Protein 6CT7 (pdb70)

Secondary structure (DSSP, 8-state):
--EEEEE---EE-TT--EEEEEEEESS-GGG--EEEEEE-TT---EEEEEE--GGGT--EEE-TTTTTTEEEEEEGGGTEEEEEE-S--GGG-EEEEEEESEE---EEEEE-SSPPBPPEEEEE----EEEEEEEEEEEBSS--EEEEGGGT--TTEEEPPPEE-TTS-EEEEEEEEEESGGGGT---EEEEEEGGGTEEEEEE----/----B--SEEEE-TTS-EEEEEE-TTTTTS--EEEEE-TTS--EEEEBTTTBPPTTS-TTEEEEEETTEEEEEESS--GGG-EEEEEEEE-TTSSSEEE---EEEEE--S--BPPEEEEE---HHHHHTT-EEEEEEEEEEBSS--EEEEEETTEEE-TTEEEPPPEE-TTSSEEEEEEEEE-HHHHHHSS-EEEEEEETTEEEEEEE---/--EEEEE---EE-TT--EEEEEEEESS-GGG--EEEEEE-TT---EEEEEE--GGGT--EEE-TTTTTTEEEEEEGGGTEEEEEE-S--GGG-EEEEEEESEE---EEEEE-SSPPBPPEEEEE---STTEETTEEEEEEEEEEEBSS--EEEEGGGT--TTEEEPPPEE-TTS-EEEEEEEEEEGGGTTT--EEEEEEEGGGTEEEEEEE---/----B--SEEEE-TTS-EEEEEE-TTTTTS--EEEEE-TTS--EEEEBTTTB--TT--TTEEEEEETTEEEEEE-S--GGG-EEEEEEEE-TTSSSEEE---EEEEESSPPPBPPEEEEEPPPHHHHHTT-EEEEEEEEEEBSS--EEEEEETTEEE-TTEEEPPPEE-TTS-EEEEEEEEE-HHHHHHSS-EEEEEEETTEEEEEEE-TT-/---S------/---S------

Radius of gyration: 29.87 Å; Cα contacts (8 Å, |Δi|>4): 2286; chains: 6; bounding box: 92×67×71 Å

Sequence (865 aa):
SYELTQPPSVSVSPGQTARITCSGEALPMQFAHWYQQRPGKAPVIVVYKDSERPSGVPERFSGSSSGTTATLTITGVQAEDEADYYCQSPDSTNTYEVFGGGTKLTVLSQPKAAPSVTLFPPSSEELQANKATLVCLISDFYPGAVTVAWKADSSPVKAGVETTTPSKQSNNKYAASSYLSLTPEQWKSHRSYSCQVTHEGSTVEKTVAPTEEVQLVESGGGLVEPGGSLRLSCAVSGFDFEKAWMSWVRQAPGQGLQWVARIKSTADGGTTSYAAPVEGRFIISRDDSRNMLYLQMNSLKTEDTAVYYCTSAHWGQGTLVTVSSASTKGPSVFPLAPSSKSTSGGTAALGCLVKDYFPEPVTVSWNSGALTSGVHTFPAVLQSSGLYSLSSVVVTVPSSSLGTQTYICNVNHKPSNTKVDKRVEPKMDVFMKGLSKSYELTQPPSVSVSPGQTARITCSGEALPMQFAHWYQQRPGKAPVIVVYKDSERPSGVPERFSGSSSGTTATLTITGVQAEDEADYYCQSPDSTNTYEVFGGGTKLTVLSQPKAAPSVTLFPPSSEELQANKATLVCLISDFYPGAVTVAWKADSSPVKAGVETTTPSKQSNNKYAASSYLSLTPEQWKSHRSYSCQVTHEGSTVEKTVAPTEVQLVESGGGLVEPGGSLRLSCAVSGFDFEKAWMSWVRQAPGQGLQWVARIKSTADGGTTSYAAPVEGRFIISRDDSRNMLYLQMNSLKTEDTAVYYCTSAHWGQGTLVTVSSASTKGPSVFPLAPSGTAALGCLVKDYFPEPVTVSWNSGALTSGVHTFPAVLQSSGLYSLSSVVTVPSSSLGTQTYICNVNHKPSNTKVDKRVEPKMDVFMKGLSK

CATH classification: 2.60.40.10

Structure (mmCIF, N/CA/C/O backbone):
data_6CT7
#
_entry.id   6CT7
#
_cell.length_a   72.849
_cell.length_b   101.492
_cell.length_c   73.400
_cell.angle_alpha   90.00
_cell.angle_beta   117.30
_cell.angle_gamma   90.00
#
_symmetry.space_group_name_H-M   'P 1 21 1'
#
loop_
_entity.id
_entity.type
_entity.pdbx_description
1 polymer 'BIIB054 Fab light chain'
2 polymer 'BIIB054 Fab heavy chain'
3 polymer ACE-MET-ASP-VAL-PHE-MET-LYS-GLY-LEU-SER-LYS
4 non-polymer 'ISOPROPYL ALCOHOL'
5 water water
#
loop_
_atom_site.group_PDB
_atom_site.id
_atom_site.type_symbol
_atom_site.label_atom_id
_atom_site.label_alt_id
_atom_site.label_comp_id
_atom_site.label_asym_id
_atom_site.label_entity_id
_atom_site.label_seq_id
_atom_site.pdbx_PDB_ins_code
_atom_site.Cartn_x
_atom_site.Cartn_y
_atom_site.Cartn_z
_atom_site.occupancy
_atom_site.B_iso_or_equiv
_atom_site.auth_seq_id
_atom_site.auth_comp_id
_atom_site.auth_asym_id
_atom_site.auth_atom_id
_atom_site.pdbx_PDB_model_num
ATOM 1 N N . SER A 1 1 ? 7.451 22.543 15.909 1.00 67.65 1 SER L N 1
ATOM 2 C CA . SER A 1 1 ? 7.175 23.654 15.005 1.00 72.20 1 SER L CA 1
ATOM 3 C C . SER A 1 1 ? 7.036 23.160 13.564 1.00 72.37 1 SER L C 1
ATOM 4 O O . SER A 1 1 ? 6.079 23.498 12.866 1.00 81.23 1 SER L O 1
ATOM 7 N N . TYR A 1 2 ? 8.000 22.354 13.133 1.00 63.37 2 TYR L N 1
ATOM 8 C CA . TYR A 1 2 ? 7.980 21.790 11.790 1.00 52.14 2 TYR L CA 1
ATOM 9 C C . TYR A 1 2 ? 6.888 20.732 11.689 1.00 47.38 2 TYR L C 1
ATOM 10 O O . TYR A 1 2 ? 6.763 19.875 12.568 1.00 46.97 2 TYR L O 1
ATOM 19 N N . GLU A 1 3 ? 6.092 20.789 10.623 1.00 41.06 3 GLU L N 1
ATOM 20 C CA . GLU A 1 3 ? 4.960 19.881 10.479 1.00 40.28 3 GLU L CA 1
ATOM 21 C C . GLU A 1 3 ? 5.004 19.134 9.153 1.00 35.34 3 GLU L C 1
ATOM 22 O O . GLU A 1 3 ? 5.331 19.700 8.107 1.00 32.67 3 GLU L O 1
ATOM 28 N N . LEU A 1 4 ? 4.635 17.864 9.217 1.00 30.91 4 LEU L N 1
ATOM 29 C CA . LEU A 1 4 ? 4.438 17.022 8.050 1.00 26.62 4 LEU L CA 1
ATOM 30 C C . LEU A 1 4 ? 2.937 16.840 7.804 1.00 25.08 4 LEU L C 1
ATOM 31 O O . LEU A 1 4 ? 2.208 16.422 8.708 1.00 34.15 4 LEU L O 1
ATOM 36 N N . THR A 1 5 ? 2.481 17.139 6.584 1.00 29.90 5 THR L N 1
ATOM 37 C CA . THR A 1 5 ? 1.059 17.109 6.239 1.00 32.30 5 THR L CA 1
ATOM 38 C C . THR A 1 5 ? 0.740 15.851 5.438 1.00 35.76 5 THR L C 1
ATOM 39 O O . THR A 1 5 ? 1.406 15.547 4.442 1.00 36.29 5 THR L O 1
ATOM 43 N N . GLN A 1 6 ? -0.302 15.147 5.874 1.00 34.49 6 GLN L N 1
ATOM 44 C CA . GLN A 1 6 ? -0.680 13.834 5.426 1.00 33.95 6 GLN L CA 1
ATOM 45 C C . GLN A 1 6 ? -2.205 13.856 5.357 1.00 34.95 6 GLN L C 1
ATOM 46 O O . GLN A 1 6 ? -2.849 14.334 6.309 1.00 31.05 6 GLN L O 1
ATOM 52 N N . PRO A 1 7 ? -2.814 13.366 4.276 1.00 35.65 7 PRO L N 1
ATOM 53 C CA . PRO A 1 7 ? -4.277 13.328 4.203 1.00 33.95 7 PRO L CA 1
ATOM 54 C C . PRO A 1 7 ? -4.845 12.423 5.279 1.00 46.50 7 PRO L C 1
ATOM 55 O O . PRO A 1 7 ? -4.350 11.304 5.487 1.00 48.05 7 PRO L O 1
ATOM 59 N N . PRO A 1 8 ? -5.877 12.878 5.997 1.00 41.98 8 PRO L N 1
ATOM 60 C CA . PRO A 1 8 ? -6.424 12.045 7.079 1.00 37.72 8 PRO L CA 1
ATOM 61 C C . PRO A 1 8 ? -6.954 10.714 6.583 1.00 39.96 8 PRO L C 1
ATOM 62 O O . PRO A 1 8 ? -6.792 9.696 7.267 1.00 43.73 8 PRO L O 1
ATOM 66 N N . SER A 1 9 ? -7.549 10.686 5.392 1.00 36.15 9 SER L N 1
ATOM 67 C CA . SER A 1 9 ? -8.119 9.467 4.843 1.00 37.28 9 SER L CA 1
ATOM 68 C C . SER A 1 9 ? -7.781 9.327 3.366 1.00 40.54 9 SER L C 1
ATOM 69 O O . SER A 1 9 ? -7.611 10.315 2.646 1.00 38.23 9 SER L O 1
ATOM 72 N N . VAL A 1 10 ? -7.670 8.070 2.939 1.00 34.99 10 VAL L N 1
ATOM 73 C CA . VAL A 1 10 ? -7.596 7.663 1.543 1.00 40.30 10 VAL L CA 1
ATOM 74 C C . VAL A 1 10 ? -8.386 6.367 1.445 1.00 43.92 10 VAL L C 1
ATOM 75 O O . VAL A 1 10 ? -8.222 5.484 2.293 1.00 40.92 10 VAL L O 1
ATOM 79 N N . SER A 1 11 ? -9.272 6.267 0.449 1.00 45.89 11 SER L N 1
ATOM 80 C CA . SER A 1 11 ? -10.040 5.049 0.211 1.00 47.38 11 SER L CA 1
ATOM 81 C C . SER A 1 11 ? -9.900 4.621 -1.242 1.00 43.10 11 SER L C 1
ATOM 82 O O . SER A 1 11 ? -9.878 5.457 -2.152 1.00 40.49 11 SER L O 1
ATOM 85 N N . VAL A 1 12 ? -9.787 3.306 -1.453 1.00 37.58 12 VAL L N 1
ATOM 86 C CA . VAL A 1 12 ? -9.496 2.742 -2.766 1.00 42.04 12 VAL L CA 1
ATOM 87 C C . VAL A 1 12 ? -10.223 1.412 -2.891 1.00 48.98 12 VAL L C 1
ATOM 88 O O . VAL A 1 12 ? -10.643 0.815 -1.900 1.00 55.36 12 VAL L O 1
ATOM 92 N N . SER A 1 13 ? -10.350 0.940 -4.120 1.00 50.29 13 SER L N 1
ATOM 93 C CA . SER A 1 13 ? -10.948 -0.353 -4.405 1.00 52.70 13 SER L CA 1
ATOM 94 C C . SER A 1 13 ? -9.872 -1.431 -4.470 1.00 55.46 13 SER L C 1
ATOM 95 O O . SER A 1 13 ? -8.739 -1.158 -4.882 1.00 59.50 13 SER L O 1
ATOM 98 N N . PRO A 1 14 ? -10.199 -2.656 -4.060 1.00 55.67 14 PRO L N 1
ATOM 99 C CA . PRO A 1 14 ? -9.210 -3.742 -4.108 1.00 58.65 14 PRO L CA 1
ATOM 100 C C . PRO A 1 14 ? -8.580 -3.886 -5.487 1.00 53.14 14 PRO L C 1
ATOM 101 O O . PRO A 1 14 ? -9.267 -3.885 -6.515 1.00 49.55 14 PRO L O 1
ATOM 105 N N . GLY A 1 15 ? -7.252 -4.006 -5.508 1.00 46.71 15 GLY L N 1
ATOM 106 C CA . GLY A 1 15 ? -6.522 -4.229 -6.737 1.00 45.90 15 GLY L CA 1
ATOM 107 C C . GLY A 1 15 ? -6.065 -2.979 -7.462 1.00 49.72 15 GLY L C 1
ATOM 108 O O . GLY A 1 15 ? -5.158 -3.065 -8.298 1.00 51.84 15 GLY L O 1
ATOM 109 N N . GLN A 1 16 ? -6.669 -1.827 -7.187 1.00 47.89 16 GLN L N 1
ATOM 110 C CA . GLN A 1 16 ? -6.180 -0.579 -7.752 1.00 51.62 16 GLN L CA 1
ATOM 111 C C . GLN A 1 16 ? -5.130 0.016 -6.810 1.00 48.34 16 GLN L C 1
ATOM 112 O O . GLN A 1 16 ? -4.675 -0.628 -5.861 1.00 44.54 16 GLN L O 1
ATOM 118 N N . THR A 1 17 ? -4.727 1.257 -7.065 1.00 41.30 17 THR L N 1
ATOM 119 C CA . THR A 1 17 ? -3.477 1.789 -6.548 1.00 40.97 17 THR L CA 1
ATOM 120 C C . THR A 1 17 ? -3.749 2.959 -5.617 1.00 37.38 17 THR L C 1
ATOM 121 O O . THR A 1 17 ? -4.497 3.877 -5.969 1.00 40.97 17 THR L O 1
ATOM 125 N N . ALA A 1 18 ? -3.141 2.918 -4.436 1.00 37.48 18 ALA L N 1
ATOM 126 C CA . ALA A 1 18 ? -3.272 3.966 -3.436 1.00 35.15 18 ALA L CA 1
ATOM 127 C C . ALA A 1 18 ? -1.984 4.772 -3.364 1.00 37.23 18 ALA L C 1
ATOM 128 O O . ALA A 1 18 ? -0.885 4.209 -3.406 1.00 38.10 18 ALA L O 1
ATOM 130 N N . ARG A 1 19 ? -2.120 6.092 -3.281 1.00 32.62 19 ARG L N 1
ATOM 131 C CA . ARG A 1 19 ? -0.980 6.980 -3.095 1.00 39.23 19 ARG L CA 1
ATOM 132 C C . ARG A 1 19 ? -1.223 7.819 -1.849 1.00 39.84 19 ARG L C 1
ATOM 133 O O . ARG A 1 19 ? -2.237 8.517 -1.753 1.00 49.54 19 ARG L O 1
ATOM 141 N N . ILE A 1 20 ? -0.305 7.728 -0.894 1.00 28.80 20 ILE L N 1
ATOM 142 C CA . ILE A 1 20 ? -0.374 8.480 0.353 1.00 31.73 20 ILE L CA 1
ATOM 143 C C . ILE A 1 20 ? 0.754 9.504 0.323 1.00 34.54 20 ILE L C 1
ATOM 144 O O . ILE A 1 20 ? 1.927 9.140 0.191 1.00 30.55 20 ILE L O 1
ATOM 149 N N . THR A 1 21 ? 0.399 10.781 0.401 1.00 32.79 21 THR L N 1
ATOM 150 C CA . THR A 1 21 ? 1.366 11.866 0.338 1.00 28.15 21 THR L CA 1
ATOM 151 C C . THR A 1 21 ? 1.763 12.351 1.739 1.00 28.78 21 THR L C 1
ATOM 152 O O . THR A 1 21 ? 1.014 12.225 2.713 1.00 31.62 21 THR L O 1
ATOM 156 N N . CYS A 1 22 ? 2.959 12.926 1.817 1.00 30.22 22 CYS L N 1
ATOM 157 C CA . CYS A 1 22 ? 3.486 13.507 3.051 1.00 29.92 22 CYS L CA 1
ATOM 158 C C . CYS A 1 22 ? 4.319 14.707 2.651 1.00 23.71 22 CYS L C 1
ATOM 159 O O . CYS A 1 22 ? 5.354 14.547 2.003 1.00 35.17 22 CYS L O 1
ATOM 162 N N . SER A 1 23 ? 3.875 15.897 3.030 1.00 32.77 23 SER L N 1
ATOM 163 C CA . SER A 1 23 ? 4.471 17.132 2.550 1.00 32.12 23 SER L CA 1
ATOM 164 C C . SER A 1 23 ? 5.160 17.859 3.697 1.00 35.36 23 SER L C 1
ATOM 165 O O . SER A 1 23 ? 4.578 18.026 4.775 1.00 28.28 23 SER L O 1
ATOM 168 N N . GLY A 1 24 ? 6.400 18.284 3.462 1.00 38.44 24 GLY L N 1
ATOM 169 C CA . GLY A 1 24 ? 7.161 18.976 4.481 1.00 37.13 24 GLY L CA 1
ATOM 170 C C . GLY A 1 24 ? 8.232 19.848 3.875 1.00 32.67 24 GLY L C 1
ATOM 171 O O . GLY A 1 24 ? 8.772 19.551 2.804 1.00 38.93 24 GLY L O 1
ATOM 172 N N . GLU A 1 25 ? 8.574 20.913 4.596 1.00 38.61 25 GLU L N 1
ATOM 173 C CA . GLU A 1 25 ? 9.526 21.903 4.097 1.00 41.00 25 GLU L CA 1
ATOM 174 C C . GLU A 1 25 ? 10.943 21.348 4.004 1.00 36.72 25 GLU L C 1
ATOM 175 O O . GLU A 1 25 ? 11.697 21.712 3.092 1.00 39.84 25 GLU L O 1
ATOM 181 N N . ALA A 1 26 ? 11.332 20.480 4.940 1.00 39.17 26 ALA L N 1
ATOM 182 C CA . ALA A 1 26 ? 12.700 19.985 5.022 1.00 41.59 26 ALA L CA 1
ATOM 183 C C . ALA A 1 26 ? 12.936 18.686 4.254 1.00 36.32 26 ALA L C 1
ATOM 184 O O . ALA A 1 26 ? 14.069 18.206 4.231 1.00 38.93 26 ALA L O 1
ATOM 186 N N . LEU A 1 27 ? 11.915 18.124 3.612 1.00 30.96 27 LEU L N 1
ATOM 187 C CA . LEU A 1 27 ? 12.100 16.882 2.861 1.00 27.73 27 LEU L CA 1
ATOM 188 C C . LEU A 1 27 ? 13.170 16.930 1.765 1.00 31.29 27 LEU L C 1
ATOM 189 O O . LEU A 1 27 ? 13.712 15.857 1.443 1.00 28.83 27 LEU L O 1
ATOM 194 N N . PRO A 1 28 ? 13.491 18.070 1.134 1.00 30.80 28 PRO L N 1
ATOM 195 C CA . PRO A 1 28 ? 14.629 18.065 0.203 1.00 32.03 28 PRO L CA 1
ATOM 196 C C . PRO A 1 28 ? 15.959 17.771 0.867 1.00 33.02 28 PRO L C 1
ATOM 197 O O . PRO A 1 28 ? 16.888 17.314 0.187 1.00 32.35 28 PRO L O 1
ATOM 201 N N . MET A 1 29 ? 16.089 18.024 2.173 1.00 31.87 29 MET L N 1
ATOM 202 C CA . MET A 1 29 ? 17.345 17.820 2.883 1.00 29.19 29 MET L CA 1
ATOM 203 C C . MET A 1 29 ? 17.308 16.673 3.881 1.00 26.39 29 MET L C 1
ATOM 204 O O . MET A 1 29 ? 18.375 16.258 4.342 1.00 28.00 29 MET L O 1
ATOM 209 N N . GLN A 1 30 ? 16.125 16.132 4.215 1.00 27.63 30 GLN L N 1
ATOM 210 C CA . GLN A 1 30 ? 16.020 15.050 5.191 1.00 26.04 30 GLN L CA 1
ATOM 211 C C . GLN A 1 30 ? 15.234 13.868 4.631 1.00 29.36 30 GLN L C 1
ATOM 212 O O . GLN A 1 30 ? 14.256 14.050 3.899 1.00 34.96 30 GLN L O 1
ATOM 218 N N . PHE A 1 31 ? 15.641 12.656 5.009 1.00 27.56 31 PHE L N 1
ATOM 219 C CA . PHE A 1 31 ? 14.905 11.467 4.591 1.00 25.29 31 PHE L CA 1
ATOM 220 C C . PHE A 1 31 ? 13.551 11.372 5.291 1.00 29.73 31 PHE L C 1
ATOM 221 O O . PHE A 1 31 ? 13.400 11.769 6.449 1.00 23.91 31 PHE L O 1
ATOM 229 N N . ALA A 1 32 ? 12.556 10.872 4.558 1.00 21.83 32 ALA L N 1
ATOM 230 C CA . ALA A 1 32 ? 11.274 10.462 5.105 1.00 17.30 32 ALA L CA 1
ATOM 231 C C . ALA A 1 32 ? 11.262 8.946 5.223 1.00 18.79 32 ALA L C 1
ATOM 232 O O . ALA A 1 32 ? 11.970 8.237 4.496 1.00 21.15 32 ALA L O 1
ATOM 234 N N . HIS A 1 33 ? 10.469 8.464 6.162 1.00 24.94 33 HIS L N 1
ATOM 235 C CA . HIS A 1 33 ? 10.288 7.040 6.405 1.00 26.50 33 HIS L CA 1
ATOM 236 C C . HIS A 1 33 ? 8.800 6.832 6.588 1.00 23.41 33 HIS L C 1
ATOM 237 O O . HIS A 1 33 ? 8.108 7.751 7.019 1.00 22.17 33 HIS L O 1
ATOM 244 N N . TRP A 1 34 ? 8.313 5.626 6.272 1.00 22.41 34 TRP L N 1
ATOM 245 C CA . TRP A 1 34 ? 6.885 5.333 6.278 1.00 26.94 34 TRP L CA 1
ATOM 246 C C . TRP A 1 34 ? 6.603 4.127 7.160 1.00 27.69 34 TRP L C 1
ATOM 247 O O . TRP A 1 34 ? 7.284 3.105 7.043 1.00 22.38 34 TRP L O 1
ATOM 258 N N . TYR A 1 35 ? 5.576 4.224 8.001 1.00 30.14 35 TYR L N 1
ATOM 259 C CA . TYR A 1 35 ? 5.191 3.134 8.890 1.00 31.29 35 TYR L CA 1
ATOM 260 C C . TYR A 1 35 ? 3.731 2.765 8.682 1.00 27.87 35 TYR L C 1
ATOM 261 O O . TYR A 1 35 ? 2.872 3.642 8.566 1.00 25.64 35 TYR L O 1
ATOM 270 N N . GLN A 1 36 ? 3.471 1.459 8.624 1.00 21.11 36 GLN L N 1
ATOM 271 C CA . GLN A 1 36 ? 2.131 0.892 8.711 1.00 21.16 36 GLN L CA 1
ATOM 272 C C . GLN A 1 36 ? 1.839 0.514 10.156 1.00 27.97 36 GLN L C 1
ATOM 273 O O . GLN A 1 36 ? 2.685 -0.086 10.824 1.00 25.24 36 GLN L O 1
ATOM 279 N N . GLN A 1 37 ? 0.648 0.854 10.642 1.00 27.45 37 GLN L N 1
ATOM 280 C CA . GLN A 1 37 ? 0.247 0.450 11.984 1.00 29.71 37 GLN L CA 1
ATOM 281 C C . GLN A 1 37 ? -1.125 -0.195 11.891 1.00 37.08 37 GLN L C 1
ATOM 282 O O . GLN A 1 37 ? -2.105 0.465 11.537 1.00 26.40 37 GLN L O 1
ATOM 288 N N . ARG A 1 38 ? -1.178 -1.482 12.207 1.00 46.32 38 ARG L N 1
ATOM 289 C CA . ARG A 1 38 ? -2.387 -2.278 12.177 1.00 42.28 38 ARG L CA 1
ATOM 290 C C . ARG A 1 38 ? -3.177 -2.114 13.471 1.00 31.65 38 ARG L C 1
ATOM 291 O O . ARG A 1 38 ? -2.604 -1.831 14.529 1.00 31.37 38 ARG L O 1
ATOM 299 N N . PRO A 1 39 ? -4.506 -2.276 13.398 1.00 39.50 39 PRO L N 1
ATOM 300 C CA . PRO A 1 39 ? -5.353 -2.097 14.586 1.00 41.15 39 PRO L CA 1
ATOM 301 C C . PRO A 1 39 ? -4.872 -2.879 15.797 1.00 42.61 39 PRO L C 1
ATOM 302 O O . PRO A 1 39 ? -4.892 -4.113 15.796 1.00 52.31 39 PRO L O 1
ATOM 306 N N . GLY A 1 40 ? -4.418 -2.165 16.826 1.00 39.23 40 GLY L N 1
ATOM 307 C CA . GLY A 1 40 ? -3.956 -2.786 18.048 1.00 35.27 40 GLY L CA 1
ATOM 308 C C . GLY A 1 40 ? -2.516 -3.247 18.053 1.00 42.21 40 GLY L C 1
ATOM 309 O O . GLY A 1 40 ? -2.085 -3.857 19.038 1.00 45.78 40 GLY L O 1
ATOM 310 N N . LYS A 1 41 ? -1.750 -2.972 17.003 1.00 43.04 41 LYS L N 1
ATOM 311 C CA . LYS A 1 41 ? -0.373 -3.435 16.922 1.00 36.83 41 LYS L CA 1
ATOM 312 C C . LYS A 1 41 ? 0.582 -2.250 16.850 1.00 39.28 41 LYS L C 1
ATOM 313 O O . LYS A 1 41 ? 0.176 -1.095 16.699 1.00 37.58 41 LYS L O 1
ATOM 315 N N . ALA A 1 42 ? 1.863 -2.555 16.965 1.00 35.96 42 ALA L N 1
ATOM 316 C CA . ALA A 1 42 ? 2.887 -1.535 16.878 1.00 32.65 42 ALA L CA 1
ATOM 317 C C . ALA A 1 42 ? 3.200 -1.199 15.419 1.00 32.02 42 ALA L C 1
ATOM 318 O O . ALA A 1 42 ? 2.996 -2.029 14.528 1.00 34.08 42 ALA L O 1
ATOM 320 N N . PRO A 1 43 ? 3.675 0.022 15.152 1.00 27.33 43 PRO L N 1
ATOM 321 C CA . PRO A 1 43 ? 4.071 0.385 13.785 1.00 25.56 43 PRO L CA 1
ATOM 322 C C . PRO A 1 43 ? 5.166 -0.541 13.268 1.00 28.90 43 PRO L C 1
ATOM 323 O O . PRO A 1 43 ? 6.014 -1.014 14.030 1.00 32.27 43 PRO L O 1
ATOM 327 N N . VAL A 1 44 ? 5.118 -0.830 11.961 1.00 23.05 44 VAL L N 1
ATOM 328 C CA . VAL A 1 44 ? 6.200 -1.523 11.268 1.00 25.44 44 VAL L CA 1
ATOM 329 C C . VAL A 1 44 ? 6.631 -0.665 10.083 1.00 21.93 44 VAL L C 1
ATOM 330 O O . VAL A 1 44 ? 5.789 -0.109 9.371 1.00 25.86 44 VAL L O 1
ATOM 334 N N . ILE A 1 45 ? 7.946 -0.541 9.872 1.00 22.87 45 ILE L N 1
ATOM 335 C CA . ILE A 1 45 ? 8.418 0.293 8.776 1.00 24.48 45 ILE L CA 1
ATOM 336 C C . ILE A 1 45 ? 8.109 -0.395 7.448 1.00 30.23 45 ILE L C 1
ATOM 337 O O . ILE A 1 45 ? 8.191 -1.627 7.324 1.00 32.10 45 ILE L O 1
ATOM 342 N N . VAL A 1 46 ? 7.679 0.394 6.465 1.00 20.69 46 VAL L N 1
ATOM 343 C CA . VAL A 1 46 ? 7.496 -0.095 5.104 1.00 25.84 46 VAL L CA 1
ATOM 344 C C . VAL A 1 46 ? 8.333 0.666 4.089 1.00 28.23 46 VAL L C 1
ATOM 345 O O . VAL A 1 46 ? 8.593 0.126 3.002 1.00 27.23 46 VAL L O 1
ATOM 349 N N . VAL A 1 47 ? 8.757 1.895 4.378 1.00 24.02 47 VAL L N 1
ATOM 350 C CA . VAL A 1 47 ? 9.725 2.606 3.551 1.00 20.47 47 VAL L CA 1
ATOM 351 C C . VAL A 1 47 ? 10.808 3.181 4.452 1.00 21.85 47 VAL L C 1
ATOM 352 O O . VAL A 1 47 ? 10.502 3.812 5.473 1.00 23.90 47 VAL L O 1
ATOM 356 N N . TYR A 1 48 ? 12.069 3.002 4.050 1.00 20.48 48 TYR L N 1
ATOM 357 C CA . TYR A 1 48 ? 13.229 3.513 4.773 1.00 27.90 48 TYR L CA 1
ATOM 358 C C . TYR A 1 48 ? 14.027 4.436 3.858 1.00 26.02 48 TYR L C 1
ATOM 359 O O . TYR A 1 48 ? 14.308 4.079 2.711 1.00 32.11 48 TYR L O 1
ATOM 368 N N . LYS A 1 49 ? 14.363 5.630 4.352 1.00 20.65 49 LYS L N 1
ATOM 369 C CA . LYS A 1 49 ? 15.148 6.612 3.597 1.00 21.72 49 LYS L CA 1
ATOM 370 C C . LYS A 1 49 ? 14.549 6.875 2.211 1.00 24.05 49 LYS L C 1
ATOM 371 O O . LYS A 1 49 ? 15.167 6.617 1.177 1.00 22.45 49 LYS L O 1
ATOM 377 N N . ASP A 1 50 ? 13.310 7.386 2.217 1.00 23.42 50 ASP L N 1
ATOM 378 C CA . ASP A 1 50 ? 12.612 7.872 1.029 1.00 25.69 50 ASP L CA 1
ATOM 379 C C . ASP A 1 50 ? 12.110 6.744 0.132 1.00 31.88 50 ASP L C 1
ATOM 380 O O . ASP A 1 50 ? 10.938 6.740 -0.254 1.00 29.62 50 ASP L O 1
ATOM 385 N N . SER A 1 51 ? 12.988 5.791 -0.225 1.00 26.32 51 SER L N 1
ATOM 386 C CA . SER A 1 51 ? 12.629 4.845 -1.277 1.00 26.19 51 SER L CA 1
ATOM 387 C C . SER A 1 51 ? 13.172 3.426 -1.113 1.00 30.83 51 SER L C 1
ATOM 388 O O . SER A 1 51 ? 13.092 2.652 -2.075 1.00 26.20 51 SER L O 1
ATOM 391 N N . GLU A 1 52 ? 13.707 3.035 0.036 1.00 25.77 52 GLU L N 1
ATOM 392 C CA . GLU A 1 52 ? 14.272 1.700 0.183 1.00 33.08 52 GLU L CA 1
ATOM 393 C C . GLU A 1 52 ? 13.260 0.791 0.860 1.00 32.60 52 GLU L C 1
ATOM 394 O O . GLU A 1 52 ? 12.577 1.204 1.798 1.00 30.19 52 GLU L O 1
ATOM 400 N N . ARG A 1 53 ? 13.169 -0.452 0.376 1.00 41.91 53 ARG L N 1
ATOM 401 C CA . ARG A 1 53 ? 12.171 -1.385 0.873 1.00 37.03 53 ARG L CA 1
ATOM 402 C C . ARG A 1 53 ? 12.791 -2.282 1.928 1.00 35.44 53 ARG L C 1
ATOM 403 O O . ARG A 1 53 ? 13.697 -3.064 1.605 1.00 34.89 53 ARG L O 1
ATOM 411 N N . PRO A 1 54 ? 12.337 -2.215 3.178 1.00 37.50 54 PRO L N 1
ATOM 412 C CA . PRO A 1 54 ? 12.849 -3.124 4.211 1.00 40.65 54 PRO L CA 1
ATOM 413 C C . PRO A 1 54 ? 12.575 -4.579 3.852 1.00 48.42 54 PRO L C 1
ATOM 414 O O . PRO A 1 54 ? 11.647 -4.902 3.105 1.00 43.25 54 PRO L O 1
ATOM 418 N N . SER A 1 55 ? 13.404 -5.467 4.402 1.00 53.15 55 SER L N 1
ATOM 419 C CA . SER A 1 55 ? 13.324 -6.881 4.058 1.00 58.88 55 SER L CA 1
ATOM 420 C C . SER A 1 55 ? 12.050 -7.492 4.625 1.00 55.15 55 SER L C 1
ATOM 421 O O . SER A 1 55 ? 11.750 -7.334 5.812 1.00 55.50 55 SER L O 1
ATOM 424 N N . GLY A 1 56 ? 11.325 -8.185 3.761 1.00 50.82 56 GLY L N 1
ATOM 425 C CA . GLY A 1 56 ? 10.062 -8.808 4.096 1.00 53.50 56 GLY L CA 1
ATOM 426 C C . GLY A 1 56 ? 8.835 -7.982 3.757 1.00 52.26 56 GLY L C 1
ATOM 427 O O . GLY A 1 56 ? 7.720 -8.479 3.764 1.00 45.01 56 GLY L O 1
ATOM 428 N N . VAL A 1 57 ? 9.042 -6.721 3.428 1.00 49.69 57 VAL L N 1
ATOM 429 C CA . VAL A 1 57 ? 7.941 -5.876 3.056 1.00 41.68 57 VAL L CA 1
ATOM 430 C C . VAL A 1 57 ? 7.529 -6.288 1.663 1.00 36.75 57 VAL L C 1
ATOM 431 O O . VAL A 1 57 ? 8.359 -6.425 0.811 1.00 39.63 57 VAL L O 1
ATOM 435 N N . PRO A 1 58 ? 6.228 -6.426 1.405 1.00 44.17 58 PRO L N 1
ATOM 436 C CA . PRO A 1 58 ? 5.844 -6.836 0.054 1.00 42.43 58 PRO L CA 1
ATOM 437 C C . PRO A 1 58 ? 6.217 -5.796 -0.992 1.00 43.65 58 PRO L C 1
ATOM 438 O O . PRO A 1 58 ? 6.226 -4.603 -0.742 1.00 45.09 58 PRO L O 1
ATOM 442 N N . GLU A 1 59 ? 6.440 -6.266 -2.210 1.00 40.87 59 GLU L N 1
ATOM 443 C CA . GLU A 1 59 ? 6.844 -5.432 -3.346 1.00 43.13 59 GLU L CA 1
ATOM 444 C C . GLU A 1 59 ? 5.855 -4.343 -3.743 1.00 39.26 59 GLU L C 1
ATOM 445 O O . GLU A 1 59 ? 6.241 -3.321 -4.268 1.00 33.59 59 GLU L O 1
ATOM 451 N N . ARG A 1 60 ? 4.573 -4.542 -3.464 1.00 37.19 60 ARG L N 1
ATOM 452 C CA . ARG A 1 60 ? 3.550 -3.552 -3.749 1.00 36.68 60 ARG L CA 1
ATOM 453 C C . ARG A 1 60 ? 3.696 -2.214 -2.979 1.00 34.76 60 ARG L C 1
ATOM 454 O O . ARG A 1 60 ? 3.131 -1.220 -3.380 1.00 35.76 60 ARG L O 1
ATOM 462 N N . PHE A 1 61 ? 4.381 -2.221 -1.840 1.00 26.27 61 PHE L N 1
ATOM 463 C CA . PHE A 1 61 ? 4.655 -1.023 -1.105 1.00 26.88 61 PHE L CA 1
ATOM 464 C C . PHE A 1 61 ? 5.966 -0.413 -1.610 1.00 35.28 61 PHE L C 1
ATOM 465 O O . PHE A 1 61 ? 6.993 -1.058 -1.612 1.00 26.51 61 PHE L O 1
ATOM 473 N N . SER A 1 62 ? 5.914 0.821 -2.062 1.00 24.61 62 SER L N 1
ATOM 474 C CA . SER A 1 62 ? 7.119 1.493 -2.462 1.00 24.73 62 SER L CA 1
ATOM 475 C C . SER A 1 62 ? 6.994 2.978 -2.179 1.00 31.73 62 SER L C 1
ATOM 476 O O . SER A 1 62 ? 5.914 3.516 -2.177 1.00 25.35 62 SER L O 1
ATOM 479 N N . GLY A 1 63 ? 8.121 3.620 -1.936 1.00 28.23 63 GLY L N 1
ATOM 480 C CA . GLY A 1 63 ? 8.110 5.041 -1.678 1.00 22.34 63 GLY L CA 1
ATOM 481 C C . GLY A 1 63 ? 9.022 5.794 -2.609 1.00 29.41 63 GLY L C 1
ATOM 482 O O . GLY A 1 63 ? 9.907 5.207 -3.237 1.00 24.28 63 GLY L O 1
ATOM 483 N N . SER A 1 64 ? 8.798 7.101 -2.714 1.00 33.11 64 SER L N 1
ATOM 484 C CA . SER A 1 64 ? 9.661 8.004 -3.459 1.00 27.51 64 SER L CA 1
ATOM 485 C C . SER A 1 64 ? 9.536 9.370 -2.810 1.00 29.14 64 SER L C 1
ATOM 486 O O . SER A 1 64 ? 8.624 9.617 -2.020 1.00 29.32 64 SER L O 1
ATOM 489 N N . SER A 1 65 ? 10.473 10.253 -3.130 1.00 29.19 65 SER L N 1
ATOM 490 C CA . SER A 1 65 ? 10.494 11.560 -2.487 1.00 35.93 65 SER L CA 1
ATOM 491 C C . SER A 1 65 ? 11.280 12.518 -3.358 1.00 38.60 65 SER L C 1
ATOM 492 O O . SER A 1 65 ? 12.403 12.213 -3.766 1.00 46.47 65 SER L O 1
ATOM 495 N N . SER A 1 66 ? 10.684 13.668 -3.628 1.00 40.55 66 SER L N 1
ATOM 496 C CA . SER A 1 66 ? 11.330 14.698 -4.418 1.00 44.09 66 SER L CA 1
ATOM 497 C C . SER A 1 66 ? 10.665 16.016 -4.082 1.00 40.01 66 SER L C 1
ATOM 498 O O . SER A 1 66 ? 9.434 16.089 -3.963 1.00 39.88 66 SER L O 1
ATOM 501 N N . GLY A 1 67 ? 11.484 17.049 -3.941 1.00 25.63 67 GLY L N 1
ATOM 502 C CA . GLY A 1 67 ? 10.957 18.308 -3.483 1.00 33.96 67 GLY L CA 1
ATOM 503 C C . GLY A 1 67 ? 10.452 18.165 -2.068 1.00 34.50 67 GLY L C 1
ATOM 504 O O . GLY A 1 67 ? 11.083 17.538 -1.213 1.00 34.18 67 GLY L O 1
ATOM 505 N N . THR A 1 68 ? 9.272 18.726 -1.825 1.00 38.42 68 THR L N 1
ATOM 506 C CA . THR A 1 68 ? 8.692 18.778 -0.496 1.00 34.69 68 THR L CA 1
ATOM 507 C C . THR A 1 68 ? 7.609 17.728 -0.291 1.00 36.81 68 THR L C 1
ATOM 508 O O . THR A 1 68 ? 6.787 17.863 0.620 1.00 40.78 68 THR L O 1
ATOM 512 N N . THR A 1 69 ? 7.590 16.677 -1.102 1.00 34.22 69 THR L N 1
ATOM 513 C CA . THR A 1 69 ? 6.567 15.649 -0.953 1.00 32.31 69 THR L CA 1
ATOM 514 C C . THR A 1 69 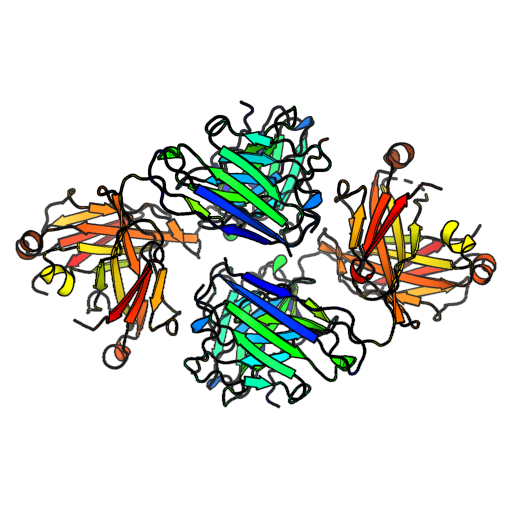? 7.208 14.273 -1.054 1.00 24.37 69 THR L C 1
ATOM 515 O O . THR A 1 69 ? 7.892 13.965 -2.033 1.00 27.64 69 THR L O 1
ATOM 519 N N . ALA A 1 70 ? 6.985 13.462 -0.034 1.00 35.05 70 ALA L N 1
ATOM 520 C CA . ALA A 1 70 ? 7.264 12.038 -0.072 1.00 25.92 70 ALA L CA 1
ATOM 521 C C . ALA A 1 70 ? 5.947 11.313 -0.288 1.00 30.14 70 ALA L C 1
ATOM 522 O O . ALA A 1 70 ? 4.904 11.732 0.231 1.00 29.67 70 ALA L O 1
ATOM 524 N N . THR A 1 71 ? 5.992 10.231 -1.062 1.00 26.54 71 THR L N 1
ATOM 525 C CA . THR A 1 71 ? 4.785 9.523 -1.448 1.00 31.83 71 THR L CA 1
ATOM 526 C C . THR A 1 71 ? 4.973 8.035 -1.213 1.00 30.44 71 THR L C 1
ATOM 527 O O . THR A 1 71 ? 5.992 7.463 -1.615 1.00 22.00 71 THR L O 1
ATOM 531 N N . LEU A 1 72 ? 3.998 7.422 -0.556 1.00 25.73 72 LEU L N 1
ATOM 532 C CA . LEU A 1 72 ? 3.928 5.971 -0.414 1.00 31.77 72 LEU L CA 1
ATOM 533 C C . LEU A 1 72 ? 2.863 5.429 -1.366 1.00 31.39 72 LEU L C 1
ATOM 534 O O . LEU A 1 72 ? 1.685 5.789 -1.265 1.00 28.09 72 LEU L O 1
ATOM 539 N N . THR A 1 73 ? 3.273 4.564 -2.285 1.00 32.11 73 THR L N 1
ATOM 540 C CA . THR A 1 73 ? 2.371 3.985 -3.273 1.00 26.06 73 THR L CA 1
ATOM 541 C C . THR A 1 73 ? 2.116 2.523 -2.922 1.00 33.74 73 THR L C 1
ATOM 542 O O . THR A 1 73 ? 3.059 1.756 -2.709 1.00 25.97 73 THR L O 1
ATOM 546 N N . ILE A 1 74 ? 0.847 2.145 -2.828 1.00 34.37 74 ILE L N 1
ATOM 547 C CA . ILE A 1 74 ? 0.472 0.749 -2.633 1.00 32.47 74 ILE L CA 1
ATOM 548 C C . ILE A 1 74 ? -0.250 0.303 -3.899 1.00 35.03 74 ILE L C 1
ATOM 549 O O . ILE A 1 74 ? -1.376 0.737 -4.166 1.00 48.67 74 ILE L O 1
ATOM 554 N N . THR A 1 75 ? 0.398 -0.546 -4.689 1.00 34.54 75 THR L N 1
ATOM 555 C CA . THR A 1 75 ? -0.231 -1.089 -5.886 1.00 39.68 75 THR L CA 1
ATOM 556 C C . THR A 1 75 ? -0.942 -2.394 -5.554 1.00 41.19 75 THR L C 1
ATOM 557 O O . THR A 1 75 ? -0.582 -3.089 -4.600 1.00 39.71 75 THR L O 1
ATOM 561 N N . GLY A 1 76 ? -1.961 -2.715 -6.355 1.00 38.95 76 GLY L N 1
ATOM 562 C CA . GLY A 1 76 ? -2.778 -3.897 -6.147 1.00 37.00 76 GLY L CA 1
ATOM 563 C C . GLY A 1 76 ? -3.275 -4.027 -4.721 1.00 39.03 76 GLY L C 1
ATOM 564 O O . GLY A 1 76 ? -3.055 -5.059 -4.077 1.00 35.30 76 GLY L O 1
ATOM 565 N N . VAL A 1 77 ? -3.933 -2.975 -4.219 1.00 41.93 77 VAL L N 1
ATOM 566 C CA . VAL A 1 77 ? -4.327 -2.922 -2.816 1.00 44.20 77 VAL L CA 1
ATOM 567 C C . VAL A 1 77 ? -5.162 -4.138 -2.442 1.00 41.91 77 VAL L C 1
ATOM 568 O O . VAL A 1 77 ? -6.006 -4.613 -3.216 1.00 40.55 77 VAL L O 1
ATOM 572 N N . GLN A 1 78 ? -4.916 -4.658 -1.247 1.00 43.87 78 GLN L N 1
ATOM 573 C CA . GLN A 1 78 ? -5.717 -5.731 -0.686 1.00 43.20 78 GLN L CA 1
ATOM 574 C C . GLN A 1 78 ? -6.481 -5.224 0.524 1.00 42.63 78 GLN L C 1
ATOM 575 O O . GLN A 1 78 ? -6.210 -4.143 1.053 1.00 37.44 78 GLN L O 1
ATOM 581 N N . ALA A 1 79 ? -7.459 -6.030 0.942 1.00 43.67 79 ALA L N 1
ATOM 582 C CA . ALA A 1 79 ? -8.181 -5.744 2.172 1.00 44.66 79 ALA L CA 1
ATOM 583 C C . ALA A 1 79 ? -7.228 -5.692 3.357 1.00 39.60 79 ALA L C 1
ATOM 584 O O . ALA A 1 79 ? -7.382 -4.857 4.253 1.00 33.61 79 ALA L O 1
ATOM 586 N N . GLU A 1 80 ? -6.215 -6.563 3.360 1.00 47.66 80 GLU L N 1
ATOM 587 C CA . GLU A 1 80 ? -5.250 -6.628 4.450 1.00 46.66 80 GLU L CA 1
ATOM 588 C C . GLU A 1 80 ? -4.413 -5.357 4.583 1.00 40.96 80 GLU L C 1
ATOM 589 O O . GLU A 1 80 ? -3.758 -5.178 5.610 1.00 37.22 80 GLU L O 1
ATOM 595 N N . ASP A 1 81 ? -4.405 -4.479 3.583 1.00 46.32 81 ASP L N 1
ATOM 596 C CA . ASP A 1 81 ? -3.613 -3.256 3.668 1.00 39.55 81 ASP L CA 1
ATOM 597 C C . ASP A 1 81 ? -4.318 -2.151 4.442 1.00 37.26 81 ASP L C 1
ATOM 598 O O . ASP A 1 81 ? -3.722 -1.084 4.640 1.00 40.89 81 ASP L O 1
ATOM 603 N N . GLU A 1 82 ? -5.564 -2.381 4.872 1.00 34.73 82 GLU L N 1
ATOM 604 C CA . GLU A 1 82 ? -6.285 -1.434 5.722 1.00 37.59 82 GLU L CA 1
ATOM 605 C C . GLU A 1 82 ? -5.552 -1.248 7.042 1.00 36.32 82 GLU L C 1
ATOM 606 O O . GLU A 1 82 ? -5.356 -2.209 7.791 1.00 30.01 82 GLU L O 1
ATOM 612 N N . ALA A 1 83 ? -5.181 -0.003 7.337 1.00 26.09 83 ALA L N 1
ATOM 613 C CA . ALA A 1 83 ? -4.309 0.340 8.454 1.00 30.14 83 ALA L CA 1
ATOM 614 C C . ALA A 1 83 ? -4.052 1.842 8.442 1.00 29.88 83 ALA L C 1
ATOM 615 O O . ALA A 1 83 ? -4.507 2.546 7.533 1.00 30.11 83 ALA L O 1
ATOM 617 N N . ASP A 1 84 ? -3.356 2.346 9.451 1.00 25.54 84 ASP L N 1
ATOM 618 C CA . ASP A 1 84 ? -2.962 3.749 9.492 1.00 26.95 84 ASP L CA 1
ATOM 619 C C . ASP A 1 84 ? -1.495 3.843 9.077 1.00 24.93 84 ASP L C 1
ATOM 620 O O . ASP A 1 84 ? -0.674 3.024 9.495 1.00 30.64 84 ASP L O 1
ATOM 625 N N . TYR A 1 85 ? -1.177 4.821 8.230 1.00 24.26 85 TYR L N 1
ATOM 626 C CA . TYR A 1 85 ? 0.155 4.980 7.652 1.00 23.56 85 TYR L CA 1
ATOM 627 C C . TYR A 1 85 ? 0.726 6.327 8.080 1.00 33.09 85 TYR L C 1
ATOM 628 O O . TYR A 1 85 ? 0.076 7.360 7.888 1.00 30.34 85 TYR L O 1
ATOM 637 N N . TYR A 1 86 ? 1.926 6.315 8.678 1.00 22.88 86 TYR L N 1
ATOM 638 C CA . TYR A 1 86 ? 2.579 7.529 9.162 1.00 22.72 86 TYR L CA 1
ATOM 639 C C . TYR A 1 86 ? 3.885 7.751 8.421 1.00 28.23 86 TYR L C 1
ATOM 640 O O . TYR A 1 86 ? 4.641 6.798 8.197 1.00 24.17 86 TYR L O 1
ATOM 649 N N . CYS A 1 87 ? 4.154 9.007 8.065 1.00 20.82 87 CYS L N 1
ATOM 650 C CA . CYS A 1 87 ? 5.474 9.415 7.610 1.00 31.17 87 CYS L CA 1
ATOM 651 C C . CYS A 1 87 ? 6.223 10.059 8.775 1.00 31.93 87 CYS L C 1
ATOM 652 O O . CYS A 1 87 ? 5.609 10.604 9.704 1.00 25.91 87 CYS L O 1
ATOM 655 N N . GLN A 1 88 ? 7.555 9.970 8.732 1.00 27.57 88 GLN L N 1
ATOM 656 C CA . GLN A 1 88 ? 8.420 10.545 9.761 1.00 28.48 88 GLN L CA 1
ATOM 657 C C . GLN A 1 88 ? 9.641 11.179 9.111 1.00 25.68 88 GLN L C 1
ATOM 658 O O . GLN A 1 88 ? 10.244 10.591 8.212 1.00 23.81 88 GLN L O 1
ATOM 664 N N . SER A 1 89 ? 10.017 12.370 9.579 1.00 27.58 89 SER L N 1
ATOM 665 C CA . SER A 1 89 ? 11.204 13.056 9.070 1.00 26.76 89 SER L CA 1
ATOM 666 C C . SER A 1 89 ? 11.667 14.056 10.122 1.00 25.37 89 SER L C 1
ATOM 667 O O . SER A 1 89 ? 10.838 14.549 10.895 1.00 23.53 89 SER L O 1
ATOM 670 N N . PRO A 1 90 ? 12.961 14.363 10.205 1.00 20.17 90 PRO L N 1
ATOM 671 C CA . PRO A 1 90 ? 13.410 15.374 11.167 1.00 19.09 90 PRO L CA 1
ATOM 672 C C . PRO A 1 90 ? 13.263 16.783 10.596 1.00 23.62 90 PRO L C 1
ATOM 673 O O . PRO A 1 90 ? 12.996 16.972 9.411 1.00 24.61 90 PRO L O 1
ATOM 677 N N . ASP A 1 91 ? 13.409 17.779 11.474 1.00 25.49 91 ASP L N 1
ATOM 678 C CA . ASP A 1 91 ? 13.365 19.161 10.998 1.00 27.66 91 ASP L CA 1
ATOM 679 C C . ASP A 1 91 ? 14.604 19.450 10.147 1.00 29.37 91 ASP L C 1
ATOM 680 O O . ASP A 1 91 ? 15.500 18.614 10.002 1.00 39.51 91 ASP L O 1
ATOM 685 N N . SER A 1 92 ? 14.653 20.662 9.582 1.00 31.71 92 SER L N 1
ATOM 686 C CA . SER A 1 92 ? 15.727 21.027 8.663 1.00 35.25 92 SER L CA 1
ATOM 687 C C . SER A 1 92 ? 17.100 20.928 9.311 1.00 41.46 92 SER L C 1
ATOM 688 O O . SER A 1 92 ? 18.073 20.557 8.641 1.00 42.81 92 SER L O 1
ATOM 691 N N . THR A 1 93 ? 17.204 21.237 10.599 1.00 33.26 93 THR L N 1
ATOM 692 C CA . THR A 1 93 ? 18.474 21.138 11.304 1.00 35.09 93 THR L CA 1
ATOM 693 C C . THR A 1 93 ? 18.729 19.746 11.866 1.00 33.61 93 THR L C 1
ATOM 694 O O . THR A 1 93 ? 19.789 19.518 12.448 1.00 33.01 93 THR L O 1
ATOM 698 N N . ASN A 1 94 ? 17.801 18.806 11.682 1.00 33.47 94 ASN L N 1
ATOM 699 C CA . ASN A 1 94 ? 17.962 17.452 12.207 1.00 24.65 94 ASN L CA 1
ATOM 700 C C . ASN A 1 94 ? 18.246 17.490 13.706 1.00 30.43 94 ASN L C 1
ATOM 701 O O . ASN A 1 94 ? 19.151 16.822 14.214 1.00 27.55 94 ASN L O 1
ATOM 706 N N . THR A 1 95 ? 17.485 18.328 14.402 1.00 29.73 95 THR L N 1
ATOM 707 C CA . THR A 1 95 ? 17.496 18.449 15.849 1.00 32.88 95 THR L CA 1
ATOM 708 C C . THR A 1 95 ? 16.356 17.682 16.500 1.00 31.55 95 THR L C 1
ATOM 709 O O . THR A 1 95 ? 16.529 17.170 17.604 1.00 34.37 95 THR L O 1
ATOM 713 N N . TYR A 1 96 ? 15.208 17.564 15.828 1.00 30.40 96 TYR L N 1
ATOM 714 C CA . TYR A 1 96 ? 14.067 16.860 16.387 1.00 29.13 96 TYR L CA 1
ATOM 715 C C . TYR A 1 96 ? 13.316 16.123 15.290 1.00 33.81 96 TYR L C 1
ATOM 716 O O . TYR A 1 96 ? 13.407 16.453 14.105 1.00 30.17 96 TYR L O 1
ATOM 725 N N . GLU A 1 97 ? 12.596 15.089 15.710 1.00 27.86 97 GLU L N 1
ATOM 726 C CA . GLU A 1 97 ? 11.841 14.220 14.827 1.00 25.90 97 GLU L CA 1
ATOM 727 C C . GLU A 1 97 ? 10.375 14.639 14.806 1.00 25.22 97 GLU L C 1
ATOM 728 O O . GLU A 1 97 ? 9.824 15.069 15.820 1.00 27.50 97 GLU L O 1
ATOM 734 N N . VAL A 1 98 ? 9.743 14.487 13.642 1.00 23.16 98 VAL L N 1
ATOM 735 C CA . VAL A 1 98 ? 8.366 14.903 13.410 1.00 27.44 98 VAL L CA 1
ATOM 736 C C . VAL A 1 98 ? 7.596 13.754 12.762 1.00 24.15 98 VAL L C 1
ATOM 737 O O . VAL A 1 98 ? 8.118 13.060 11.884 1.00 22.52 98 VAL L O 1
ATOM 741 N N . PHE A 1 99 ? 6.344 13.567 13.167 1.00 17.10 99 PHE L N 1
ATOM 742 C CA . PHE A 1 99 ? 5.494 12.577 12.532 1.00 21.99 99 PHE L CA 1
ATOM 743 C C . PHE A 1 99 ? 4.362 13.256 11.781 1.00 32.76 99 PHE L C 1
ATOM 744 O O . PHE A 1 99 ? 3.842 14.289 12.217 1.00 33.76 99 PHE L O 1
ATOM 752 N N . GLY A 1 100 ? 3.990 12.671 10.650 1.00 26.20 100 GLY L N 1
ATOM 753 C CA . GLY A 1 100 ? 2.751 13.038 10.015 1.00 19.98 100 GLY L CA 1
ATOM 754 C C . GLY A 1 100 ? 1.572 12.737 10.920 1.00 23.10 100 GLY L C 1
ATOM 755 O O . GLY A 1 100 ? 1.676 12.069 11.953 1.00 20.39 100 GLY L O 1
ATOM 756 N N . GLY A 1 101 ? 0.417 13.251 10.512 1.00 21.12 101 GLY L N 1
ATOM 757 C CA . GLY A 1 101 ? -0.803 13.035 11.266 1.00 17.86 101 GLY L CA 1
ATOM 758 C C . GLY A 1 101 ? -1.361 11.638 11.142 1.00 25.61 101 GLY L C 1
ATOM 759 O O . GLY A 1 101 ? -2.259 11.272 11.908 1.00 30.95 101 GLY L O 1
ATOM 760 N N . GLY A 1 102 ? -0.843 10.852 10.216 1.00 26.43 102 GLY L N 1
ATOM 761 C CA . GLY A 1 102 ? -1.466 9.569 9.962 1.00 31.96 102 GLY L CA 1
ATOM 762 C C . GLY A 1 102 ? -2.481 9.646 8.841 1.00 31.95 102 GLY L C 1
ATOM 763 O O . GLY A 1 102 ? -3.110 10.675 8.593 1.00 37.26 102 GLY L O 1
ATOM 764 N N . THR A 1 103 ? -2.615 8.531 8.129 1.00 24.73 103 THR L N 1
ATOM 765 C CA . THR A 1 103 ? -3.580 8.376 7.044 1.00 24.69 103 THR L CA 1
ATOM 766 C C . THR A 1 103 ? -4.255 7.027 7.244 1.00 33.10 103 THR L C 1
ATOM 767 O O . THR A 1 103 ? -3.586 5.991 7.194 1.00 30.98 103 THR L O 1
ATOM 771 N N . LYS A 1 104 ? -5.562 7.039 7.510 1.00 29.74 104 LYS L N 1
ATOM 772 C CA . LYS A 1 104 ? -6.345 5.809 7.571 1.00 30.98 104 LYS L CA 1
ATOM 773 C C . LYS A 1 104 ? -6.695 5.393 6.148 1.00 31.40 104 LYS L C 1
ATOM 774 O O . LYS A 1 104 ? -7.263 6.186 5.394 1.00 32.70 104 LYS L O 1
ATOM 780 N N . LEU A 1 105 ? -6.325 4.169 5.764 1.00 30.26 105 LEU L N 1
ATOM 781 C CA . LEU A 1 105 ? -6.625 3.636 4.443 1.00 29.52 105 LEU L CA 1
ATOM 782 C C . LEU A 1 105 ? -7.785 2.659 4.566 1.00 41.79 105 LEU L C 1
ATOM 783 O O . LEU A 1 105 ? -7.709 1.694 5.337 1.00 36.26 105 LEU L O 1
ATOM 788 N N . THR A 1 106 ? -8.849 2.908 3.801 1.00 41.54 106 THR L N 1
ATOM 789 C CA . THR A 1 106 ? -10.029 2.054 3.781 1.00 48.39 106 THR L CA 1
ATOM 790 C C . THR A 1 106 ? -10.180 1.443 2.395 1.00 45.98 106 THR L C 1
ATOM 791 O O . THR A 1 106 ? -10.074 2.145 1.385 1.00 43.53 106 THR L O 1
ATOM 795 N N . VAL A 1 107 ? -10.405 0.134 2.355 1.00 48.07 107 VAL L N 1
ATOM 796 C CA . VAL A 1 107 ? -10.608 -0.605 1.116 1.00 44.36 107 VAL L CA 1
ATOM 797 C C . VAL A 1 107 ? -12.109 -0.758 0.900 1.00 48.88 107 VAL L C 1
ATOM 798 O O . VAL A 1 107 ? -12.814 -1.338 1.735 1.00 43.58 107 VAL L O 1
ATOM 802 N N . LEU A 1 108 ? -12.596 -0.230 -0.221 1.00 55.21 108 LEU L N 1
ATOM 803 C CA . LEU A 1 108 ? -14.020 -0.136 -0.496 1.00 48.10 108 LEU L CA 1
ATOM 804 C C . LEU A 1 108 ? -14.595 -1.498 -0.890 1.00 51.77 108 LEU L C 1
ATOM 805 O O . LEU A 1 108 ? -13.873 -2.468 -1.147 1.00 45.08 108 LEU L O 1
ATOM 810 N N . SER A 1 109 ? -15.929 -1.556 -0.921 1.00 56.35 109 SER L N 1
ATOM 811 C CA . SER A 1 109 ? -16.679 -2.746 -1.332 1.00 62.63 109 SER L CA 1
ATOM 812 C C . SER A 1 109 ? -16.308 -3.978 -0.510 1.00 59.51 109 SER L C 1
ATOM 813 O O . SER A 1 109 ? -16.311 -5.102 -1.018 1.00 66.67 109 SER L O 1
ATOM 816 N N . GLN A 1 110 ? -15.986 -3.786 0.757 1.00 47.78 110 GLN L N 1
ATOM 817 C CA . GLN A 1 110 ? -15.871 -4.956 1.612 1.00 49.22 110 GLN L CA 1
ATOM 818 C C . GLN A 1 110 ? -17.262 -5.373 2.086 1.00 46.23 110 GLN L C 1
ATOM 819 O O . GLN A 1 110 ? -18.094 -4.514 2.384 1.00 47.58 110 GLN L O 1
ATOM 825 N N . PRO A 1 111 ? -17.539 -6.677 2.151 1.00 44.11 111 PRO L N 1
ATOM 826 C CA . PRO A 1 111 ? -18.930 -7.130 2.296 1.00 51.79 111 PRO L CA 1
ATOM 827 C C . PRO A 1 111 ? -19.546 -6.729 3.627 1.00 47.64 111 PRO L C 1
ATOM 828 O O . PRO A 1 111 ? -18.905 -6.792 4.679 1.00 41.51 111 PRO L O 1
ATOM 832 N N . LYS A 1 112 ? -20.808 -6.314 3.564 1.00 59.14 112 LYS L N 1
ATOM 833 C CA . LYS A 1 112 ? -21.555 -5.995 4.771 1.00 62.30 112 LYS L CA 1
ATOM 834 C C . LYS A 1 112 ? -21.840 -7.264 5.559 1.00 57.49 112 LYS L C 1
ATOM 835 O O . LYS A 1 112 ? -22.126 -8.318 4.987 1.00 59.98 112 LYS L O 1
ATOM 841 N N . ALA A 1 113 ? -21.743 -7.160 6.881 1.00 50.82 113 ALA L N 1
ATOM 842 C CA . ALA A 1 113 ? -22.002 -8.278 7.778 1.00 49.65 113 ALA L CA 1
ATOM 843 C C . ALA A 1 113 ? -22.912 -7.804 8.899 1.00 47.41 113 ALA L C 1
ATOM 844 O O . ALA A 1 113 ? -22.585 -6.841 9.600 1.00 41.27 113 ALA L O 1
ATOM 846 N N . ALA A 1 114 ? -24.055 -8.465 9.052 1.00 54.98 114 ALA L N 1
ATOM 847 C CA . ALA A 1 114 ? -24.952 -8.148 10.152 1.00 54.24 114 ALA L CA 1
ATOM 848 C C . ALA A 1 114 ? -24.332 -8.595 11.476 1.00 50.35 114 ALA L C 1
ATOM 849 O O . ALA A 1 114 ? -23.694 -9.651 11.544 1.00 55.72 114 ALA L O 1
ATOM 851 N N . PRO A 1 115 ? -24.493 -7.818 12.541 1.00 42.47 115 PRO L N 1
ATOM 852 C CA . PRO A 1 115 ? -23.805 -8.148 13.792 1.00 49.05 115 PRO L CA 1
ATOM 853 C C . PRO A 1 115 ? -24.503 -9.266 14.552 1.00 44.39 115 PRO L C 1
ATOM 854 O O . PRO A 1 115 ? -25.729 -9.379 14.547 1.00 49.26 115 PRO L O 1
ATOM 858 N N . SER A 1 116 ? -23.697 -10.108 15.198 1.00 52.66 116 SER L N 1
ATOM 859 C CA . SER A 1 116 ? -24.212 -11.026 16.204 1.00 49.88 116 SER L CA 1
ATOM 860 C C . SER A 1 116 ? -24.391 -10.261 17.506 1.00 39.81 116 SER L C 1
ATOM 861 O O . SER A 1 116 ? -23.478 -9.559 17.948 1.00 40.99 116 SER L O 1
ATOM 864 N N . VAL A 1 117 ? -25.568 -10.380 18.112 1.00 34.34 117 VAL L N 1
ATOM 865 C CA . VAL A 1 117 ? -25.859 -9.727 19.381 1.00 36.47 117 VAL L CA 1
ATOM 866 C C . VAL A 1 117 ? -26.189 -10.794 20.419 1.00 35.49 117 VAL L C 1
ATOM 867 O O . VAL A 1 117 ? -27.104 -11.604 20.216 1.00 34.65 117 VAL L O 1
ATOM 871 N N . THR A 1 118 ? -25.440 -10.789 21.526 1.00 31.42 118 THR L N 1
ATOM 872 C CA . THR A 1 118 ? -25.699 -11.637 22.686 1.00 36.02 118 THR L CA 1
ATOM 873 C C . THR A 1 118 ? -25.865 -10.769 23.927 1.00 24.16 118 THR L C 1
ATOM 874 O O . THR A 1 118 ? -24.986 -9.960 24.241 1.00 24.00 118 THR L O 1
ATOM 878 N N . LEU A 1 119 ? -26.978 -10.955 24.643 1.00 18.50 119 LEU L N 1
ATOM 879 C CA . LEU A 1 119 ? -27.297 -10.174 25.838 1.00 21.27 119 LEU L CA 1
ATOM 880 C C . LEU A 1 119 ? -27.348 -11.065 27.074 1.00 24.86 119 LEU L C 1
ATOM 881 O O . LEU A 1 119 ? -28.146 -12.005 27.131 1.00 30.30 119 LEU L O 1
ATOM 886 N N . PHE A 1 120 ? -26.541 -10.736 28.082 1.00 17.35 120 PHE L N 1
ATOM 887 C CA . PHE A 1 120 ? -26.546 -11.469 29.345 1.00 22.41 120 PHE L CA 1
ATOM 888 C C . PHE A 1 120 ? -27.243 -10.661 30.425 1.00 27.93 120 PHE L C 1
ATOM 889 O O . PHE A 1 120 ? -26.982 -9.459 30.551 1.00 25.98 120 PHE L O 1
ATOM 897 N N . PRO A 1 121 ? -28.118 -11.269 31.217 1.00 28.53 121 PRO L N 1
ATOM 898 C CA . PRO A 1 121 ? -28.698 -10.562 32.365 1.00 27.21 121 PRO L CA 1
ATOM 899 C C . PRO A 1 121 ? -27.719 -10.565 33.528 1.00 18.75 121 PRO L C 1
ATOM 900 O O . PRO A 1 121 ? -26.639 -11.186 33.437 1.00 17.98 121 PRO L O 1
ATOM 904 N N . PRO A 1 122 ? -28.033 -9.856 34.618 1.00 19.62 122 PRO L N 1
ATOM 905 C CA . PRO A 1 122 ? -27.156 -9.880 35.798 1.00 21.14 122 PRO L CA 1
ATOM 906 C C . PRO A 1 122 ? -27.005 -11.280 36.381 1.00 26.52 122 PRO L C 1
ATOM 907 O O . PRO A 1 122 ? -27.988 -11.993 36.601 1.00 27.41 122 PRO L O 1
ATOM 911 N N . SER A 1 123 ? -25.759 -11.652 36.663 1.00 25.90 123 SER L N 1
ATOM 912 C CA . SER A 1 123 ? -25.481 -12.913 37.338 1.00 24.56 123 SER L CA 1
ATOM 913 C C . SER A 1 123 ? -26.071 -12.899 38.740 1.00 26.14 123 SER L C 1
ATOM 914 O O . SER A 1 123 ? -26.237 -11.838 39.362 1.00 20.03 123 SER L O 1
ATOM 917 N N . SER A 1 124 ? -26.396 -14.100 39.240 1.00 20.21 124 SER L N 1
ATOM 918 C CA . SER A 1 124 ? -26.882 -14.196 40.610 1.00 25.21 124 SER L CA 1
ATOM 919 C C . SER A 1 124 ? -25.807 -13.805 41.617 1.00 28.53 124 SER L C 1
ATOM 920 O O . SER A 1 124 ? -26.119 -13.201 42.648 1.00 24.11 124 SER L O 1
ATOM 923 N N . GLU A 1 125 ? -24.542 -14.130 41.348 1.00 25.35 125 GLU L N 1
ATOM 924 C CA . GLU A 1 125 ? -23.494 -13.688 42.260 1.00 24.51 125 GLU L CA 1
ATOM 925 C C . GLU A 1 125 ? -23.415 -12.160 42.299 1.00 19.33 125 GLU L C 1
ATOM 926 O O . GLU A 1 125 ? -23.244 -11.571 43.371 1.00 24.36 125 GLU L O 1
ATOM 932 N N . GLU A 1 126 ? -23.593 -11.494 41.157 1.00 21.53 126 GLU L N 1
ATOM 933 C CA . GLU A 1 126 ? -23.546 -10.030 41.174 1.00 22.99 126 GLU L CA 1
ATOM 934 C C . GLU A 1 126 ? -24.725 -9.437 41.946 1.00 25.87 126 GLU L C 1
ATOM 935 O O . GLU A 1 126 ? -24.548 -8.477 42.713 1.00 23.87 126 GLU L O 1
ATOM 941 N N . LEU A 1 127 ? -25.928 -9.999 41.769 1.00 18.54 127 LEU L N 1
ATOM 942 C CA . LEU A 1 127 ? -27.092 -9.522 42.515 1.00 21.95 127 LEU L CA 1
ATOM 943 C C . LEU A 1 127 ? -26.877 -9.638 44.015 1.00 28.03 127 LEU L C 1
ATOM 944 O O . LEU A 1 127 ? -27.241 -8.731 44.767 1.00 28.15 127 LEU L O 1
ATOM 949 N N . GLN A 1 128 ? -26.278 -10.746 44.471 1.00 31.43 128 GLN L N 1
ATOM 950 C CA . GLN A 1 128 ? -25.992 -10.914 45.892 1.00 27.06 128 GLN L CA 1
ATOM 951 C C . GLN A 1 128 ? -24.942 -9.933 46.397 1.00 31.89 128 GLN L C 1
ATOM 952 O O . GLN A 1 128 ? -24.913 -9.646 47.598 1.00 36.52 128 GLN L O 1
ATOM 958 N N . ALA A 1 129 ? -24.077 -9.423 45.520 1.00 27.23 129 ALA L N 1
ATOM 959 C CA . ALA A 1 129 ? -23.181 -8.333 45.876 1.00 21.70 129 ALA L CA 1
ATOM 960 C C . ALA A 1 129 ? -23.850 -6.973 45.763 1.00 25.10 129 ALA L C 1
ATOM 961 O O . ALA A 1 129 ? -23.162 -5.948 45.872 1.00 30.32 129 ALA L O 1
ATOM 963 N N . ASN A 1 130 ? -25.161 -6.962 45.527 1.00 27.52 130 ASN L N 1
ATOM 964 C CA . ASN A 1 130 ? -25.970 -5.744 45.451 1.00 36.49 130 ASN L CA 1
ATOM 965 C C . ASN A 1 130 ? -25.548 -4.848 44.283 1.00 33.24 130 ASN L C 1
ATOM 966 O O . ASN A 1 130 ? -25.513 -3.620 44.395 1.00 26.92 130 ASN L O 1
ATOM 971 N N . LYS A 1 131 ? -25.239 -5.465 43.142 1.00 25.85 131 LYS L N 1
ATOM 972 C CA . LYS A 1 131 ? -25.057 -4.742 41.889 1.00 32.05 131 LYS L CA 1
ATOM 973 C C . LYS A 1 131 ? -25.812 -5.473 40.781 1.00 25.99 131 LYS L C 1
ATOM 974 O O . LYS A 1 131 ? -26.352 -6.564 40.976 1.00 29.00 131 LYS L O 1
ATOM 980 N N . ALA A 1 132 ? -25.841 -4.865 39.599 1.00 26.44 132 ALA L N 1
ATOM 981 C CA . ALA A 1 132 ? -26.586 -5.437 38.483 1.00 23.04 132 ALA L CA 1
ATOM 982 C C . ALA A 1 132 ? -26.035 -4.861 37.193 1.00 26.98 132 ALA L C 1
ATOM 983 O O . ALA A 1 132 ? -26.043 -3.638 37.003 1.00 25.69 132 ALA L O 1
ATOM 985 N N . THR A 1 133 ? -25.543 -5.719 36.305 1.00 16.12 133 THR L N 1
ATOM 986 C CA . THR A 1 133 ? -25.048 -5.244 35.021 1.00 19.74 133 THR L CA 1
ATOM 987 C C . THR A 1 133 ? -25.627 -6.105 33.921 1.00 17.52 133 THR L C 1
ATOM 988 O O . THR A 1 133 ? -25.458 -7.331 33.932 1.00 23.50 133 THR L O 1
ATOM 992 N N . LEU A 1 134 ? -26.279 -5.466 32.960 1.00 16.24 134 LEU L N 1
ATOM 993 C CA . LEU A 1 134 ? -26.625 -6.129 31.717 1.00 16.30 134 LEU L CA 1
ATOM 994 C C . LEU A 1 134 ? -25.498 -5.947 30.713 1.00 17.97 134 LEU L C 1
ATOM 995 O O . LEU A 1 134 ? -24.990 -4.832 30.538 1.00 18.18 134 LEU L O 1
ATOM 1000 N N . VAL A 1 135 ? -25.147 -7.034 30.027 1.00 17.68 135 VAL L N 1
ATOM 1001 C CA . VAL A 1 135 ? -23.985 -7.103 29.141 1.00 18.06 135 VAL L CA 1
ATOM 1002 C C . VAL A 1 135 ? -24.503 -7.408 27.743 1.00 22.48 135 VAL L C 1
ATOM 1003 O O . VAL A 1 135 ? -25.034 -8.495 27.501 1.00 17.96 135 VAL L O 1
ATOM 1007 N N . CYS A 1 136 ? -24.334 -6.472 26.815 1.00 14.68 136 CYS L N 1
ATOM 1008 C CA . CYS A 1 136 ? -24.786 -6.656 25.434 1.00 14.15 136 CYS L CA 1
ATOM 1009 C C . CYS A 1 136 ? -23.542 -6.670 24.550 1.00 19.77 136 CYS L C 1
ATOM 1010 O O . CYS A 1 136 ? -22.869 -5.642 24.410 1.00 17.62 136 CYS L O 1
ATOM 1013 N N . LEU A 1 137 ? -23.191 -7.843 24.004 1.00 17.69 137 LEU L N 1
ATOM 1014 C CA . LEU A 1 137 ? -21.979 -7.984 23.192 1.00 19.58 137 LEU L CA 1
ATOM 1015 C C . LEU A 1 137 ? -22.323 -8.027 21.703 1.00 30.02 137 LEU L C 1
ATOM 1016 O O . LEU A 1 137 ? -23.315 -8.644 21.302 1.00 27.27 137 LEU L O 1
ATOM 1021 N N . ILE A 1 138 ? -21.514 -7.341 20.883 1.00 23.73 138 ILE L N 1
ATOM 1022 C CA . ILE A 1 138 ? -21.846 -7.097 19.473 1.00 26.59 138 ILE L CA 1
ATOM 1023 C C . ILE A 1 138 ? -20.601 -7.374 18.630 1.00 33.00 138 ILE L C 1
ATOM 1024 O O . ILE A 1 138 ? -19.605 -6.649 18.734 1.00 29.84 138 ILE L O 1
ATOM 1029 N N . SER A 1 139 ? -20.671 -8.394 17.771 1.00 24.36 139 SER L N 1
ATOM 1030 C CA . SER A 1 139 ? -19.497 -9.003 17.165 1.00 32.15 139 SER L CA 1
ATOM 1031 C C . SER A 1 139 ? -19.680 -9.195 15.667 1.00 30.32 139 SER L C 1
ATOM 1032 O O . SER A 1 139 ? -20.793 -9.400 15.181 1.00 35.95 139 SER L O 1
ATOM 1035 N N . ASP A 1 140 ? -18.560 -9.142 14.944 1.00 40.28 140 ASP L N 1
ATOM 1036 C CA . ASP A 1 140 ? -18.485 -9.585 13.549 1.00 50.10 140 ASP L CA 1
ATOM 1037 C C . ASP A 1 140 ? -19.382 -8.766 12.617 1.00 43.46 140 ASP L C 1
ATOM 1038 O O . ASP A 1 140 ? -20.088 -9.312 11.766 1.00 39.41 140 ASP L O 1
ATOM 1043 N N . PHE A 1 141 ? -19.329 -7.439 12.741 1.00 35.28 141 PHE L N 1
ATOM 1044 C CA . PHE A 1 141 ? -20.097 -6.597 11.833 1.00 34.23 141 PHE L CA 1
ATOM 1045 C C . PHE A 1 141 ? -19.190 -5.715 10.983 1.00 34.29 141 PHE L C 1
ATOM 1046 O O . PHE A 1 141 ? -18.049 -5.423 11.354 1.00 34.25 141 PHE L O 1
ATOM 1054 N N . TYR A 1 142 ? -19.705 -5.332 9.801 1.00 32.39 142 TYR L N 1
ATOM 1055 C CA . TYR A 1 142 ? -19.061 -4.389 8.890 1.00 38.30 142 TYR L CA 1
ATOM 1056 C C . TYR A 1 142 ? -20.124 -3.718 8.029 1.00 36.29 142 TYR L C 1
ATOM 1057 O O . TYR A 1 142 ? -21.024 -4.401 7.529 1.00 32.18 142 TYR L O 1
ATOM 1066 N N . PRO A 1 143 ? -20.078 -2.386 7.837 1.00 38.09 143 PRO L N 1
ATOM 1067 C CA . PRO A 1 143 ? -19.124 -1.376 8.323 1.00 32.33 143 PRO L CA 1
ATOM 1068 C C . PRO A 1 143 ? -19.079 -1.238 9.843 1.00 28.64 143 PRO L C 1
ATOM 1069 O O . PRO A 1 143 ? -19.873 -1.875 10.529 1.00 36.78 143 PRO L O 1
ATOM 1073 N N . GLY A 1 144 ? -18.176 -0.395 10.346 1.00 30.60 144 GLY L N 1
ATOM 1074 C CA . GLY A 1 144 ? -17.914 -0.303 11.773 1.00 25.71 144 GLY L CA 1
ATOM 1075 C C . GLY A 1 144 ? -18.748 0.711 12.534 1.00 40.71 144 GLY L C 1
ATOM 1076 O O . GLY A 1 144 ? -18.232 1.362 13.445 1.00 43.65 144 GLY L O 1
ATOM 1077 N N . ALA A 1 145 ? -20.030 0.855 12.194 1.00 35.83 145 ALA L N 1
ATOM 1078 C CA . ALA A 1 145 ? -20.911 1.803 12.866 1.00 33.08 145 ALA L CA 1
ATOM 1079 C C . ALA A 1 145 ? -22.148 1.079 13.371 1.00 32.36 145 ALA L C 1
ATOM 1080 O O . ALA A 1 145 ? -22.905 0.515 12.575 1.00 35.07 145 ALA L O 1
ATOM 1082 N N . VAL A 1 146 ? -22.354 1.090 14.689 1.00 32.84 146 VAL L N 1
ATOM 1083 C CA . VAL A 1 146 ? -23.609 0.642 15.278 1.00 34.62 146 VAL L CA 1
ATOM 1084 C C . VAL A 1 146 ? -24.098 1.701 16.250 1.00 30.89 146 VAL L C 1
ATOM 1085 O O . VAL A 1 146 ? -23.324 2.503 16.776 1.00 31.75 146 VAL L O 1
ATOM 1089 N N . THR A 1 147 ? -25.406 1.680 16.490 1.00 29.12 147 THR L N 1
ATOM 1090 C CA . THR A 1 147 ? -26.028 2.448 17.554 1.00 32.43 147 THR L CA 1
ATOM 1091 C C . THR A 1 147 ? -26.707 1.478 18.510 1.00 27.07 147 THR L C 1
ATOM 1092 O O . THR A 1 147 ? -27.432 0.577 18.080 1.00 25.30 147 THR L O 1
ATOM 1096 N N . VAL A 1 148 ? -26.456 1.659 19.800 1.00 26.93 148 VAL L N 1
ATOM 1097 C CA . VAL A 1 148 ? -27.031 0.833 20.847 1.00 33.78 148 VAL L CA 1
ATOM 1098 C C . VAL A 1 148 ? -28.055 1.684 21.586 1.00 31.62 148 VAL L C 1
ATOM 1099 O O . VAL A 1 148 ? -27.787 2.848 21.914 1.00 29.82 148 VAL L O 1
ATOM 1103 N N . ALA A 1 149 ? -29.248 1.133 21.775 1.00 22.32 149 ALA L N 1
ATOM 1104 C CA . ALA A 1 149 ? -30.267 1.746 22.610 1.00 23.62 149 ALA L CA 1
ATOM 1105 C C . ALA A 1 149 ? -30.680 0.725 23.648 1.00 27.49 149 ALA L C 1
ATOM 1106 O O . ALA A 1 149 ? -30.837 -0.462 23.339 1.00 34.09 149 ALA L O 1
ATOM 1108 N N . TRP A 1 150 ? -30.851 1.178 24.873 1.00 28.57 150 TRP L N 1
ATOM 1109 C CA . TRP A 1 150 ? -31.389 0.322 25.909 1.00 19.65 150 TRP L CA 1
ATOM 1110 C C . TRP A 1 150 ? -32.817 0.739 26.213 1.00 25.09 150 TRP L C 1
ATOM 1111 O O . TRP A 1 150 ? -33.178 1.924 26.138 1.00 23.92 150 TRP L O 1
ATOM 1122 N N . LYS A 1 151 ? -33.624 -0.253 26.560 1.00 21.19 151 LYS L N 1
ATOM 1123 C CA . LYS A 1 151 ? -34.992 -0.027 26.989 1.00 24.85 151 LYS L CA 1
ATOM 1124 C C . LYS A 1 151 ? -35.246 -0.758 28.299 1.00 34.09 151 LYS L C 1
ATOM 1125 O O . LYS A 1 151 ? -34.810 -1.903 28.482 1.00 28.41 151 LYS L O 1
ATOM 1131 N N . ALA A 1 152 ? -35.942 -0.075 29.206 1.00 33.53 152 ALA L N 1
ATOM 1132 C CA . ALA A 1 152 ? -36.576 -0.688 30.362 1.00 33.60 152 ALA L CA 1
ATOM 1133 C C . ALA A 1 152 ? -38.075 -0.744 30.076 1.00 37.21 152 ALA L C 1
ATOM 1134 O O . ALA A 1 152 ? -38.722 0.301 29.931 1.00 31.64 152 ALA L O 1
ATOM 1136 N N . ASP A 1 153 ? -38.618 -1.962 30.010 1.00 32.40 153 ASP L N 1
ATOM 1137 C CA . ASP A 1 153 ? -39.905 -2.238 29.379 1.00 36.76 153 ASP L CA 1
ATOM 1138 C C . ASP A 1 153 ? -39.909 -1.632 27.978 1.00 37.44 153 ASP L C 1
ATOM 1139 O O . ASP A 1 153 ? -39.105 -2.033 27.132 1.00 39.71 153 ASP L O 1
ATOM 1144 N N . SER A 1 154 ? -40.779 -0.663 27.717 1.00 33.81 154 SER L N 1
ATOM 1145 C CA . SER A 1 154 ? -40.811 -0.002 26.416 1.00 38.89 154 SER L CA 1
ATOM 1146 C C . SER A 1 154 ? -40.171 1.373 26.442 1.00 37.64 154 SER L C 1
ATOM 1147 O O . SER A 1 154 ? -40.130 2.042 25.403 1.00 32.79 154 SER L O 1
ATOM 1150 N N . SER A 1 155 ? -39.654 1.797 27.595 1.00 32.62 155 SER L N 1
ATOM 1151 C CA . SER A 1 155 ? -39.143 3.145 27.807 1.00 36.11 155 SER L CA 1
ATOM 1152 C C . SER A 1 155 ? -37.627 3.170 27.653 1.00 37.49 155 SER L C 1
ATOM 1153 O O . SER A 1 155 ? -36.929 2.362 28.282 1.00 39.37 155 SER L O 1
ATOM 1156 N N . PRO A 1 156 ? -37.087 4.084 26.857 1.00 39.56 156 PRO L N 1
ATOM 1157 C CA . PRO A 1 156 ? -35.632 4.156 26.715 1.00 36.04 156 PRO L CA 1
ATOM 1158 C C . PRO A 1 156 ? -34.986 4.573 28.025 1.00 31.85 156 PRO L C 1
ATOM 1159 O O . PRO A 1 156 ? -35.548 5.348 28.802 1.00 32.51 156 PRO L O 1
ATOM 1163 N N . VAL A 1 157 ? -33.796 4.032 28.274 1.00 29.63 157 VAL L N 1
ATOM 1164 C CA . VAL A 1 157 ? -32.977 4.421 29.414 1.00 33.75 157 VAL L CA 1
ATOM 1165 C C . VAL A 1 157 ? -31.642 4.933 28.889 1.00 38.80 157 VAL L C 1
ATOM 1166 O O . VAL A 1 157 ? -30.996 4.274 28.066 1.00 37.95 157 VAL L O 1
ATOM 1170 N N . LYS A 1 158 ? -31.246 6.119 29.346 1.00 47.71 158 LYS L N 1
ATOM 1171 C CA . LYS A 1 158 ? -29.946 6.685 29.007 1.00 52.98 158 LYS L CA 1
ATOM 1172 C C . LYS A 1 158 ? -28.939 6.593 30.144 1.00 46.75 158 LYS L C 1
ATOM 1173 O O . LYS A 1 158 ? -27.742 6.416 29.885 1.00 50.48 158 LYS L O 1
ATOM 1179 N N . ALA A 1 159 ? -29.398 6.696 31.390 1.00 37.77 159 ALA L N 1
ATOM 1180 C CA . ALA A 1 159 ? -28.505 6.635 32.539 1.00 38.87 159 ALA L CA 1
ATOM 1181 C C . ALA A 1 159 ? -27.965 5.225 32.743 1.00 36.78 159 ALA L C 1
ATOM 1182 O O . ALA A 1 159 ? -28.672 4.233 32.534 1.00 39.33 159 ALA L O 1
ATOM 1184 N N . GLY A 1 160 ? -26.711 5.146 33.178 1.00 32.91 160 GLY L N 1
ATOM 1185 C CA . GLY A 1 160 ? -26.080 3.887 33.518 1.00 36.96 160 GLY L CA 1
ATOM 1186 C C . GLY A 1 160 ? -25.566 3.093 32.342 1.00 32.29 160 GLY L C 1
ATOM 1187 O O . GLY A 1 160 ? -25.161 1.937 32.527 1.00 28.69 160 GLY L O 1
ATOM 1188 N N . VAL A 1 161 ? -25.583 3.678 31.146 1.00 26.20 161 VAL L N 1
ATOM 1189 C CA . VAL A 1 161 ? -25.220 3.010 29.902 1.00 28.87 161 VAL L CA 1
ATOM 1190 C C . VAL A 1 161 ? -23.763 3.321 29.587 1.00 24.59 161 VAL L C 1
ATOM 1191 O O . VAL A 1 161 ? -23.344 4.484 29.622 1.00 32.02 161 VAL L O 1
ATOM 1195 N N . GLU A 1 162 ? -22.990 2.292 29.273 1.00 24.35 162 GLU L N 1
ATOM 1196 C CA . GLU A 1 162 ? -21.602 2.458 28.849 1.00 26.25 162 GLU L CA 1
ATOM 1197 C C . GLU A 1 162 ? -21.397 1.599 27.614 1.00 32.51 162 GLU L C 1
ATOM 1198 O O . GLU A 1 162 ? -21.644 0.388 27.650 1.00 31.13 162 GLU L O 1
ATOM 1204 N N . THR A 1 163 ? -20.961 2.229 26.526 1.00 31.46 163 THR L N 1
ATOM 1205 C CA . THR A 1 163 ? -20.820 1.590 25.225 1.00 32.09 163 THR L CA 1
ATOM 1206 C C . THR A 1 163 ? -19.448 1.923 24.671 1.00 35.22 163 THR L C 1
ATOM 1207 O O . THR A 1 163 ? -19.039 3.088 24.689 1.00 31.81 163 THR L O 1
ATOM 1211 N N . THR A 1 164 ? -18.745 0.906 24.176 1.00 31.37 164 THR L N 1
ATOM 1212 C CA . THR A 1 164 ? -17.425 1.110 23.608 1.00 23.59 164 THR L CA 1
ATOM 1213 C C . THR A 1 164 ? -17.512 1.689 22.203 1.00 28.69 164 THR L C 1
ATOM 1214 O O . THR A 1 164 ? -18.527 1.589 21.514 1.00 26.88 164 THR L O 1
ATOM 1218 N N . THR A 1 165 ? -16.418 2.310 21.783 1.00 36.94 165 THR L N 1
ATOM 1219 C CA . THR A 1 165 ? -16.232 2.550 20.369 1.00 38.14 165 THR L CA 1
ATOM 1220 C C . THR A 1 165 ? -15.987 1.215 19.669 1.00 39.45 165 THR L C 1
ATOM 1221 O O . THR A 1 165 ? -15.368 0.319 20.248 1.00 34.73 165 THR L O 1
ATOM 1225 N N . PRO A 1 166 ? -16.490 1.026 18.451 1.00 31.71 166 PRO L N 1
ATOM 1226 C CA . PRO A 1 166 ? -16.171 -0.217 17.736 1.00 32.67 166 PRO L CA 1
ATOM 1227 C C . PRO A 1 166 ? -14.682 -0.266 17.404 1.00 32.79 166 PRO L C 1
ATOM 1228 O O . PRO A 1 166 ? -14.053 0.757 17.121 1.00 25.87 166 PRO L O 1
ATOM 1232 N N . SER A 1 167 ? -14.106 -1.459 17.494 1.00 28.10 167 SER L N 1
ATOM 1233 C CA . SER A 1 167 ? -12.690 -1.642 17.207 1.00 33.64 167 SER L CA 1
ATOM 1234 C C . SER A 1 167 ? -12.548 -2.750 16.179 1.00 37.75 167 SER L C 1
ATOM 1235 O O . SER A 1 167 ? -13.247 -3.767 16.257 1.00 41.71 167 SER L O 1
ATOM 1238 N N . LYS A 1 168 ? -11.662 -2.514 15.224 1.00 43.52 168 LYS L N 1
ATOM 1239 C CA . LYS A 1 168 ? -11.456 -3.455 14.158 1.00 52.87 168 LYS L CA 1
ATOM 1240 C C . LYS A 1 168 ? -10.884 -4.734 14.698 1.00 52.61 168 LYS L C 1
ATOM 1241 O O . LYS A 1 168 ? -9.828 -4.750 15.253 1.00 44.50 168 LYS L O 1
ATOM 1247 N N . GLN A 1 169 ? -11.569 -5.819 14.383 1.00 58.96 169 GLN L N 1
ATOM 1248 C CA . GLN A 1 169 ? -11.253 -7.171 14.801 1.00 57.23 169 GLN L CA 1
ATOM 1249 C C . GLN A 1 169 ? -10.214 -7.825 13.899 1.00 72.88 169 GLN L C 1
ATOM 1250 O O . GLN A 1 169 ? -9.606 -7.170 13.054 1.00 74.58 169 GLN L O 1
ATOM 1252 N N . SER A 1 170 ? -9.976 -9.119 14.110 1.00 83.24 170 SER L N 1
ATOM 1253 C CA . SER A 1 170 ? -8.972 -9.847 13.328 1.00 87.35 170 SER L CA 1
ATOM 1254 C C . SER A 1 170 ? -9.259 -9.916 11.829 1.00 87.97 170 SER L C 1
ATOM 1255 O O . SER A 1 170 ? -8.394 -9.633 10.996 1.00 86.60 170 SER L O 1
ATOM 1256 N N . ASN A 1 171 ? -10.519 -10.138 11.492 1.00 89.30 171 ASN L N 1
ATOM 1257 C CA . ASN A 1 171 ? -10.932 -10.329 10.109 1.00 86.37 171 ASN L CA 1
ATOM 1258 C C . ASN A 1 171 ? -11.280 -9.060 9.324 1.00 87.01 171 ASN L C 1
ATOM 1259 O O . ASN A 1 171 ? -11.923 -9.136 8.280 1.00 88.25 171 ASN L O 1
ATOM 1264 N N . ASN A 1 172 ? -10.962 -7.916 9.937 1.00 83.08 172 ASN L N 1
ATOM 1265 C CA . ASN A 1 172 ? -11.191 -6.540 9.482 1.00 71.07 172 ASN L CA 1
ATOM 1266 C C . ASN A 1 172 ? -12.614 -6.061 9.782 1.00 63.35 172 ASN L C 1
ATOM 1267 O O . ASN A 1 172 ? -12.973 -4.941 9.472 1.00 62.64 172 ASN L O 1
ATOM 1269 N N . LYS A 1 173 ? -13.374 -6.907 10.483 1.00 55.38 173 LYS L N 1
ATOM 1270 C CA . LYS A 1 173 ? -14.726 -6.653 10.965 1.00 47.45 173 LYS L CA 1
ATOM 1271 C C . LYS A 1 173 ? -14.639 -5.933 12.299 1.00 42.75 173 LYS L C 1
ATOM 1272 O O . LYS A 1 173 ? -13.572 -5.643 12.791 1.00 41.37 173 LYS L O 1
ATOM 1278 N N . TYR A 1 174 ? -15.767 -5.658 12.912 1.00 36.38 174 TYR L N 1
ATOM 1279 C CA . TYR A 1 174 ? -15.726 -4.872 14.138 1.00 38.41 174 TYR L CA 1
ATOM 1280 C C . TYR A 1 174 ? -16.440 -5.603 15.267 1.00 32.51 174 TYR L C 1
ATOM 1281 O O . TYR A 1 174 ? -17.248 -6.502 15.041 1.00 29.75 174 TYR L O 1
ATOM 1290 N N . ALA A 1 175 ? -16.125 -5.193 16.496 1.00 33.19 175 ALA L N 1
ATOM 1291 C CA . ALA A 1 175 ? -16.816 -5.638 17.698 1.00 31.72 175 ALA L CA 1
ATOM 1292 C C . ALA A 1 175 ? -17.046 -4.438 18.608 1.00 31.44 175 ALA L C 1
ATOM 1293 O O . ALA A 1 175 ? -16.253 -3.490 18.625 1.00 34.34 175 ALA L O 1
ATOM 1295 N N . ALA A 1 176 ? -18.149 -4.476 19.350 1.00 22.67 176 ALA L N 1
ATOM 1296 C CA . ALA A 1 176 ? -18.381 -3.501 20.402 1.00 30.04 176 ALA L CA 1
ATOM 1297 C C . ALA A 1 176 ? -19.143 -4.189 21.520 1.00 29.04 176 ALA L C 1
ATOM 1298 O O . ALA A 1 176 ? -19.616 -5.318 21.366 1.00 23.11 176 ALA L O 1
ATOM 1300 N N . SER A 1 177 ? -19.217 -3.513 22.671 1.00 24.53 177 SER L N 1
ATOM 1301 C CA . SER A 1 177 ? -19.960 -4.011 23.820 1.00 23.94 177 SER L CA 1
ATOM 1302 C C . SER A 1 177 ? -20.681 -2.845 24.476 1.00 25.06 177 SER L C 1
ATOM 1303 O O . SER A 1 177 ? -20.225 -1.699 24.408 1.00 18.77 177 SER L O 1
ATOM 1306 N N . SER A 1 178 ? -21.825 -3.139 25.086 1.00 20.70 178 SER L N 1
ATOM 1307 C CA . SER A 1 178 ? -22.560 -2.144 25.855 1.00 22.87 178 SER L CA 1
ATOM 1308 C C . SER A 1 178 ? -23.004 -2.721 27.196 1.00 18.73 178 SER L C 1
ATOM 1309 O O . SER A 1 178 ? -23.364 -3.898 27.298 1.00 17.31 178 SER L O 1
ATOM 1312 N N . TYR A 1 179 ? -23.005 -1.867 28.214 1.00 20.11 179 TYR L N 1
ATOM 1313 C CA . TYR A 1 179 ? -23.220 -2.246 29.604 1.00 22.57 179 TYR L CA 1
ATOM 1314 C C . TYR A 1 179 ? -24.281 -1.342 30.202 1.00 22.65 179 TYR L C 1
ATOM 1315 O O . TYR A 1 179 ? -24.172 -0.116 30.113 1.00 25.32 179 TYR L O 1
ATOM 1324 N N . LEU A 1 180 ? -25.310 -1.934 30.796 1.00 19.03 180 LEU L N 1
ATOM 1325 C CA . LEU A 1 180 ? -26.311 -1.169 31.534 1.00 17.71 180 LEU L CA 1
ATOM 1326 C C . LEU A 1 180 ? -26.189 -1.537 33.008 1.00 24.15 180 LEU L C 1
ATOM 1327 O O . LEU A 1 180 ? -26.397 -2.700 33.386 1.00 19.86 180 LEU L O 1
ATOM 1332 N N . SER A 1 181 ? -25.803 -0.561 33.823 1.00 19.87 181 SER L N 1
ATOM 1333 C CA . SER A 1 181 ? -25.647 -0.749 35.260 1.00 23.70 181 SER L CA 1
ATOM 1334 C C . SER A 1 181 ? -26.923 -0.295 35.966 1.00 31.99 181 SER L C 1
ATOM 1335 O O . SER A 1 181 ? -27.397 0.826 35.748 1.00 27.26 181 SER L O 1
ATOM 1338 N N . LEU A 1 182 ? -27.481 -1.177 36.794 1.00 25.26 182 LEU L N 1
ATOM 1339 C CA . LEU A 1 182 ? -28.711 -0.930 37.538 1.00 23.73 182 LEU L CA 1
ATOM 1340 C C . LEU A 1 182 ? -28.488 -1.347 38.978 1.00 26.41 182 LEU L C 1
ATOM 1341 O O . LEU A 1 182 ? -27.542 -2.067 39.289 1.00 25.87 182 LEU L O 1
ATOM 1346 N N . THR A 1 183 ? -29.373 -0.903 39.850 1.00 31.65 183 THR L N 1
ATOM 1347 C CA . THR A 1 183 ? -29.448 -1.527 41.155 1.00 30.15 183 THR L CA 1
ATOM 1348 C C . THR A 1 183 ? -30.278 -2.804 41.024 1.00 21.99 183 THR L C 1
ATOM 1349 O O . THR A 1 183 ? -31.077 -2.939 40.088 1.00 25.64 183 THR L O 1
ATOM 1353 N N . PRO A 1 184 ? -30.072 -3.781 41.916 1.00 27.28 184 PRO L N 1
ATOM 1354 C CA . PRO A 1 184 ? -30.919 -4.987 41.884 1.00 27.89 184 PRO L CA 1
ATOM 1355 C C . PRO A 1 184 ? -32.398 -4.673 41.985 1.00 27.92 184 PRO L C 1
ATOM 1356 O O . PRO A 1 184 ? -33.229 -5.403 41.423 1.00 27.51 184 PRO L O 1
ATOM 1360 N N . GLU A 1 185 ? -32.747 -3.588 42.680 1.00 33.94 185 GLU L N 1
ATOM 1361 C CA . GLU A 1 185 ? -34.144 -3.183 42.796 1.00 31.29 185 GLU L CA 1
ATOM 1362 C C . GLU A 1 185 ? -34.715 -2.752 41.445 1.00 30.93 185 GLU L C 1
ATOM 1363 O O . GLU A 1 185 ? -35.845 -3.120 41.099 1.00 32.38 185 GLU L O 1
ATOM 1369 N N . GLN A 1 186 ? -33.950 -1.976 40.667 1.00 35.44 186 GLN L N 1
ATOM 1370 C CA . GLN A 1 186 ? -34.397 -1.593 39.325 1.00 32.68 186 GLN L CA 1
ATOM 1371 C C . GLN A 1 186 ? -34.526 -2.802 38.409 1.00 27.48 186 GLN L C 1
ATOM 1372 O O . GLN A 1 186 ? -35.433 -2.862 37.568 1.00 31.93 186 GLN L O 1
ATOM 1378 N N . TRP A 1 187 ? -33.606 -3.759 38.535 1.00 33.67 187 TRP L N 1
ATOM 1379 C CA . TRP A 1 187 ? -33.694 -4.997 37.763 1.00 36.61 187 TRP L CA 1
ATOM 1380 C C . TRP A 1 187 ? -35.020 -5.705 38.019 1.00 31.44 187 TRP L C 1
ATOM 1381 O O . TRP A 1 187 ? -35.761 -6.029 37.082 1.00 30.33 187 TRP L O 1
ATOM 1392 N N . LYS A 1 188 ? -35.343 -5.928 39.292 1.00 37.30 188 LYS L N 1
ATOM 1393 C CA . LYS A 1 188 ? -36.557 -6.646 39.667 1.00 34.96 188 LYS L CA 1
ATOM 1394 C C . LYS A 1 188 ? -37.834 -5.876 39.350 1.00 35.86 188 LYS L C 1
ATOM 1395 O O . LYS A 1 188 ? -38.885 -6.502 39.175 1.00 35.63 188 LYS L O 1
ATOM 1401 N N . SER A 1 189 ? -37.774 -4.543 39.269 1.00 32.79 189 SER L N 1
ATOM 1402 C CA . SER A 1 189 ? -38.992 -3.739 39.228 1.00 34.72 189 SER L CA 1
ATOM 1403 C C . SER A 1 189 ? -39.671 -3.767 37.867 1.00 42.98 189 SER L C 1
ATOM 1404 O O . SER A 1 189 ? -40.880 -3.540 37.781 1.00 44.70 189 SER L O 1
ATOM 1407 N N . HIS A 1 190 ? -38.927 -4.022 36.804 1.00 36.27 190 HIS L N 1
ATOM 1408 C CA . HIS A 1 190 ? -39.469 -4.008 35.457 1.00 34.26 190 HIS L CA 1
ATOM 1409 C C . HIS A 1 190 ? -39.718 -5.425 34.958 1.00 34.12 190 HIS L C 1
ATOM 1410 O O . HIS A 1 190 ? -39.113 -6.392 35.430 1.00 36.03 190 HIS L O 1
ATOM 1417 N N . ARG A 1 191 ? -40.618 -5.535 33.980 1.00 35.15 191 ARG L N 1
ATOM 1418 C CA . ARG A 1 191 ? -40.931 -6.845 33.415 1.00 25.84 191 ARG L CA 1
ATOM 1419 C C . ARG A 1 191 ? -39.807 -7.358 32.531 1.00 25.77 191 ARG L C 1
ATOM 1420 O O . ARG A 1 191 ? -39.604 -8.576 32.429 1.00 28.07 191 ARG L O 1
ATOM 1428 N N . SER A 1 192 ? -39.029 -6.453 31.943 1.00 27.22 192 SER L N 1
ATOM 1429 C CA . SER A 1 192 ? -37.982 -6.833 31.005 1.00 23.32 192 SER L CA 1
ATOM 1430 C C . SER A 1 192 ? -37.108 -5.624 30.711 1.00 28.95 192 SER L C 1
ATOM 1431 O O . SER A 1 192 ? -37.540 -4.475 30.848 1.00 29.23 192 SER L O 1
ATOM 1434 N N . TYR A 1 193 ? -35.882 -5.907 30.266 1.00 21.56 193 TYR L N 1
ATOM 1435 C CA . TYR A 1 193 ? -34.946 -4.920 29.747 1.00 22.12 193 TYR L CA 1
ATOM 1436 C C . TYR A 1 193 ? -34.507 -5.357 28.355 1.00 25.32 193 TYR L C 1
ATOM 1437 O O . TYR A 1 193 ? -34.430 -6.560 28.060 1.00 20.59 193 TYR L O 1
ATOM 1446 N N . SER A 1 194 ? -34.231 -4.388 27.484 1.00 23.57 194 SER L N 1
ATOM 1447 C CA . SER A 1 194 ? -33.919 -4.717 26.095 1.00 25.07 194 SER L CA 1
ATOM 1448 C C . SER A 1 194 ? -32.697 -3.958 25.599 1.00 25.68 194 SER L C 1
ATOM 1449 O O . SER A 1 194 ? -32.564 -2.759 25.857 1.00 20.60 194 SER L O 1
ATOM 1452 N N . CYS A 1 195 ? -31.820 -4.662 24.861 1.00 22.40 195 CYS L N 1
ATOM 1453 C CA . CYS A 1 195 ? -30.686 -4.073 24.149 1.00 17.09 195 CYS L CA 1
ATOM 1454 C C . CYS A 1 195 ? -31.020 -4.087 22.662 1.00 24.81 195 CYS L C 1
ATOM 1455 O O . CYS A 1 195 ? -31.245 -5.159 22.084 1.00 20.42 195 CYS L O 1
ATOM 1458 N N . GLN A 1 196 ? -31.067 -2.905 22.050 1.00 21.10 196 GLN L N 1
ATOM 1459 C CA . GLN A 1 196 ? -31.489 -2.752 20.658 1.00 21.65 196 GLN L CA 1
ATOM 1460 C C . GLN A 1 196 ? -30.310 -2.243 19.832 1.00 26.98 196 GLN L C 1
ATOM 1461 O O . GLN A 1 196 ? -29.823 -1.134 20.070 1.00 28.38 196 GLN L O 1
ATOM 1467 N N . VAL A 1 197 ? -29.852 -3.050 18.869 1.00 27.21 197 VAL L N 1
ATOM 1468 C CA . VAL A 1 197 ? -28.638 -2.768 18.095 1.00 21.92 197 VAL L CA 1
ATOM 1469 C C . VAL A 1 197 ? -29.008 -2.531 16.630 1.00 28.67 197 VAL L C 1
ATOM 1470 O O . VAL A 1 197 ? -29.535 -3.427 15.959 1.00 24.48 197 VAL L O 1
ATOM 1474 N N . THR A 1 198 ? -28.692 -1.338 16.121 1.00 23.06 198 THR L N 1
ATOM 1475 C CA . THR A 1 198 ? -29.007 -0.945 14.750 1.00 22.76 198 THR L CA 1
ATOM 1476 C C . THR A 1 198 ? -27.721 -0.865 13.926 1.00 23.48 198 THR L C 1
ATOM 1477 O O . THR A 1 198 ? -26.715 -0.309 14.388 1.00 19.05 198 THR L O 1
ATOM 1481 N N . HIS A 1 199 ? -27.774 -1.422 12.712 1.00 26.03 199 HIS L N 1
ATOM 1482 C CA . HIS A 1 199 ? -26.631 -1.539 11.804 1.00 28.26 199 HIS L CA 1
ATOM 1483 C C . HIS A 1 199 ? -27.163 -1.566 10.372 1.00 30.35 199 HIS L C 1
ATOM 1484 O O . HIS A 1 199 ? -27.802 -2.545 9.974 1.00 29.29 199 HIS L O 1
ATOM 1491 N N . GLU A 1 200 ? -26.896 -0.511 9.600 1.00 36.24 200 GLU L N 1
ATOM 1492 C CA . GLU A 1 200 ? -27.213 -0.480 8.163 1.00 35.95 200 GLU L CA 1
ATOM 1493 C C . GLU A 1 200 ? -28.677 -0.833 7.895 1.00 33.91 200 GLU L C 1
ATOM 1494 O O . GLU A 1 200 ? -28.997 -1.698 7.073 1.00 33.87 200 GLU L O 1
ATOM 1500 N N . GLY A 1 201 ? -29.581 -0.176 8.616 1.00 30.63 201 GLY L N 1
ATOM 1501 C CA . GLY A 1 201 ? -30.990 -0.402 8.391 1.00 24.73 201 GLY L CA 1
ATOM 1502 C C . GLY A 1 201 ? -31.550 -1.682 8.976 1.00 29.26 201 GLY L C 1
ATOM 1503 O O . GLY A 1 201 ? -32.766 -1.908 8.860 1.00 28.63 201 GLY L O 1
ATOM 1504 N N . SER A 1 202 ? -30.717 -2.530 9.591 1.00 26.39 202 SER L N 1
ATOM 1505 C CA . SER A 1 202 ? -31.185 -3.700 10.331 1.00 30.27 202 SER L CA 1
ATOM 1506 C C . SER A 1 202 ? -31.160 -3.433 11.835 1.00 32.32 202 SER L C 1
ATOM 1507 O O . SER A 1 202 ? -30.196 -2.869 12.358 1.00 31.08 202 SER L O 1
ATOM 1510 N N . THR A 1 203 ? -32.211 -3.866 12.538 1.00 28.19 203 THR L N 1
ATOM 1511 C CA . THR A 1 203 ? -32.302 -3.690 13.987 1.00 23.63 203 THR L CA 1
ATOM 1512 C C . THR A 1 203 ? -32.521 -5.041 14.650 1.00 25.15 203 THR L C 1
ATOM 1513 O O . THR A 1 203 ? -33.383 -5.814 14.223 1.00 29.25 203 THR L O 1
ATOM 1517 N N . VAL A 1 204 ? -31.750 -5.325 15.693 1.00 26.90 204 VAL L N 1
ATOM 1518 C CA . VAL A 1 204 ? -31.919 -6.548 16.465 1.00 28.12 204 VAL L CA 1
ATOM 1519 C C . VAL A 1 204 ? -32.094 -6.159 17.923 1.00 23.15 204 VAL L C 1
ATOM 1520 O O . VAL A 1 204 ? -31.292 -5.389 18.465 1.00 29.32 204 VAL L O 1
ATOM 1524 N N . GLU A 1 205 ? -33.140 -6.684 18.554 1.00 25.74 205 GLU L N 1
ATOM 1525 C CA . GLU A 1 205 ? -33.485 -6.335 19.927 1.00 32.91 205 GLU L CA 1
ATOM 1526 C C . GLU A 1 205 ? -33.544 -7.600 20.774 1.00 33.83 205 GLU L C 1
ATOM 1527 O O . GLU A 1 205 ? -34.503 -8.371 20.674 1.00 38.15 205 GLU L O 1
ATOM 1533 N N . LYS A 1 206 ? -32.538 -7.795 21.630 1.00 32.31 206 LYS L N 1
ATOM 1534 C CA . LYS A 1 206 ? -32.542 -8.894 22.592 1.00 30.89 206 LYS L CA 1
ATOM 1535 C C . LYS A 1 206 ? -33.133 -8.430 23.923 1.00 30.18 206 LYS L C 1
ATOM 1536 O O . LYS A 1 206 ? -32.898 -7.299 24.363 1.00 23.16 206 LYS L O 1
ATOM 1542 N N . THR A 1 207 ? -33.914 -9.310 24.552 1.00 27.24 207 THR L N 1
ATOM 1543 C CA . THR A 1 207 ? -34.683 -8.988 25.745 1.00 25.19 207 THR L CA 1
ATOM 1544 C C . THR A 1 207 ? -34.389 -10.011 26.835 1.00 27.01 207 THR L C 1
ATOM 1545 O O . THR A 1 207 ? -34.274 -11.211 26.561 1.00 23.77 207 THR L O 1
ATOM 1549 N N . VAL A 1 208 ? -34.252 -9.528 28.068 1.00 22.02 208 VAL L N 1
ATOM 1550 C CA . VAL A 1 208 ? -34.056 -10.382 29.233 1.00 27.23 208 VAL L CA 1
ATOM 1551 C C . VAL A 1 208 ? -35.030 -9.952 30.321 1.00 30.16 208 VAL L C 1
ATOM 1552 O O . VAL A 1 208 ? -35.379 -8.771 30.438 1.00 26.47 208 VAL L O 1
ATOM 1556 N N . ALA A 1 209 ? -35.476 -10.919 31.123 1.00 23.84 209 ALA L N 1
ATOM 1557 C CA . ALA A 1 209 ? -36.454 -10.606 32.155 1.00 29.74 209 ALA L CA 1
ATOM 1558 C C . ALA A 1 209 ? -35.999 -11.138 33.508 1.00 36.78 209 ALA L C 1
ATOM 1559 O O . ALA A 1 209 ? -35.444 -12.238 33.584 1.00 36.45 209 ALA L O 1
ATOM 1561 N N . PRO A 1 210 ? -36.229 -10.389 34.595 1.00 40.05 210 PRO L N 1
ATOM 1562 C CA . PRO A 1 210 ? -35.716 -10.822 35.910 1.00 41.79 210 PRO L CA 1
ATOM 1563 C C . PRO A 1 210 ? -36.319 -12.119 36.417 1.00 46.88 210 PRO L C 1
ATOM 1564 O O . PRO A 1 210 ? -35.720 -12.744 37.300 1.00 43.40 210 PRO L O 1
ATOM 1568 N N . THR A 1 211 ? -37.470 -12.544 35.895 1.00 49.89 211 THR L N 1
ATOM 1569 C CA . THR A 1 211 ? -38.120 -13.768 36.344 1.00 55.68 211 THR L CA 1
ATOM 1570 C C . THR A 1 211 ? -37.644 -15.007 35.598 1.00 60.76 211 THR L C 1
ATOM 1571 O O . THR A 1 211 ? -38.010 -16.122 35.987 1.00 61.85 211 THR L O 1
ATOM 1575 N N . GLU A 1 212 ? -36.840 -14.846 34.551 1.00 63.71 212 GLU L N 1
ATOM 1576 C CA . GLU A 1 212 ? -36.298 -15.983 33.814 1.00 64.33 212 GLU L CA 1
ATOM 1577 C C . GLU A 1 212 ? -34.788 -16.099 34.015 1.00 64.88 212 GLU L C 1
ATOM 1578 O O . GLU A 1 212 ? -34.312 -16.299 35.134 1.00 65.44 212 GLU L O 1
ATOM 1584 N N . GLU B 2 1 ? 17.098 -11.294 13.411 1.00 51.73 1 GLU H N 1
ATOM 1585 C CA . GLU B 2 1 ? 16.005 -10.334 13.305 1.00 54.08 1 GLU H CA 1
ATOM 1586 C C . GLU B 2 1 ? 16.016 -9.383 14.500 1.00 51.03 1 GLU H C 1
ATOM 1587 O O . GLU B 2 1 ? 16.575 -9.689 15.550 1.00 53.64 1 GLU H O 1
ATOM 1589 N N . VAL B 2 2 ? 15.381 -8.241 14.328 1.00 48.92 2 VAL H N 1
ATOM 1590 C CA . VAL B 2 2 ? 15.454 -7.127 15.268 1.00 44.14 2 VAL H CA 1
ATOM 1591 C C . VAL B 2 2 ? 14.332 -7.241 16.295 1.00 38.77 2 VAL H C 1
ATOM 1592 O O . VAL B 2 2 ? 13.197 -7.579 15.953 1.00 29.67 2 VAL H O 1
ATOM 1596 N N . GLN B 2 3 ? 14.630 -6.951 17.560 1.00 37.18 3 GLN H N 1
ATOM 1597 C CA . GLN B 2 3 ? 13.543 -6.807 18.520 1.00 38.44 3 GLN H CA 1
ATOM 1598 C C . GLN B 2 3 ? 13.884 -5.749 19.565 1.00 33.55 3 GLN H C 1
ATOM 1599 O O . GLN B 2 3 ? 15.030 -5.644 20.013 1.00 34.38 3 GLN H O 1
ATOM 1605 N N . LEU B 2 4 ? 12.875 -4.959 19.930 1.00 23.18 4 LEU H N 1
ATOM 1606 C CA . LEU B 2 4 ? 12.968 -3.942 20.966 1.00 29.18 4 LEU H CA 1
ATOM 1607 C C . LEU B 2 4 ? 11.890 -4.238 22.001 1.00 28.37 4 LEU H C 1
ATOM 1608 O O . LEU B 2 4 ? 10.724 -4.421 21.643 1.00 32.04 4 LEU H O 1
ATOM 1613 N N . VAL B 2 5 ? 12.277 -4.341 23.271 1.00 27.11 5 VAL H N 1
ATOM 1614 C CA . VAL B 2 5 ? 11.330 -4.644 24.337 1.00 25.62 5 VAL H CA 1
ATOM 1615 C C . VAL B 2 5 ? 11.356 -3.536 25.386 1.00 24.34 5 VAL H C 1
ATOM 1616 O O . VAL B 2 5 ? 12.351 -3.371 26.103 1.00 28.17 5 VAL H O 1
ATOM 1620 N N . GLU B 2 6 ? 10.233 -2.834 25.528 1.00 23.16 6 GLU H N 1
ATOM 1621 C CA . GLU B 2 6 ? 10.096 -1.776 26.513 1.00 25.46 6 GLU H CA 1
ATOM 1622 C C . GLU B 2 6 ? 9.568 -2.359 27.812 1.00 26.27 6 GLU H C 1
ATOM 1623 O O . GLU B 2 6 ? 8.795 -3.317 27.816 1.00 25.19 6 GLU H O 1
ATOM 1629 N N . SER B 2 7 ? 9.996 -1.776 28.924 1.00 27.44 7 SER H N 1
ATOM 1630 C CA . SER B 2 7 ? 9.424 -2.156 30.204 1.00 27.27 7 SER H CA 1
ATOM 1631 C C . SER B 2 7 ? 9.406 -0.944 31.124 1.00 26.29 7 SER H C 1
ATOM 1632 O O . SER B 2 7 ? 10.049 0.075 30.858 1.00 23.91 7 SER H O 1
ATOM 1635 N N . GLY B 2 8 ? 8.616 -1.049 32.187 1.00 32.78 8 GLY H N 1
ATOM 1636 C CA . GLY B 2 8 ? 8.530 -0.018 33.202 1.00 33.79 8 GLY H CA 1
ATOM 1637 C C . GLY B 2 8 ? 7.228 0.751 33.237 1.00 31.83 8 GLY H C 1
ATOM 1638 O O . GLY B 2 8 ? 7.004 1.502 34.196 1.00 22.97 8 GLY H O 1
ATOM 1639 N N . GLY B 2 9 ? 6.368 0.605 32.231 1.00 24.67 9 GLY H N 1
ATOM 1640 C CA . GLY B 2 9 ? 5.107 1.313 32.245 1.00 24.79 9 GLY H CA 1
ATOM 1641 C C . GLY B 2 9 ? 4.164 0.775 33.303 1.00 29.07 9 GLY H C 1
ATOM 1642 O O . GLY B 2 9 ? 4.206 -0.397 33.675 1.00 26.63 9 GLY H O 1
ATOM 1643 N N . GLY B 2 10 ? 3.286 1.653 33.771 1.00 25.48 10 GLY H N 1
ATOM 1644 C CA . GLY B 2 10 ? 2.315 1.304 34.787 1.00 24.87 10 GLY H CA 1
ATOM 1645 C C . GLY B 2 10 ? 1.615 2.560 35.263 1.00 19.43 10 GLY H C 1
ATOM 1646 O O . GLY B 2 10 ? 1.787 3.640 34.690 1.00 19.70 10 GLY H O 1
ATOM 1647 N N . LEU B 2 11 ? 0.855 2.406 36.340 1.00 21.22 11 LEU H N 1
ATOM 1648 C CA . LEU B 2 11 ? 0.074 3.509 36.881 1.00 26.53 11 LEU H CA 1
ATOM 1649 C C . LEU B 2 11 ? 0.927 4.354 37.817 1.00 20.64 11 LEU H C 1
ATOM 1650 O O . LEU B 2 11 ? 1.633 3.827 38.676 1.00 22.50 11 LEU H O 1
ATOM 1655 N N . VAL B 2 12 ? 0.852 5.673 37.655 1.00 19.83 12 VAL H N 1
ATOM 1656 C CA . VAL B 2 12 ? 1.548 6.605 38.534 1.00 18.84 12 VAL H CA 1
ATOM 1657 C C . VAL B 2 12 ? 0.676 7.850 38.671 1.00 24.16 12 VAL H C 1
ATOM 1658 O O . VAL B 2 12 ? -0.118 8.173 37.784 1.00 23.32 12 VAL H O 1
ATOM 1662 N N . GLU B 2 13 ? 0.801 8.534 39.800 1.00 28.95 13 GLU H N 1
ATOM 1663 C CA . GLU B 2 13 ? -0.111 9.644 40.026 1.00 26.96 13 GLU H CA 1
ATOM 1664 C C . GLU B 2 13 ? 0.477 10.944 39.499 1.00 25.47 13 GLU H C 1
ATOM 1665 O O . GLU B 2 13 ? 1.694 11.071 39.358 1.00 26.76 13 GLU H O 1
ATOM 1671 N N . PRO B 2 14 ? -0.367 11.923 39.163 1.00 28.72 14 PRO H N 1
ATOM 1672 C CA . PRO B 2 14 ? 0.154 13.202 38.666 1.00 25.94 14 PRO H CA 1
ATOM 1673 C C . PRO B 2 14 ? 1.164 13.788 39.640 1.00 23.66 14 PRO H C 1
ATOM 1674 O O . PRO B 2 14 ? 0.986 13.732 40.858 1.00 29.73 14 PRO H O 1
ATOM 1678 N N . GLY B 2 15 ? 2.232 14.354 39.087 1.00 24.87 15 GLY H N 1
ATOM 1679 C CA . GLY B 2 15 ? 3.379 14.765 39.857 1.00 25.94 15 GLY H CA 1
ATOM 1680 C C . GLY B 2 15 ? 4.432 13.690 40.011 1.00 23.66 15 GLY H C 1
ATOM 1681 O O . GLY B 2 15 ? 5.581 14.007 40.339 1.00 25.35 15 GLY H O 1
ATOM 1682 N N . GLY B 2 16 ? 4.073 12.429 39.777 1.00 27.46 16 GLY H N 1
ATOM 1683 C CA . GLY B 2 16 ? 4.963 11.320 40.043 1.00 18.73 16 GLY H CA 1
ATOM 1684 C C . GLY B 2 16 ? 6.028 11.154 38.985 1.00 19.97 16 GLY H C 1
ATOM 1685 O O . GLY B 2 16 ? 6.151 11.937 38.044 1.00 22.05 16 GLY H O 1
ATOM 1686 N N . SER B 2 17 ? 6.812 10.105 39.163 1.00 17.16 17 SER H N 1
ATOM 1687 C CA . SER B 2 17 ? 7.916 9.749 38.296 1.00 23.62 17 SER H CA 1
ATOM 1688 C C . SER B 2 17 ? 7.888 8.275 37.931 1.00 25.81 17 SER H C 1
ATOM 1689 O O . SER B 2 17 ? 7.361 7.464 38.650 1.00 20.53 17 SER H O 1
ATOM 1692 N N . LEU B 2 18 ? 8.492 7.975 36.800 1.00 23.77 18 LEU H N 1
ATOM 1693 C CA . LEU B 2 18 ? 8.627 6.631 36.289 1.00 25.23 18 LEU H CA 1
ATOM 1694 C C . LEU B 2 18 ? 9.866 6.565 35.432 1.00 28.69 18 LEU H C 1
ATOM 1695 O O . LEU B 2 18 ? 10.299 7.556 34.881 1.00 27.15 18 LEU H O 1
ATOM 1700 N N . ARG B 2 19 ? 10.400 5.370 35.294 1.00 28.00 19 ARG H N 1
ATOM 1701 C CA . ARG B 2 19 ? 11.539 5.144 34.440 1.00 23.56 19 ARG H CA 1
ATOM 1702 C C . ARG B 2 19 ? 11.188 4.020 33.483 1.00 19.94 19 ARG H C 1
ATOM 1703 O O . ARG B 2 19 ? 10.809 2.969 33.916 1.00 22.22 19 ARG H O 1
ATOM 1711 N N . LEU B 2 20 ? 11.337 4.266 32.195 1.00 22.76 20 LEU H N 1
ATOM 1712 C CA . LEU B 2 20 ? 11.058 3.282 31.167 1.00 29.27 20 LEU H CA 1
ATOM 1713 C C . LEU B 2 20 ? 12.389 2.780 30.619 1.00 28.38 20 LEU H C 1
ATOM 1714 O O . LEU B 2 20 ? 13.314 3.543 30.469 1.00 22.17 20 LEU H O 1
ATOM 1719 N N . SER B 2 21 ? 12.443 1.487 30.335 1.00 25.97 21 SER H N 1
ATOM 1720 C CA . SER B 2 21 ? 13.619 0.814 29.816 1.00 20.58 21 SER H CA 1
ATOM 1721 C C . SER B 2 21 ? 13.323 0.131 28.487 1.00 21.03 21 SER H C 1
ATOM 1722 O O . SER B 2 21 ? 12.224 -0.282 28.249 1.00 22.40 21 SER H O 1
ATOM 1725 N N . CYS B 2 22 ? 14.328 0.037 27.620 1.00 23.16 22 CYS H N 1
ATOM 1726 C CA . CYS B 2 22 ? 14.166 -0.618 26.326 1.00 25.17 22 CYS H CA 1
ATOM 1727 C C . CYS B 2 22 ? 15.410 -1.428 25.988 1.00 29.95 22 CYS H C 1
ATOM 1728 O O . CYS B 2 22 ? 16.489 -0.857 25.817 1.00 33.69 22 CYS H O 1
ATOM 1731 N N . ALA B 2 23 ? 15.248 -2.750 25.865 1.00 28.54 23 ALA H N 1
ATOM 1732 C CA . ALA B 2 23 ? 16.318 -3.658 25.468 1.00 21.81 23 ALA H CA 1
ATOM 1733 C C . ALA B 2 23 ? 16.293 -3.879 23.955 1.00 24.01 23 ALA H C 1
ATOM 1734 O O . ALA B 2 23 ? 15.267 -4.283 23.390 1.00 23.46 23 ALA H O 1
ATOM 1736 N N . VAL B 2 24 ? 17.421 -3.626 23.305 1.00 21.58 24 VAL H N 1
ATOM 1737 C CA . VAL B 2 24 ? 17.525 -3.670 21.852 1.00 25.22 24 VAL H CA 1
ATOM 1738 C C . VAL B 2 24 ? 18.410 -4.844 21.466 1.00 30.10 24 VAL H C 1
ATOM 1739 O O . VAL B 2 24 ? 19.463 -5.059 22.074 1.00 30.52 24 VAL H O 1
ATOM 1743 N N . SER B 2 25 ? 18.004 -5.576 20.435 1.00 32.33 25 SER H N 1
ATOM 1744 C CA . SER B 2 25 ? 18.830 -6.645 19.893 1.00 34.69 25 SER H CA 1
ATOM 1745 C C . SER B 2 25 ? 18.617 -6.738 18.390 1.00 33.80 25 SER H C 1
ATOM 1746 O O . SER B 2 25 ? 17.549 -6.403 17.878 1.00 29.69 25 SER H O 1
ATOM 1749 N N . GLY B 2 26 ? 19.647 -7.193 17.684 1.00 36.38 26 GLY H N 1
ATOM 1750 C CA . GLY B 2 26 ? 19.546 -7.438 16.264 1.00 37.78 26 GLY H CA 1
ATOM 1751 C C . GLY B 2 26 ? 20.118 -6.369 15.358 1.00 44.14 26 GLY H C 1
ATOM 1752 O O . GLY B 2 26 ? 20.086 -6.548 14.135 1.00 42.32 26 GLY H O 1
ATOM 1753 N N . PHE B 2 27 ? 20.615 -5.257 15.900 1.00 41.45 27 PHE H N 1
ATOM 1754 C CA . PHE B 2 27 ? 21.349 -4.309 15.072 1.00 35.52 27 PHE H CA 1
ATOM 1755 C C . PHE B 2 27 ? 22.402 -3.592 15.914 1.00 30.71 27 PHE H C 1
ATOM 1756 O O . PHE B 2 27 ? 22.455 -3.729 17.138 1.00 27.56 27 PHE H O 1
ATOM 1764 N N . ASP B 2 28 ? 23.272 -2.853 15.223 1.00 33.56 28 ASP H N 1
ATOM 1765 C CA . ASP B 2 28 ? 24.439 -2.202 15.824 1.00 27.91 28 ASP H CA 1
ATOM 1766 C C . ASP B 2 28 ? 23.955 -1.015 16.657 1.00 34.05 28 ASP H C 1
ATOM 1767 O O . ASP B 2 28 ? 23.944 0.141 16.219 1.00 32.48 28 ASP H O 1
ATOM 1772 N N . PHE B 2 29 ? 23.537 -1.326 17.890 1.00 40.14 29 PHE H N 1
ATOM 1773 C CA . PHE B 2 29 ? 22.962 -0.322 18.781 1.00 33.10 29 PHE H CA 1
ATOM 1774 C C . PHE B 2 29 ? 23.906 0.850 19.004 1.00 31.28 29 PHE H C 1
ATOM 1775 O O . PHE B 2 29 ? 23.448 1.983 19.212 1.00 25.36 29 PHE H O 1
ATOM 1783 N N . GLU B 2 30 ? 25.220 0.596 18.957 1.00 32.04 30 GLU H N 1
ATOM 1784 C CA . GLU B 2 30 ? 26.206 1.642 19.209 1.00 26.84 30 GLU H CA 1
ATOM 1785 C C . GLU B 2 30 ? 26.060 2.797 18.222 1.00 30.97 30 GLU H C 1
ATOM 1786 O O . GLU B 2 30 ? 26.253 3.966 18.587 1.00 29.60 30 GLU H O 1
ATOM 1792 N N . LYS B 2 31 ? 25.717 2.492 16.967 1.00 28.38 31 LYS H N 1
ATOM 1793 C CA . LYS B 2 31 ? 25.557 3.501 15.921 1.00 28.82 31 LYS H CA 1
ATOM 1794 C C . LYS B 2 31 ? 24.155 4.107 15.841 1.00 27.15 31 LYS H C 1
ATOM 1795 O O . LYS B 2 31 ? 23.956 5.055 15.069 1.00 23.11 31 LYS H O 1
ATOM 1801 N N . ALA B 2 32 ? 23.183 3.613 16.612 1.00 22.21 32 ALA H N 1
ATOM 1802 C CA . ALA B 2 32 ? 21.778 3.959 16.398 1.00 22.56 32 ALA H CA 1
ATOM 1803 C C . ALA B 2 32 ? 21.376 5.249 17.100 1.00 23.15 32 ALA H C 1
ATOM 1804 O O . ALA B 2 32 ? 21.717 5.481 18.263 1.00 22.46 32 ALA H O 1
ATOM 1806 N N . TRP B 2 33 ? 20.647 6.085 16.376 1.00 22.43 33 TRP H N 1
ATOM 1807 C CA . TRP B 2 33 ? 19.977 7.237 16.950 1.00 20.54 33 TRP H CA 1
ATOM 1808 C C . TRP B 2 33 ? 18.610 6.760 17.428 1.00 18.00 33 TRP H C 1
ATOM 1809 O O . TRP B 2 33 ? 17.789 6.314 16.618 1.00 18.85 33 TRP H O 1
ATOM 1820 N N . MET B 2 34 ? 18.382 6.811 18.734 1.00 22.50 34 MET H N 1
ATOM 1821 C CA . MET B 2 34 ? 17.224 6.165 19.341 1.00 24.14 34 MET H CA 1
ATOM 1822 C C . MET B 2 34 ? 16.223 7.199 19.824 1.00 21.30 34 MET H C 1
ATOM 1823 O O . MET B 2 34 ? 16.609 8.231 20.375 1.00 22.28 34 MET H O 1
ATOM 1828 N N . SER B 2 35 ? 14.941 6.880 19.679 1.00 22.97 35 SER H N 1
ATOM 1829 C CA . SER B 2 35 ? 13.868 7.790 20.037 1.00 24.45 35 SER H CA 1
ATOM 1830 C C . SER B 2 35 ? 12.845 7.107 20.928 1.00 20.55 35 SER H C 1
ATOM 1831 O O . SER B 2 35 ? 12.675 5.887 20.890 1.00 23.88 35 SER H O 1
ATOM 1834 N N . TRP B 2 36 ? 12.162 7.909 21.728 1.00 16.91 36 TRP H N 1
ATOM 1835 C CA . TRP B 2 36 ? 10.893 7.490 22.311 1.00 21.71 36 TRP H CA 1
ATOM 1836 C C . TRP B 2 36 ? 9.765 8.195 21.584 1.00 20.14 36 TRP H C 1
ATOM 1837 O O . TRP B 2 36 ? 9.867 9.385 21.249 1.00 16.67 36 TRP H O 1
ATOM 1848 N N . VAL B 2 37 ? 8.689 7.454 21.336 1.00 17.37 37 VAL H N 1
ATOM 1849 C CA . VAL B 2 37 ? 7.497 7.979 20.683 1.00 13.24 37 VAL H CA 1
ATOM 1850 C C . VAL B 2 37 ? 6.287 7.418 21.423 1.00 18.05 37 VAL H C 1
ATOM 1851 O O . VAL B 2 37 ? 6.273 6.235 21.784 1.00 24.29 37 VAL H O 1
ATOM 1855 N N . ARG B 2 38 ? 5.284 8.260 21.683 1.00 18.13 38 ARG H N 1
ATOM 1856 C CA . ARG B 2 38 ? 4.115 7.831 22.459 1.00 14.18 38 ARG H CA 1
ATOM 1857 C C . ARG B 2 38 ? 2.827 7.980 21.658 1.00 18.63 38 ARG H C 1
ATOM 1858 O O . ARG B 2 38 ? 2.749 8.722 20.673 1.00 23.45 38 ARG H O 1
ATOM 1866 N N . GLN B 2 39 ? 1.807 7.233 22.085 1.00 19.16 39 GLN H N 1
ATOM 1867 C CA . GLN B 2 39 ? 0.526 7.204 21.385 1.00 17.46 39 GLN H CA 1
ATOM 1868 C C . GLN B 2 39 ? -0.581 7.095 22.420 1.00 16.77 39 GLN H C 1
ATOM 1869 O O . GLN B 2 39 ? -0.803 6.015 22.981 1.00 20.35 39 GLN H O 1
ATOM 1875 N N . ALA B 2 40 ? -1.260 8.218 22.667 1.00 22.49 40 ALA H N 1
ATOM 1876 C CA . ALA B 2 40 ? -2.428 8.233 23.534 1.00 29.90 40 ALA H CA 1
ATOM 1877 C C . ALA B 2 40 ? -3.621 7.558 22.853 1.00 35.66 40 ALA H C 1
ATOM 1878 O O . ALA B 2 40 ? -3.714 7.540 21.622 1.00 38.11 40 ALA H O 1
ATOM 1880 N N . PRO B 2 41 ? -4.563 7.002 23.644 1.00 41.81 41 PRO H N 1
ATOM 1881 C CA . PRO B 2 41 ? -5.693 6.248 23.073 1.00 45.25 41 PRO H CA 1
ATOM 1882 C C . PRO B 2 41 ? -6.376 6.897 21.874 1.00 44.67 41 PRO H C 1
ATOM 1883 O O . PRO B 2 41 ? -6.837 8.039 21.948 1.00 43.73 41 PRO H O 1
ATOM 1887 N N . GLY B 2 42 ? -6.430 6.169 20.758 1.00 43.34 42 GLY H N 1
ATOM 1888 C CA . GLY B 2 42 ? -7.066 6.648 19.543 1.00 45.03 42 GLY H CA 1
ATOM 1889 C C . GLY B 2 42 ? -6.418 7.854 18.885 1.00 45.33 42 GLY H C 1
ATOM 1890 O O . GLY B 2 42 ? -6.992 8.439 17.964 1.00 42.59 42 GLY H O 1
ATOM 1891 N N . GLN B 2 43 ? -5.227 8.239 19.335 1.00 46.15 43 GLN H N 1
ATOM 1892 C CA . GLN B 2 43 ? -4.531 9.402 18.805 1.00 37.97 43 GLN H CA 1
ATOM 1893 C C . GLN B 2 43 ? -3.424 8.964 17.849 1.00 31.32 43 GLN H C 1
ATOM 1894 O O . GLN B 2 43 ? -3.151 7.774 17.670 1.00 26.08 43 GLN H O 1
ATOM 1900 N N . GLY B 2 44 ? -2.766 9.953 17.229 1.00 27.09 44 GLY H N 1
ATOM 1901 C CA . GLY B 2 44 ? -1.613 9.672 16.400 1.00 24.72 44 GLY H CA 1
ATOM 1902 C C . GLY B 2 44 ? -0.337 9.494 17.199 1.00 29.68 44 GLY H C 1
ATOM 1903 O O . GLY B 2 44 ? -0.294 9.670 18.418 1.00 35.08 44 GLY H O 1
ATOM 1904 N N . LEU B 2 45 ? 0.726 9.114 16.489 1.00 22.92 45 LEU H N 1
ATOM 1905 C CA . LEU B 2 45 ? 2.032 8.975 17.122 1.00 20.79 45 LEU H CA 1
ATOM 1906 C C . LEU B 2 45 ? 2.612 10.351 17.423 1.00 28.48 45 LEU H C 1
ATOM 1907 O O . LEU B 2 45 ? 2.509 11.273 16.610 1.00 22.53 45 LEU H O 1
ATOM 1912 N N . GLN B 2 46 ? 3.204 10.492 18.608 1.00 22.26 46 GLN H N 1
ATOM 1913 C CA . GLN B 2 46 ? 3.800 11.754 19.044 1.00 24.49 46 GLN H CA 1
ATOM 1914 C C . GLN B 2 46 ? 5.219 11.485 19.517 1.00 18.06 46 GLN H C 1
ATOM 1915 O O . GLN B 2 46 ? 5.422 10.850 20.561 1.00 14.42 46 GLN H O 1
ATOM 1921 N N . TRP B 2 47 ? 6.186 12.002 18.773 1.00 13.03 47 TRP H N 1
ATOM 1922 C CA . TRP B 2 47 ? 7.585 11.891 19.166 1.00 19.15 47 TRP H CA 1
ATOM 1923 C C . TRP B 2 47 ? 7.849 12.586 20.502 1.00 18.06 47 TRP H C 1
ATOM 1924 O O . TRP B 2 47 ? 7.342 13.676 20.775 1.00 26.79 47 TRP H O 1
ATOM 1935 N N . VAL B 2 48 ? 8.637 11.928 21.353 1.00 15.14 48 VAL H N 1
ATOM 1936 C CA . VAL B 2 48 ? 8.880 12.367 22.720 1.00 20.76 48 VAL H CA 1
ATOM 1937 C C . VAL B 2 48 ? 10.298 12.881 22.889 1.00 18.35 48 VAL H C 1
ATOM 1938 O O . VAL B 2 48 ? 10.507 13.980 23.404 1.00 16.32 48 VAL H O 1
ATOM 1942 N N . ALA B 2 49 ? 11.286 12.105 22.439 1.00 20.68 49 ALA H N 1
ATOM 1943 C CA . ALA B 2 49 ? 12.676 12.395 22.732 1.00 17.27 49 ALA H CA 1
ATOM 1944 C C . ALA B 2 49 ? 13.564 11.534 21.845 1.00 23.14 49 ALA H C 1
ATOM 1945 O O . ALA B 2 49 ? 13.159 10.458 21.392 1.00 19.24 49 ALA H O 1
ATOM 1947 N N . ARG B 2 50 ? 14.781 12.030 21.605 1.00 21.90 50 ARG H N 1
ATOM 1948 C CA . ARG B 2 50 ? 15.799 11.370 20.789 1.00 17.63 50 ARG H CA 1
ATOM 1949 C C . ARG B 2 50 ? 17.157 11.520 21.462 1.00 24.62 50 ARG H C 1
ATOM 1950 O O . ARG B 2 50 ? 17.446 12.550 22.085 1.00 18.24 50 ARG H O 1
ATOM 1958 N N . ILE B 2 51 ? 18.008 10.500 21.316 1.00 18.25 51 ILE H N 1
ATOM 1959 C CA . ILE B 2 51 ? 19.410 10.615 21.712 1.00 20.21 51 ILE H CA 1
ATOM 1960 C C . ILE B 2 51 ? 20.289 10.089 20.579 1.00 22.02 51 ILE H C 1
ATOM 1961 O O . ILE B 2 51 ? 20.093 8.970 20.093 1.00 17.59 51 ILE H O 1
ATOM 1966 N N . LYS B 2 52 ? 21.241 10.907 20.139 1.00 21.75 52 LYS H N 1
ATOM 1967 C CA . LYS B 2 52 ? 22.161 10.448 19.112 1.00 22.29 52 LYS H CA 1
ATOM 1968 C C . LYS B 2 52 ? 23.109 9.383 19.660 1.00 23.34 52 LYS H C 1
ATOM 1969 O O . LYS B 2 52 ? 23.242 9.172 20.874 1.00 22.64 52 LYS H O 1
ATOM 1975 N N . SER B 2 53 ? 23.800 8.737 18.726 1.00 30.57 53 SER H N 1
ATOM 1976 C CA . SER B 2 53 ? 24.893 7.845 19.057 1.00 32.66 53 SER H CA 1
ATOM 1977 C C . SER B 2 53 ? 25.946 8.588 19.863 1.00 31.91 53 SER H C 1
ATOM 1978 O O . SER B 2 53 ? 26.138 9.802 19.714 1.00 30.88 53 SER H O 1
ATOM 1981 N N . THR B 2 54 ? 26.633 7.838 20.727 1.00 26.75 54 THR H N 1
ATOM 1982 C CA . THR B 2 54 ? 27.761 8.386 21.476 1.00 32.83 54 THR H CA 1
ATOM 1983 C C . THR B 2 54 ? 28.803 8.997 20.544 1.00 31.60 54 THR H C 1
ATOM 1984 O O . THR B 2 54 ? 29.300 10.097 20.803 1.00 29.11 54 THR H O 1
ATOM 1988 N N . ALA B 2 55 ? 29.114 8.320 19.435 1.00 30.01 55 ALA H N 1
ATOM 1989 C CA . ALA B 2 55 ? 30.128 8.834 18.516 1.00 36.70 55 ALA H CA 1
ATOM 1990 C C . ALA B 2 55 ? 29.718 10.163 17.891 1.00 39.96 55 ALA H C 1
ATOM 1991 O O . ALA B 2 55 ? 30.587 10.955 17.506 1.00 39.14 55 ALA H O 1
ATOM 1993 N N . ASP B 2 56 ? 28.413 10.424 17.775 1.00 38.64 56 ASP H N 1
ATOM 1994 C CA . ASP B 2 56 ? 27.897 11.713 17.325 1.00 37.10 56 ASP H CA 1
ATOM 1995 C C . ASP B 2 56 ? 27.615 12.676 18.476 1.00 35.01 56 ASP H C 1
ATOM 1996 O O . ASP B 2 56 ? 26.824 13.612 18.306 1.00 42.41 56 ASP H O 1
ATOM 2001 N N . GLY B 2 57 ? 28.212 12.457 19.644 1.00 31.19 57 GLY H N 1
ATOM 2002 C CA . GLY B 2 57 ? 28.070 13.377 20.751 1.00 37.11 57 GLY H CA 1
ATOM 2003 C C . GLY B 2 57 ? 26.967 13.054 21.735 1.00 34.11 57 GLY H C 1
ATOM 2004 O O . GLY B 2 57 ? 26.894 13.707 22.787 1.00 31.65 57 GLY H O 1
ATOM 2005 N N . GLY B 2 58 ? 26.114 12.076 21.434 1.00 28.69 58 GLY H N 1
ATOM 2006 C CA . GLY B 2 58 ? 25.089 11.651 22.371 1.00 31.55 58 GLY H CA 1
ATOM 2007 C C . GLY B 2 58 ? 24.060 12.713 22.674 1.00 25.78 58 GLY H C 1
ATOM 2008 O O . GLY B 2 58 ? 23.475 12.708 23.762 1.00 25.25 58 GLY H O 1
ATOM 2009 N N . THR B 2 59 ? 23.804 13.609 21.721 1.00 25.50 59 THR H N 1
ATOM 2010 C CA . THR B 2 59 ? 22.973 14.776 21.978 1.00 30.96 59 THR H CA 1
ATOM 2011 C C . THR B 2 59 ? 21.506 14.387 22.150 1.00 20.75 59 THR H C 1
ATOM 2012 O O . THR B 2 59 ? 20.941 13.645 21.346 1.00 23.29 59 THR H O 1
ATOM 2016 N N . THR B 2 60 ? 20.892 14.914 23.197 1.00 24.08 60 THR H N 1
ATOM 2017 C CA . THR B 2 60 ? 19.493 14.687 23.518 1.00 19.12 60 THR H CA 1
ATOM 2018 C C . THR B 2 60 ? 18.626 15.806 22.955 1.00 25.70 60 THR H C 1
ATOM 2019 O O . THR B 2 60 ? 19.032 16.974 22.903 1.00 25.66 60 THR H O 1
ATOM 2023 N N . SER B 2 61 ? 17.417 15.436 22.555 1.00 20.28 61 SER H N 1
ATOM 2024 C CA . SER B 2 61 ? 16.422 16.358 22.021 1.00 22.18 61 SER H CA 1
ATOM 2025 C C . SER B 2 61 ? 15.057 15.959 22.577 1.00 20.80 61 SER H C 1
ATOM 2026 O O . SER B 2 61 ? 14.775 14.766 22.714 1.00 20.47 61 SER H O 1
ATOM 2029 N N . TYR B 2 62 ? 14.200 16.947 22.874 1.00 18.70 62 TYR H N 1
ATOM 2030 C CA . TYR B 2 62 ? 12.913 16.671 23.516 1.00 19.21 62 TYR H CA 1
ATOM 2031 C C . TYR B 2 62 ? 11.747 17.361 22.823 1.00 22.13 62 TYR H C 1
ATOM 2032 O O . TYR B 2 62 ? 11.868 18.479 22.318 1.00 28.60 62 TYR H O 1
ATOM 2041 N N . ALA B 2 63 ? 10.592 16.702 22.839 1.00 19.86 63 ALA H N 1
ATOM 2042 C CA . ALA B 2 63 ? 9.402 17.380 22.351 1.00 25.53 63 ALA H CA 1
ATOM 2043 C C . ALA B 2 63 ? 9.016 18.452 23.352 1.00 28.59 63 ALA H C 1
ATOM 2044 O O . ALA B 2 63 ? 9.244 18.313 24.553 1.00 26.84 63 ALA H O 1
ATOM 2046 N N . ALA B 2 64 ? 8.463 19.550 22.842 1.00 25.90 64 ALA H N 1
ATOM 2047 C CA . ALA B 2 64 ? 8.201 20.698 23.708 1.00 28.55 64 ALA H CA 1
ATOM 2048 C C . ALA B 2 64 ? 7.280 20.384 24.891 1.00 29.74 64 ALA H C 1
ATOM 2049 O O . ALA B 2 64 ? 7.531 20.924 25.982 1.00 30.79 64 ALA H O 1
ATOM 2051 N N . PRO B 2 65 ? 6.234 19.554 24.768 1.00 27.37 65 PRO H N 1
ATOM 2052 C CA . PRO B 2 65 ? 5.401 19.249 25.945 1.00 29.76 65 PRO H CA 1
ATOM 2053 C C . PRO B 2 65 ? 6.132 18.540 27.070 1.00 25.17 65 PRO H C 1
ATOM 2054 O O . PRO B 2 65 ? 5.631 18.542 28.200 1.00 23.00 65 PRO H O 1
ATOM 2058 N N . VAL B 2 66 ? 7.282 17.925 26.801 1.00 29.44 66 VAL H N 1
ATOM 2059 C CA . VAL B 2 66 ? 8.011 17.167 27.811 1.00 28.09 66 VAL H CA 1
ATOM 2060 C C . VAL B 2 66 ? 9.365 17.770 28.152 1.00 20.55 66 VAL H C 1
ATOM 2061 O O . VAL B 2 66 ? 9.960 17.364 29.153 1.00 24.19 66 VAL H O 1
ATOM 2065 N N . GLU B 2 67 ? 9.836 18.734 27.381 1.00 29.11 67 GLU H N 1
ATOM 2066 C CA . GLU B 2 67 ? 11.146 19.296 27.611 1.00 25.04 67 GLU H CA 1
ATOM 2067 C C . GLU B 2 67 ? 11.239 19.807 29.039 1.00 24.06 67 GLU H C 1
ATOM 2068 O O . GLU B 2 67 ? 10.327 20.406 29.549 1.00 28.11 67 GLU H O 1
ATOM 2074 N N . GLY B 2 68 ? 12.325 19.450 29.687 1.00 16.08 68 GLY H N 1
ATOM 2075 C CA . GLY B 2 68 ? 12.598 19.814 31.055 1.00 23.26 68 GLY H CA 1
ATOM 2076 C C . GLY B 2 68 ? 12.029 18.883 32.115 1.00 16.94 68 GLY H C 1
ATOM 2077 O O . GLY B 2 68 ? 12.463 18.925 33.241 1.00 23.40 68 GLY H O 1
ATOM 2078 N N . ARG B 2 69 ? 11.082 18.028 31.759 1.00 17.85 69 ARG H N 1
ATOM 2079 C CA . ARG B 2 69 ? 10.535 17.082 32.723 1.00 21.44 69 ARG H CA 1
ATOM 2080 C C . ARG B 2 69 ? 11.086 15.659 32.527 1.00 20.79 69 ARG H C 1
ATOM 2081 O O . ARG B 2 69 ? 11.189 14.877 33.450 1.00 22.36 69 ARG H O 1
ATOM 2089 N N . PHE B 2 70 ? 11.392 15.336 31.291 1.00 20.94 70 PHE H N 1
ATOM 2090 C CA . PHE B 2 70 ? 11.852 14.012 30.929 1.00 20.39 70 PHE H CA 1
ATOM 2091 C C . PHE B 2 70 ? 13.345 14.030 30.641 1.00 21.22 70 PHE H C 1
ATOM 2092 O O . PHE B 2 70 ? 13.883 15.049 30.303 1.00 21.61 70 PHE H O 1
ATOM 2100 N N . ILE B 2 71 ? 13.991 12.882 30.795 1.00 17.98 71 ILE H N 1
ATOM 2101 C CA . ILE B 2 71 ? 15.416 12.714 30.505 1.00 17.26 71 ILE H CA 1
ATOM 2102 C C . ILE B 2 71 ? 15.579 11.405 29.732 1.00 17.79 71 ILE H C 1
ATOM 2103 O O . ILE B 2 71 ? 15.247 10.335 30.259 1.00 17.82 71 ILE H O 1
ATOM 2108 N N . ILE B 2 72 ? 16.107 11.470 28.500 1.00 14.06 72 ILE H N 1
ATOM 2109 C CA . ILE B 2 72 ? 16.432 10.258 27.728 1.00 16.34 72 ILE H CA 1
ATOM 2110 C C . ILE B 2 72 ? 17.909 9.968 27.941 1.00 23.26 72 ILE H C 1
ATOM 2111 O O . ILE B 2 72 ? 18.715 10.901 28.018 1.00 15.40 72 ILE H O 1
ATOM 2116 N N . SER B 2 73 ? 18.269 8.683 28.057 1.00 17.20 73 SER H N 1
ATOM 2117 C CA . SER B 2 73 ? 19.656 8.270 28.228 1.00 21.96 73 SER H CA 1
ATOM 2118 C C . SER B 2 73 ? 19.815 6.875 27.646 1.00 23.21 73 SER H C 1
ATOM 2119 O O . SER B 2 73 ? 18.831 6.175 27.383 1.00 30.89 73 SER H O 1
ATOM 2122 N N . ARG B 2 74 ? 21.068 6.491 27.428 1.00 26.01 74 ARG H N 1
ATOM 2123 C CA . ARG B 2 74 ? 21.415 5.220 26.802 1.00 25.65 74 ARG H CA 1
ATOM 2124 C C . ARG B 2 74 ? 22.587 4.587 27.538 1.00 30.76 74 ARG H C 1
ATOM 2125 O O . ARG B 2 74 ? 23.386 5.279 28.174 1.00 30.63 74 ARG H O 1
ATOM 2133 N N . ASP B 2 75 ? 22.668 3.258 27.462 1.00 28.29 75 ASP H N 1
ATOM 2134 C CA . ASP B 2 75 ? 23.794 2.494 28.003 1.00 25.13 75 ASP H CA 1
ATOM 2135 C C . ASP B 2 75 ? 24.225 1.506 26.925 1.00 30.81 75 ASP H C 1
ATOM 2136 O O . ASP B 2 75 ? 23.624 0.434 26.786 1.00 24.86 75 ASP H O 1
ATOM 2141 N N . ASP B 2 76 ? 25.260 1.873 26.186 1.00 31.67 76 ASP H N 1
ATOM 2142 C CA . ASP B 2 76 ? 25.760 1.082 25.077 1.00 33.30 76 ASP H CA 1
ATOM 2143 C C . ASP B 2 76 ? 26.239 -0.311 25.491 1.00 37.32 76 ASP H C 1
ATOM 2144 O O . ASP B 2 76 ? 26.040 -1.272 24.786 1.00 36.85 76 ASP H O 1
ATOM 2149 N N . SER B 2 77 ? 26.829 -0.422 26.668 1.00 36.51 77 SER H N 1
ATOM 2150 C CA . SER B 2 77 ? 27.332 -1.694 27.155 1.00 37.04 77 SER H CA 1
ATOM 2151 C C . SER B 2 77 ? 26.243 -2.755 27.300 1.00 41.89 77 SER H C 1
ATOM 2152 O O . SER B 2 77 ? 26.512 -3.931 27.143 1.00 42.80 77 SER H O 1
ATOM 2155 N N . ARG B 2 78 ? 25.045 -2.346 27.698 1.00 38.30 78 ARG H N 1
ATOM 2156 C CA . ARG B 2 78 ? 23.921 -3.248 27.821 1.00 25.50 78 ARG H CA 1
ATOM 2157 C C . ARG B 2 78 ? 22.842 -3.130 26.736 1.00 24.79 78 ARG H C 1
ATOM 2158 O O . ARG B 2 78 ? 21.802 -3.732 26.883 1.00 27.74 78 ARG H O 1
ATOM 2166 N N . ASN B 2 79 ? 23.086 -2.349 25.687 1.00 23.30 79 ASN H N 1
ATOM 2167 C CA . ASN B 2 79 ? 22.106 -2.127 24.613 1.00 28.51 79 ASN H CA 1
ATOM 2168 C C . ASN B 2 79 ? 20.768 -1.689 25.204 1.00 26.07 79 ASN H C 1
ATOM 2169 O O . ASN B 2 79 ? 19.744 -2.243 24.871 1.00 25.71 79 ASN H O 1
ATOM 2174 N N . MET B 2 80 ? 20.810 -0.712 26.101 1.00 29.92 80 MET H N 1
ATOM 2175 C CA . MET B 2 80 ? 19.627 -0.233 26.812 1.00 26.03 80 MET H CA 1
ATOM 2176 C C . MET B 2 80 ? 19.332 1.230 26.482 1.00 24.67 80 MET H C 1
ATOM 2177 O O . MET B 2 80 ? 20.237 2.064 26.421 1.00 26.53 80 MET H O 1
ATOM 2182 N N . LEU B 2 81 ? 18.056 1.534 26.282 1.00 27.35 81 LEU H N 1
ATOM 2183 C CA . LEU B 2 81 ? 17.567 2.902 26.259 1.00 23.01 81 LEU H CA 1
ATOM 2184 C C . LEU B 2 81 ? 16.667 3.119 27.463 1.00 22.50 81 LEU H C 1
ATOM 2185 O O . LEU B 2 81 ? 15.981 2.195 27.915 1.00 24.00 81 LEU H O 1
ATOM 2190 N N . TYR B 2 82 ? 16.665 4.354 27.966 1.00 21.45 82 TYR H N 1
ATOM 2191 C CA . TYR B 2 82 ? 15.921 4.728 29.160 1.00 20.05 82 TYR H CA 1
ATOM 2192 C C . TYR B 2 82 ? 15.228 6.049 28.905 1.00 23.02 82 TYR H C 1
ATOM 2193 O O . TYR B 2 82 ? 15.758 6.903 28.183 1.00 19.95 82 TYR H O 1
ATOM 2202 N N . LEU B 2 83 ? 14.035 6.198 29.491 1.00 24.57 83 LEU H N 1
ATOM 2203 C CA . LEU B 2 83 ? 13.317 7.468 29.567 1.00 26.17 83 LEU H CA 1
ATOM 2204 C C . LEU B 2 83 ? 12.915 7.677 31.022 1.00 25.19 83 LEU H C 1
ATOM 2205 O O . LEU B 2 83 ? 12.117 6.909 31.569 1.00 24.40 83 LEU H O 1
ATOM 2210 N N . GLN B 2 84 ? 13.485 8.686 31.657 1.00 23.82 84 GLN H N 1
ATOM 2211 C CA . GLN B 2 84 ? 13.089 9.056 33.004 1.00 26.17 84 GLN H CA 1
ATOM 2212 C C . GLN B 2 84 ? 12.040 10.154 32.894 1.00 23.53 84 GLN H C 1
ATOM 2213 O O . GLN B 2 84 ? 12.265 11.169 32.228 1.00 25.52 84 GLN H O 1
ATOM 2219 N N . MET B 2 85 ? 10.878 9.920 33.497 1.00 20.99 85 MET H N 1
ATOM 2220 C CA . MET B 2 85 ? 9.706 10.780 33.371 1.00 26.36 85 MET H CA 1
ATOM 2221 C C . MET B 2 85 ? 9.377 11.392 34.728 1.00 26.52 85 MET H C 1
ATOM 2222 O O . MET B 2 85 ? 9.238 10.666 35.713 1.00 26.46 85 MET H O 1
ATOM 2227 N N . ASN B 2 86 ? 9.243 12.718 34.784 1.00 23.97 86 ASN H N 1
ATOM 2228 C CA . ASN B 2 86 ? 8.980 13.406 36.047 1.00 18.18 86 ASN H CA 1
ATOM 2229 C C . ASN B 2 86 ? 7.790 14.355 35.912 1.00 21.78 86 ASN H C 1
ATOM 2230 O O . ASN B 2 86 ? 7.311 14.640 34.808 1.00 21.36 86 ASN H O 1
ATOM 2235 N N . SER B 2 87 ? 7.277 14.801 37.064 1.00 17.04 87 SER H N 1
ATOM 2236 C CA . SER B 2 87 ? 6.164 15.736 37.116 1.00 24.00 87 SER H CA 1
ATOM 2237 C C . SER B 2 87 ? 5.085 15.334 36.122 1.00 22.15 87 SER H C 1
ATOM 2238 O O . SER B 2 87 ? 4.635 16.128 35.298 1.00 18.12 87 SER H O 1
ATOM 2241 N N . LEU B 2 88 ? 4.720 14.057 36.164 1.00 19.05 88 LEU H N 1
ATOM 2242 C CA . LEU B 2 88 ? 3.847 13.503 35.144 1.00 26.16 88 LEU H CA 1
ATOM 2243 C C . LEU B 2 88 ? 2.463 14.130 35.210 1.00 28.85 88 LEU H C 1
ATOM 2244 O O . LEU B 2 88 ? 1.982 14.514 36.279 1.00 22.38 88 LEU H O 1
ATOM 2249 N N . LYS B 2 89 ? 1.825 14.237 34.044 1.00 24.42 89 LYS H N 1
ATOM 2250 C CA . LYS B 2 89 ? 0.490 14.800 33.902 1.00 26.60 89 LYS H CA 1
ATOM 2251 C C . LYS B 2 89 ? -0.448 13.755 33.313 1.00 22.41 89 LYS H C 1
ATOM 2252 O O . LYS B 2 89 ? -0.008 12.822 32.643 1.00 23.24 89 LYS H O 1
ATOM 2258 N N . THR B 2 90 ? -1.761 13.943 33.532 1.00 22.03 90 THR H N 1
ATOM 2259 C CA . THR B 2 90 ? -2.734 13.013 32.971 1.00 24.17 90 THR H CA 1
ATOM 2260 C C . THR B 2 90 ? -2.611 12.922 31.451 1.00 22.81 90 THR H C 1
ATOM 2261 O O . THR B 2 90 ? -2.763 11.827 30.888 1.00 19.20 90 THR H O 1
ATOM 2265 N N . GLU B 2 91 ? -2.286 14.044 30.783 1.00 20.16 91 GLU H N 1
ATOM 2266 C CA . GLU B 2 91 ? -2.041 14.093 29.334 1.00 24.55 91 GLU H CA 1
ATOM 2267 C C . GLU B 2 91 ? -0.852 13.252 28.873 1.00 29.58 91 GLU H C 1
ATOM 2268 O O . GLU B 2 91 ? -0.676 13.110 27.657 1.00 25.17 91 GLU H O 1
ATOM 2274 N N . ASP B 2 92 ? 0.017 12.778 29.788 1.00 20.81 92 ASP H N 1
ATOM 2275 C CA . ASP B 2 92 ? 1.134 11.898 29.417 1.00 19.13 92 ASP H CA 1
ATOM 2276 C C . ASP B 2 92 ? 0.717 10.434 29.320 1.00 22.05 92 ASP H C 1
ATOM 2277 O O . ASP B 2 92 ? 1.538 9.594 28.935 1.00 20.36 92 ASP H O 1
ATOM 2282 N N . THR B 2 93 ? -0.509 10.106 29.717 1.00 20.84 93 THR H N 1
ATOM 2283 C CA . THR B 2 93 ? -1.053 8.756 29.562 1.00 23.93 93 THR H CA 1
ATOM 2284 C C . THR B 2 93 ? -1.008 8.307 28.108 1.00 23.71 93 THR H C 1
ATOM 2285 O O . THR B 2 93 ? -1.577 8.968 27.235 1.00 26.22 93 THR H O 1
ATOM 2289 N N . ALA B 2 94 ? -0.333 7.185 27.846 1.00 30.38 94 ALA H N 1
ATOM 2290 C CA . ALA B 2 94 ? -0.101 6.740 26.472 1.00 19.15 94 ALA H CA 1
ATOM 2291 C C . ALA B 2 94 ? 0.668 5.424 26.471 1.00 18.47 94 ALA H C 1
ATOM 2292 O O . ALA B 2 94 ? 1.251 5.008 27.478 1.00 16.46 94 ALA H O 1
ATOM 2294 N N . VAL B 2 95 ? 0.689 4.793 25.305 1.00 18.75 95 VAL H N 1
ATOM 2295 C CA . VAL B 2 95 ? 1.644 3.725 25.055 1.00 18.79 95 VAL H CA 1
ATOM 2296 C C . VAL B 2 95 ? 2.954 4.347 24.578 1.00 24.07 95 VAL H C 1
ATOM 2297 O O . VAL B 2 95 ? 2.973 5.162 23.646 1.00 26.20 95 VAL H O 1
ATOM 2301 N N . TYR B 2 96 ? 4.047 3.994 25.248 1.00 18.25 96 TYR H N 1
ATOM 2302 C CA . TYR B 2 96 ? 5.376 4.530 24.968 1.00 18.37 96 TYR H CA 1
ATOM 2303 C C . TYR B 2 96 ? 6.138 3.512 24.146 1.00 22.36 96 TYR H C 1
ATOM 2304 O O . TYR B 2 96 ? 6.229 2.344 24.540 1.00 23.26 96 TYR H O 1
ATOM 2313 N N . TYR B 2 97 ? 6.640 3.944 22.991 1.00 22.38 97 TYR H N 1
ATOM 2314 C CA . TYR B 2 97 ? 7.384 3.089 22.081 1.00 18.99 97 TYR H CA 1
ATOM 2315 C C . TYR B 2 97 ? 8.842 3.510 22.010 1.00 20.95 97 TYR H C 1
ATOM 2316 O O . TYR B 2 97 ? 9.161 4.700 21.895 1.00 18.11 97 TYR H O 1
ATOM 2325 N N . CYS B 2 98 ? 9.710 2.514 22.022 1.00 17.88 98 CYS H N 1
ATOM 2326 C CA . CYS B 2 98 ? 11.133 2.671 21.744 1.00 27.51 98 CYS H CA 1
ATOM 2327 C C . CYS B 2 98 ? 11.326 2.405 20.258 1.00 26.22 98 CYS H C 1
ATOM 2328 O O . CYS B 2 98 ? 10.796 1.422 19.748 1.00 23.02 98 CYS H O 1
ATOM 2331 N N . THR B 2 99 ? 12.048 3.280 19.549 1.00 21.98 99 THR H N 1
ATOM 2332 C CA . THR B 2 99 ? 12.089 3.094 18.105 1.00 24.52 99 THR H CA 1
ATOM 2333 C C . THR B 2 99 ? 13.369 3.647 17.492 1.00 26.06 99 THR H C 1
ATOM 2334 O O . THR B 2 99 ? 13.890 4.677 17.923 1.00 22.57 99 THR H O 1
ATOM 2338 N N . SER B 2 100 ? 13.884 2.909 16.504 1.00 20.80 100 SER H N 1
ATOM 2339 C CA . SER B 2 100 ? 14.936 3.335 15.574 1.00 20.03 100 SER H CA 1
ATOM 2340 C C . SER B 2 100 ? 14.638 2.634 14.239 1.00 25.09 100 SER H C 1
ATOM 2341 O O . SER B 2 100 ? 15.290 1.657 13.867 1.00 30.29 100 SER H O 1
ATOM 2344 N N . ALA B 2 101 ? 13.635 3.163 13.519 1.00 27.52 101 ALA H N 1
ATOM 2345 C CA . ALA B 2 101 ? 13.014 2.562 12.331 1.00 23.72 101 ALA H CA 1
ATOM 2346 C C . ALA B 2 101 ? 12.194 1.332 12.708 1.00 27.07 101 ALA H C 1
ATOM 2347 O O . ALA B 2 101 ? 11.041 1.213 12.284 1.00 29.00 101 ALA H O 1
ATOM 2349 N N . HIS B 2 102 ? 12.778 0.404 13.468 1.00 25.47 102 HIS H N 1
ATOM 2350 C CA . HIS B 2 102 ? 11.992 -0.661 14.082 1.00 25.51 102 HIS H CA 1
ATOM 2351 C C . HIS B 2 102 ? 11.320 -0.150 15.355 1.00 24.45 102 HIS H C 1
ATOM 2352 O O . HIS B 2 102 ? 11.665 0.907 15.886 1.00 24.59 102 HIS H O 1
ATOM 2359 N N . TRP B 2 103 ? 10.339 -0.915 15.841 1.00 23.56 103 TRP H N 1
ATOM 2360 C CA . TRP B 2 103 ? 9.499 -0.529 16.972 1.00 20.66 103 TRP H CA 1
ATOM 2361 C C . TRP B 2 103 ? 9.370 -1.686 17.946 1.00 24.76 103 TRP H C 1
ATOM 2362 O O . TRP B 2 103 ? 9.238 -2.842 17.536 1.00 22.00 103 TRP H O 1
ATOM 2373 N N . GLY B 2 104 ? 9.400 -1.368 19.240 1.00 28.46 104 GLY H N 1
ATOM 2374 C CA . GLY B 2 104 ? 9.040 -2.333 20.248 1.00 29.22 104 GLY H CA 1
ATOM 2375 C C . GLY B 2 104 ? 7.539 -2.503 20.318 1.00 28.94 104 GLY H C 1
ATOM 2376 O O . GLY B 2 104 ? 6.779 -1.907 19.557 1.00 25.74 104 GLY H O 1
ATOM 2377 N N . GLN B 2 105 ? 7.106 -3.343 21.258 1.00 28.50 105 GLN H N 1
ATOM 2378 C CA . GLN B 2 105 ? 5.678 -3.573 21.463 1.00 28.85 105 GLN H CA 1
ATOM 2379 C C . GLN B 2 105 ? 5.015 -2.462 22.274 1.00 25.95 105 GLN H C 1
ATOM 2380 O O . GLN B 2 105 ? 3.793 -2.297 22.199 1.00 25.04 105 GLN H O 1
ATOM 2386 N N . GLY B 2 106 ? 5.787 -1.681 23.011 1.00 24.91 106 GLY H N 1
ATOM 2387 C CA . GLY B 2 106 ? 5.261 -0.573 23.776 1.00 21.49 106 GLY H CA 1
ATOM 2388 C C . GLY B 2 106 ? 4.931 -0.944 25.213 1.00 27.48 106 GLY H C 1
ATOM 2389 O O . GLY B 2 106 ? 4.756 -2.111 25.577 1.00 21.24 106 GLY H O 1
ATOM 2390 N N . THR B 2 107 ? 4.848 0.082 26.044 1.00 20.60 107 THR H N 1
ATOM 2391 C CA . THR B 2 107 ? 4.551 -0.127 27.447 1.00 23.85 107 THR H CA 1
ATOM 2392 C C . THR B 2 107 ? 3.576 0.961 27.879 1.00 21.22 107 THR H C 1
ATOM 2393 O O . THR B 2 107 ? 3.699 2.124 27.472 1.00 19.11 107 THR H O 1
ATOM 2397 N N . LEU B 2 108 ? 2.564 0.562 28.643 1.00 16.87 108 LEU H N 1
ATOM 2398 C CA . LEU B 2 108 ? 1.426 1.425 28.929 1.00 15.59 108 LEU H CA 1
ATOM 2399 C C . LEU B 2 108 ? 1.724 2.298 30.138 1.00 20.60 108 LEU H C 1
ATOM 2400 O O . LEU B 2 108 ? 1.990 1.785 31.229 1.00 22.52 108 LEU H O 1
ATOM 2405 N N . VAL B 2 109 ? 1.677 3.615 29.952 1.00 22.88 109 VAL H N 1
ATOM 2406 C CA . VAL B 2 109 ? 1.844 4.560 31.055 1.00 17.71 109 VAL H CA 1
ATOM 2407 C C . VAL B 2 109 ? 0.482 5.173 31.355 1.00 15.77 109 VAL H C 1
ATOM 2408 O O . VAL B 2 109 ? -0.142 5.763 30.467 1.00 16.39 109 VAL H O 1
ATOM 2412 N N . THR B 2 110 ? -0.002 5.020 32.593 1.00 17.94 110 THR H N 1
ATOM 2413 C CA . THR B 2 110 ? -1.286 5.598 32.993 1.00 21.75 110 THR H CA 1
ATOM 2414 C C . THR B 2 110 ? -1.035 6.608 34.102 1.00 25.21 110 THR H C 1
ATOM 2415 O O . THR B 2 110 ? -0.572 6.232 35.182 1.00 27.01 110 THR H O 1
ATOM 2419 N N . VAL B 2 111 ? -1.341 7.879 33.845 1.00 28.18 111 VAL H N 1
ATOM 2420 C CA . VAL B 2 111 ? -1.216 8.927 34.859 1.00 22.85 111 VAL H CA 1
ATOM 2421 C C . VAL B 2 111 ? -2.613 9.261 35.371 1.00 19.75 111 VAL H C 1
ATOM 2422 O O . VAL B 2 111 ? -3.471 9.721 34.607 1.00 19.68 111 VAL H O 1
ATOM 2426 N N . SER B 2 112 ? -2.845 9.022 36.658 1.00 21.63 112 SER H N 1
ATOM 2427 C CA . SER B 2 112 ? -4.179 9.121 37.240 1.00 28.84 112 SER H CA 1
ATOM 2428 C C . SER B 2 112 ? -4.058 9.144 38.753 1.00 24.57 112 SER H C 1
ATOM 2429 O O . SER B 2 112 ? -3.228 8.436 39.326 1.00 23.51 112 SER H O 1
ATOM 2432 N N . SER B 2 113 ? -4.889 9.964 39.389 1.00 29.26 113 SER H N 1
ATOM 2433 C CA . SER B 2 113 ? -4.976 9.955 40.839 1.00 35.39 113 SER H CA 1
ATOM 2434 C C . SER B 2 113 ? -5.764 8.766 41.367 1.00 31.59 113 SER H C 1
ATOM 2435 O O . SER B 2 113 ? -5.681 8.481 42.564 1.00 31.76 113 SER H O 1
ATOM 2438 N N . ALA B 2 114 ? -6.502 8.063 40.508 1.00 30.47 114 ALA H N 1
ATOM 2439 C CA . ALA B 2 114 ? -7.302 6.925 40.952 1.00 29.99 114 ALA H CA 1
ATOM 2440 C C . ALA B 2 114 ? -6.397 5.787 41.405 1.00 30.54 114 ALA H C 1
ATOM 2441 O O . ALA B 2 114 ? -5.289 5.616 40.901 1.00 29.47 114 ALA H O 1
ATOM 2443 N N . SER B 2 115 ? -6.866 4.997 42.371 1.00 33.10 115 SER H N 1
ATOM 2444 C CA . SER B 2 115 ? -5.973 3.968 42.884 1.00 31.44 115 SER H CA 1
ATOM 2445 C C . SER B 2 115 ? -6.171 2.641 42.146 1.00 32.08 115 SER H C 1
ATOM 2446 O O . SER B 2 115 ? -7.192 2.398 41.495 1.00 31.98 115 SER H O 1
ATOM 2449 N N . THR B 2 116 ? -5.145 1.792 42.230 1.00 33.64 116 THR H N 1
ATOM 2450 C CA . THR B 2 116 ? -5.228 0.447 41.679 1.00 31.34 116 THR H CA 1
ATOM 2451 C C . THR B 2 116 ? -6.366 -0.319 42.348 1.00 28.31 116 THR H C 1
ATOM 2452 O O . THR B 2 116 ? -6.567 -0.229 43.562 1.00 28.10 116 THR H O 1
ATOM 2456 N N . LYS B 2 117 ? -7.129 -1.051 41.539 1.00 28.64 117 LYS H N 1
ATOM 2457 C CA . LYS B 2 117 ? -8.280 -1.807 42.018 1.00 24.61 117 LYS H CA 1
ATOM 2458 C C . LYS B 2 117 ? -8.400 -3.085 41.200 1.00 19.86 117 LYS H C 1
ATOM 2459 O O . LYS B 2 117 ? -8.623 -3.019 39.991 1.00 24.12 117 LYS H O 1
ATOM 2465 N N . GLY B 2 118 ? -8.272 -4.239 41.850 1.00 16.81 118 GLY H N 1
ATOM 2466 C CA . GLY B 2 118 ? -8.483 -5.513 41.187 1.00 17.69 118 GLY H CA 1
ATOM 2467 C C . GLY B 2 118 ? -9.936 -5.721 40.776 1.00 23.15 118 GLY H C 1
ATOM 2468 O O . GLY B 2 118 ? -10.845 -5.061 41.284 1.00 26.82 118 GLY H O 1
ATOM 2469 N N . PRO B 2 119 ? -10.186 -6.647 39.856 1.00 23.16 119 PRO H N 1
ATOM 2470 C CA . PRO B 2 119 ? -11.531 -6.776 39.284 1.00 25.82 119 PRO H CA 1
ATOM 2471 C C . PRO B 2 119 ? -12.488 -7.574 40.164 1.00 31.97 119 PRO H C 1
ATOM 2472 O O . PRO B 2 119 ? -12.088 -8.402 40.984 1.00 33.51 119 PRO H O 1
ATOM 2476 N N . SER B 2 120 ? -13.783 -7.316 39.962 1.00 26.53 120 SER H N 1
ATOM 2477 C CA . SER B 2 120 ? -14.842 -8.210 40.422 1.00 28.55 120 SER H CA 1
ATOM 2478 C C . SER B 2 120 ? -15.261 -9.076 39.240 1.00 18.28 120 SER H C 1
ATOM 2479 O O . SER B 2 120 ? -15.713 -8.552 38.216 1.00 27.77 120 SER H O 1
ATOM 2482 N N . VAL B 2 121 ? -15.094 -10.393 39.368 1.00 22.45 121 VAL H N 1
ATOM 2483 C CA . VAL B 2 121 ? -15.320 -11.324 38.266 1.00 25.22 121 VAL H CA 1
ATOM 2484 C C . VAL B 2 121 ? -16.630 -12.069 38.508 1.00 22.21 121 VAL H C 1
ATOM 2485 O O . VAL B 2 121 ? -16.776 -12.788 39.506 1.00 22.02 121 VAL H O 1
ATOM 2489 N N . PHE B 2 122 ? -17.572 -11.918 37.586 1.00 18.21 122 PHE H N 1
ATOM 2490 C CA . PHE B 2 122 ? -18.847 -12.610 37.662 1.00 24.71 122 PHE H CA 1
ATOM 2491 C C . PHE B 2 122 ? -19.060 -13.481 36.432 1.00 25.29 122 PHE H C 1
ATOM 2492 O O . PHE B 2 122 ? -18.658 -13.117 35.323 1.00 26.22 122 PHE H O 1
ATOM 2500 N N . PRO B 2 123 ? -19.693 -14.635 36.598 1.00 27.09 123 PRO H N 1
ATOM 2501 C CA . PRO B 2 123 ? -19.936 -15.519 35.457 1.00 28.78 123 PRO H CA 1
ATOM 2502 C C . PRO B 2 123 ? -21.100 -15.048 34.582 1.00 18.14 123 PRO H C 1
ATOM 2503 O O . PRO B 2 123 ? -22.078 -14.455 35.047 1.00 20.33 123 PRO H O 1
ATOM 2507 N N . LEU B 2 124 ? -20.982 -15.311 33.285 1.00 15.80 124 LEU H N 1
ATOM 2508 C CA . LEU B 2 124 ? -22.095 -15.132 32.338 1.00 13.57 124 LEU H CA 1
ATOM 2509 C C . LEU B 2 124 ? -22.529 -16.528 31.930 1.00 20.40 124 LEU H C 1
ATOM 2510 O O . LEU B 2 124 ? -21.903 -17.152 31.068 1.00 16.70 124 LEU H O 1
ATOM 2515 N N . ALA B 2 125 ? -23.588 -17.017 32.578 1.00 21.53 125 ALA H N 1
ATOM 2516 C CA . ALA B 2 125 ? -24.017 -18.391 32.387 1.00 23.27 125 ALA H CA 1
ATOM 2517 C C . ALA B 2 125 ? -24.622 -18.576 30.999 1.00 26.64 125 ALA H C 1
ATOM 2518 O O . ALA B 2 125 ? -25.297 -17.675 30.490 1.00 28.86 125 ALA H O 1
ATOM 2520 N N . PRO B 2 126 ? -24.386 -19.725 30.365 1.00 19.84 126 PRO H N 1
ATOM 2521 C CA . PRO B 2 126 ? -25.126 -20.062 29.154 1.00 30.53 126 PRO H CA 1
ATOM 2522 C C . PRO B 2 126 ? -26.580 -20.299 29.499 1.00 32.70 126 PRO H C 1
ATOM 2523 O O . PRO B 2 126 ? -26.907 -20.884 30.532 1.00 37.11 126 PRO H O 1
ATOM 2527 N N . SER B 2 127 ? -27.454 -19.830 28.628 1.00 43.93 127 SER H N 1
ATOM 2528 C CA . SER B 2 127 ? -28.873 -20.121 28.767 1.00 52.00 127 SER H CA 1
ATOM 2529 C C . SER B 2 127 ? -29.393 -20.597 27.425 1.00 52.22 127 SER H C 1
ATOM 2530 O O . SER B 2 127 ? -28.601 -20.951 26.548 1.00 58.00 127 SER H O 1
ATOM 2533 N N . SER B 2 128 ? -30.709 -20.602 27.240 1.00 57.83 128 SER H N 1
ATOM 2534 C CA . SER B 2 128 ? -31.223 -20.930 25.919 1.00 65.80 128 SER H CA 1
ATOM 2535 C C . SER B 2 128 ? -31.134 -19.732 24.982 1.00 63.64 128 SER H C 1
ATOM 2536 O O . SER B 2 128 ? -30.962 -19.910 23.769 1.00 56.12 128 SER H O 1
ATOM 2539 N N . LYS B 2 129 ? -31.211 -18.514 25.529 1.00 67.51 129 LYS H N 1
ATOM 2540 C CA . LYS B 2 129 ? -31.106 -17.314 24.706 1.00 68.37 129 LYS H CA 1
ATOM 2541 C C . LYS B 2 129 ? -29.693 -17.075 24.188 1.00 65.90 129 LYS H C 1
ATOM 2542 O O . LYS B 2 129 ? -29.515 -16.290 23.250 1.00 66.06 129 LYS H O 1
ATOM 2548 N N . SER B 2 130 ? -28.685 -17.719 24.779 1.00 64.91 130 SER H N 1
ATOM 2549 C CA . SER B 2 130 ? -27.328 -17.700 24.247 1.00 61.07 130 SER H CA 1
ATOM 2550 C C . SER B 2 130 ? -26.947 -19.041 23.629 1.00 70.71 130 SER H C 1
ATOM 2551 O O . SER B 2 130 ? -25.759 -19.378 23.568 1.00 70.77 130 SER H O 1
ATOM 2554 N N . THR B 2 131 ? -27.946 -19.805 23.171 1.00 77.41 131 THR H N 1
ATOM 2555 C CA . THR B 2 131 ? -27.761 -21.113 22.546 1.00 79.30 131 THR H CA 1
ATOM 2556 C C . THR B 2 131 ? -28.485 -21.127 21.206 1.00 81.72 131 THR H C 1
ATOM 2557 O O . THR B 2 131 ? -29.695 -20.876 21.151 1.00 83.91 131 THR H O 1
ATOM 2561 N N . SER B 2 132 ? -27.749 -21.432 20.136 1.00 79.32 132 SER H N 1
ATOM 2562 C CA . SER B 2 132 ? -28.301 -21.417 18.787 1.00 75.44 132 SER H CA 1
ATOM 2563 C C . SER B 2 132 ? -27.369 -22.176 17.856 1.00 74.97 132 SER H C 1
ATOM 2564 O O . SER B 2 132 ? -26.156 -21.950 17.878 1.00 77.75 132 SER H O 1
ATOM 2567 N N . GLY B 2 133 ? -27.935 -23.058 17.037 1.00 74.18 133 GLY H N 1
ATOM 2568 C CA . GLY B 2 133 ? -27.130 -23.804 16.089 1.00 70.64 133 GLY H CA 1
ATOM 2569 C C . GLY B 2 133 ? -26.208 -24.822 16.720 1.00 62.42 133 GLY H C 1
ATOM 2570 O O . GLY B 2 133 ? -25.133 -25.099 16.174 1.00 59.99 133 GLY H O 1
ATOM 2571 N N . GLY B 2 134 ? -26.598 -25.383 17.865 1.00 48.89 134 GLY H N 1
ATOM 2572 C CA . GLY B 2 134 ? -25.816 -26.395 18.534 1.00 45.77 134 GLY H CA 1
ATOM 2573 C C . GLY B 2 134 ? -24.675 -25.889 19.387 1.00 46.25 134 GLY H C 1
ATOM 2574 O O . GLY B 2 134 ? -24.034 -26.700 20.064 1.00 46.09 134 GLY H O 1
ATOM 2575 N N . THR B 2 135 ? -24.394 -24.585 19.381 1.00 38.28 135 THR H N 1
ATOM 2576 C CA . THR B 2 135 ? -23.332 -24.000 20.190 1.00 45.97 135 THR H CA 1
ATOM 2577 C C . THR B 2 135 ? -23.924 -23.032 21.212 1.00 47.25 135 THR H C 1
ATOM 2578 O O . THR B 2 135 ? -24.946 -22.389 20.955 1.00 45.50 135 THR H O 1
ATOM 2582 N N . ALA B 2 136 ? -23.271 -22.924 22.373 1.00 46.28 136 ALA H N 1
ATOM 2583 C CA . ALA B 2 136 ? -23.717 -22.061 23.463 1.00 40.61 136 ALA H CA 1
ATOM 2584 C C . ALA B 2 136 ? -22.633 -21.052 23.822 1.00 39.30 136 ALA H C 1
ATOM 2585 O O . ALA B 2 136 ? -21.443 -21.379 23.813 1.00 32.07 136 ALA H O 1
ATOM 2587 N N . ALA B 2 137 ? -23.046 -19.823 24.133 1.00 34.07 137 ALA H N 1
ATOM 2588 C CA . ALA B 2 137 ? -22.125 -18.773 24.546 1.00 32.34 137 ALA H CA 1
ATOM 2589 C C . ALA B 2 137 ? -22.161 -18.634 26.060 1.00 24.71 137 ALA H C 1
ATOM 2590 O O . ALA B 2 137 ? -23.237 -18.580 26.664 1.00 29.64 137 ALA H O 1
ATOM 2592 N N . LEU B 2 138 ? -20.986 -18.605 26.671 1.00 21.36 138 LEU H N 1
ATOM 2593 C CA . LEU B 2 138 ? -20.874 -18.348 28.097 1.00 22.15 138 LEU H CA 1
ATOM 2594 C C . LEU B 2 138 ? -19.623 -17.517 28.313 1.00 21.67 138 LEU H C 1
ATOM 2595 O O . LEU B 2 138 ? -18.731 -17.483 27.468 1.00 23.42 138 LEU H O 1
ATOM 2600 N N . GLY B 2 139 ? -19.553 -16.831 29.442 1.00 22.31 139 GLY H N 1
ATOM 2601 C CA . GLY B 2 139 ? -18.400 -15.980 29.597 1.00 28.39 139 GLY H CA 1
ATOM 2602 C C . GLY B 2 139 ? -18.162 -15.548 31.018 1.00 22.54 139 GLY H C 1
ATOM 2603 O O . GLY B 2 139 ? -18.755 -16.076 31.959 1.00 20.67 139 GLY H O 1
ATOM 2604 N N . CYS B 2 140 ? -17.278 -14.563 31.157 1.00 20.01 140 CYS H N 1
ATOM 2605 C CA . CYS B 2 140 ? -17.059 -13.892 32.421 1.00 22.61 140 CYS H CA 1
ATOM 2606 C C . CYS B 2 140 ? -17.136 -12.385 32.208 1.00 24.67 140 CYS H C 1
ATOM 2607 O O . CYS B 2 140 ? -16.656 -11.866 31.196 1.00 17.97 140 CYS H O 1
ATOM 2610 N N . LEU B 2 141 ? -17.736 -11.699 33.174 1.00 21.73 141 LEU H N 1
ATOM 2611 C CA . LEU B 2 141 ? -17.717 -10.246 33.269 1.00 17.46 141 LEU H CA 1
ATOM 2612 C C . LEU B 2 141 ? -16.591 -9.842 34.222 1.00 20.70 141 LEU H C 1
ATOM 2613 O O . LEU B 2 141 ? -16.562 -10.273 35.380 1.00 21.65 141 LEU H O 1
ATOM 2618 N N . VAL B 2 142 ? -15.641 -9.049 33.734 1.00 22.66 142 VAL H N 1
ATOM 2619 C CA . VAL B 2 142 ? -14.532 -8.571 34.557 1.00 18.02 142 VAL H CA 1
ATOM 2620 C C . VAL B 2 142 ? -14.841 -7.111 34.878 1.00 27.91 142 VAL H C 1
ATOM 2621 O O . VAL B 2 142 ? -14.642 -6.228 34.053 1.00 20.48 142 VAL H O 1
ATOM 2625 N N . LYS B 2 143 ? -15.351 -6.842 36.073 1.00 28.96 143 LYS H N 1
ATOM 2626 C CA . LYS B 2 143 ? -15.977 -5.557 36.353 1.00 27.97 143 LYS H CA 1
ATOM 2627 C C . LYS B 2 143 ? -15.086 -4.686 37.228 1.00 23.23 143 LYS H C 1
ATOM 2628 O O . LYS B 2 143 ? -14.493 -5.166 38.197 1.00 33.13 143 LYS H O 1
ATOM 2634 N N . ASP B 2 144 ? -15.006 -3.398 36.874 1.00 29.08 144 ASP H N 1
ATOM 2635 C CA . ASP B 2 144 ? -14.523 -2.327 37.759 1.00 24.64 144 ASP H CA 1
ATOM 2636 C C . ASP B 2 144 ? -13.072 -2.551 38.212 1.00 26.31 144 ASP H C 1
ATOM 2637 O O . ASP B 2 144 ? -12.769 -2.695 39.397 1.00 32.34 144 ASP H O 1
ATOM 2642 N N . TYR B 2 145 ? -12.161 -2.527 37.255 1.00 26.54 145 TYR H N 1
ATOM 2643 C CA . TYR B 2 145 ? -10.751 -2.672 37.583 1.00 27.39 145 TYR H CA 1
ATOM 2644 C C . TYR B 2 145 ? -9.977 -1.467 37.066 1.00 34.04 145 TYR H C 1
ATOM 2645 O O . TYR B 2 145 ? -10.471 -0.676 36.259 1.00 23.27 145 TYR H O 1
ATOM 2654 N N . PHE B 2 146 ? -8.748 -1.324 37.571 1.00 31.63 146 PHE H N 1
ATOM 2655 C CA . PHE B 2 146 ? -7.887 -0.198 37.236 1.00 24.32 146 PHE H CA 1
ATOM 2656 C C . PHE B 2 146 ? -6.474 -0.484 37.726 1.00 26.70 146 PHE H C 1
ATOM 2657 O O . PHE B 2 146 ? -6.290 -1.037 38.817 1.00 28.08 146 PHE H O 1
ATOM 2665 N N . PRO B 2 147 ? -5.454 -0.184 36.933 1.00 27.19 147 PRO H N 1
ATOM 2666 C CA . PRO B 2 147 ? -5.501 0.242 35.532 1.00 26.60 147 PRO H CA 1
ATOM 2667 C C . PRO B 2 147 ? -5.635 -0.962 34.624 1.00 28.78 147 PRO H C 1
ATOM 2668 O O . PRO B 2 147 ? -5.661 -2.085 35.134 1.00 27.13 147 PRO H O 1
ATOM 2672 N N . GLU B 2 148 ? -5.713 -0.735 33.310 1.00 23.23 148 GLU H N 1
ATOM 2673 C CA . GLU B 2 148 ? -5.437 -1.785 32.354 1.00 28.86 148 GLU H CA 1
ATOM 2674 C C . GLU B 2 148 ? -4.013 -2.284 32.581 1.00 21.54 148 GLU H C 1
ATOM 2675 O O . GLU B 2 148 ? -3.183 -1.561 33.127 1.00 27.52 148 GLU H O 1
ATOM 2681 N N . PRO B 2 149 ? -3.707 -3.532 32.194 1.00 20.07 149 PRO H N 1
ATOM 2682 C CA . PRO B 2 149 ? -4.622 -4.426 31.496 1.00 25.87 149 PRO H CA 1
ATOM 2683 C C . PRO B 2 149 ? -5.066 -5.632 32.299 1.00 30.54 149 PRO H C 1
ATOM 2684 O O . PRO B 2 149 ? -4.516 -5.949 33.354 1.00 25.95 149 PRO H O 1
ATOM 2688 N N . VAL B 2 150 ? -6.106 -6.271 31.779 1.00 30.26 150 VAL H N 1
ATOM 2689 C CA . VAL B 2 150 ? -6.584 -7.562 32.242 1.00 18.15 150 VAL H CA 1
ATOM 2690 C C . VAL B 2 150 ? -6.433 -8.532 31.078 1.00 19.41 150 VAL H C 1
AT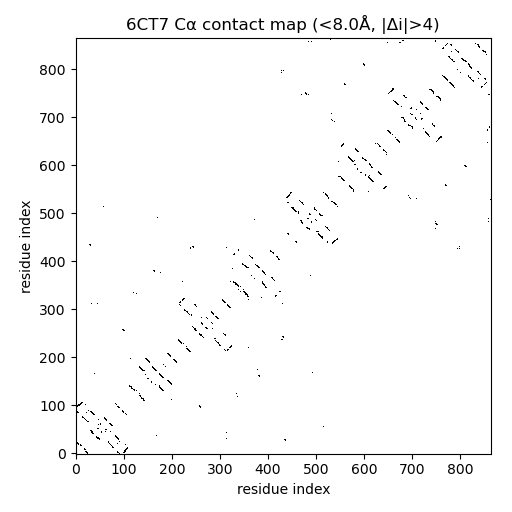OM 2691 O O . VAL B 2 150 ? -6.613 -8.149 29.920 1.00 25.76 150 VAL H O 1
ATOM 2695 N N . THR B 2 151 ? -6.049 -9.760 31.371 1.00 17.65 151 THR H N 1
ATOM 2696 C CA . THR B 2 151 ? -6.006 -10.803 30.357 1.00 19.91 151 THR H CA 1
ATOM 2697 C C . THR B 2 151 ? -6.826 -11.961 30.883 1.00 21.80 151 THR H C 1
ATOM 2698 O O . THR B 2 151 ? -6.923 -12.164 32.101 1.00 22.10 151 THR H O 1
ATOM 2702 N N . VAL B 2 152 ? -7.457 -12.681 29.955 1.00 16.19 152 VAL H N 1
ATOM 2703 C CA . VAL B 2 152 ? -8.362 -13.763 30.288 1.00 15.70 152 VAL H CA 1
ATOM 2704 C C . VAL B 2 152 ? -7.956 -14.994 29.495 1.00 22.84 152 VAL H C 1
ATOM 2705 O O . VAL B 2 152 ? -7.665 -14.914 28.292 1.00 24.92 152 VAL H O 1
ATOM 2709 N N . SER B 2 153 ? -7.953 -16.133 30.169 1.00 12.54 153 SER H N 1
ATOM 2710 C CA . SER B 2 153 ? -7.822 -17.416 29.506 1.00 17.18 153 SER H CA 1
ATOM 2711 C C . SER B 2 153 ? -8.941 -18.311 30.022 1.00 17.27 153 SER H C 1
ATOM 2712 O O . SER B 2 153 ? -9.722 -17.923 30.899 1.00 21.58 153 SER H O 1
ATOM 2715 N N . TRP B 2 154 ? -9.039 -19.503 29.462 1.00 16.12 154 TRP H N 1
ATOM 2716 C CA . TRP B 2 154 ? -10.124 -20.419 29.787 1.00 16.61 154 TRP H CA 1
ATOM 2717 C C . TRP B 2 154 ? -9.560 -21.810 30.051 1.00 18.49 154 TRP H C 1
ATOM 2718 O O . TRP B 2 154 ? -8.718 -22.285 29.292 1.00 21.02 154 TRP H O 1
ATOM 2729 N N . ASN B 2 155 ? -10.074 -22.470 31.094 1.00 17.01 155 ASN H N 1
ATOM 2730 C CA . ASN B 2 155 ? -9.600 -23.783 31.569 1.00 21.85 155 ASN H CA 1
ATOM 2731 C C . ASN B 2 155 ? -8.076 -23.855 31.598 1.00 22.41 155 ASN H C 1
ATOM 2732 O O . ASN B 2 155 ? -7.458 -24.784 31.070 1.00 19.48 155 ASN H O 1
ATOM 2737 N N . SER B 2 156 ? -7.472 -22.844 32.222 1.00 26.76 156 SER H N 1
ATOM 2738 C CA . SER B 2 156 ? -6.016 -22.716 32.350 1.00 26.86 156 SER H CA 1
ATOM 2739 C C . SER B 2 156 ? -5.300 -22.698 30.997 1.00 26.04 156 SER H C 1
ATOM 2740 O O . SER B 2 156 ? -4.145 -23.117 30.887 1.00 21.45 156 SER H O 1
ATOM 2743 N N . GLY B 2 157 ? -5.968 -22.202 29.958 1.00 31.05 157 GLY H N 1
ATOM 2744 C CA . GLY B 2 157 ? -5.375 -22.123 28.639 1.00 21.24 157 GLY H CA 1
ATOM 2745 C C . GLY B 2 157 ? -5.486 -23.382 27.806 1.00 21.32 157 GLY H C 1
ATOM 2746 O O . GLY B 2 157 ? -4.905 -23.436 26.722 1.00 24.07 157 GLY H O 1
ATOM 2747 N N . ALA B 2 158 ? -6.215 -24.395 28.276 1.00 19.51 158 ALA H N 1
ATOM 2748 C CA . ALA B 2 158 ? -6.469 -25.586 27.475 1.00 16.62 158 ALA H CA 1
ATOM 2749 C C . ALA B 2 158 ? -7.596 -25.380 26.474 1.00 26.19 158 ALA H C 1
ATOM 2750 O O . ALA B 2 158 ? -7.661 -26.111 25.481 1.00 29.54 158 ALA H O 1
ATOM 2752 N N . LEU B 2 159 ? -8.484 -24.409 26.722 1.00 27.02 159 LEU H N 1
ATOM 2753 C CA . LEU B 2 159 ? -9.537 -24.000 25.794 1.00 18.13 159 LEU H CA 1
ATOM 2754 C C . LEU B 2 159 ? -9.113 -22.678 25.175 1.00 19.95 159 LEU H C 1
ATOM 2755 O O . LEU B 2 159 ? -9.292 -21.616 25.788 1.00 19.50 159 LEU H O 1
ATOM 2760 N N . THR B 2 160 ? -8.560 -22.737 23.960 1.00 24.91 160 THR H N 1
ATOM 2761 C CA . THR B 2 160 ? -8.132 -21.540 23.247 1.00 24.37 160 THR H CA 1
ATOM 2762 C C . THR B 2 160 ? -8.956 -21.267 21.997 1.00 29.58 160 THR H C 1
ATOM 2763 O O . THR B 2 160 ? -8.974 -20.128 21.525 1.00 26.21 160 THR H O 1
ATOM 2767 N N . SER B 2 161 ? -9.690 -22.257 21.495 1.00 23.68 161 SER H N 1
ATOM 2768 C CA . SER B 2 161 ? -10.541 -22.048 20.337 1.00 26.62 161 SER H CA 1
ATOM 2769 C C . SER B 2 161 ? -11.876 -21.422 20.749 1.00 23.70 161 SER H C 1
ATOM 2770 O O . SER B 2 161 ? -12.409 -21.685 21.836 1.00 18.48 161 SER H O 1
ATOM 2773 N N . GLY B 2 162 ? -12.401 -20.566 19.871 1.00 24.12 162 GLY H N 1
ATOM 2774 C CA . GLY B 2 162 ? -13.723 -20.001 20.062 1.00 23.71 162 GLY H CA 1
ATOM 2775 C C . GLY B 2 162 ? -13.822 -19.022 21.212 1.00 31.81 162 GLY H C 1
ATOM 2776 O O . GLY B 2 162 ? -14.920 -18.818 21.741 1.00 26.16 162 GLY H O 1
ATOM 2777 N N . VAL B 2 163 ? -12.696 -18.413 21.603 1.00 22.39 163 VAL H N 1
ATOM 2778 C CA . VAL B 2 163 ? -12.616 -17.438 22.692 1.00 18.49 163 VAL H CA 1
ATOM 2779 C C . VAL B 2 163 ? -12.699 -16.031 22.112 1.00 25.02 163 VAL H C 1
ATOM 2780 O O . VAL B 2 163 ? -11.967 -15.693 21.170 1.00 26.92 163 VAL H O 1
ATOM 2784 N N . HIS B 2 164 ? -13.575 -15.204 22.685 1.00 25.81 164 HIS H N 1
ATOM 2785 C CA . HIS B 2 164 ? -13.743 -13.812 22.272 1.00 34.90 164 HIS H CA 1
ATOM 2786 C C . HIS B 2 164 ? -13.674 -12.927 23.516 1.00 31.03 164 HIS H C 1
ATOM 2787 O O . HIS B 2 164 ? -14.663 -12.807 24.246 1.00 21.72 164 HIS H O 1
ATOM 2794 N N . THR B 2 165 ? -12.519 -12.300 23.748 1.00 28.91 165 THR H N 1
ATOM 2795 C CA . THR B 2 165 ? -12.340 -11.328 24.824 1.00 24.72 165 THR H CA 1
ATOM 2796 C C . THR B 2 165 ? -12.422 -9.919 24.253 1.00 28.75 165 THR H C 1
ATOM 2797 O O . THR B 2 165 ? -11.604 -9.545 23.403 1.00 32.72 165 THR H O 1
ATOM 2801 N N . PHE B 2 166 ? -13.386 -9.131 24.746 1.00 31.26 166 PHE H N 1
ATOM 2802 C CA . PHE B 2 166 ? -13.768 -7.835 24.196 1.00 27.41 166 PHE H CA 1
ATOM 2803 C C . PHE B 2 166 ? -12.876 -6.714 24.716 1.00 25.55 166 PHE H C 1
ATOM 2804 O O . PHE B 2 166 ? -12.388 -6.771 25.850 1.00 24.75 166 PHE H O 1
ATOM 2812 N N . PRO B 2 167 ? -12.647 -5.685 23.901 1.00 29.42 167 PRO H N 1
ATOM 2813 C CA . PRO B 2 167 ? -12.000 -4.475 24.416 1.00 28.38 167 PRO H CA 1
ATOM 2814 C C . PRO B 2 167 ? -12.766 -3.913 25.606 1.00 20.58 167 PRO H C 1
ATOM 2815 O O . PRO B 2 167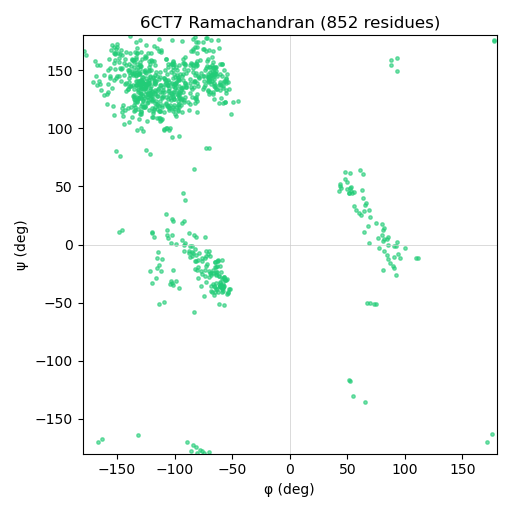 ? -13.998 -3.937 25.650 1.00 27.57 167 PRO H O 1
ATOM 2819 N N . ALA B 2 168 ? -12.016 -3.408 26.578 1.00 24.05 168 ALA H N 1
ATOM 2820 C CA . ALA B 2 168 ? -12.598 -2.908 27.812 1.00 29.36 168 ALA H CA 1
ATOM 2821 C C . ALA B 2 168 ? -13.357 -1.607 27.577 1.00 28.25 168 ALA H C 1
ATOM 2822 O O . ALA B 2 168 ? -12.972 -0.780 26.746 1.00 24.91 168 ALA H O 1
ATOM 2824 N N . VAL B 2 169 ? -14.442 -1.420 28.306 1.00 26.29 169 VAL H N 1
ATOM 2825 C CA . VAL B 2 169 ? -15.091 -0.118 28.323 1.00 25.83 169 VAL H CA 1
ATOM 2826 C C . VAL B 2 169 ? -14.421 0.724 29.403 1.00 29.06 169 VAL H C 1
ATOM 2827 O O . VAL B 2 169 ? -14.082 0.223 30.483 1.00 29.53 169 VAL H O 1
ATOM 2831 N N . LEU B 2 170 ? -14.192 2.003 29.116 1.00 30.25 170 LEU H N 1
ATOM 2832 C CA . LEU B 2 170 ? -13.762 2.951 30.141 1.00 27.57 170 LEU H CA 1
ATOM 2833 C C . LEU B 2 170 ? -14.982 3.734 30.608 1.00 38.19 170 LEU H C 1
ATOM 2834 O O . LEU B 2 170 ? -15.517 4.567 29.868 1.00 37.41 170 LEU H O 1
ATOM 2839 N N . GLN B 2 171 ? -15.406 3.479 31.844 1.00 39.89 171 GLN H N 1
ATOM 2840 C CA . GLN B 2 171 ? -16.653 4.025 32.353 1.00 41.56 171 GLN H CA 1
ATOM 2841 C C . GLN B 2 171 ? -16.452 5.446 32.883 1.00 37.38 171 GLN H C 1
ATOM 2842 O O . GLN B 2 171 ? -15.325 5.918 33.069 1.00 36.96 171 GLN H O 1
ATOM 2848 N N . SER B 2 172 ? -17.583 6.136 33.104 1.00 35.44 172 SER H N 1
ATOM 2849 C CA . SER B 2 172 ? -17.576 7.480 33.684 1.00 42.32 172 SER H CA 1
ATOM 2850 C C . SER B 2 172 ? -16.848 7.515 35.019 1.00 44.26 172 SER H C 1
ATOM 2851 O O . SER B 2 172 ? -16.274 8.547 35.392 1.00 44.95 172 SER H O 1
ATOM 2854 N N . SER B 2 173 ? -16.883 6.404 35.758 1.00 37.39 173 SER H N 1
ATOM 2855 C CA . SER B 2 173 ? -16.240 6.264 37.057 1.00 28.28 173 SER H CA 1
ATOM 2856 C C . SER B 2 173 ? -14.723 6.347 36.998 1.00 28.96 173 SER H C 1
ATOM 2857 O O . SER B 2 173 ? -14.085 6.503 38.048 1.00 32.02 173 SER H O 1
ATOM 2860 N N . GLY B 2 174 ? -14.126 6.235 35.817 1.00 30.70 174 GLY H N 1
ATOM 2861 C CA . GLY B 2 174 ? -12.697 6.058 35.709 1.00 23.40 174 GLY H CA 1
ATOM 2862 C C . GLY B 2 174 ? -12.258 4.612 35.698 1.00 29.59 174 GLY H C 1
ATOM 2863 O O . GLY B 2 174 ? -11.083 4.338 35.431 1.00 35.78 174 GLY H O 1
ATOM 2864 N N . LEU B 2 175 ? -13.181 3.715 35.998 1.00 29.38 175 LEU H N 1
ATOM 2865 C CA . LEU B 2 175 ? -12.924 2.298 36.040 1.00 28.34 175 LEU H CA 1
ATOM 2866 C C . LEU B 2 175 ? -13.212 1.578 34.716 1.00 30.71 175 LEU H C 1
ATOM 2867 O O . LEU B 2 175 ? -13.989 2.035 33.912 1.00 40.07 175 LEU H O 1
ATOM 2872 N N . TYR B 2 176 ? -12.562 0.444 34.521 1.00 27.19 176 TYR H N 1
ATOM 2873 C CA . TYR B 2 176 ? -12.715 -0.365 33.336 1.00 22.01 176 TYR H CA 1
ATOM 2874 C C . TYR B 2 176 ? -13.483 -1.652 33.614 1.00 25.18 176 TYR H C 1
ATOM 2875 O O . TYR B 2 176 ? -13.459 -2.178 34.705 1.00 17.64 176 TYR H O 1
ATOM 2884 N N . SER B 2 177 ? -14.186 -2.111 32.591 1.00 26.31 177 SER H N 1
ATOM 2885 C CA . SER B 2 177 ? -14.868 -3.394 32.618 1.00 26.54 177 SER H CA 1
ATOM 2886 C C . SER B 2 177 ? -14.683 -4.042 31.254 1.00 22.81 177 SER H C 1
ATOM 2887 O O . SER B 2 177 ? -14.565 -3.359 30.261 1.00 22.76 177 SER H O 1
ATOM 2890 N N . LEU B 2 178 ? -14.637 -5.361 31.238 1.00 14.85 178 LEU H N 1
ATOM 2891 C CA . LEU B 2 178 ? -14.533 -6.113 30.008 1.00 13.07 178 LEU H CA 1
ATOM 2892 C C . LEU B 2 178 ? -15.177 -7.477 30.182 1.00 20.57 178 LEU H C 1
ATOM 2893 O O . LEU B 2 178 ? -15.337 -7.943 31.281 1.00 20.88 178 LEU H O 1
ATOM 2898 N N . SER B 2 179 ? -15.538 -8.092 29.068 1.00 20.68 179 SER H N 1
ATOM 2899 C CA . SER B 2 179 ? -16.147 -9.408 29.067 1.00 21.24 179 SER H CA 1
ATOM 2900 C C . SER B 2 179 ? -15.373 -10.342 28.148 1.00 18.41 179 SER H C 1
ATOM 2901 O O . SER B 2 179 ? -14.771 -9.898 27.202 1.00 17.75 179 SER H O 1
ATOM 2904 N N . SER B 2 180 ? -15.371 -11.625 28.496 1.00 16.04 180 SER H N 1
ATOM 2905 C CA . SER B 2 180 ? -14.752 -12.678 27.701 1.00 17.60 180 SER H CA 1
ATOM 2906 C C . SER B 2 180 ? -15.812 -13.744 27.489 1.00 21.19 180 SER H C 1
ATOM 2907 O O . SER B 2 180 ? -16.389 -14.190 28.433 1.00 23.80 180 SER H O 1
ATOM 2910 N N . VAL B 2 181 ? -16.044 -14.139 26.248 1.00 21.75 181 VAL H N 1
ATOM 2911 C CA A VAL B 2 181 ? -17.048 -15.140 25.917 0.44 27.01 181 VAL H CA 1
ATOM 2912 C CA B VAL B 2 181 ? -17.051 -15.140 25.920 0.56 27.18 181 VAL H CA 1
ATOM 2913 C C . VAL B 2 181 ? -16.377 -16.267 25.153 1.00 25.71 181 VAL H C 1
ATOM 2914 O O . VAL B 2 181 ? -15.538 -16.026 24.278 1.00 25.04 181 VAL H O 1
ATOM 2921 N N . VAL B 2 182 ? -16.732 -17.499 25.499 1.00 27.04 182 VAL H N 1
ATOM 2922 C CA . VAL B 2 182 ? -16.314 -18.666 24.741 1.00 22.16 182 VAL H CA 1
ATOM 2923 C C . VAL B 2 182 ? -17.575 -19.328 24.190 1.00 28.81 182 VAL H C 1
ATOM 2924 O O . VAL B 2 182 ? -18.622 -19.346 24.854 1.00 29.06 182 VAL H O 1
ATOM 2928 N N . THR B 2 183 ? -17.507 -19.781 22.939 1.00 22.61 183 THR H N 1
ATOM 2929 C CA . THR B 2 183 ? -18.601 -20.536 22.328 1.00 26.01 183 THR H CA 1
ATOM 2930 C C . THR B 2 183 ? -18.244 -22.013 22.348 1.00 26.85 183 THR H C 1
ATOM 2931 O O . THR B 2 183 ? -17.168 -22.400 21.885 1.00 33.12 183 THR H O 1
ATOM 2935 N N . VAL B 2 184 ? -19.152 -22.834 22.865 1.00 29.53 184 VAL H N 1
ATOM 2936 C CA . VAL B 2 184 ? -18.864 -24.240 23.137 1.00 36.95 184 VAL H CA 1
ATOM 2937 C C . VAL B 2 184 ? -20.047 -25.080 22.698 1.00 36.86 184 VAL H C 1
ATOM 2938 O O . VAL B 2 184 ? -21.175 -24.576 22.590 1.00 41.38 184 VAL H O 1
ATOM 2942 N N . PRO B 2 185 ? -19.833 -26.373 22.451 1.00 41.29 185 PRO H N 1
ATOM 2943 C CA . PRO B 2 185 ? -20.963 -27.241 22.103 1.00 39.63 185 PRO H CA 1
ATOM 2944 C C . PRO B 2 185 ? -21.992 -27.289 23.221 1.00 37.78 185 PRO H C 1
ATOM 2945 O O . PRO B 2 185 ? -21.656 -27.330 24.409 1.00 32.06 185 PRO H O 1
ATOM 2949 N N . SER B 2 186 ? -23.263 -27.279 22.813 1.00 30.38 186 SER H N 1
ATOM 2950 C CA . SER B 2 186 ? -24.376 -27.285 23.756 1.00 29.64 186 SER H CA 1
ATOM 2951 C C . SER B 2 186 ? -24.462 -28.583 24.541 1.00 32.14 186 SER H C 1
ATOM 2952 O O . SER B 2 186 ? -24.896 -28.569 25.697 1.00 28.70 186 SER H O 1
ATOM 2955 N N . SER B 2 187 ? -24.098 -29.717 23.926 1.00 37.28 187 SER H N 1
ATOM 2956 C CA . SER B 2 187 ? -24.170 -31.005 24.610 1.00 36.34 187 SER H CA 1
ATOM 2957 C C . SER B 2 187 ? -23.031 -31.210 25.602 1.00 47.78 187 SER H C 1
ATOM 2958 O O . SER B 2 187 ? -23.079 -32.157 26.396 1.00 46.70 187 SER H O 1
ATOM 2961 N N . SER B 2 188 ? -22.005 -30.363 25.565 1.00 47.17 188 SER H N 1
ATOM 2962 C CA . SER B 2 188 ? -20.937 -30.453 26.547 1.00 41.04 188 SER H CA 1
ATOM 2963 C C . SER B 2 188 ? -21.296 -29.768 27.858 1.00 35.98 188 SER H C 1
ATOM 2964 O O . SER B 2 188 ? -20.624 -30.013 28.864 1.00 36.74 188 SER H O 1
ATOM 2967 N N . LEU B 2 189 ? -22.358 -28.950 27.874 1.00 34.72 189 LEU H N 1
ATOM 2968 C CA . LEU B 2 189 ? -22.649 -28.112 29.036 1.00 36.87 189 LEU H CA 1
ATOM 2969 C C . LEU B 2 189 ? -22.883 -28.936 30.295 1.00 40.92 189 LEU H C 1
ATOM 2970 O O . LEU B 2 189 ? -22.544 -28.490 31.398 1.00 40.28 189 LEU H O 1
ATOM 2975 N N . GLY B 2 190 ? -23.453 -30.135 30.161 1.00 42.64 190 GLY H N 1
ATOM 2976 C CA . GLY B 2 190 ? -23.704 -30.949 31.338 1.00 43.67 190 GLY H CA 1
ATOM 2977 C C . GLY B 2 190 ? -22.482 -31.651 31.891 1.00 49.00 190 GLY H C 1
ATOM 2978 O O . GLY B 2 190 ? -22.461 -31.996 33.077 1.00 50.23 190 GLY H O 1
ATOM 2979 N N . THR B 2 191 ? -21.465 -31.863 31.062 1.00 47.93 191 THR H N 1
ATOM 2980 C CA . THR B 2 191 ? -20.327 -32.698 31.415 1.00 47.93 191 THR H CA 1
ATOM 2981 C C . THR B 2 191 ? -19.003 -31.958 31.492 1.00 44.98 191 THR H C 1
ATOM 2982 O O . THR B 2 191 ? -18.121 -32.381 32.245 1.00 42.53 191 THR H O 1
ATOM 2986 N N . GLN B 2 192 ? -18.829 -30.880 30.733 1.00 43.20 192 GLN H N 1
ATOM 2987 C CA . GLN B 2 192 ? -17.566 -30.161 30.690 1.00 41.66 192 GLN H CA 1
ATOM 2988 C C . GLN B 2 192 ? -17.589 -29.007 31.686 1.00 33.30 192 GLN H C 1
ATOM 2989 O O . GLN B 2 192 ? -18.565 -28.253 31.744 1.00 36.55 192 GLN H O 1
ATOM 2995 N N . THR B 2 193 ? -16.519 -28.879 32.477 1.00 32.44 193 THR H N 1
ATOM 2996 C CA . THR B 2 193 ? -16.355 -27.716 33.344 1.00 34.00 193 THR H CA 1
ATOM 2997 C C . THR B 2 193 ? -15.760 -26.560 32.552 1.00 24.90 193 THR H C 1
ATOM 2998 O O . THR B 2 193 ? -14.847 -26.754 31.744 1.00 24.12 193 THR H O 1
ATOM 3002 N N . TYR B 2 194 ? -16.248 -25.344 32.814 1.00 25.50 194 TYR H N 1
ATOM 3003 C CA . TYR B 2 194 ? -15.674 -24.130 32.236 1.00 23.67 194 TYR H CA 1
ATOM 3004 C C . TYR B 2 194 ? -15.270 -23.165 33.346 1.00 27.10 194 TYR H C 1
ATOM 3005 O O . TYR B 2 194 ? -16.092 -22.809 34.199 1.00 20.95 194 TYR H O 1
ATOM 3014 N N . ILE B 2 195 ? -14.001 -22.753 33.340 1.00 17.80 195 ILE H N 1
ATOM 3015 C CA . ILE B 2 195 ? -13.472 -21.791 34.293 1.00 18.63 195 ILE H CA 1
ATOM 3016 C C . ILE B 2 195 ? -12.761 -20.703 33.509 1.00 18.65 195 ILE H C 1
ATOM 3017 O O . ILE B 2 195 ? -11.861 -21.001 32.718 1.00 19.84 195 ILE H O 1
ATOM 3022 N N . CYS B 2 196 ? -13.125 -19.445 33.747 1.00 17.79 196 CYS H N 1
ATOM 3023 C CA . CYS B 2 196 ? -12.304 -18.356 33.232 1.00 16.52 196 CYS H CA 1
ATOM 3024 C C . CYS B 2 196 ? -11.236 -17.961 34.248 1.00 23.10 196 CYS H C 1
ATOM 3025 O O . CYS B 2 196 ? -11.501 -17.869 35.453 1.00 26.97 196 CYS H O 1
ATOM 3028 N N . ASN B 2 197 ? -10.026 -17.729 33.747 1.00 22.56 197 ASN H N 1
ATOM 3029 C CA . ASN B 2 197 ? -8.864 -17.375 34.564 1.00 21.19 197 ASN H CA 1
ATOM 3030 C C . ASN B 2 197 ? -8.508 -15.925 34.254 1.00 17.38 197 ASN H C 1
ATOM 3031 O O . ASN B 2 197 ? -8.037 -15.628 33.151 1.00 23.84 197 ASN H O 1
ATOM 3036 N N . VAL B 2 198 ? -8.778 -15.011 35.200 1.00 18.68 198 VAL H N 1
ATOM 3037 C CA . VAL B 2 198 ? -8.532 -13.576 35.015 1.00 16.04 198 VAL H CA 1
ATOM 3038 C C . VAL B 2 198 ? -7.183 -13.246 35.638 1.00 18.27 198 VAL H C 1
ATOM 3039 O O . VAL B 2 198 ? -6.927 -13.629 36.784 1.00 17.41 198 VAL H O 1
ATOM 3043 N N . ASN B 2 199 ? -6.308 -12.560 34.888 1.00 16.10 199 ASN H N 1
ATOM 3044 C CA . ASN B 2 199 ? -5.043 -12.054 35.413 1.00 26.17 199 ASN H CA 1
ATOM 3045 C C . ASN B 2 199 ? -5.072 -10.531 35.381 1.00 23.67 199 ASN H C 1
ATOM 3046 O O . ASN B 2 199 ? -5.269 -9.931 34.321 1.00 23.00 199 ASN H O 1
ATOM 3051 N N . HIS B 2 200 ? -4.920 -9.911 36.546 1.00 21.77 200 HIS H N 1
ATOM 3052 C CA . HIS B 2 200 ? -4.796 -8.455 36.670 1.00 23.42 200 HIS H CA 1
ATOM 3053 C C . HIS B 2 200 ? -3.453 -8.221 37.347 1.00 20.94 200 HIS H C 1
ATOM 3054 O O . HIS B 2 200 ? -3.386 -7.967 38.551 1.00 20.04 200 HIS H O 1
ATOM 3061 N N . LYS B 2 201 ? -2.378 -8.343 36.568 1.00 17.03 201 LYS H N 1
ATOM 3062 C CA . LYS B 2 201 ? -1.039 -8.111 37.108 1.00 18.73 201 LYS H CA 1
ATOM 3063 C C . LYS B 2 201 ? -0.871 -6.788 37.848 1.00 22.27 201 LYS H C 1
ATOM 3064 O O . LYS B 2 201 ? -0.159 -6.784 38.863 1.00 25.14 201 LYS H O 1
ATOM 3070 N N . PRO B 2 202 ? -1.465 -5.656 37.431 1.00 22.04 202 PRO H N 1
ATOM 3071 C CA . PRO B 2 202 ? -1.258 -4.422 38.212 1.00 24.87 202 PRO H CA 1
ATOM 3072 C C . PRO B 2 202 ? -1.678 -4.543 39.675 1.00 27.39 202 PRO H C 1
ATOM 3073 O O . PRO B 2 202 ? -1.104 -3.855 40.525 1.00 27.73 202 PRO H O 1
ATOM 3077 N N . SER B 2 203 ? -2.643 -5.401 40.011 1.00 35.04 203 SER H N 1
ATOM 3078 C CA . SER B 2 203 ? -2.990 -5.621 41.410 1.00 28.27 203 SER H CA 1
ATOM 3079 C C . SER B 2 203 ? -2.505 -6.972 41.943 1.00 26.81 203 SER H C 1
ATOM 3080 O O . SER B 2 203 ? -2.908 -7.365 43.041 1.00 33.16 203 SER H O 1
ATOM 3083 N N . ASN B 2 204 ? -1.637 -7.673 41.207 1.00 30.29 204 ASN H N 1
ATOM 3084 C CA . ASN B 2 204 ? -1.121 -8.987 41.602 1.00 27.94 204 ASN H CA 1
ATOM 3085 C C . ASN B 2 204 ? -2.259 -9.948 41.956 1.00 22.28 204 ASN H C 1
ATOM 3086 O O . ASN B 2 204 ? -2.211 -10.672 42.954 1.00 26.13 204 ASN H O 1
ATOM 3091 N N . THR B 2 205 ? -3.291 -9.952 41.128 1.00 23.26 205 THR H N 1
ATOM 3092 C CA . THR B 2 205 ? -4.494 -10.732 41.388 1.00 31.18 205 THR H CA 1
ATOM 3093 C C . THR B 2 205 ? -4.714 -11.699 40.243 1.00 28.08 205 THR H C 1
ATOM 3094 O O . THR B 2 205 ? -4.650 -11.300 39.079 1.00 25.87 205 THR H O 1
ATOM 3098 N N . LYS B 2 206 ? -4.993 -12.959 40.578 1.00 31.98 206 LYS H N 1
ATOM 3099 C CA . LYS B 2 206 ? -5.585 -13.906 39.644 1.00 25.49 206 LYS H CA 1
ATOM 3100 C C . LYS B 2 206 ? -6.889 -14.419 40.247 1.00 18.63 206 LYS H C 1
ATOM 3101 O O . LYS B 2 206 ? -6.956 -14.695 41.452 1.00 19.66 206 LYS H O 1
ATOM 3107 N N . VAL B 2 207 ? -7.918 -14.542 39.411 1.00 19.50 207 VAL H N 1
ATOM 3108 C CA . VAL B 2 207 ? -9.232 -15.061 39.811 1.00 18.79 207 VAL H CA 1
ATOM 3109 C C . VAL B 2 207 ? -9.611 -16.181 38.845 1.00 24.40 207 VAL H C 1
ATOM 3110 O O . VAL B 2 207 ? -9.650 -15.968 37.626 1.00 19.34 207 VAL H O 1
ATOM 3114 N N . ASP B 2 208 ? -9.880 -17.375 39.378 1.00 21.63 208 ASP H N 1
ATOM 3115 C CA . ASP B 2 208 ? -10.471 -18.455 38.590 1.00 23.75 208 ASP H CA 1
ATOM 3116 C C . ASP B 2 208 ? -11.959 -18.519 38.919 1.00 26.21 208 ASP H C 1
ATOM 3117 O O . ASP B 2 208 ? -12.330 -18.832 40.055 1.00 24.25 208 ASP H O 1
ATOM 3122 N N . LYS B 2 209 ? -12.810 -18.235 37.934 1.00 22.85 209 LYS H N 1
ATOM 3123 C CA . LYS B 2 209 ? -14.256 -18.175 38.149 1.00 24.94 209 LYS H CA 1
ATOM 3124 C C . LYS B 2 209 ? -14.940 -19.311 37.394 1.00 21.39 209 LYS H C 1
ATOM 3125 O O . LYS B 2 209 ? -14.909 -19.354 36.160 1.00 21.86 209 LYS H O 1
ATOM 3131 N N . ARG B 2 210 ? -15.552 -20.228 38.136 1.00 21.92 210 ARG H N 1
ATOM 3132 C CA . ARG B 2 210 ? -16.335 -21.293 37.524 1.00 22.69 210 ARG H CA 1
ATOM 3133 C C . ARG B 2 210 ? -17.615 -20.735 36.899 1.00 25.95 210 ARG H C 1
ATOM 3134 O O . ARG B 2 210 ? -18.346 -19.965 37.537 1.00 28.48 210 ARG H O 1
ATOM 3142 N N . VAL B 2 211 ? -17.886 -21.115 35.649 1.00 24.81 211 VAL H N 1
ATOM 3143 C CA . VAL B 2 211 ? -19.101 -20.704 34.934 1.00 24.08 211 VAL H CA 1
ATOM 3144 C C . VAL B 2 211 ? -19.951 -21.947 34.697 1.00 29.48 211 VAL H C 1
ATOM 3145 O O . VAL B 2 211 ? -19.567 -22.838 33.928 1.00 28.98 211 VAL H O 1
ATOM 3149 N N . GLU B 2 212 ? -21.131 -21.985 35.318 1.00 31.55 212 GLU H N 1
ATOM 3150 C CA . GLU B 2 212 ? -22.012 -23.141 35.312 1.00 29.35 212 GLU H CA 1
ATOM 3151 C C . GLU B 2 212 ? -23.365 -22.790 34.706 1.00 30.52 212 GLU H C 1
ATOM 3152 O O . GLU B 2 212 ? -23.812 -21.647 34.814 1.00 33.64 212 GLU H O 1
ATOM 3158 N N . PRO B 2 213 ? -24.050 -23.751 34.080 1.00 39.47 213 PRO H N 1
ATOM 3159 C CA . PRO B 2 213 ? -25.333 -23.437 33.438 1.00 42.19 213 PRO H CA 1
ATOM 3160 C C . PRO B 2 213 ? -26.362 -22.993 34.467 1.00 40.89 213 PRO H C 1
ATOM 3161 O O . PRO B 2 213 ? -26.366 -23.450 35.612 1.00 38.00 213 PRO H O 1
ATOM 3165 N N . LYS B 2 214 ? -27.237 -22.082 34.049 1.00 43.05 214 LYS H N 1
ATOM 3166 C CA . LYS B 2 214 ? -28.201 -21.479 34.967 1.00 49.92 214 LYS H CA 1
ATOM 3167 C C . LYS B 2 214 ? -29.343 -22.435 35.271 1.00 49.48 214 LYS H C 1
ATOM 3168 O O . LYS B 2 214 ? -29.161 -23.653 35.260 1.00 53.87 214 LYS H O 1
ATOM 3173 N N . MET C 3 2 ? 18.635 -5.757 9.776 1.00 42.41 1 MET S N 1
ATOM 3174 C CA . MET C 3 2 ? 19.852 -5.526 10.556 1.00 43.44 1 MET S CA 1
ATOM 3175 C C . MET C 3 2 ? 20.462 -4.152 10.299 1.00 41.00 1 MET S C 1
ATOM 3176 O O . MET C 3 2 ? 20.970 -3.511 11.224 1.00 40.76 1 MET S O 1
ATOM 3181 N N . ASP C 3 3 ? 20.438 -3.686 9.050 1.00 41.12 2 ASP S N 1
ATOM 3182 C CA . ASP C 3 3 ? 21.022 -2.395 8.710 1.00 35.10 2 ASP S CA 1
ATOM 3183 C C . ASP C 3 3 ? 19.974 -1.294 8.543 1.00 41.96 2 ASP S C 1
ATOM 3184 O O . ASP C 3 3 ? 20.317 -0.185 8.120 1.00 31.79 2 ASP S O 1
ATOM 3189 N N . VAL C 3 4 ? 18.713 -1.567 8.869 1.00 31.24 3 VAL S N 1
ATOM 3190 C CA . VAL C 3 4 ? 17.655 -0.566 8.782 1.00 35.83 3 VAL S CA 1
ATOM 3191 C C . VAL C 3 4 ? 17.408 -0.097 10.211 1.00 31.53 3 VAL S C 1
ATOM 3192 O O . VAL C 3 4 ? 16.654 -0.704 10.971 1.00 38.96 3 VAL S O 1
ATOM 3196 N N . PHE C 3 5 ? 18.106 0.966 10.586 1.00 23.05 4 PHE S N 1
ATOM 3197 C CA . PHE C 3 5 ? 17.832 1.721 11.800 1.00 17.74 4 PHE S CA 1
ATOM 3198 C C . PHE C 3 5 ? 18.258 3.156 11.523 1.00 24.63 4 PHE S C 1
ATOM 3199 O O . PHE C 3 5 ? 18.852 3.442 10.481 1.00 22.97 4 PHE S O 1
ATOM 3207 N N . MET C 3 6 ? 17.945 4.069 12.455 1.00 16.58 5 MET S N 1
ATOM 3208 C CA . MET C 3 6 ? 18.250 5.485 12.251 1.00 16.20 5 MET S CA 1
ATOM 3209 C C . MET C 3 6 ? 19.701 5.755 12.627 1.00 22.15 5 MET S C 1
ATOM 3210 O O . MET C 3 6 ? 20.145 5.425 13.740 1.00 19.01 5 MET S O 1
ATOM 3215 N N . LYS C 3 7 ? 20.444 6.347 11.687 1.00 24.52 6 LYS S N 1
ATOM 3216 C CA . LYS C 3 7 ? 21.861 6.621 11.865 1.00 24.14 6 LYS S CA 1
ATOM 3217 C C . LYS C 3 7 ? 22.187 8.109 11.810 1.00 29.19 6 LYS S C 1
ATOM 3218 O O . LYS C 3 7 ? 23.367 8.468 11.850 1.00 27.83 6 LYS S O 1
ATOM 3224 N N . GLY C 3 8 ? 21.180 8.963 11.744 1.00 27.22 7 GLY S N 1
ATOM 3225 C CA . GLY C 3 8 ? 21.376 10.393 11.708 1.00 27.17 7 GLY S CA 1
ATOM 3226 C C . GLY C 3 8 ? 21.730 10.958 10.349 1.00 34.37 7 GLY S C 1
ATOM 3227 O O . GLY C 3 8 ? 22.137 12.101 10.240 1.00 32.88 7 GLY S O 1
ATOM 3228 N N . LEU C 3 9 ? 21.569 10.133 9.323 1.00 24.91 8 LEU S N 1
ATOM 3229 C CA . LEU C 3 9 ? 21.875 10.487 7.957 1.00 24.59 8 LEU S CA 1
ATOM 3230 C C . LEU C 3 9 ? 20.949 11.529 7.378 1.00 30.86 8 LEU S C 1
ATOM 3231 O O . LEU C 3 9 ? 19.779 11.544 7.663 1.00 24.87 8 LEU S O 1
ATOM 3236 N N . SER C 3 10 ? 21.515 12.359 6.522 1.00 28.81 9 SER S N 1
ATOM 3237 C CA . SER C 3 10 ? 20.818 13.428 5.838 1.00 30.34 9 SER S CA 1
ATOM 3238 C C . SER C 3 10 ? 21.185 13.428 4.369 1.00 25.61 9 SER S C 1
ATOM 3239 O O . SER C 3 10 ? 22.095 12.757 3.965 1.00 34.47 9 SER S O 1
ATOM 3242 N N . LYS C 3 11 ? 20.425 14.140 3.559 1.00 38.47 10 LYS S N 1
ATOM 3243 C CA . LYS C 3 11 ? 20.724 14.208 2.142 1.00 45.68 10 LYS S CA 1
ATOM 3244 C C . LYS C 3 11 ? 21.914 15.126 1.888 1.00 53.33 10 LYS S C 1
ATOM 3245 O O . LYS C 3 11 ? 22.132 16.118 2.557 1.00 54.77 10 LYS S O 1
ATOM 3252 N N . SER D 1 1 ? 11.657 -42.354 15.709 1.00 54.44 1 SER B N 1
ATOM 3253 C CA . SER D 1 1 ? 11.081 -43.504 15.017 1.00 52.24 1 SER B CA 1
ATOM 3254 C C . SER D 1 1 ? 9.788 -43.117 14.298 1.00 46.50 1 SER B C 1
ATOM 3255 O O . SER D 1 1 ? 9.582 -43.464 13.136 1.00 41.11 1 SER B O 1
ATOM 3258 N N . TYR D 1 2 ? 8.915 -42.411 15.012 1.00 46.32 2 TYR B N 1
ATOM 3259 C CA . TYR D 1 2 ? 7.737 -41.820 14.397 1.00 38.23 2 TYR B CA 1
ATOM 3260 C C . TYR D 1 2 ? 8.154 -40.747 13.404 1.00 37.22 2 TYR B C 1
ATOM 3261 O O . TYR D 1 2 ? 9.018 -39.917 13.699 1.00 31.38 2 TYR B O 1
ATOM 3270 N N . GLU D 1 3 ? 7.523 -40.741 12.230 1.00 27.94 3 GLU B N 1
ATOM 3271 C CA . GLU D 1 3 ? 7.858 -39.746 11.224 1.00 37.64 3 GLU B CA 1
ATOM 3272 C C . GLU D 1 3 ? 6.605 -39.119 10.628 1.00 34.28 3 GLU B C 1
ATOM 3273 O O . GLU D 1 3 ? 5.557 -39.757 10.487 1.00 30.20 3 GLU B O 1
ATOM 3279 N N . LEU D 1 4 ? 6.729 -37.837 10.307 1.00 34.32 4 LEU B N 1
ATOM 3280 C CA . LEU D 1 4 ? 5.694 -37.079 9.624 1.00 26.74 4 LEU B CA 1
ATOM 3281 C C . LEU D 1 4 ? 6.179 -36.788 8.212 1.00 22.28 4 LEU B C 1
ATOM 3282 O O . LEU D 1 4 ? 7.287 -36.275 8.029 1.00 25.82 4 LEU B O 1
ATOM 3287 N N . THR D 1 5 ? 5.363 -37.123 7.219 1.00 24.11 5 THR B N 1
ATOM 3288 C CA . THR D 1 5 ? 5.755 -36.951 5.825 1.00 24.00 5 THR B CA 1
ATOM 3289 C C . THR D 1 5 ? 5.117 -35.690 5.261 1.00 24.20 5 THR B C 1
ATOM 3290 O O . THR D 1 5 ? 3.895 -35.515 5.342 1.00 21.82 5 THR B O 1
ATOM 3294 N N . GLN D 1 6 ? 5.956 -34.807 4.711 1.00 24.27 6 GLN B N 1
ATOM 3295 C CA . GLN D 1 6 ? 5.604 -33.593 3.993 1.00 26.28 6 GLN B CA 1
ATOM 3296 C C . GLN D 1 6 ? 6.176 -33.623 2.580 1.00 29.75 6 GLN B C 1
ATOM 3297 O O . GLN D 1 6 ? 7.297 -34.103 2.382 1.00 34.27 6 GLN B O 1
ATOM 3303 N N . PRO D 1 7 ? 5.470 -33.091 1.590 1.00 23.69 7 PRO B N 1
ATOM 3304 C CA . PRO D 1 7 ? 6.082 -32.941 0.257 1.00 26.74 7 PRO B CA 1
ATOM 3305 C C . PRO D 1 7 ? 7.239 -31.959 0.317 1.00 27.07 7 PRO B C 1
ATOM 3306 O O . PRO D 1 7 ? 7.144 -30.929 0.999 1.00 25.53 7 PRO B O 1
ATOM 3310 N N . PRO D 1 8 ? 8.371 -32.250 -0.340 1.00 25.55 8 PRO B N 1
ATOM 3311 C CA . PRO D 1 8 ? 9.475 -31.275 -0.316 1.00 22.61 8 PRO B CA 1
ATOM 3312 C C . PRO D 1 8 ? 9.117 -29.961 -0.988 1.00 24.58 8 PRO B C 1
ATOM 3313 O O . PRO D 1 8 ? 9.560 -28.902 -0.524 1.00 20.51 8 PRO B O 1
ATOM 3317 N N . SER D 1 9 ? 8.283 -29.992 -2.031 1.00 24.70 9 SER B N 1
ATOM 3318 C CA . SER D 1 9 ? 8.004 -28.820 -2.848 1.00 25.47 9 SER B CA 1
ATOM 3319 C C . SER D 1 9 ? 6.524 -28.727 -3.219 1.00 26.65 9 SER B C 1
ATOM 3320 O O . SER D 1 9 ? 5.877 -29.732 -3.518 1.00 23.93 9 SER B O 1
ATOM 3323 N N . VAL D 1 10 ? 6.005 -27.500 -3.191 1.00 23.67 10 VAL B N 1
ATOM 3324 C CA . VAL D 1 10 ? 4.681 -27.138 -3.683 1.00 28.84 10 VAL B CA 1
ATOM 3325 C C . VAL D 1 10 ? 4.833 -25.755 -4.308 1.00 36.12 10 VAL B C 1
ATOM 3326 O O . VAL D 1 10 ? 5.531 -24.899 -3.757 1.00 31.43 10 VAL B O 1
ATOM 3330 N N . SER D 1 11 ? 4.210 -25.524 -5.462 1.00 36.43 11 SER B N 1
ATOM 3331 C CA . SER D 1 11 ? 4.295 -24.192 -6.047 1.00 36.42 11 SER B CA 1
ATOM 3332 C C . SER D 1 11 ? 2.927 -23.753 -6.540 1.00 33.04 11 SER B C 1
ATOM 3333 O O . SER D 1 11 ? 2.118 -24.572 -6.974 1.00 28.92 11 SER B O 1
ATOM 3336 N N . VAL D 1 12 ? 2.682 -22.440 -6.463 1.00 28.81 12 VAL B N 1
ATOM 3337 C CA . VAL D 1 12 ? 1.376 -21.852 -6.749 1.00 36.58 12 VAL B CA 1
ATOM 3338 C C . VAL D 1 12 ? 1.589 -20.457 -7.326 1.00 31.28 12 VAL B C 1
ATOM 3339 O O . VAL D 1 12 ? 2.617 -19.821 -7.102 1.00 24.85 12 VAL B O 1
ATOM 3343 N N . SER D 1 13 ? 0.603 -19.983 -8.063 1.00 28.79 13 SER B N 1
ATOM 3344 C CA . SER D 1 13 ? 0.547 -18.617 -8.560 1.00 29.95 13 SER B CA 1
ATOM 3345 C C . SER D 1 13 ? -0.211 -17.734 -7.570 1.00 31.08 13 SER B C 1
ATOM 3346 O O . SER D 1 13 ? -1.074 -18.222 -6.833 1.00 26.99 13 SER B O 1
ATOM 3349 N N . PRO D 1 14 ? 0.104 -16.439 -7.504 1.00 31.55 14 PRO B N 1
ATOM 3350 C CA . PRO D 1 14 ? -0.622 -15.556 -6.578 1.00 27.60 14 PRO B CA 1
ATOM 3351 C C . PRO D 1 14 ? -2.126 -15.615 -6.803 1.00 28.80 14 PRO B C 1
ATOM 3352 O O . PRO D 1 14 ? -2.614 -15.815 -7.922 1.00 30.05 14 PRO B O 1
ATOM 3356 N N . GLY D 1 15 ? -2.869 -15.459 -5.712 1.00 27.70 15 GLY B N 1
ATOM 3357 C CA . GLY D 1 15 ? -4.313 -15.574 -5.756 1.00 24.33 15 GLY B CA 1
ATOM 3358 C C . GLY D 1 15 ? -4.861 -16.986 -5.728 1.00 28.77 15 GLY B C 1
ATOM 3359 O O . GLY D 1 15 ? -6.030 -17.170 -5.370 1.00 31.64 15 GLY B O 1
ATOM 3360 N N . GLN D 1 16 ? -4.069 -17.991 -6.101 1.00 29.54 16 GLN B N 1
ATOM 3361 C CA . GLN D 1 16 ? -4.502 -19.379 -5.998 1.00 23.77 16 GLN B CA 1
ATOM 3362 C C . GLN D 1 16 ? -4.477 -19.849 -4.546 1.00 25.93 16 GLN B C 1
ATOM 3363 O O . GLN D 1 16 ? -4.072 -19.137 -3.622 1.00 27.76 16 GLN B O 1
ATOM 3369 N N . THR D 1 17 ? -4.842 -21.107 -4.364 1.00 25.33 17 THR B N 1
ATOM 3370 C CA . THR D 1 17 ? -4.964 -21.711 -3.051 1.00 27.03 17 THR B CA 1
ATOM 3371 C C . THR D 1 17 ? -3.911 -22.796 -2.914 1.00 31.55 17 THR B C 1
ATOM 3372 O O . THR D 1 17 ? -3.807 -23.674 -3.775 1.00 29.79 17 THR B O 1
ATOM 3376 N N . ALA D 1 18 ? -3.127 -22.722 -1.839 1.00 32.13 18 ALA B N 1
ATOM 3377 C CA . ALA D 1 18 ? -1.992 -23.603 -1.620 1.00 32.55 18 ALA B CA 1
ATOM 3378 C C . ALA D 1 18 ? -2.341 -24.618 -0.543 1.00 23.97 18 ALA B C 1
ATOM 3379 O O . ALA D 1 18 ? -2.966 -24.276 0.463 1.00 26.19 18 ALA B O 1
ATOM 3381 N N . ARG D 1 19 ? -1.967 -25.872 -0.779 1.00 23.69 19 ARG B N 1
ATOM 3382 C CA . ARG D 1 19 ? -2.224 -26.950 0.167 1.00 27.88 19 ARG B CA 1
ATOM 3383 C C . ARG D 1 19 ? -0.918 -27.658 0.477 1.00 31.96 19 ARG B C 1
ATOM 3384 O O . ARG D 1 19 ? -0.257 -28.182 -0.425 1.00 30.46 19 ARG B O 1
ATOM 3392 N N . ILE D 1 20 ? -0.536 -27.634 1.743 1.00 27.02 20 ILE B N 1
ATOM 3393 C CA . ILE D 1 20 ? 0.628 -28.355 2.236 1.00 26.40 20 ILE B CA 1
ATOM 3394 C C . ILE D 1 20 ? 0.095 -29.447 3.148 1.00 26.31 20 ILE B C 1
ATOM 3395 O O . ILE D 1 20 ? -0.661 -29.168 4.086 1.00 22.05 20 ILE B O 1
ATOM 3400 N N . THR D 1 21 ? 0.435 -30.690 2.846 1.00 26.03 21 THR B N 1
ATOM 3401 C CA . THR D 1 21 ? -0.009 -31.796 3.678 1.00 18.16 21 THR B CA 1
ATOM 3402 C C . THR D 1 21 ? 1.113 -32.262 4.597 1.00 24.59 21 THR B C 1
ATOM 3403 O O . THR D 1 21 ? 2.307 -32.057 4.347 1.00 23.07 21 THR B O 1
ATOM 3407 N N . CYS D 1 22 ? 0.695 -32.917 5.667 1.00 20.76 22 CYS B N 1
ATOM 3408 C CA . CYS D 1 22 ? 1.577 -33.489 6.674 1.00 20.01 22 CYS B CA 1
ATOM 3409 C C . CYS D 1 22 ? 0.896 -34.785 7.069 1.00 27.56 22 CYS B C 1
ATOM 3410 O O . CYS D 1 22 ? -0.233 -34.750 7.561 1.00 22.25 22 CYS B O 1
ATOM 3413 N N . SER D 1 23 ? 1.542 -35.914 6.804 1.00 24.98 23 SER B N 1
ATOM 3414 C CA . SER D 1 23 ? 0.932 -37.223 6.962 1.00 26.78 23 SER B CA 1
ATOM 3415 C C . SER D 1 23 ? 1.640 -38.007 8.062 1.00 24.17 23 SER B C 1
ATOM 3416 O O . SER D 1 23 ? 2.877 -38.044 8.116 1.00 22.49 23 SER B O 1
ATOM 3419 N N . GLY D 1 24 ? 0.854 -38.626 8.944 1.00 21.37 24 GLY B N 1
ATOM 3420 C CA . GLY D 1 24 ? 1.393 -39.242 10.142 1.00 22.39 24 GLY B CA 1
ATOM 3421 C C . GLY D 1 24 ? 0.374 -40.079 10.885 1.00 25.52 24 GLY B C 1
ATOM 3422 O O . GLY D 1 24 ? -0.783 -39.682 11.023 1.00 25.29 24 GLY B O 1
ATOM 3423 N N . GLU D 1 25 ? 0.804 -41.235 11.395 1.00 35.45 25 GLU B N 1
ATOM 3424 C CA . GLU D 1 25 ? -0.140 -42.207 11.932 1.00 38.54 25 GLU B CA 1
ATOM 3425 C C . GLU D 1 25 ? -0.784 -41.751 13.241 1.00 37.43 25 GLU B C 1
ATOM 3426 O O . GLU D 1 25 ? -1.910 -42.170 13.533 1.00 34.98 25 GLU B O 1
ATOM 3432 N N . ALA D 1 26 ? -0.104 -40.919 14.042 1.00 26.69 26 ALA B N 1
ATOM 3433 C CA . ALA D 1 26 ? -0.604 -40.504 15.353 1.00 27.86 26 ALA B CA 1
ATOM 3434 C C . ALA D 1 26 ? -1.424 -39.222 15.316 1.00 19.74 26 ALA B C 1
ATOM 3435 O O . ALA D 1 26 ? -1.904 -38.783 16.368 1.00 20.97 26 ALA B O 1
ATOM 3437 N N . LEU D 1 27 ? -1.621 -38.637 14.138 1.00 26.04 27 LEU B N 1
ATOM 3438 C CA . LEU D 1 27 ? -2.445 -37.437 14.026 1.00 26.52 27 LEU B CA 1
ATOM 3439 C C . LEU D 1 27 ? -3.882 -37.573 14.533 1.00 23.94 27 LEU B C 1
ATOM 3440 O O . LEU D 1 27 ? -4.440 -36.545 14.955 1.00 26.05 27 LEU B O 1
ATOM 3445 N N . PRO D 1 28 ? -4.538 -38.741 14.522 1.00 27.81 28 PRO B N 1
ATOM 3446 C CA . PRO D 1 28 ? -5.861 -38.803 15.160 1.00 35.76 28 PRO B CA 1
ATOM 3447 C C . PRO D 1 28 ? -5.800 -38.615 16.663 1.00 33.85 28 PRO B C 1
ATOM 3448 O O . PRO D 1 28 ? -6.808 -38.211 17.252 1.00 30.23 28 PRO B O 1
ATOM 3452 N N . MET D 1 29 ? -4.646 -38.864 17.294 1.00 29.75 29 MET B N 1
ATOM 3453 C CA . MET D 1 29 ? -4.501 -38.746 18.738 1.00 25.72 29 MET B CA 1
ATOM 3454 C C . MET D 1 29 ? -3.821 -37.463 19.185 1.00 25.36 29 MET B C 1
ATOM 3455 O O . MET D 1 29 ? -3.972 -37.082 20.350 1.00 22.62 29 MET B O 1
ATOM 3460 N N . GLN D 1 30 ? -3.053 -36.815 18.315 1.00 29.41 30 GLN B N 1
ATOM 3461 C CA . GLN D 1 30 ? -2.216 -35.702 18.717 1.00 16.80 30 GLN B CA 1
ATOM 3462 C C . GLN D 1 30 ? -2.392 -34.508 17.787 1.00 17.04 30 GLN B C 1
ATOM 3463 O O . GLN D 1 30 ? -2.580 -34.654 16.577 1.00 20.53 30 GLN B O 1
ATOM 3469 N N . PHE D 1 31 ? -2.270 -33.320 18.376 1.00 14.29 31 PHE B N 1
ATOM 3470 C CA . PHE D 1 31 ? -2.367 -32.084 17.623 1.00 14.63 31 PHE B CA 1
ATOM 3471 C C . PHE D 1 31 ? -1.164 -31.879 16.723 1.00 17.02 31 PHE B C 1
ATOM 3472 O O . PHE D 1 31 ? -0.032 -32.253 17.063 1.00 18.12 31 PHE B O 1
ATOM 3480 N N . ALA D 1 32 ? -1.439 -31.311 15.549 1.00 17.97 32 ALA B N 1
ATOM 3481 C CA . ALA D 1 32 ? -0.445 -30.839 14.609 1.00 21.24 32 ALA B CA 1
ATOM 3482 C C . ALA D 1 32 ? -0.337 -29.330 14.762 1.00 26.46 32 ALA B C 1
ATOM 3483 O O . ALA D 1 32 ? -1.319 -28.661 15.084 1.00 17.61 32 ALA B O 1
ATOM 3485 N N . HIS D 1 33 ? 0.868 -28.811 14.554 1.00 16.98 33 HIS B N 1
ATOM 3486 C CA . HIS D 1 33 ? 1.147 -27.375 14.524 1.00 14.95 33 HIS B CA 1
ATOM 3487 C C . HIS D 1 33 ? 1.981 -27.069 13.289 1.00 20.26 33 HIS B C 1
ATOM 3488 O O . HIS D 1 33 ? 2.743 -27.924 12.828 1.00 21.61 33 HIS B O 1
ATOM 3495 N N . TRP D 1 34 ? 1.862 -25.834 12.778 1.00 26.11 34 TRP B N 1
ATOM 3496 C CA . TRP D 1 34 ? 2.452 -25.442 11.503 1.00 22.23 34 TRP B CA 1
ATOM 3497 C C . TRP D 1 34 ? 3.277 -24.177 11.689 1.00 19.05 34 TRP B C 1
ATOM 3498 O O . TRP D 1 34 ? 2.804 -23.200 12.294 1.00 16.23 34 TRP B O 1
ATOM 3509 N N . TYR D 1 35 ? 4.490 -24.186 11.134 1.00 22.41 35 TYR B N 1
ATOM 3510 C CA . TYR D 1 35 ? 5.399 -23.057 11.214 1.00 21.53 35 TYR B CA 1
ATOM 3511 C C . TYR D 1 35 ? 5.808 -22.615 9.821 1.00 20.82 35 TYR B C 1
ATOM 3512 O O . TYR D 1 35 ? 6.092 -23.442 8.943 1.00 18.28 35 TYR B O 1
ATOM 3521 N N . GLN D 1 36 ? 5.829 -21.298 9.644 1.00 15.78 36 GLN B N 1
ATOM 3522 C CA . GLN D 1 36 ? 6.442 -20.647 8.498 1.00 20.66 36 GLN B CA 1
ATOM 3523 C C . GLN D 1 36 ? 7.872 -20.264 8.860 1.00 23.70 36 GLN B C 1
ATOM 3524 O O . GLN D 1 36 ? 8.109 -19.724 9.938 1.00 20.84 36 GLN B O 1
ATOM 3530 N N . GLN D 1 37 ? 8.828 -20.537 7.971 1.00 23.98 37 GLN B N 1
ATOM 3531 C CA . GLN D 1 37 ? 10.189 -20.045 8.173 1.00 29.03 37 GLN B CA 1
ATOM 3532 C C . GLN D 1 37 ? 10.676 -19.362 6.903 1.00 21.61 37 GLN B C 1
ATOM 3533 O O . GLN D 1 37 ? 10.896 -20.012 5.874 1.00 19.59 37 GLN B O 1
ATOM 3539 N N . ARG D 1 38 ? 10.851 -18.054 6.974 1.00 24.70 38 ARG B N 1
ATOM 3540 C CA . ARG D 1 38 ? 11.383 -17.321 5.839 1.00 26.88 38 ARG B CA 1
ATOM 3541 C C . ARG D 1 38 ? 12.906 -17.452 5.792 1.00 31.91 38 ARG B C 1
ATOM 3542 O O . ARG D 1 38 ? 13.542 -17.765 6.806 1.00 22.45 38 ARG B O 1
ATOM 3550 N N . PRO D 1 39 ? 13.513 -17.243 4.618 1.00 37.25 39 PRO B N 1
ATOM 3551 C CA . PRO D 1 39 ? 14.965 -17.440 4.489 1.00 38.48 39 PRO B CA 1
ATOM 3552 C C . PRO D 1 39 ? 15.752 -16.543 5.431 1.00 36.13 39 PRO B C 1
ATOM 3553 O O . PRO D 1 39 ? 15.580 -15.322 5.452 1.00 39.25 39 PRO B O 1
ATOM 3557 N N . GLY D 1 40 ? 16.617 -17.169 6.226 1.00 34.46 40 GLY B N 1
ATOM 3558 C CA . GLY D 1 40 ? 17.431 -16.467 7.194 1.00 29.47 40 GLY B CA 1
ATOM 3559 C C . GLY D 1 40 ? 16.720 -16.031 8.458 1.00 30.97 40 GLY B C 1
ATOM 3560 O O . GLY D 1 40 ? 17.333 -15.347 9.278 1.00 33.30 40 GLY B O 1
ATOM 3561 N N . LYS D 1 41 ? 15.456 -16.401 8.651 1.00 28.60 41 LYS B N 1
ATOM 3562 C CA . LYS D 1 41 ? 14.700 -16.019 9.836 1.00 28.54 41 LYS B CA 1
ATOM 3563 C C . LYS D 1 41 ? 14.335 -17.255 10.656 1.00 25.22 41 LYS B C 1
ATOM 3564 O O . LYS D 1 41 ? 14.495 -18.398 10.217 1.00 25.15 41 LYS B O 1
ATOM 3570 N N . ALA D 1 42 ? 13.842 -17.006 11.880 1.00 23.52 42 ALA B N 1
ATOM 3571 C CA . ALA D 1 42 ? 13.335 -18.039 12.772 1.00 31.28 42 ALA B CA 1
ATOM 3572 C C . ALA D 1 42 ? 11.900 -18.423 12.395 1.00 23.87 42 ALA B C 1
ATOM 3573 O O . ALA D 1 42 ? 11.187 -17.630 11.773 1.00 28.75 42 ALA B O 1
ATOM 3575 N N . PRO D 1 43 ? 11.473 -19.653 12.719 1.00 24.66 43 PRO B N 1
ATOM 3576 C CA . PRO D 1 43 ? 10.086 -20.059 12.432 1.00 25.88 43 PRO B CA 1
ATOM 3577 C C . PRO D 1 43 ? 9.109 -19.209 13.230 1.00 20.88 43 PRO B C 1
ATOM 3578 O O . PRO D 1 43 ? 9.431 -18.739 14.319 1.00 22.96 43 PRO B O 1
ATOM 3582 N N . VAL D 1 44 ? 7.910 -18.999 12.665 1.00 18.87 44 VAL B N 1
ATOM 3583 C CA . VAL D 1 44 ? 6.778 -18.410 13.376 1.00 20.42 44 VAL B CA 1
ATOM 3584 C C . VAL D 1 44 ? 5.581 -19.342 13.202 1.00 18.60 44 VAL B C 1
ATOM 3585 O O . VAL D 1 44 ? 5.373 -19.910 12.122 1.00 23.64 44 VAL B O 1
ATOM 3589 N N . ILE D 1 45 ? 4.819 -19.536 14.267 1.00 22.87 45 ILE B N 1
ATOM 3590 C CA . ILE D 1 45 ? 3.693 -20.463 14.182 1.00 24.15 45 ILE B CA 1
ATOM 3591 C C . ILE D 1 45 ? 2.563 -19.804 13.400 1.00 20.98 45 ILE B C 1
ATOM 3592 O O . ILE D 1 45 ? 2.262 -18.612 13.584 1.00 20.97 45 ILE B O 1
ATOM 3597 N N . VAL D 1 46 ? 1.991 -20.557 12.467 1.00 15.29 46 VAL B N 1
ATOM 3598 C CA . VAL D 1 46 ? 0.810 -20.115 11.739 1.00 13.77 46 VAL B CA 1
ATOM 3599 C C . VAL D 1 46 ? -0.418 -20.971 12.001 1.00 17.85 46 VAL B C 1
ATOM 3600 O O . VAL D 1 46 ? -1.529 -20.527 11.681 1.00 20.84 46 VAL B O 1
ATOM 3604 N N . VAL D 1 47 ? -0.275 -22.206 12.481 1.00 18.85 47 VAL B N 1
ATOM 3605 C CA . VAL D 1 47 ? -1.409 -23.002 12.943 1.00 16.11 47 VAL B CA 1
ATOM 3606 C C . VAL D 1 47 ? -1.014 -23.647 14.266 1.00 12.97 47 VAL B C 1
ATOM 3607 O O . VAL D 1 47 ? 0.074 -24.223 14.380 1.00 15.89 47 VAL B O 1
ATOM 3611 N N . TYR D 1 48 ? -1.914 -23.567 15.248 1.00 13.13 48 TYR B N 1
ATOM 3612 C CA . TYR D 1 48 ? -1.770 -24.145 16.574 1.00 22.96 48 TYR B CA 1
ATOM 3613 C C . TYR D 1 48 ? -2.906 -25.139 16.823 1.00 24.80 48 TYR B C 1
ATOM 3614 O O . TYR D 1 48 ? -4.060 -24.888 16.456 1.00 20.19 48 TYR B O 1
ATOM 3623 N N . LYS D 1 49 ? -2.568 -26.293 17.390 1.00 22.94 49 LYS B N 1
ATOM 3624 C CA . LYS D 1 49 ? -3.552 -27.325 17.742 1.00 27.08 49 LYS B CA 1
ATOM 3625 C C . LYS D 1 49 ? -4.539 -27.621 16.604 1.00 24.33 49 LYS B C 1
ATOM 3626 O O . LYS D 1 49 ? -5.753 -27.444 16.741 1.00 23.43 49 LYS B O 1
ATOM 3632 N N . ASP D 1 50 ? -3.991 -28.101 15.483 1.00 19.40 50 ASP B N 1
ATOM 3633 C CA . ASP D 1 50 ? -4.724 -28.535 14.283 1.00 19.10 50 ASP B CA 1
ATOM 3634 C C . ASP D 1 50 ? -5.313 -27.414 13.440 1.00 18.91 50 ASP B C 1
ATOM 3635 O O . ASP D 1 50 ? -5.114 -27.405 12.213 1.00 17.40 50 ASP B O 1
ATOM 3640 N N . SER D 1 51 ? -6.075 -26.479 14.062 1.00 14.53 51 SER B N 1
ATOM 3641 C CA . SER D 1 51 ? -6.903 -25.588 13.255 1.00 18.28 51 SER B CA 1
ATOM 3642 C C . SER D 1 51 ? -7.110 -24.193 13.841 1.00 23.19 51 SER B C 1
ATOM 3643 O O . SER D 1 51 ? -7.950 -23.445 13.322 1.00 22.65 51 SER B O 1
ATOM 3646 N N . GLU D 1 52 ? -6.394 -23.813 14.880 1.00 14.41 52 GLU B N 1
ATOM 3647 C CA . GLU D 1 52 ? -6.581 -22.511 15.507 1.00 19.49 52 GLU B CA 1
ATOM 3648 C C . GLU D 1 52 ? -5.564 -21.527 14.956 1.00 22.06 52 GLU B C 1
ATOM 3649 O O . GLU D 1 52 ? -4.406 -21.892 14.715 1.00 25.66 52 GLU B O 1
ATOM 3655 N N . ARG D 1 53 ? -5.997 -20.275 14.774 1.00 22.72 53 ARG B N 1
ATOM 3656 C CA . ARG D 1 53 ? -5.145 -19.258 14.157 1.00 28.81 53 ARG B CA 1
ATOM 3657 C C . ARG D 1 53 ? -4.537 -18.356 15.215 1.00 26.50 53 ARG B C 1
ATOM 3658 O O . ARG D 1 53 ? -5.280 -17.632 15.895 1.00 25.68 53 ARG B O 1
ATOM 3666 N N . PRO D 1 54 ? -3.212 -18.341 15.373 1.00 28.29 54 PRO B N 1
ATOM 3667 C CA . PRO D 1 54 ? -2.593 -17.476 16.383 1.00 28.84 54 PRO B CA 1
ATOM 3668 C C . PRO D 1 54 ? -2.759 -16.011 16.015 1.00 34.09 54 PRO B C 1
ATOM 3669 O O . PRO D 1 54 ? -2.916 -15.656 14.844 1.00 25.90 54 PRO B O 1
ATOM 3673 N N . SER D 1 55 ? -2.741 -15.165 17.044 1.00 35.23 55 SER B N 1
ATOM 3674 C CA . SER D 1 55 ? -2.935 -13.735 16.856 1.00 34.58 55 SER B CA 1
ATOM 3675 C C . SER D 1 55 ? -1.888 -13.173 15.909 1.00 28.22 55 SER B C 1
ATOM 3676 O O . SER D 1 55 ? -0.707 -13.517 15.991 1.00 36.58 55 SER B O 1
ATOM 3679 N N . GLY D 1 56 ? -2.329 -12.318 14.987 1.00 32.48 56 GLY B N 1
ATOM 3680 C CA . GLY D 1 56 ? -1.454 -11.679 14.023 1.00 34.18 56 GLY B CA 1
ATOM 3681 C C . GLY D 1 56 ? -1.310 -12.422 12.710 1.00 31.21 56 GLY B C 1
ATOM 3682 O O . GLY D 1 56 ? -1.012 -11.805 11.686 1.00 38.20 56 GLY B O 1
ATOM 3683 N N . VAL D 1 57 ? -1.505 -13.729 12.720 1.00 23.42 57 VAL B N 1
ATOM 3684 C CA . VAL D 1 57 ? -1.424 -14.519 11.490 1.00 18.03 57 VAL B CA 1
ATOM 3685 C C . VAL D 1 57 ? -2.574 -14.118 10.573 1.00 18.42 57 VAL B C 1
ATOM 3686 O O . VAL D 1 57 ? -3.724 -14.011 11.045 1.00 31.16 57 VAL B O 1
ATOM 3690 N N . PRO D 1 58 ? -2.319 -13.839 9.289 1.00 23.88 58 PRO B N 1
ATOM 3691 C CA . PRO D 1 58 ? -3.406 -13.452 8.378 1.00 30.54 58 PRO B CA 1
ATOM 3692 C C . PRO D 1 58 ? -4.461 -14.537 8.260 1.00 27.47 58 PRO B C 1
ATOM 3693 O O . PRO D 1 58 ? -4.160 -15.733 8.280 1.00 29.65 58 PRO B O 1
ATOM 3697 N N . GLU D 1 59 ? -5.708 -14.098 8.083 1.00 26.79 59 GLU B N 1
ATOM 3698 C CA . GLU D 1 59 ? -6.838 -15.015 7.986 1.00 34.59 59 GLU B CA 1
ATOM 3699 C C . GLU D 1 59 ? -6.744 -15.964 6.787 1.00 28.38 59 GLU B C 1
ATOM 3700 O O . GLU D 1 59 ? -7.455 -16.972 6.761 1.00 24.59 59 GLU B O 1
ATOM 3706 N N . ARG D 1 60 ? -5.866 -15.709 5.816 1.00 27.84 60 ARG B N 1
ATOM 3707 C CA . ARG D 1 60 ? -5.764 -16.655 4.712 1.00 26.97 60 ARG B CA 1
ATOM 3708 C C . ARG D 1 60 ? -5.077 -17.957 5.115 1.00 24.51 60 ARG B C 1
ATOM 3709 O O . ARG D 1 60 ? -5.112 -18.920 4.343 1.00 24.34 60 ARG B O 1
ATOM 3717 N N . PHE D 1 61 ? -4.483 -18.023 6.304 1.00 19.37 61 PHE B N 1
ATOM 3718 C CA . PHE D 1 61 ? -3.846 -19.237 6.784 1.00 19.95 61 PHE B CA 1
ATOM 3719 C C . PHE D 1 61 ? -4.871 -20.029 7.582 1.00 18.70 61 PHE B C 1
ATOM 3720 O O . PHE D 1 61 ? -5.478 -19.504 8.515 1.00 21.68 61 PHE B O 1
ATOM 3728 N N . SER D 1 62 ? -5.099 -21.278 7.203 1.00 17.25 62 SER B N 1
ATOM 3729 C CA . SER D 1 62 ? -6.000 -22.095 8.006 1.00 16.90 62 SER B CA 1
ATOM 3730 C C . SER D 1 62 ? -5.485 -23.523 8.012 1.00 20.81 62 SER B C 1
ATOM 3731 O O . SER D 1 62 ? -4.910 -23.993 7.026 1.00 17.99 62 SER B O 1
ATOM 3734 N N . GLY D 1 63 ? -5.685 -24.196 9.139 1.00 22.00 63 GLY B N 1
ATOM 3735 C CA . GLY D 1 63 ? -5.298 -25.579 9.258 1.00 21.87 63 GLY B CA 1
ATOM 3736 C C . GLY D 1 63 ? -6.484 -26.472 9.515 1.00 17.46 63 GLY B C 1
ATOM 3737 O O . GLY D 1 63 ? -7.536 -26.021 9.984 1.00 17.91 63 GLY B O 1
ATOM 3738 N N . SER D 1 64 ? -6.340 -27.746 9.191 1.00 18.53 64 SER B N 1
ATOM 3739 C CA . SER D 1 64 ? -7.330 -28.727 9.600 1.00 19.81 64 SER B CA 1
ATOM 3740 C C . SER D 1 64 ? -6.622 -30.065 9.664 1.00 21.25 64 SER B C 1
ATOM 3741 O O . SER D 1 64 ? -5.468 -30.205 9.243 1.00 16.11 64 SER B O 1
ATOM 3744 N N . SER D 1 65 ? -7.321 -31.062 10.190 1.00 18.27 65 SER B N 1
ATOM 3745 C CA . SER D 1 65 ? -6.673 -32.347 10.385 1.00 21.37 65 SER B CA 1
ATOM 3746 C C . SER D 1 65 ? -7.751 -33.400 10.547 1.00 21.33 65 SER B C 1
ATOM 3747 O O . SER D 1 65 ? -8.671 -33.230 11.344 1.00 22.57 65 SER B O 1
ATOM 3750 N N . SER D 1 66 ? -7.646 -34.468 9.775 1.00 20.36 66 SER B N 1
ATOM 3751 C CA . SER D 1 66 ? -8.596 -35.557 9.878 1.00 23.83 66 SER B CA 1
ATOM 3752 C C . SER D 1 66 ? -7.864 -36.822 9.480 1.00 24.40 66 SER B C 1
ATOM 3753 O O . SER D 1 66 ? -7.029 -36.794 8.577 1.00 30.81 66 SER B O 1
ATOM 3756 N N . GLY D 1 67 ? -8.181 -37.916 10.158 1.00 26.81 67 GLY B N 1
ATOM 3757 C CA . GLY D 1 67 ? -7.451 -39.152 9.940 1.00 29.11 67 GLY B CA 1
ATOM 3758 C C . GLY D 1 67 ? -5.957 -38.958 10.137 1.00 29.74 67 GLY B C 1
ATOM 3759 O O . GLY D 1 67 ? -5.491 -38.398 11.139 1.00 26.56 67 GLY B O 1
ATOM 3760 N N . THR D 1 68 ? -5.188 -39.419 9.155 1.00 28.88 68 THR B N 1
ATOM 3761 C CA . THR D 1 68 ? -3.738 -39.414 9.236 1.00 28.76 68 THR B CA 1
ATOM 3762 C C . THR D 1 68 ? -3.119 -38.281 8.430 1.00 25.13 68 THR B C 1
ATOM 3763 O O . THR D 1 68 ? -1.944 -38.360 8.064 1.00 26.37 68 THR B O 1
ATOM 3767 N N . THR D 1 69 ? -3.881 -37.230 8.142 1.00 23.77 69 THR B N 1
ATOM 3768 C CA . THR D 1 69 ? -3.339 -36.120 7.374 1.00 24.69 69 THR B CA 1
ATOM 3769 C C . THR D 1 69 ? -3.767 -34.807 8.009 1.00 22.62 69 THR B C 1
ATOM 3770 O O . THR D 1 69 ? -4.953 -34.591 8.284 1.00 20.47 69 THR B O 1
ATOM 3774 N N . ALA D 1 70 ? -2.786 -33.955 8.269 1.00 24.79 70 ALA B N 1
ATOM 3775 C CA . ALA D 1 70 ? -3.021 -32.576 8.658 1.00 23.95 70 ALA B CA 1
ATOM 3776 C C . ALA D 1 70 ? -2.632 -31.705 7.477 1.00 23.03 70 ALA B C 1
ATOM 3777 O O . ALA D 1 70 ? -1.633 -31.980 6.801 1.00 21.55 70 ALA B O 1
ATOM 3779 N N . THR D 1 71 ? -3.436 -30.675 7.212 1.00 24.03 71 THR B N 1
ATOM 3780 C CA . THR D 1 71 ? -3.264 -29.837 6.035 1.00 26.84 71 THR B CA 1
ATOM 3781 C C . THR D 1 71 ? -3.245 -28.357 6.414 1.00 25.48 71 THR B C 1
ATOM 3782 O O . THR D 1 71 ? -4.130 -27.877 7.131 1.00 19.91 71 THR B O 1
ATOM 3786 N N . LEU D 1 72 ? -2.231 -27.643 5.926 1.00 28.10 72 LEU B N 1
ATOM 3787 C CA . LEU D 1 72 ? -2.178 -26.183 5.965 1.00 22.06 72 LEU B CA 1
ATOM 3788 C C . LEU D 1 72 ? -2.672 -25.651 4.617 1.00 23.37 72 LEU B C 1
ATOM 3789 O O . LEU D 1 72 ? -2.072 -25.946 3.579 1.00 25.97 72 LEU B O 1
ATOM 3794 N N . THR D 1 73 ? -3.774 -24.887 4.630 1.00 21.89 73 THR B N 1
ATOM 3795 C CA . THR D 1 73 ? -4.323 -24.246 3.435 1.00 20.32 73 THR B CA 1
ATOM 3796 C C . THR D 1 73 ? -4.021 -22.752 3.446 1.00 23.65 73 THR B C 1
ATOM 3797 O O . THR D 1 73 ? -4.289 -22.072 4.440 1.00 23.67 73 THR B O 1
ATOM 3801 N N . ILE D 1 74 ? -3.517 -22.228 2.333 1.00 23.27 74 ILE B N 1
ATOM 3802 C CA . ILE D 1 74 ? -3.362 -20.780 2.173 1.00 22.55 74 ILE B CA 1
ATOM 3803 C C . ILE D 1 74 ? -4.214 -20.346 0.987 1.00 29.22 74 ILE B C 1
ATOM 3804 O O . ILE D 1 74 ? -3.906 -20.680 -0.163 1.00 29.07 74 ILE B O 1
ATOM 3809 N N . THR D 1 75 ? -5.294 -19.620 1.266 1.00 26.85 75 THR B N 1
ATOM 3810 C CA . THR D 1 75 ? -6.143 -19.093 0.212 1.00 30.32 75 THR B CA 1
ATOM 3811 C C . THR D 1 75 ? -5.617 -17.731 -0.225 1.00 36.19 75 THR B C 1
ATOM 3812 O O . THR D 1 75 ? -4.992 -17.005 0.559 1.00 30.40 75 THR B O 1
ATOM 3816 N N . GLY D 1 76 ? -5.852 -17.408 -1.499 1.00 32.28 76 GLY B N 1
ATOM 3817 C CA . GLY D 1 76 ? -5.373 -16.175 -2.096 1.00 33.57 76 GLY B CA 1
ATOM 3818 C C . GLY D 1 76 ? -3.914 -15.899 -1.812 1.00 29.02 76 GLY B C 1
ATOM 3819 O O . GLY D 1 76 ? -3.581 -14.835 -1.283 1.00 32.49 76 GLY B O 1
ATOM 3820 N N . VAL D 1 77 ? -3.047 -16.852 -2.173 1.00 31.13 77 VAL B N 1
ATOM 3821 C CA . VAL D 1 77 ? -1.645 -16.824 -1.755 1.00 26.92 77 VAL B CA 1
ATOM 3822 C C . VAL D 1 77 ? -0.959 -15.537 -2.198 1.00 26.23 77 VAL B C 1
ATOM 3823 O O . VAL D 1 77 ? -1.178 -15.042 -3.311 1.00 21.51 77 VAL B O 1
ATOM 3827 N N . GLN D 1 78 ? -0.113 -14.993 -1.324 1.00 29.01 78 GLN B N 1
ATOM 3828 C CA . GLN D 1 78 ? 0.626 -13.770 -1.600 1.00 32.37 78 GLN B CA 1
ATOM 3829 C C . GLN D 1 78 ? 2.093 -14.086 -1.832 1.00 32.79 78 GLN B C 1
ATOM 3830 O O . GLN D 1 78 ? 2.593 -15.142 -1.433 1.00 30.26 78 GLN B O 1
ATOM 3836 N N . ALA D 1 79 ? 2.780 -13.143 -2.490 1.00 30.18 79 ALA B N 1
ATOM 3837 C CA . ALA D 1 79 ? 4.201 -13.320 -2.770 1.00 25.53 79 ALA B CA 1
ATOM 3838 C C . ALA D 1 79 ? 4.993 -13.527 -1.485 1.00 33.19 79 ALA B C 1
ATOM 3839 O O . ALA D 1 79 ? 5.890 -14.375 -1.431 1.00 30.09 79 ALA B O 1
ATOM 3841 N N . GLU D 1 80 ? 4.657 -12.785 -0.427 1.00 32.26 80 GLU B N 1
ATOM 3842 C CA . GLU D 1 80 ? 5.418 -12.901 0.812 1.00 25.82 80 GLU B CA 1
ATOM 3843 C C . GLU D 1 80 ? 5.194 -14.228 1.530 1.00 26.85 80 GLU B C 1
ATOM 3844 O O . GLU D 1 80 ? 5.873 -14.481 2.526 1.00 30.88 80 GLU B O 1
ATOM 3850 N N . ASP D 1 81 ? 4.279 -15.075 1.054 1.00 31.40 81 ASP B N 1
ATOM 3851 C CA . ASP D 1 81 ? 4.072 -16.391 1.645 1.00 27.53 81 ASP B CA 1
ATOM 3852 C C . ASP D 1 81 ? 5.084 -17.420 1.164 1.00 25.57 81 ASP B C 1
ATOM 3853 O O . ASP D 1 81 ? 5.137 -18.519 1.729 1.00 27.14 81 ASP B O 1
ATOM 3858 N N . GLU D 1 82 ? 5.891 -17.089 0.158 1.00 22.19 82 GLU B N 1
ATOM 3859 C CA . GLU D 1 82 ? 7.009 -17.946 -0.213 1.00 26.72 82 GLU B CA 1
ATOM 3860 C C . GLU D 1 82 ? 7.934 -18.136 0.984 1.00 30.91 82 GLU B C 1
ATOM 3861 O O . GLU D 1 82 ? 8.457 -17.161 1.538 1.00 31.54 82 GLU B O 1
ATOM 3867 N N . ALA D 1 83 ? 8.133 -19.399 1.368 1.00 25.64 83 ALA B N 1
ATOM 3868 C CA . ALA D 1 83 ? 8.859 -19.779 2.572 1.00 26.36 83 ALA B CA 1
ATOM 3869 C C . ALA D 1 83 ? 8.831 -21.295 2.709 1.00 22.63 83 ALA B C 1
ATOM 3870 O O . ALA D 1 83 ? 8.182 -21.982 1.913 1.00 23.54 83 ALA B O 1
ATOM 3872 N N . ASP D 1 84 ? 9.520 -21.818 3.711 1.00 24.34 84 ASP B N 1
ATOM 3873 C CA . ASP D 1 84 ? 9.442 -23.224 4.077 1.00 25.18 84 ASP B CA 1
ATOM 3874 C C . ASP D 1 84 ? 8.436 -23.377 5.207 1.00 24.62 84 ASP B C 1
ATOM 3875 O O . ASP D 1 84 ? 8.408 -22.563 6.140 1.00 28.56 84 ASP B O 1
ATOM 3880 N N . TYR D 1 85 ? 7.593 -24.401 5.104 1.00 20.33 85 TYR B N 1
ATOM 3881 C CA . TYR D 1 85 ? 6.559 -24.681 6.086 1.00 16.90 85 TYR B CA 1
ATOM 3882 C C . TYR D 1 85 ? 6.853 -26.036 6.697 1.00 19.75 85 TYR B C 1
ATOM 3883 O O . TYR D 1 85 ? 7.091 -27.003 5.967 1.00 17.51 85 TYR B O 1
ATOM 3892 N N . TYR D 1 86 ? 6.868 -26.097 8.027 1.00 17.86 86 TYR B N 1
ATOM 3893 C CA . TYR D 1 86 ? 7.062 -27.351 8.741 1.00 21.25 86 TYR B CA 1
ATOM 3894 C C . TYR D 1 86 ? 5.843 -27.655 9.593 1.00 16.14 86 TYR B C 1
ATOM 3895 O O . TYR D 1 86 ? 5.248 -26.747 10.183 1.00 17.94 86 TYR B O 1
ATOM 3904 N N . CYS D 1 87 ? 5.506 -28.939 9.693 1.00 17.93 87 CYS B N 1
ATOM 3905 C CA . CYS D 1 87 ? 4.538 -29.411 10.667 1.00 21.10 87 CYS B CA 1
ATOM 3906 C C . CYS D 1 87 ? 5.269 -30.079 11.831 1.00 23.12 87 CYS B C 1
ATOM 3907 O O . CYS D 1 87 ? 6.409 -30.533 11.705 1.00 27.72 87 CYS B O 1
ATOM 3910 N N . GLN D 1 88 ? 4.616 -30.102 12.981 1.00 16.23 88 GLN B N 1
ATOM 3911 C CA . GLN D 1 88 ? 5.202 -30.680 14.185 1.00 15.08 88 GLN B CA 1
ATOM 3912 C C . GLN D 1 88 ? 4.103 -31.429 14.921 1.00 23.59 88 GLN B C 1
ATOM 3913 O O . GLN D 1 88 ? 2.989 -30.919 15.064 1.00 28.84 88 GLN B O 1
ATOM 3919 N N . SER D 1 89 ? 4.402 -32.648 15.360 1.00 21.68 89 SER B N 1
ATOM 3920 C CA . SER D 1 89 ? 3.399 -33.388 16.112 1.00 19.60 89 SER B CA 1
ATOM 3921 C C . SER D 1 89 ? 4.159 -34.386 16.964 1.00 24.86 89 SER B C 1
ATOM 3922 O O . SER D 1 89 ? 5.221 -34.846 16.528 1.00 26.60 89 SER B O 1
ATOM 3925 N N . PRO D 1 90 ? 3.708 -34.685 18.179 1.00 18.07 90 PRO B N 1
ATOM 3926 C CA . PRO D 1 90 ? 4.390 -35.691 19.006 1.00 18.21 90 PRO B CA 1
ATOM 3927 C C . PRO D 1 90 ? 3.981 -37.105 18.600 1.00 18.81 90 PRO B C 1
ATOM 3928 O O . PRO D 1 90 ? 3.045 -37.306 17.837 1.00 26.42 90 PRO B O 1
ATOM 3932 N N . ASP D 1 91 ? 4.680 -38.088 19.143 1.00 24.11 91 ASP B N 1
ATOM 3933 C CA . ASP D 1 91 ? 4.410 -39.478 18.822 1.00 21.12 91 ASP B CA 1
ATOM 3934 C C . ASP D 1 91 ? 3.099 -39.879 19.463 1.00 27.44 91 ASP B C 1
ATOM 3935 O O . ASP D 1 91 ? 2.467 -39.097 20.147 1.00 25.69 91 ASP B O 1
ATOM 3940 N N . SER D 1 92 ? 2.673 -41.110 19.234 1.00 31.61 92 SER B N 1
ATOM 3941 C CA . SER D 1 92 ? 1.406 -41.576 19.774 1.00 23.70 92 SER B CA 1
ATOM 3942 C C . SER D 1 92 ? 1.318 -41.477 21.296 1.00 28.41 92 SER B C 1
ATOM 3943 O O . SER D 1 92 ? 0.263 -41.203 21.808 1.00 22.53 92 SER B O 1
ATOM 3946 N N . THR D 1 93 ? 2.410 -41.739 22.006 1.00 25.50 93 THR B N 1
ATOM 3947 C CA . THR D 1 93 ? 2.437 -41.627 23.452 1.00 30.61 93 THR B CA 1
ATOM 3948 C C . THR D 1 93 ? 2.731 -40.213 23.964 1.00 26.80 93 THR B C 1
ATOM 3949 O O . THR D 1 93 ? 2.755 -40.005 25.149 1.00 24.80 93 THR B O 1
ATOM 3953 N N . ASN D 1 94 ? 2.957 -39.248 23.078 1.00 28.46 94 ASN B N 1
ATOM 3954 C CA . ASN D 1 94 ? 3.309 -37.890 23.520 1.00 24.80 94 ASN B CA 1
ATOM 3955 C C . ASN D 1 94 ? 4.547 -37.905 24.420 1.00 24.64 94 ASN B C 1
ATOM 3956 O O . ASN D 1 94 ? 4.589 -37.272 25.476 1.00 21.48 94 ASN B O 1
ATOM 3961 N N . THR D 1 95 ? 5.561 -38.657 24.011 1.00 26.07 95 THR B N 1
ATOM 3962 C CA . THR D 1 95 ? 6.835 -38.684 24.719 1.00 26.80 95 THR B CA 1
ATOM 3963 C C . THR D 1 95 ? 7.893 -37.832 24.023 1.00 25.43 95 THR B C 1
ATOM 3964 O O . THR D 1 95 ? 8.704 -37.194 24.696 1.00 33.25 95 THR B O 1
ATOM 3968 N N . TYR D 1 96 ? 7.885 -37.782 22.689 1.00 20.59 96 TYR B N 1
ATOM 3969 C CA . TYR D 1 96 ? 8.845 -37.001 21.933 1.00 25.91 96 TYR B CA 1
ATOM 3970 C C . TYR D 1 96 ? 8.120 -36.242 20.833 1.00 23.40 96 TYR B C 1
ATOM 3971 O O . TYR D 1 96 ? 7.014 -36.599 20.430 1.00 25.61 96 TYR B O 1
ATOM 3980 N N . GLU D 1 97 ? 8.744 -35.156 20.390 1.00 26.13 97 GLU B N 1
ATOM 3981 C CA . GLU D 1 97 ? 8.214 -34.304 19.335 1.00 25.38 97 GLU B CA 1
ATOM 3982 C C . GLU D 1 97 ? 8.847 -34.689 18.003 1.00 22.76 97 GLU B C 1
ATOM 3983 O O . GLU D 1 97 ? 10.040 -34.990 17.941 1.00 28.30 97 GLU B O 1
ATOM 3989 N N . VAL D 1 98 ? 8.056 -34.663 16.931 1.00 23.39 98 VAL B N 1
ATOM 3990 C CA . VAL D 1 98 ? 8.555 -34.944 15.592 1.00 16.18 98 VAL B CA 1
ATOM 3991 C C . VAL D 1 98 ? 8.266 -33.753 14.686 1.00 23.30 98 VAL B C 1
ATOM 3992 O O . VAL D 1 98 ? 7.179 -33.169 14.741 1.00 19.91 98 VAL B O 1
ATOM 3996 N N . PHE D 1 99 ? 9.230 -33.400 13.837 1.00 21.09 99 PHE B N 1
ATOM 3997 C CA . PHE D 1 99 ? 9.001 -32.415 12.788 1.00 19.07 99 PHE B CA 1
ATOM 3998 C C . PHE D 1 99 ? 8.930 -33.094 11.430 1.00 25.91 99 PHE B C 1
ATOM 3999 O O . PHE D 1 99 ? 9.674 -34.046 11.160 1.00 25.56 99 PHE B O 1
ATOM 4007 N N . GLY D 1 100 ? 8.031 -32.601 10.577 1.00 21.07 100 GLY B N 1
ATOM 4008 C CA . GLY D 1 100 ? 8.047 -32.988 9.183 1.00 21.24 100 GLY B CA 1
ATOM 4009 C C . GLY D 1 100 ? 9.296 -32.481 8.490 1.00 20.89 100 GLY B C 1
ATOM 4010 O O . GLY D 1 100 ? 10.021 -31.638 9.007 1.00 18.51 100 GLY B O 1
ATOM 4011 N N . GLY D 1 101 ? 9.546 -33.007 7.289 1.00 22.33 101 GLY B N 1
ATOM 4012 C CA . GLY D 1 101 ? 10.737 -32.653 6.517 1.00 15.74 101 GLY B CA 1
ATOM 4013 C C . GLY D 1 101 ? 10.745 -31.228 5.981 1.00 18.61 101 GLY B C 1
ATOM 4014 O O . GLY D 1 101 ? 11.787 -30.773 5.493 1.00 23.48 101 GLY B O 1
ATOM 4015 N N . GLY D 1 102 ? 9.626 -30.515 6.085 1.00 23.29 102 GLY B N 1
ATOM 4016 C CA . GLY D 1 102 ? 9.488 -29.193 5.513 1.00 15.33 102 GLY B CA 1
ATOM 4017 C C . GLY D 1 102 ? 9.009 -29.242 4.070 1.00 23.10 102 GLY B C 1
ATOM 4018 O O . GLY D 1 102 ? 9.196 -30.226 3.347 1.00 22.86 102 GLY B O 1
ATOM 4019 N N . THR D 1 103 ? 8.371 -28.143 3.655 1.00 22.94 103 THR B N 1
ATOM 4020 C CA . THR D 1 103 ? 7.862 -27.957 2.297 1.00 20.16 103 THR B CA 1
ATOM 4021 C C . THR D 1 103 ? 8.274 -26.563 1.854 1.00 26.57 103 THR B C 1
ATOM 4022 O O . THR D 1 103 ? 7.876 -25.574 2.484 1.00 24.92 103 THR B O 1
ATOM 4026 N N . LYS D 1 104 ? 9.075 -26.476 0.790 1.00 18.26 104 LYS B N 1
ATOM 4027 C CA . LYS D 1 104 ? 9.389 -25.178 0.197 1.00 24.49 104 LYS B CA 1
ATOM 4028 C C . LYS D 1 104 ? 8.212 -24.791 -0.688 1.00 25.91 104 LYS B C 1
ATOM 4029 O O . LYS D 1 104 ? 7.910 -25.476 -1.669 1.00 26.36 104 LYS B O 1
ATOM 4035 N N . LEU D 1 105 ? 7.510 -23.721 -0.311 1.00 27.92 105 LEU B N 1
ATOM 4036 C CA . LEU D 1 105 ? 6.387 -23.212 -1.084 1.00 33.67 105 LEU B CA 1
ATOM 4037 C C . LEU D 1 105 ? 6.902 -22.077 -1.959 1.00 31.81 105 LEU B C 1
ATOM 4038 O O . LEU D 1 105 ? 7.346 -21.042 -1.446 1.00 24.49 105 LEU B O 1
ATOM 4043 N N . THR D 1 106 ? 6.859 -22.285 -3.274 1.00 33.20 106 THR B N 1
ATOM 4044 C CA . THR D 1 106 ? 7.245 -21.275 -4.250 1.00 37.21 106 THR B CA 1
ATOM 4045 C C . THR D 1 106 ? 5.989 -20.571 -4.742 1.00 34.28 106 THR B C 1
ATOM 4046 O O . THR D 1 106 ? 5.063 -21.222 -5.234 1.00 27.41 106 THR B O 1
ATOM 4050 N N . VAL D 1 107 ? 5.954 -19.249 -4.595 1.00 36.45 107 VAL B N 1
ATOM 4051 C CA . VAL D 1 107 ? 4.890 -18.418 -5.144 1.00 22.65 107 VAL B CA 1
ATOM 4052 C C . VAL D 1 107 ? 5.425 -17.781 -6.414 1.00 27.21 107 VAL B C 1
ATOM 4053 O O . VAL D 1 107 ? 6.385 -17.007 -6.364 1.00 24.21 107 VAL B O 1
ATOM 4057 N N . LEU D 1 108 ? 4.787 -18.079 -7.550 1.00 35.84 108 LEU B N 1
ATOM 4058 C CA . LEU D 1 108 ? 5.275 -17.628 -8.852 1.00 39.04 108 LEU B CA 1
ATOM 4059 C C . LEU D 1 108 ? 4.808 -16.189 -9.104 1.00 34.56 108 LEU B C 1
ATOM 4060 O O . LEU D 1 108 ? 4.044 -15.885 -10.021 1.00 32.40 108 LEU B O 1
ATOM 4065 N N . SER D 1 109 ? 5.319 -15.293 -8.266 1.00 33.04 109 SER B N 1
ATOM 4066 C CA . SER D 1 109 ? 5.047 -13.861 -8.275 1.00 33.34 109 SER B CA 1
ATOM 4067 C C . SER D 1 109 ? 5.918 -13.059 -9.245 1.00 41.11 109 SER B C 1
ATOM 4068 O O . SER D 1 109 ? 5.699 -11.850 -9.384 1.00 52.14 109 SER B O 1
ATOM 4071 N N . GLN D 1 110 ? 6.914 -13.671 -9.890 1.00 31.65 110 GLN B N 1
ATOM 4072 C CA . GLN D 1 110 ? 7.815 -12.902 -10.747 1.00 36.74 110 GLN B CA 1
ATOM 4073 C C . GLN D 1 110 ? 7.752 -13.383 -12.194 1.00 39.81 110 GLN B C 1
ATOM 4074 O O . GLN D 1 110 ? 7.633 -14.587 -12.442 1.00 36.92 110 GLN B O 1
ATOM 4080 N N . PRO D 1 111 ? 7.841 -12.476 -13.165 1.00 41.77 111 PRO B N 1
ATOM 4081 C CA . PRO D 1 111 ? 8.004 -12.912 -14.555 1.00 36.88 111 PRO B CA 1
ATOM 4082 C C . PRO D 1 111 ? 9.385 -13.520 -14.752 1.00 28.49 111 PRO B C 1
ATOM 4083 O O . PRO D 1 111 ? 10.328 -13.209 -14.026 1.00 27.85 111 PRO B O 1
ATOM 4087 N N . LYS D 1 112 ? 9.485 -14.430 -15.719 1.00 28.32 112 LYS B N 1
ATOM 4088 C CA . LYS D 1 112 ? 10.775 -15.028 -16.033 1.00 34.31 112 LYS B CA 1
ATOM 4089 C C . LYS D 1 112 ? 11.751 -13.942 -16.467 1.00 32.98 112 LYS B C 1
ATOM 4090 O O . LYS D 1 112 ? 11.380 -13.006 -17.177 1.00 33.11 112 LYS B O 1
ATOM 4096 N N . ALA D 1 113 ? 12.979 -14.048 -15.994 1.00 31.24 113 ALA B N 1
ATOM 4097 C CA . ALA D 1 113 ? 14.011 -13.105 -16.350 1.00 36.41 113 ALA B CA 1
ATOM 4098 C C . ALA D 1 113 ? 15.373 -13.761 -16.537 1.00 36.16 113 ALA B C 1
ATOM 4099 O O . ALA D 1 113 ? 15.751 -14.628 -15.784 1.00 29.48 113 ALA B O 1
ATOM 4101 N N . ALA D 1 114 ? 16.091 -13.312 -17.556 1.00 35.62 114 ALA B N 1
ATOM 4102 C CA . ALA D 1 114 ? 17.433 -13.789 -17.877 1.00 35.25 114 ALA B CA 1
ATOM 4103 C C . ALA D 1 114 ? 18.446 -13.142 -16.956 1.00 30.55 114 ALA B C 1
ATOM 4104 O O . ALA D 1 114 ? 18.316 -11.994 -16.630 1.00 29.58 114 ALA B O 1
ATOM 4106 N N . PRO D 1 115 ? 19.469 -13.884 -16.547 1.00 36.04 115 PRO B N 1
ATOM 4107 C CA . PRO D 1 115 ? 20.456 -13.293 -15.649 1.00 33.44 115 PRO B CA 1
ATOM 4108 C C . PRO D 1 115 ? 21.395 -12.296 -16.284 1.00 33.81 115 PRO B C 1
ATOM 4109 O O . PRO D 1 115 ? 21.684 -12.370 -17.456 1.00 30.15 115 PRO B O 1
ATOM 4113 N N . SER D 1 116 ? 21.825 -11.346 -15.478 1.00 29.12 116 SER B N 1
ATOM 4114 C CA . SER D 1 116 ? 22.846 -10.408 -15.850 1.00 32.67 116 SER B CA 1
ATOM 4115 C C . SER D 1 116 ? 24.115 -10.990 -15.222 1.00 34.02 116 SER B C 1
ATOM 4116 O O . SER D 1 116 ? 24.072 -11.517 -14.123 1.00 30.57 116 SER B O 1
ATOM 4119 N N . VAL D 1 117 ? 25.227 -10.932 -15.937 1.00 28.29 117 VAL B N 1
ATOM 4120 C CA . VAL D 1 117 ? 26.469 -11.457 -15.426 1.00 30.13 117 VAL B CA 1
ATOM 4121 C C . VAL D 1 117 ? 27.584 -10.422 -15.356 1.00 27.80 117 VAL B C 1
ATOM 4122 O O . VAL D 1 117 ? 27.820 -9.710 -16.304 1.00 24.09 117 VAL B O 1
ATOM 4126 N N . THR D 1 118 ? 28.233 -10.351 -14.200 1.00 26.31 118 THR B N 1
ATOM 4127 C CA . THR D 1 118 ? 29.348 -9.458 -13.957 1.00 28.58 118 THR B CA 1
ATOM 4128 C C . THR D 1 118 ? 30.553 -10.284 -13.521 1.00 25.71 118 THR B C 1
ATOM 4129 O O . THR D 1 118 ? 30.462 -11.053 -12.598 1.00 25.82 118 THR B O 1
ATOM 4133 N N . LEU D 1 119 ? 31.688 -10.058 -14.161 1.00 25.38 119 LEU B N 1
ATOM 4134 C CA . LEU D 1 119 ? 32.899 -10.837 -13.924 1.00 27.75 119 LEU B CA 1
ATOM 4135 C C . LEU D 1 119 ? 34.047 -9.920 -13.519 1.00 31.66 119 LEU B C 1
ATOM 4136 O O . LEU D 1 119 ? 34.410 -9.007 -14.269 1.00 29.21 119 LEU B O 1
ATOM 4141 N N . PHE D 1 120 ? 34.628 -10.186 -12.336 1.00 28.04 120 PHE B N 1
ATOM 4142 C CA . PHE D 1 120 ? 35.729 -9.454 -11.718 1.00 24.35 120 PHE B CA 1
ATOM 4143 C C . PHE D 1 120 ? 37.006 -10.261 -11.852 1.00 33.66 120 PHE B C 1
ATOM 4144 O O . PHE D 1 120 ? 37.026 -11.445 -11.483 1.00 32.67 120 PHE B O 1
ATOM 4152 N N . PRO D 1 121 ? 38.084 -9.665 -12.353 1.00 30.70 121 PRO B N 1
ATOM 4153 C CA . PRO D 1 121 ? 39.374 -10.336 -12.341 1.00 32.71 121 PRO B CA 1
ATOM 4154 C C . PRO D 1 121 ? 39.968 -10.313 -10.942 1.00 24.53 121 PRO B C 1
ATOM 4155 O O . PRO D 1 121 ? 39.418 -9.668 -10.039 1.00 23.95 121 PRO B O 1
ATOM 4159 N N . PRO D 1 122 ? 41.100 -10.982 -10.725 1.00 26.55 122 PRO B N 1
ATOM 4160 C CA . PRO D 1 122 ? 41.754 -10.909 -9.409 1.00 29.75 122 PRO B CA 1
ATOM 4161 C C . PRO D 1 122 ? 42.251 -9.499 -9.115 1.00 27.04 122 PRO B C 1
ATOM 4162 O O . PRO D 1 122 ? 42.822 -8.829 -9.974 1.00 30.85 122 PRO B O 1
ATOM 4166 N N . SER D 1 123 ? 42.001 -9.044 -7.895 1.00 29.57 123 SER B N 1
ATOM 4167 C CA . SER D 1 123 ? 42.459 -7.728 -7.486 1.00 32.89 123 SER B CA 1
ATOM 4168 C C . SER D 1 123 ? 43.982 -7.686 -7.463 1.00 35.90 123 SER B C 1
ATOM 4169 O O . SER D 1 123 ? 44.653 -8.707 -7.281 1.00 27.85 123 SER B O 1
ATOM 4172 N N . SER D 1 124 ? 44.525 -6.489 -7.690 1.00 25.50 124 SER B N 1
ATOM 4173 C CA . SER D 1 124 ? 45.966 -6.314 -7.592 1.00 36.66 124 SER B CA 1
ATOM 4174 C C . SER D 1 124 ? 46.454 -6.636 -6.189 1.00 33.89 124 SER B C 1
ATOM 4175 O O . SER D 1 124 ? 47.544 -7.196 -6.018 1.00 29.34 124 SER B O 1
ATOM 4178 N N . GLU D 1 125 ? 45.646 -6.321 -5.169 1.00 31.92 125 GLU B N 1
ATOM 4179 C CA . GLU D 1 125 ? 46.054 -6.641 -3.807 1.00 42.29 125 GLU B CA 1
ATOM 4180 C C . GLU D 1 125 ? 46.155 -8.150 -3.605 1.00 40.46 125 GLU B C 1
ATOM 4181 O O . GLU D 1 125 ? 47.098 -8.634 -2.969 1.00 31.10 125 GLU B O 1
ATOM 4187 N N . GLU D 1 126 ? 45.209 -8.913 -4.163 1.00 38.42 126 GLU B N 1
ATOM 4188 C CA . GLU D 1 126 ? 45.220 -10.360 -3.955 1.00 38.07 126 GLU B CA 1
ATOM 4189 C C . GLU D 1 126 ? 46.410 -11.009 -4.653 1.00 30.13 126 GLU B C 1
ATOM 4190 O O . GLU D 1 126 ? 47.039 -11.919 -4.101 1.00 35.20 126 GLU B O 1
ATOM 4196 N N . LEU D 1 127 ? 46.737 -10.548 -5.864 1.00 27.53 127 LEU B N 1
ATOM 4197 C CA . LEU D 1 127 ? 47.869 -11.103 -6.598 1.00 35.01 127 LEU B CA 1
ATOM 4198 C C . LEU D 1 127 ? 49.188 -10.814 -5.885 1.00 43.45 127 LEU B C 1
ATOM 4199 O O . LEU D 1 127 ? 50.102 -11.648 -5.897 1.00 40.56 127 LEU B O 1
ATOM 4204 N N . GLN D 1 128 ? 49.309 -9.632 -5.266 1.00 49.26 128 GLN B N 1
ATOM 4205 C CA . GLN D 1 128 ? 50.481 -9.338 -4.446 1.00 48.28 128 GLN B CA 1
ATOM 4206 C C . GLN D 1 128 ? 50.597 -10.315 -3.289 1.00 44.96 128 GLN B C 1
ATOM 4207 O O . GLN D 1 128 ? 51.706 -10.648 -2.862 1.00 50.22 128 GLN B O 1
ATOM 4213 N N . ALA D 1 129 ? 49.467 -10.779 -2.771 1.00 34.62 129 ALA B N 1
ATOM 4214 C CA . ALA D 1 129 ? 49.425 -11.812 -1.745 1.00 35.36 129 ALA B CA 1
ATOM 4215 C C . ALA D 1 129 ? 49.567 -13.219 -2.326 1.00 38.98 129 ALA B C 1
ATOM 4216 O O . ALA D 1 129 ? 49.402 -14.198 -1.588 1.00 40.80 129 ALA B O 1
ATOM 4218 N N . ASN D 1 130 ? 49.835 -13.316 -3.632 1.00 46.27 130 ASN B N 1
ATOM 4219 C CA . ASN D 1 130 ? 50.083 -14.577 -4.340 1.00 55.18 130 ASN B CA 1
ATOM 4220 C C . ASN D 1 130 ? 48.842 -15.471 -4.385 1.00 53.90 130 ASN B C 1
ATOM 4221 O O . ASN D 1 130 ? 48.939 -16.700 -4.331 1.00 53.44 130 ASN B O 1
ATOM 4226 N N . LYS D 1 131 ? 47.670 -14.852 -4.514 1.00 49.68 131 LYS B N 1
ATOM 4227 C CA . LYS D 1 131 ? 46.424 -15.567 -4.751 1.00 43.23 131 LYS B CA 1
ATOM 4228 C C . LYS D 1 131 ? 45.715 -14.952 -5.952 1.00 36.00 131 LYS B C 1
ATOM 4229 O O . LYS D 1 131 ? 45.991 -13.816 -6.341 1.00 36.53 131 LYS B O 1
ATOM 4235 N N . ALA D 1 132 ? 44.808 -15.726 -6.552 1.00 39.60 132 ALA B N 1
ATOM 4236 C CA . ALA D 1 132 ? 44.051 -15.270 -7.720 1.00 41.95 132 ALA B CA 1
ATOM 4237 C C . ALA D 1 132 ? 42.644 -15.849 -7.665 1.00 36.82 132 ALA B C 1
ATOM 4238 O O . ALA D 1 132 ? 42.455 -17.052 -7.874 1.00 34.48 132 ALA B O 1
ATOM 4240 N N . THR D 1 133 ? 41.654 -14.999 -7.427 1.00 29.76 133 THR B N 1
ATOM 4241 C CA . THR D 1 133 ? 40.260 -15.416 -7.479 1.00 25.63 133 THR B CA 1
ATOM 4242 C C . THR D 1 133 ? 39.515 -14.607 -8.526 1.00 26.32 133 THR B C 1
ATOM 4243 O O . THR D 1 133 ? 39.542 -13.372 -8.503 1.00 35.19 133 THR B O 1
ATOM 4247 N N . LEU D 1 134 ? 38.839 -15.306 -9.429 1.00 19.95 134 LEU B N 1
ATOM 4248 C CA . LEU D 1 134 ? 37.856 -14.685 -10.307 1.00 21.76 134 LEU B CA 1
ATOM 4249 C C . LEU D 1 134 ? 36.483 -14.796 -9.650 1.00 29.63 134 LEU B C 1
ATOM 4250 O O . LEU D 1 134 ? 36.126 -15.854 -9.107 1.00 20.20 134 LEU B O 1
ATOM 4255 N N . VAL D 1 135 ? 35.735 -13.692 -9.679 1.00 21.16 135 VAL B N 1
ATOM 4256 C CA . VAL D 1 135 ? 34.417 -13.580 -9.064 1.00 24.00 135 VAL B CA 1
ATOM 4257 C C . VAL D 1 135 ? 33.389 -13.320 -10.156 1.00 24.26 135 VAL B C 1
ATOM 4258 O O . VAL D 1 135 ? 33.437 -12.284 -10.834 1.00 26.02 135 VAL B O 1
ATOM 4262 N N . CYS D 1 136 ? 32.444 -14.241 -10.307 1.00 18.39 136 CYS B N 1
ATOM 4263 C CA . CYS D 1 136 ? 31.333 -14.092 -11.247 1.00 19.09 136 CYS B CA 1
ATOM 4264 C C . CYS D 1 136 ? 30.056 -13.861 -10.448 1.00 20.83 136 CYS B C 1
ATOM 4265 O O . CYS D 1 136 ? 29.598 -14.761 -9.737 1.00 21.36 136 CYS B O 1
ATOM 4268 N N . LEU D 1 137 ? 29.472 -12.676 -10.571 1.00 21.72 137 LEU B N 1
ATOM 4269 C CA . LEU D 1 137 ? 28.186 -12.401 -9.943 1.00 27.15 137 LEU B CA 1
ATOM 4270 C C . LEU D 1 137 ? 27.069 -12.526 -10.975 1.00 27.05 137 LEU B C 1
ATOM 4271 O O . LEU D 1 137 ? 27.208 -12.089 -12.121 1.00 30.78 137 LEU B O 1
ATOM 4276 N N . ILE D 1 138 ? 25.969 -13.151 -10.564 1.00 23.71 138 ILE B N 1
ATOM 4277 C CA . ILE D 1 138 ? 24.846 -13.475 -11.442 1.00 30.36 138 ILE B CA 1
ATOM 4278 C C . ILE D 1 138 ? 23.586 -12.904 -10.805 1.00 23.18 138 ILE B C 1
ATOM 4279 O O . ILE D 1 138 ? 23.213 -13.320 -9.711 1.00 20.82 138 ILE B O 1
ATOM 4284 N N . SER D 1 139 ? 22.919 -11.971 -11.485 1.00 24.40 139 SER B N 1
ATOM 4285 C CA . SER D 1 139 ? 21.870 -11.215 -10.821 1.00 25.13 139 SER B CA 1
ATOM 4286 C C . SER D 1 139 ? 20.635 -11.041 -11.702 1.00 26.43 139 SER B C 1
ATOM 4287 O O . SER D 1 139 ? 20.675 -11.171 -12.930 1.00 25.25 139 SER B O 1
ATOM 4290 N N . ASP D 1 140 ? 19.519 -10.757 -11.033 1.00 35.93 140 ASP B N 1
ATOM 4291 C CA . ASP D 1 140 ? 18.262 -10.370 -11.676 1.00 31.29 140 ASP B CA 1
ATOM 4292 C C . ASP D 1 140 ? 17.651 -11.478 -12.532 1.00 33.78 140 ASP B C 1
ATOM 4293 O O . ASP D 1 140 ? 17.004 -11.188 -13.542 1.00 42.31 140 ASP B O 1
ATOM 4298 N N . PHE D 1 141 ? 17.799 -12.747 -12.147 1.00 23.06 141 PHE B N 1
ATOM 4299 C CA . PHE D 1 141 ? 17.137 -13.807 -12.895 1.00 29.61 141 PHE B CA 1
ATOM 4300 C C . PHE D 1 141 ? 15.957 -14.399 -12.123 1.00 29.38 141 PHE B C 1
ATOM 4301 O O . PHE D 1 141 ? 15.840 -14.275 -10.896 1.00 31.31 141 PHE B O 1
ATOM 4309 N N . TYR D 1 142 ? 15.073 -15.045 -12.884 1.00 31.22 142 TYR B N 1
ATOM 4310 C CA . TYR D 1 142 ? 13.930 -15.799 -12.386 1.00 30.48 142 TYR B CA 1
ATOM 4311 C C . TYR D 1 142 ? 13.521 -16.806 -13.452 1.00 23.27 142 TYR B C 1
ATOM 4312 O O . TYR D 1 142 ? 13.354 -16.426 -14.616 1.00 28.41 142 TYR B O 1
ATOM 4321 N N . PRO D 1 143 ? 13.321 -18.087 -13.103 1.00 31.57 143 PRO B N 1
ATOM 4322 C CA . PRO D 1 143 ? 13.350 -18.695 -11.766 1.00 31.91 143 PRO B CA 1
ATOM 4323 C C . PRO D 1 143 ? 14.753 -18.822 -11.183 1.00 30.56 143 PRO B C 1
ATOM 4324 O O . PRO D 1 143 ? 15.717 -18.483 -11.859 1.00 25.35 143 PRO B O 1
ATOM 4328 N N . GLY D 1 144 ? 14.856 -19.317 -9.946 1.00 32.80 144 GLY B N 1
ATOM 4329 C CA . GLY D 1 144 ? 16.096 -19.239 -9.193 1.00 38.93 144 GLY B CA 1
ATOM 4330 C C . GLY D 1 144 ? 17.023 -20.435 -9.301 1.00 41.11 144 GLY B C 1
ATOM 4331 O O . GLY D 1 144 ? 17.573 -20.891 -8.295 1.00 44.21 144 GLY B O 1
ATOM 4332 N N . ALA D 1 145 ? 17.221 -20.937 -10.515 1.00 32.66 145 A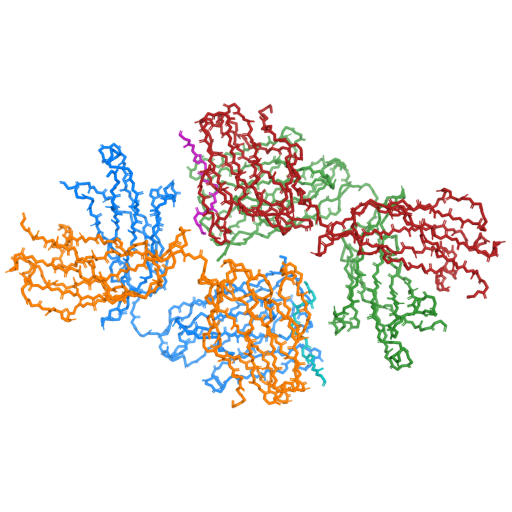LA B N 1
ATOM 4333 C CA . ALA D 1 145 ? 18.088 -22.080 -10.768 1.00 30.62 145 ALA B CA 1
ATOM 4334 C C . ALA D 1 145 ? 18.957 -21.782 -11.981 1.00 33.56 145 ALA B C 1
ATOM 4335 O O . ALA D 1 145 ? 18.442 -21.403 -13.036 1.00 31.51 145 ALA B O 1
ATOM 4337 N N . VAL D 1 146 ? 20.272 -21.934 -11.815 1.00 30.32 146 VAL B N 1
ATOM 4338 C CA . VAL D 1 146 ? 21.248 -21.746 -12.878 1.00 26.92 146 VAL B CA 1
ATOM 4339 C C . VAL D 1 146 ? 22.281 -22.857 -12.752 1.00 27.12 146 VAL B C 1
ATOM 4340 O O . VAL D 1 146 ? 22.358 -23.543 -11.732 1.00 31.02 146 VAL B O 1
ATOM 4344 N N . THR D 1 147 ? 23.077 -23.037 -13.807 1.00 21.53 147 THR B N 1
ATOM 4345 C CA . THR D 1 147 ? 24.323 -23.788 -13.711 1.00 22.07 147 THR B CA 1
ATOM 4346 C C . THR D 1 147 ? 25.452 -22.944 -14.286 1.00 29.59 147 THR B C 1
ATOM 4347 O O . THR D 1 147 ? 25.251 -22.184 -15.238 1.00 27.81 147 THR B O 1
ATOM 4351 N N . VAL D 1 148 ? 26.635 -23.053 -13.687 1.00 31.91 148 VAL B N 1
ATOM 4352 C CA . VAL D 1 148 ? 27.756 -22.189 -14.026 1.00 34.32 148 VAL B CA 1
ATOM 4353 C C . VAL D 1 148 ? 28.903 -23.050 -14.525 1.00 38.11 148 VAL B C 1
ATOM 4354 O O . VAL D 1 148 ? 29.252 -24.059 -13.902 1.00 33.54 148 VAL B O 1
ATOM 4358 N N . ALA D 1 149 ? 29.479 -22.652 -15.652 1.00 34.99 149 ALA B N 1
ATOM 4359 C CA . ALA D 1 149 ? 30.657 -23.295 -16.201 1.00 31.64 149 ALA B CA 1
ATOM 4360 C C . ALA D 1 149 ? 31.724 -22.239 -16.433 1.00 35.06 149 ALA B C 1
ATOM 4361 O O . ALA D 1 149 ? 31.433 -21.144 -16.928 1.00 31.52 149 ALA B O 1
ATOM 4363 N N . TRP D 1 150 ? 32.949 -22.567 -16.049 1.00 30.95 150 TRP B N 1
ATOM 4364 C CA . TRP D 1 150 ? 34.105 -21.732 -16.316 1.00 29.62 150 TRP B CA 1
ATOM 4365 C C . TRP D 1 150 ? 34.905 -22.321 -17.465 1.00 26.99 150 TRP B C 1
ATOM 4366 O O . TRP D 1 150 ? 34.969 -23.543 -17.639 1.00 26.14 150 TRP B O 1
ATOM 4377 N N . LYS D 1 151 ? 35.538 -21.438 -18.232 1.00 27.16 151 LYS B N 1
ATOM 4378 C CA . LYS D 1 151 ? 36.496 -21.822 -19.262 1.00 31.06 151 LYS B CA 1
ATOM 4379 C C . LYS D 1 151 ? 37.773 -21.000 -19.128 1.00 34.53 151 LYS B C 1
ATOM 4380 O O . LYS D 1 151 ? 37.727 -19.799 -18.850 1.00 39.51 151 LYS B O 1
ATOM 4386 N N . ALA D 1 152 ? 38.913 -21.651 -19.331 1.00 31.63 152 ALA B N 1
ATOM 4387 C CA . ALA D 1 152 ? 40.202 -20.978 -19.443 1.00 30.50 152 ALA B CA 1
ATOM 4388 C C . ALA D 1 152 ? 40.650 -21.165 -20.881 1.00 29.60 152 ALA B C 1
ATOM 4389 O O . ALA D 1 152 ? 41.022 -22.281 -21.277 1.00 27.67 152 ALA B O 1
ATOM 4391 N N . ASP D 1 153 ? 40.612 -20.076 -21.657 1.00 26.97 153 ASP B N 1
ATOM 4392 C CA . ASP D 1 153 ? 40.750 -20.152 -23.112 1.00 32.06 153 ASP B CA 1
ATOM 4393 C C . ASP D 1 153 ? 39.757 -21.169 -23.669 1.00 31.96 153 ASP B C 1
ATOM 4394 O O . ASP D 1 153 ? 38.544 -20.996 -23.521 1.00 29.48 153 ASP B O 1
ATOM 4399 N N . SER D 1 154 ? 40.248 -22.243 -24.284 1.00 32.72 154 SER B N 1
ATOM 4400 C CA . SER D 1 154 ? 39.367 -23.251 -24.870 1.00 39.50 154 SER B CA 1
ATOM 4401 C C . SER D 1 154 ? 39.065 -24.421 -23.939 1.00 35.31 154 SER B C 1
ATOM 4402 O O . SER D 1 154 ? 38.408 -25.376 -24.368 1.00 36.41 154 SER B O 1
ATOM 4405 N N . SER D 1 155 ? 39.533 -24.388 -22.695 1.00 37.82 155 SER B N 1
ATOM 4406 C CA . SER D 1 155 ? 39.425 -25.540 -21.811 1.00 31.76 155 SER B CA 1
ATOM 4407 C C . SER D 1 155 ? 38.446 -25.255 -20.684 1.00 31.82 155 SER B C 1
ATOM 4408 O O . SER D 1 155 ? 38.685 -24.347 -19.872 1.00 29.49 155 SER B O 1
ATOM 4411 N N . PRO D 1 156 ? 37.353 -26.003 -20.572 1.00 36.42 156 PRO B N 1
ATOM 4412 C CA . PRO D 1 156 ? 36.572 -25.941 -19.339 1.00 37.03 156 PRO B CA 1
ATOM 4413 C C . PRO D 1 156 ? 37.477 -26.295 -18.171 1.00 35.51 156 PRO B C 1
ATOM 4414 O O . PRO D 1 156 ? 38.350 -27.157 -18.287 1.00 31.95 156 PRO B O 1
ATOM 4418 N N . VAL D 1 157 ? 37.299 -25.587 -17.058 1.00 30.00 157 VAL B N 1
ATOM 4419 C CA . VAL D 1 157 ? 38.059 -25.839 -15.841 1.00 32.10 157 VAL B CA 1
ATOM 4420 C C . VAL D 1 157 ? 37.062 -26.209 -14.752 1.00 40.55 157 VAL B C 1
ATOM 4421 O O . VAL D 1 157 ? 36.087 -25.481 -14.514 1.00 36.42 157 VAL B O 1
ATOM 4425 N N . LYS D 1 158 ? 37.266 -27.378 -14.151 1.00 40.33 158 LYS B N 1
ATOM 4426 C CA . LYS D 1 158 ? 36.445 -27.884 -13.062 1.00 49.46 158 LYS B CA 1
ATOM 4427 C C . LYS D 1 158 ? 37.056 -27.592 -11.706 1.00 46.41 158 LYS B C 1
ATOM 4428 O O . LYS D 1 158 ? 36.336 -27.265 -10.760 1.00 51.51 158 LYS B O 1
ATOM 4434 N N . ALA D 1 159 ? 38.377 -27.678 -11.618 1.00 41.35 159 ALA B N 1
ATOM 4435 C CA . ALA D 1 159 ? 39.082 -27.511 -10.356 1.00 33.95 159 ALA B CA 1
ATOM 4436 C C . ALA D 1 159 ? 39.043 -26.061 -9.885 1.00 31.36 159 ALA B C 1
ATOM 4437 O O . ALA D 1 159 ? 39.172 -25.130 -10.682 1.00 30.51 159 ALA B O 1
ATOM 4439 N N . GLY D 1 160 ? 38.882 -25.875 -8.574 1.00 39.82 160 GLY B N 1
ATOM 4440 C CA . GLY D 1 160 ? 38.950 -24.553 -7.976 1.00 33.99 160 GLY B CA 1
ATOM 4441 C C . GLY D 1 160 ? 37.698 -23.713 -8.097 1.00 34.02 160 GLY B C 1
ATOM 4442 O O . GLY D 1 160 ? 37.762 -22.491 -7.911 1.00 35.49 160 GLY B O 1
ATOM 4443 N N . VAL D 1 161 ? 36.556 -24.328 -8.388 1.00 30.49 161 VAL B N 1
ATOM 4444 C CA . VAL D 1 161 ? 35.301 -23.621 -8.623 1.00 25.22 161 VAL B CA 1
ATOM 4445 C C . VAL D 1 161 ? 34.395 -23.818 -7.414 1.00 30.06 161 VAL B C 1
ATOM 4446 O O . VAL D 1 161 ? 34.234 -24.943 -6.935 1.00 25.74 161 VAL B O 1
ATOM 4450 N N . GLU D 1 162 ? 33.803 -22.728 -6.914 1.00 27.93 162 GLU B N 1
ATOM 4451 C CA . GLU D 1 162 ? 32.704 -22.832 -5.957 1.00 32.54 162 GLU B CA 1
ATOM 4452 C C . GLU D 1 162 ? 31.575 -21.905 -6.396 1.00 37.36 162 GLU B C 1
ATOM 4453 O O . GLU D 1 162 ? 31.835 -20.793 -6.871 1.00 29.38 162 GLU B O 1
ATOM 4459 N N . THR D 1 163 ? 30.323 -22.371 -6.243 1.00 18.31 163 THR B N 1
ATOM 4460 C CA . THR D 1 163 ? 29.129 -21.637 -6.661 1.00 22.67 163 THR B CA 1
ATOM 4461 C C . THR D 1 163 ? 28.087 -21.667 -5.551 1.00 30.33 163 THR B C 1
ATOM 4462 O O . THR D 1 163 ? 27.866 -22.712 -4.935 1.00 27.23 163 THR B O 1
ATOM 4466 N N . THR D 1 164 ? 27.445 -20.528 -5.290 1.00 20.32 164 THR B N 1
ATOM 4467 C CA . THR D 1 164 ? 26.386 -20.518 -4.291 1.00 26.24 164 THR B CA 1
ATOM 4468 C C . THR D 1 164 ? 25.070 -20.972 -4.899 1.00 21.30 164 THR B C 1
ATOM 4469 O O . THR D 1 164 ? 24.841 -20.871 -6.110 1.00 20.07 164 THR B O 1
ATOM 4473 N N . THR D 1 165 ? 24.210 -21.493 -4.045 1.00 23.64 165 THR B N 1
ATOM 4474 C CA . THR D 1 165 ? 22.829 -21.691 -4.434 1.00 24.07 165 THR B CA 1
ATOM 4475 C C . THR D 1 165 ? 22.118 -20.335 -4.459 1.00 22.81 165 THR B C 1
ATOM 4476 O O . THR D 1 165 ? 22.424 -19.464 -3.641 1.00 25.39 165 THR B O 1
ATOM 4480 N N . PRO D 1 166 ? 21.248 -20.088 -5.436 1.00 29.84 166 PRO B N 1
ATOM 4481 C CA . PRO D 1 166 ? 20.724 -18.729 -5.617 1.00 25.86 166 PRO B CA 1
ATOM 4482 C C . PRO D 1 166 ? 19.802 -18.316 -4.480 1.00 31.77 166 PRO B C 1
ATOM 4483 O O . PRO D 1 166 ? 19.106 -19.131 -3.869 1.00 24.41 166 PRO B O 1
ATOM 4487 N N . SER D 1 167 ? 19.815 -17.018 -4.203 1.00 24.85 167 SER B N 1
ATOM 4488 C CA . SER D 1 167 ? 19.066 -16.451 -3.101 1.00 26.61 167 SER B CA 1
ATOM 4489 C C . SER D 1 167 ? 18.466 -15.137 -3.569 1.00 23.33 167 SER B C 1
ATOM 4490 O O . SER D 1 167 ? 19.049 -14.453 -4.408 1.00 25.04 167 SER B O 1
ATOM 4493 N N . LYS D 1 168 ? 17.318 -14.778 -2.995 1.00 27.18 168 LYS B N 1
ATOM 4494 C CA . LYS D 1 168 ? 16.604 -13.575 -3.406 1.00 31.55 168 LYS B CA 1
ATOM 4495 C C . LYS D 1 168 ? 17.407 -12.313 -3.117 1.00 36.75 168 LYS B C 1
ATOM 4496 O O . LYS D 1 168 ? 17.956 -12.148 -2.022 1.00 44.28 168 LYS B O 1
ATOM 4502 N N . GLN D 1 169 ? 17.470 -11.422 -4.103 1.00 42.24 169 GLN B N 1
ATOM 4503 C CA . GLN D 1 169 ? 17.896 -10.054 -3.856 1.00 35.90 169 GLN B CA 1
ATOM 4504 C C . GLN D 1 169 ? 16.774 -9.290 -3.148 1.00 41.61 169 GLN B C 1
ATOM 4505 O O . GLN D 1 169 ? 15.637 -9.757 -3.047 1.00 38.15 169 GLN B O 1
ATOM 4511 N N . SER D 1 170 ? 17.101 -8.095 -2.646 1.00 43.83 170 SER B N 1
ATOM 4512 C CA . SER D 1 170 ? 16.073 -7.286 -1.998 1.00 50.51 170 SER B CA 1
ATOM 4513 C C . SER D 1 170 ? 14.959 -6.921 -2.974 1.00 48.75 170 SER B C 1
ATOM 4514 O O . SER D 1 170 ? 13.811 -6.721 -2.560 1.00 54.85 170 SER B O 1
ATOM 4517 N N . ASN D 1 171 ? 15.273 -6.856 -4.270 1.00 40.06 171 ASN B N 1
ATOM 4518 C CA . ASN D 1 171 ? 14.313 -6.601 -5.341 1.00 45.84 171 ASN B CA 1
ATOM 4519 C C . ASN D 1 171 ? 13.409 -7.794 -5.638 1.00 36.04 171 ASN B C 1
ATOM 4520 O O . ASN D 1 171 ? 12.667 -7.745 -6.623 1.00 36.40 171 ASN B O 1
ATOM 4525 N N . ASN D 1 172 ? 13.480 -8.863 -4.841 1.00 37.42 172 ASN B N 1
ATOM 4526 C CA . ASN D 1 172 ? 12.744 -10.119 -4.988 1.00 40.68 172 ASN B CA 1
ATOM 4527 C C . ASN D 1 172 ? 13.172 -10.944 -6.202 1.00 36.75 172 ASN B C 1
ATOM 4528 O O . ASN D 1 172 ? 12.613 -12.026 -6.427 1.00 33.51 172 ASN B O 1
ATOM 4533 N N . LYS D 1 173 ? 14.144 -10.498 -6.984 1.00 36.41 173 LYS B N 1
ATOM 4534 C CA . LYS D 1 173 ? 14.702 -11.436 -7.943 1.00 34.73 173 LYS B CA 1
ATOM 4535 C C . LYS D 1 173 ? 15.940 -12.118 -7.348 1.00 28.46 173 LYS B C 1
ATOM 4536 O O . LYS D 1 173 ? 16.372 -11.821 -6.230 1.00 26.27 173 LYS B O 1
ATOM 4542 N N . TYR D 1 174 ? 16.484 -13.073 -8.096 1.00 23.07 174 TYR B N 1
ATOM 4543 C CA . TYR D 1 174 ? 17.507 -13.976 -7.600 1.00 28.77 174 TYR B CA 1
ATOM 4544 C C . TYR D 1 174 ? 18.901 -13.511 -7.999 1.00 29.14 174 TYR B C 1
ATOM 4545 O O . TYR D 1 174 ? 19.093 -12.863 -9.030 1.00 29.06 174 TYR B O 1
ATOM 4554 N N . ALA D 1 175 ? 19.871 -13.839 -7.147 1.00 27.34 175 ALA B N 1
ATOM 4555 C CA . ALA D 1 175 ? 21.280 -13.657 -7.452 1.00 29.73 175 ALA B CA 1
ATOM 4556 C C . ALA D 1 175 ? 22.048 -14.893 -7.018 1.00 20.66 175 ALA B C 1
ATOM 4557 O O . ALA D 1 175 ? 21.603 -15.661 -6.167 1.00 24.24 175 ALA B O 1
ATOM 4559 N N . ALA D 1 176 ? 23.222 -15.072 -7.613 1.00 21.55 176 ALA B N 1
ATOM 4560 C CA . ALA D 1 176 ? 24.137 -16.106 -7.163 1.00 26.90 176 ALA B CA 1
ATOM 4561 C C . ALA D 1 176 ? 25.537 -15.683 -7.565 1.00 25.97 176 ALA B C 1
ATOM 4562 O O . ALA D 1 176 ? 25.721 -14.752 -8.353 1.00 20.99 176 ALA B O 1
ATOM 4564 N N . SER D 1 177 ? 26.521 -16.377 -7.002 1.00 27.25 177 SER B N 1
ATOM 4565 C CA . SER D 1 177 ? 27.927 -16.063 -7.197 1.00 21.47 177 SER B CA 1
ATOM 4566 C C . SER D 1 177 ? 28.696 -17.347 -7.457 1.00 30.11 177 SER B C 1
ATOM 4567 O O . SER D 1 177 ? 28.264 -18.439 -7.078 1.00 27.96 177 SER B O 1
ATOM 4570 N N . SER D 1 178 ? 29.863 -17.201 -8.082 1.00 26.26 178 SER B N 1
ATOM 4571 C CA . SER D 1 178 ? 30.714 -18.341 -8.387 1.00 27.73 178 SER B CA 1
ATOM 4572 C C . SER D 1 178 ? 32.164 -17.878 -8.387 1.00 27.11 178 SER B C 1
ATOM 4573 O O . SER D 1 178 ? 32.475 -16.758 -8.797 1.00 29.89 178 SER B O 1
ATOM 4576 N N . TYR D 1 179 ? 33.050 -18.752 -7.933 1.00 23.92 179 TYR B N 1
ATOM 4577 C CA . TYR D 1 179 ? 34.440 -18.382 -7.708 1.00 30.02 179 TYR B CA 1
ATOM 4578 C C . TYR D 1 179 ? 35.350 -19.381 -8.394 1.00 25.77 179 TYR B C 1
ATOM 4579 O O . TYR D 1 179 ? 35.144 -20.591 -8.269 1.00 24.94 179 TYR B O 1
ATOM 4588 N N . LEU D 1 180 ? 36.364 -18.876 -9.097 1.00 19.53 180 LEU B N 1
ATOM 4589 C CA . LEU D 1 180 ? 37.401 -19.713 -9.690 1.00 26.70 180 LEU B CA 1
ATOM 4590 C C . LEU D 1 180 ? 38.727 -19.273 -9.080 1.00 29.81 180 LEU B C 1
ATOM 4591 O O . LEU D 1 180 ? 39.196 -18.150 -9.326 1.00 25.09 180 LEU B O 1
ATOM 4596 N N . SER D 1 181 ? 39.293 -20.139 -8.241 1.00 34.27 181 SER B N 1
ATOM 4597 C CA . SER D 1 181 ? 40.550 -19.881 -7.551 1.00 34.92 181 SER B CA 1
ATOM 4598 C C . SER D 1 181 ? 41.704 -20.407 -8.391 1.00 38.13 181 SER B C 1
ATOM 4599 O O . SER D 1 181 ? 41.691 -21.571 -8.804 1.00 37.64 181 SER B O 1
ATOM 4602 N N . LEU D 1 182 ? 42.688 -19.547 -8.653 1.00 30.63 182 LEU B N 1
ATOM 4603 C CA . LEU D 1 182 ? 43.856 -19.897 -9.455 1.00 29.72 182 LEU B CA 1
ATOM 4604 C C . LEU D 1 182 ? 45.116 -19.438 -8.738 1.00 36.66 182 LEU B C 1
ATOM 4605 O O . LEU D 1 182 ? 45.068 -18.705 -7.742 1.00 36.86 182 LEU B O 1
ATOM 4610 N N . THR D 1 183 ? 46.269 -19.898 -9.257 1.00 42.77 183 THR B N 1
ATOM 4611 C CA . THR D 1 183 ? 47.510 -19.243 -8.873 1.00 44.45 183 THR B CA 1
ATOM 4612 C C . THR D 1 183 ? 47.735 -18.030 -9.771 1.00 49.83 183 THR B C 1
ATOM 4613 O O . THR D 1 183 ? 47.210 -17.979 -10.889 1.00 56.73 183 THR B O 1
ATOM 4617 N N . PRO D 1 184 ? 48.487 -17.021 -9.319 1.00 41.71 184 PRO B N 1
ATOM 4618 C CA . PRO D 1 184 ? 48.740 -15.860 -10.190 1.00 49.34 184 PRO B CA 1
ATOM 4619 C C . PRO D 1 184 ? 49.436 -16.225 -11.490 1.00 55.95 184 PRO B C 1
ATOM 4620 O O . PRO D 1 184 ? 49.305 -15.490 -12.478 1.00 60.94 184 PRO B O 1
ATOM 4624 N N . GLU D 1 185 ? 50.148 -17.354 -11.526 1.00 55.40 185 GLU B N 1
ATOM 4625 C CA . GLU D 1 185 ? 50.791 -17.793 -12.759 1.00 58.89 185 GLU B CA 1
ATOM 4626 C C . GLU D 1 185 ? 49.771 -18.346 -13.751 1.00 56.64 185 GLU B C 1
ATOM 4627 O O . GLU D 1 185 ? 49.827 -18.027 -14.945 1.00 56.15 185 GLU B O 1
ATOM 4633 N N . GLN D 1 186 ? 48.829 -19.171 -13.274 1.00 46.38 186 GLN B N 1
ATOM 4634 C CA . GLN D 1 186 ? 47.758 -19.659 -14.139 1.00 38.17 186 GLN B CA 1
ATOM 4635 C C . GLN D 1 186 ? 46.926 -18.505 -14.679 1.00 34.77 186 GLN B C 1
ATOM 4636 O O . GLN D 1 186 ? 46.441 -18.551 -15.820 1.00 29.70 186 GLN B O 1
ATOM 4642 N N . TRP D 1 187 ? 46.738 -17.470 -13.858 1.00 32.70 187 TRP B N 1
ATOM 4643 C CA . TRP D 1 187 ? 46.002 -16.280 -14.278 1.00 41.91 187 TRP B CA 1
ATOM 4644 C C . TRP D 1 187 ? 46.697 -15.593 -15.453 1.00 44.51 187 TRP B C 1
ATOM 4645 O O . TRP D 1 187 ? 46.073 -15.323 -16.487 1.00 36.72 187 TRP B O 1
ATOM 4656 N N . LYS D 1 188 ? 48.002 -15.334 -15.320 1.00 52.59 188 LYS B N 1
ATOM 4657 C CA . LYS D 1 188 ? 48.767 -14.657 -16.367 1.00 57.91 188 LYS B CA 1
ATOM 4658 C C . LYS D 1 188 ? 48.968 -15.515 -17.610 1.00 56.79 188 LYS B C 1
ATOM 4659 O O . LYS D 1 188 ? 49.207 -14.967 -18.691 1.00 57.20 188 LYS B O 1
ATOM 4665 N N . SER D 1 189 ? 48.877 -16.839 -17.486 1.00 51.65 189 SER B N 1
ATOM 4666 C CA . SER D 1 189 ? 49.266 -17.732 -18.569 1.00 53.78 189 SER B CA 1
ATOM 4667 C C . SER D 1 189 ? 48.180 -17.915 -19.625 1.00 47.31 189 SER B C 1
ATOM 4668 O O . SER D 1 189 ? 48.481 -18.410 -20.714 1.00 44.16 189 SER B O 1
ATOM 4671 N N . HIS D 1 190 ? 46.943 -17.520 -19.342 1.00 37.46 190 HIS B N 1
ATOM 4672 C CA . HIS D 1 190 ? 45.842 -17.642 -20.280 1.00 36.35 190 HIS B CA 1
ATOM 4673 C C . HIS D 1 190 ? 45.496 -16.280 -20.863 1.00 35.67 190 HIS B C 1
ATOM 4674 O O . HIS D 1 190 ? 45.743 -15.237 -20.253 1.00 44.06 190 HIS B O 1
ATOM 4681 N N . ARG D 1 191 ? 44.945 -16.297 -22.078 1.00 37.08 191 ARG B N 1
ATOM 4682 C CA . ARG D 1 191 ? 44.543 -15.036 -22.684 1.00 36.14 191 ARG B CA 1
ATOM 4683 C C . ARG D 1 191 ? 43.240 -14.530 -22.086 1.00 35.24 191 ARG B C 1
ATOM 4684 O O . ARG D 1 191 ? 43.070 -13.318 -21.911 1.00 37.43 191 ARG B O 1
ATOM 4692 N N . SER D 1 192 ? 42.317 -15.433 -21.755 1.00 34.34 192 SER B N 1
ATOM 4693 C CA . SER D 1 192 ? 40.989 -15.008 -21.333 1.00 30.15 192 SER B CA 1
ATOM 4694 C C . SER D 1 192 ? 40.283 -16.126 -20.579 1.00 33.21 192 SER B C 1
ATOM 4695 O O . SER D 1 192 ? 40.445 -17.312 -20.883 1.00 32.36 192 SER B O 1
ATOM 4698 N N . TYR D 1 193 ? 39.491 -15.720 -19.596 1.00 32.17 193 TYR B N 1
ATOM 4699 C CA . TYR D 1 193 ? 38.665 -16.619 -18.814 1.00 28.44 193 TYR B CA 1
ATOM 4700 C C . TYR D 1 193 ? 37.207 -16.257 -19.031 1.00 26.12 193 TYR B C 1
ATOM 4701 O O . TYR D 1 193 ? 36.864 -15.081 -19.181 1.00 26.02 193 TYR B O 1
ATOM 4710 N N . SER D 1 194 ? 36.340 -17.268 -19.018 1.00 26.44 194 SER B N 1
ATOM 4711 C CA . SER D 1 194 ? 34.915 -17.050 -19.239 1.00 21.15 194 SER B CA 1
ATOM 4712 C C . SER D 1 194 ? 34.089 -17.689 -18.132 1.00 22.64 194 SER B C 1
ATOM 4713 O O . SER D 1 194 ? 34.320 -18.850 -17.769 1.00 20.96 194 SER B O 1
ATOM 4716 N N . CYS D 1 195 ? 33.110 -16.935 -17.630 1.00 25.44 195 CYS B N 1
ATOM 4717 C CA . CYS D 1 195 ? 32.064 -17.426 -16.742 1.00 25.01 195 CYS B CA 1
ATOM 4718 C C . CYS D 1 195 ? 30.769 -17.516 -17.540 1.00 27.14 195 CYS B C 1
ATOM 4719 O O . CYS D 1 195 ? 30.270 -16.503 -18.047 1.00 25.86 195 CYS B O 1
ATOM 4722 N N . GLN D 1 196 ? 30.220 -18.721 -17.640 1.00 22.62 196 GLN B N 1
ATOM 4723 C CA . GLN D 1 196 ? 29.116 -19.018 -18.544 1.00 25.55 196 GLN B CA 1
ATOM 4724 C C . GLN D 1 196 ? 27.928 -19.500 -17.723 1.00 31.59 196 GLN B C 1
ATOM 4725 O O . GLN D 1 196 ? 28.018 -20.534 -17.050 1.00 27.38 196 GLN B O 1
ATOM 4731 N N . VAL D 1 197 ? 26.823 -18.754 -17.765 1.00 24.17 197 VAL B N 1
ATOM 4732 C CA . VAL D 1 197 ? 25.658 -19.048 -16.931 1.00 23.14 197 VAL B CA 1
ATOM 4733 C C . VAL D 1 197 ? 24.508 -19.534 -17.810 1.00 26.73 197 VAL B C 1
ATOM 4734 O O . VAL D 1 197 ? 24.095 -18.841 -18.746 1.00 24.21 197 VAL B O 1
ATOM 4738 N N . THR D 1 198 ? 23.958 -20.700 -17.466 1.00 26.33 198 THR B N 1
ATOM 4739 C CA . THR D 1 198 ? 22.861 -21.329 -18.191 1.00 26.43 198 THR B CA 1
ATOM 4740 C C . THR D 1 198 ? 21.601 -21.278 -17.332 1.00 25.93 198 THR B C 1
ATOM 4741 O O . THR D 1 198 ? 21.647 -21.603 -16.136 1.00 24.44 198 THR B O 1
ATOM 4745 N N . HIS D 1 199 ? 20.488 -20.872 -17.949 1.00 24.82 199 HIS B N 1
ATOM 4746 C CA . HIS D 1 199 ? 19.251 -20.515 -17.251 1.00 25.72 199 HIS B CA 1
ATOM 4747 C C . HIS D 1 199 ? 18.074 -20.751 -18.180 1.00 28.84 199 HIS B C 1
ATOM 4748 O O . HIS D 1 199 ? 17.977 -20.101 -19.232 1.00 26.57 199 HIS B O 1
ATOM 4755 N N . GLU D 1 200 ? 17.166 -21.635 -17.767 1.00 32.23 200 GLU B N 1
ATOM 4756 C CA . GLU D 1 200 ? 16.048 -22.082 -18.605 1.00 42.03 200 GLU B CA 1
ATOM 4757 C C . GLU D 1 200 ? 16.513 -22.349 -20.038 1.00 42.90 200 GLU B C 1
ATOM 4758 O O . GLU D 1 200 ? 15.900 -21.917 -21.017 1.00 35.15 200 GLU B O 1
ATOM 4764 N N . GLY D 1 201 ? 17.636 -23.059 -20.154 1.00 39.57 201 GLY B N 1
ATOM 4765 C CA . GLY D 1 201 ? 18.109 -23.524 -21.441 1.00 39.69 201 GLY B CA 1
ATOM 4766 C C . GLY D 1 201 ? 18.853 -22.513 -22.286 1.00 37.41 201 GLY B C 1
ATOM 4767 O O . GLY D 1 201 ? 19.220 -22.841 -23.420 1.00 36.63 201 GLY B O 1
ATOM 4768 N N . SER D 1 202 ? 19.085 -21.297 -21.790 1.00 34.05 202 SER B N 1
ATOM 4769 C CA . SER D 1 202 ? 19.844 -20.298 -22.533 1.00 36.16 202 SER B CA 1
ATOM 4770 C C . SER D 1 202 ? 21.006 -19.791 -21.687 1.00 25.84 202 SER B C 1
ATOM 4771 O O . SER D 1 202 ? 21.030 -19.946 -20.469 1.00 30.34 202 SER B O 1
ATOM 4774 N N . THR D 1 203 ? 21.977 -19.176 -22.358 1.00 34.08 203 THR B N 1
ATOM 4775 C CA . THR D 1 203 ? 23.310 -18.971 -21.814 1.00 29.76 203 THR B CA 1
ATOM 4776 C C . THR D 1 203 ? 23.699 -17.500 -21.879 1.00 29.44 203 THR B C 1
ATOM 4777 O O . THR D 1 203 ? 23.479 -16.836 -22.893 1.00 23.51 203 THR B O 1
ATOM 4781 N N . VAL D 1 204 ? 24.261 -16.982 -20.790 1.00 26.86 204 VAL B N 1
ATOM 4782 C CA . VAL D 1 204 ? 24.899 -15.671 -20.789 1.00 22.73 204 VAL B CA 1
ATOM 4783 C C . VAL D 1 204 ? 26.335 -15.859 -20.324 1.00 25.74 204 VAL B C 1
ATOM 4784 O O . VAL D 1 204 ? 26.581 -16.492 -19.290 1.00 30.12 204 VAL B O 1
ATOM 4788 N N . GLU D 1 205 ? 27.281 -15.297 -21.070 1.00 22.67 205 GLU B N 1
ATOM 4789 C CA . GLU D 1 205 ? 28.697 -15.533 -20.815 1.00 27.92 205 GLU B CA 1
ATOM 4790 C C . GLU D 1 205 ? 29.456 -14.214 -20.825 1.00 32.54 205 GLU B C 1
ATOM 4791 O O . GLU D 1 205 ? 29.327 -13.425 -21.769 1.00 29.02 205 GLU B O 1
ATOM 4797 N N . LYS D 1 206 ? 30.207 -13.964 -19.753 1.00 29.13 206 LYS B N 1
ATOM 4798 C CA . LYS D 1 206 ? 31.118 -12.834 -19.653 1.00 26.90 206 LYS B CA 1
ATOM 4799 C C . LYS D 1 206 ? 32.550 -13.346 -19.710 1.00 28.78 206 LYS B C 1
ATOM 4800 O O . LYS D 1 206 ? 32.864 -14.405 -19.158 1.00 29.36 206 LYS B O 1
ATOM 4806 N N . THR D 1 207 ? 33.412 -12.577 -20.363 1.00 29.37 207 THR B N 1
ATOM 4807 C CA . THR D 1 207 ? 34.814 -12.909 -20.553 1.00 40.10 207 THR B CA 1
ATOM 4808 C C . THR D 1 207 ? 35.664 -11.783 -19.980 1.00 46.07 207 THR B C 1
ATOM 4809 O O . THR D 1 207 ? 35.321 -10.604 -20.121 1.00 48.07 207 THR B O 1
ATOM 4813 N N . VAL D 1 208 ? 36.759 -12.147 -19.311 1.00 36.53 208 VAL B N 1
ATOM 4814 C CA . VAL D 1 208 ? 37.745 -11.174 -18.859 1.00 31.47 208 VAL B CA 1
ATOM 4815 C C . VAL D 1 208 ? 39.122 -11.649 -19.285 1.00 35.00 208 VAL B C 1
ATOM 4816 O O . VAL D 1 208 ? 39.376 -12.854 -19.399 1.00 27.51 208 VAL B O 1
ATOM 4820 N N . ALA D 1 209 ? 40.018 -10.686 -19.514 1.00 39.53 209 ALA B N 1
ATOM 4821 C CA . ALA D 1 209 ? 41.381 -10.994 -19.921 1.00 41.24 209 ALA B CA 1
ATOM 4822 C C . ALA D 1 209 ? 42.375 -10.313 -18.991 1.00 47.64 209 ALA B C 1
ATOM 4823 O O . ALA D 1 209 ? 42.182 -9.150 -18.619 1.00 57.65 209 ALA B O 1
ATOM 4825 N N . PRO D 1 210 ? 43.440 -11.011 -18.594 1.00 51.56 210 PRO B N 1
ATOM 4826 C CA . PRO D 1 210 ? 44.470 -10.368 -17.760 1.00 59.63 210 PRO B CA 1
ATOM 4827 C C . PRO D 1 210 ? 45.149 -9.174 -18.415 1.00 60.80 210 PRO B C 1
ATOM 4828 O O . PRO D 1 210 ? 45.757 -8.367 -17.703 1.00 58.69 210 PRO B O 1
ATOM 4832 N N . THR D 1 211 ? 45.073 -9.031 -19.735 1.00 61.78 211 THR B N 1
ATOM 4833 C CA . THR D 1 211 ? 45.691 -7.884 -20.395 1.00 61.61 211 THR B CA 1
ATOM 4834 C C . THR D 1 211 ? 44.710 -6.727 -20.547 1.00 59.47 211 THR B C 1
ATOM 4835 O O . THR D 1 211 ? 45.121 -5.595 -20.798 1.00 59.08 211 THR B O 1
ATOM 4839 N N . GLU E 2 1 ? 5.530 -9.332 21.193 1.00 47.68 1 GLU A N 1
ATOM 4840 C CA . GLU E 2 1 ? 4.992 -9.483 22.542 1.00 51.01 1 GLU A CA 1
ATOM 4841 C C . GLU E 2 1 ? 5.657 -10.640 23.299 1.00 47.06 1 GLU A C 1
ATOM 4842 O O . GLU E 2 1 ? 6.011 -10.505 24.468 1.00 44.89 1 GLU A O 1
ATOM 4848 N N . VAL E 2 2 ? 5.865 -11.749 22.617 1.00 42.10 2 VAL A N 1
ATOM 4849 C CA . VAL E 2 2 ? 6.502 -12.893 23.217 1.00 36.11 2 VAL A CA 1
ATOM 4850 C C . VAL E 2 2 ? 7.969 -12.872 22.830 1.00 33.47 2 VAL A C 1
ATOM 4851 O O . VAL E 2 2 ? 8.296 -12.628 21.687 1.00 32.64 2 VAL A O 1
ATOM 4855 N N . GLN E 2 3 ? 8.852 -13.062 23.793 1.00 26.78 3 GLN A N 1
ATOM 4856 C CA . GLN E 2 3 ? 10.256 -13.127 23.470 1.00 36.61 3 GLN A CA 1
ATOM 4857 C C . GLN E 2 3 ? 11.004 -14.322 24.048 1.00 30.15 3 GLN A C 1
ATOM 4858 O O . GLN E 2 3 ? 10.810 -14.676 25.178 1.00 27.69 3 GLN A O 1
ATOM 4864 N N . LEU E 2 4 ? 11.834 -14.933 23.217 1.00 22.20 4 LEU A N 1
ATOM 4865 C CA . LEU E 2 4 ? 12.711 -15.998 23.629 1.00 23.19 4 LEU A CA 1
ATOM 4866 C C . LEU E 2 4 ? 14.125 -15.622 23.151 1.00 26.09 4 LEU A C 1
ATOM 4867 O O . LEU E 2 4 ? 14.354 -15.471 21.982 1.00 28.73 4 LEU A O 1
ATOM 4872 N N . VAL E 2 5 ? 15.070 -15.503 24.059 1.00 25.15 5 VAL A N 1
ATOM 4873 C CA . VAL E 2 5 ? 16.417 -15.153 23.662 1.00 29.93 5 VAL A CA 1
ATOM 4874 C C . VAL E 2 5 ? 17.428 -16.236 24.015 1.00 27.59 5 VAL A C 1
ATOM 4875 O O . VAL E 2 5 ? 17.720 -16.453 25.175 1.00 30.35 5 VAL A O 1
ATOM 4879 N N . GLU E 2 6 ? 17.990 -16.867 22.997 1.00 28.05 6 GLU A N 1
ATOM 4880 C CA . GLU E 2 6 ? 18.999 -17.898 23.191 1.00 34.53 6 GLU A CA 1
ATOM 4881 C C . GLU E 2 6 ? 20.365 -17.254 23.298 1.00 29.65 6 GLU A C 1
ATOM 4882 O O . GLU E 2 6 ? 20.661 -16.283 22.597 1.00 29.50 6 GLU A O 1
ATOM 4888 N N . SER E 2 7 ? 21.200 -17.803 24.172 1.00 24.34 7 SER A N 1
ATOM 4889 C CA . SER E 2 7 ? 22.602 -17.423 24.217 1.00 23.38 7 SER A CA 1
ATOM 4890 C C . SER E 2 7 ? 23.448 -18.650 24.511 1.00 25.31 7 SER A C 1
ATOM 4891 O O . SER E 2 7 ? 22.943 -19.683 24.961 1.00 19.87 7 SER A O 1
ATOM 4894 N N . GLY E 2 8 ? 24.761 -18.504 24.290 1.00 19.29 8 GLY A N 1
ATOM 4895 C CA . GLY E 2 8 ? 25.754 -19.483 24.682 1.00 23.20 8 GLY A CA 1
ATOM 4896 C C . GLY E 2 8 ? 26.432 -20.209 23.539 1.00 26.22 8 GLY A C 1
ATOM 4897 O O . GLY E 2 8 ? 27.420 -20.906 23.783 1.00 21.35 8 GLY A O 1
ATOM 4898 N N . GLY E 2 9 ? 25.929 -20.097 22.305 1.00 22.20 9 GLY A N 1
ATOM 4899 C CA . GLY E 2 9 ? 26.539 -20.808 21.203 1.00 22.72 9 GLY A CA 1
ATOM 4900 C C . GLY E 2 9 ? 27.879 -20.216 20.805 1.00 24.45 9 GLY A C 1
ATOM 4901 O O . GLY E 2 9 ? 28.190 -19.060 21.082 1.00 29.62 9 GLY A O 1
ATOM 4902 N N . GLY E 2 10 ? 28.687 -21.045 20.158 1.00 21.71 10 GLY A N 1
ATOM 4903 C CA . GLY E 2 10 ? 29.941 -20.582 19.588 1.00 22.03 10 GLY A CA 1
ATOM 4904 C C . GLY E 2 10 ? 30.709 -21.751 19.009 1.00 22.20 10 GLY A C 1
ATOM 4905 O O . GLY E 2 10 ? 30.153 -22.830 18.793 1.00 19.12 10 GLY A O 1
ATOM 4906 N N . LEU E 2 11 ? 32.005 -21.534 18.786 1.00 23.56 11 LEU A N 1
ATOM 4907 C CA . LEU E 2 11 ? 32.892 -22.575 18.286 1.00 21.98 11 LEU A CA 1
ATOM 4908 C C . LEU E 2 11 ? 33.435 -23.392 19.457 1.00 19.11 11 LEU A C 1
ATOM 4909 O O . LEU E 2 11 ? 33.916 -22.826 20.443 1.00 21.37 11 LEU A O 1
ATOM 4914 N N . VAL E 2 12 ? 33.345 -24.717 19.351 1.00 19.26 12 VAL A N 1
ATOM 4915 C CA . VAL E 2 12 ? 33.794 -25.614 20.417 1.00 22.24 12 VAL A CA 1
ATOM 4916 C C . VAL E 2 12 ? 34.286 -26.893 19.743 1.00 23.63 12 VAL A C 1
ATOM 4917 O O . VAL E 2 12 ? 33.746 -27.302 18.720 1.00 19.96 12 VAL A O 1
ATOM 4921 N N . GLU E 2 13 ? 35.356 -27.533 20.309 1.00 19.92 13 GLU A N 1
ATOM 4922 C CA . GLU E 2 13 ? 35.899 -28.636 19.521 1.00 24.61 13 GLU A CA 1
ATOM 4923 C C . GLU E 2 13 ? 35.238 -29.960 19.889 1.00 24.16 13 GLU A C 1
ATOM 4924 O O . GLU E 2 13 ? 34.597 -30.065 20.936 1.00 23.33 13 GLU A O 1
ATOM 4930 N N . PRO E 2 14 ? 35.328 -30.989 19.023 1.00 25.28 14 PRO A N 1
ATOM 4931 C CA . PRO E 2 14 ? 34.630 -32.251 19.317 1.00 22.84 14 PRO A CA 1
ATOM 4932 C C . PRO E 2 14 ? 35.042 -32.799 20.670 1.00 21.43 14 PRO A C 1
ATOM 4933 O O . PRO E 2 14 ? 36.198 -32.688 21.073 1.00 25.46 14 PRO A O 1
ATOM 4937 N N . GLY E 2 15 ? 34.077 -33.396 21.370 1.00 22.45 15 GLY A N 1
ATOM 4938 C CA . GLY E 2 15 ? 34.300 -33.876 22.717 1.00 25.20 15 GLY A CA 1
ATOM 4939 C C . GLY E 2 15 ? 34.137 -32.820 23.784 1.00 23.77 15 GLY A C 1
ATOM 4940 O O . GLY E 2 15 ? 34.124 -33.159 24.970 1.00 26.77 15 GLY A O 1
ATOM 4941 N N . GLY E 2 16 ? 33.992 -31.552 23.398 1.00 24.67 16 GLY A N 1
ATOM 4942 C CA . GLY E 2 16 ? 33.790 -30.476 24.343 1.00 22.34 16 GLY A CA 1
ATOM 4943 C C . GLY E 2 16 ? 32.349 -30.378 24.817 1.00 18.41 16 GLY A C 1
ATOM 4944 O O . GLY E 2 16 ? 31.482 -31.160 24.435 1.00 19.66 16 GLY A O 1
ATOM 4945 N N . SER E 2 17 ? 32.119 -29.388 25.671 1.00 23.74 17 SER A N 1
ATOM 4946 C CA . SER E 2 17 ? 30.837 -29.098 26.287 1.00 20.68 17 SER A CA 1
ATOM 4947 C C . SER E 2 17 ? 30.448 -27.626 26.164 1.00 23.68 17 SER A C 1
ATOM 4948 O O . SER E 2 17 ? 31.295 -26.773 26.032 1.00 20.18 17 SER A O 1
ATOM 4951 N N . LEU E 2 18 ? 29.146 -27.379 26.186 1.00 21.80 18 LEU A N 1
ATOM 4952 C CA . LEU E 2 18 ? 28.561 -26.060 26.124 1.00 22.38 18 LEU A CA 1
ATOM 4953 C C . LEU E 2 18 ? 27.229 -26.055 26.839 1.00 26.74 18 LEU A C 1
ATOM 4954 O O . LEU E 2 18 ? 26.539 -27.055 26.852 1.00 26.72 18 LEU A O 1
ATOM 4959 N N . ARG E 2 19 ? 26.867 -24.901 27.380 1.00 23.95 19 ARG A N 1
ATOM 4960 C CA . ARG E 2 19 ? 25.602 -24.697 28.049 1.00 25.58 19 ARG A CA 1
ATOM 4961 C C . ARG E 2 19 ? 24.890 -23.588 27.295 1.00 22.87 19 ARG A C 1
ATOM 4962 O O . ARG E 2 19 ? 25.435 -22.527 27.114 1.00 26.65 19 ARG A O 1
ATOM 4970 N N . LEU E 2 20 ? 23.681 -23.846 26.848 1.00 21.26 20 LEU A N 1
ATOM 4971 C CA . LEU E 2 20 ? 22.916 -22.859 26.128 1.00 22.80 20 LEU A CA 1
ATOM 4972 C C . LEU E 2 20 ? 21.823 -22.427 27.076 1.00 23.14 20 LEU A C 1
ATOM 4973 O O . LEU E 2 20 ? 21.301 -23.232 27.811 1.00 21.73 20 LEU A O 1
ATOM 4978 N N . SER E 2 21 ? 21.508 -21.146 27.056 1.00 20.22 21 SER A N 1
ATOM 4979 C CA . SER E 2 21 ? 20.479 -20.580 27.907 1.00 23.73 21 SER A CA 1
ATOM 4980 C C . SER E 2 21 ? 19.406 -19.896 27.073 1.00 24.49 21 SER A C 1
ATOM 4981 O O . SER E 2 21 ? 19.688 -19.398 26.013 1.00 25.78 21 SER A O 1
ATOM 4984 N N . CYS E 2 22 ? 18.177 -19.886 27.574 1.00 28.14 22 CYS A N 1
ATOM 4985 C CA . CYS E 2 22 ? 17.063 -19.233 26.882 1.00 27.09 22 CYS A CA 1
ATOM 4986 C C . CYS E 2 22 ? 16.203 -18.476 27.889 1.00 16.86 22 CYS A C 1
ATOM 4987 O O . CYS E 2 22 ? 15.633 -19.081 28.802 1.00 19.51 22 CYS A O 1
ATOM 4990 N N . ALA E 2 23 ? 16.110 -17.161 27.724 1.00 21.97 23 ALA A N 1
ATOM 4991 C CA . ALA E 2 23 ? 15.277 -16.313 28.574 1.00 19.22 23 ALA A CA 1
ATOM 4992 C C . ALA E 2 23 ? 13.931 -16.085 27.897 1.00 26.20 23 ALA A C 1
ATOM 4993 O O . ALA E 2 23 ? 13.879 -15.649 26.741 1.00 26.74 23 ALA A O 1
ATOM 4995 N N . VAL E 2 24 ? 12.848 -16.382 28.617 1.00 22.02 24 VAL A N 1
ATOM 4996 C CA . VAL E 2 24 ? 11.499 -16.383 28.064 1.00 21.37 24 VAL A CA 1
ATOM 4997 C C . VAL E 2 24 ? 10.701 -15.265 28.718 1.00 23.00 24 VAL A C 1
ATOM 4998 O O . VAL E 2 24 ? 10.743 -15.106 29.939 1.00 27.98 24 VAL A O 1
ATOM 5002 N N . SER E 2 25 ? 9.963 -14.500 27.913 1.00 22.32 25 SER A N 1
ATOM 5003 C CA . SER E 2 25 ? 8.956 -13.616 28.489 1.00 27.59 25 SER A CA 1
ATOM 5004 C C . SER E 2 25 ? 7.801 -13.462 27.517 1.00 25.05 25 SER A C 1
ATOM 5005 O O . SER E 2 25 ? 7.901 -13.817 26.338 1.00 22.26 25 SER A O 1
ATOM 5008 N N . GLY E 2 26 ? 6.690 -12.940 28.041 1.00 24.83 26 GLY A N 1
ATOM 5009 C CA . GLY E 2 26 ? 5.486 -12.750 27.269 1.00 27.45 26 GLY A CA 1
ATOM 5010 C C . GLY E 2 26 ? 4.489 -13.894 27.301 1.00 33.81 26 GLY A C 1
ATOM 5011 O O . GLY E 2 26 ? 3.431 -13.773 26.674 1.00 26.57 26 GLY A O 1
ATOM 5012 N N . PHE E 2 27 ? 4.776 -15.000 27.994 1.00 26.71 27 PHE A N 1
ATOM 5013 C CA . PHE E 2 27 ? 3.730 -15.996 28.211 1.00 27.11 27 PHE A CA 1
ATOM 5014 C C . PHE E 2 27 ? 3.961 -16.757 29.510 1.00 27.33 27 PHE A C 1
ATOM 5015 O O . PHE E 2 27 ? 5.011 -16.647 30.156 1.00 29.27 27 PHE A O 1
ATOM 5023 N N . ASP E 2 28 ? 2.927 -17.503 29.911 1.00 22.29 28 ASP A N 1
ATOM 5024 C CA . ASP E 2 28 ? 2.916 -18.250 31.171 1.00 21.77 28 ASP A CA 1
ATOM 5025 C C . ASP E 2 28 ? 3.893 -19.425 31.094 1.00 32.81 28 ASP A C 1
ATOM 5026 O O . ASP E 2 28 ? 3.527 -20.577 30.832 1.00 32.16 28 ASP A O 1
ATOM 5031 N N . PHE E 2 29 ? 5.168 -19.110 31.358 1.00 25.83 29 PHE A N 1
ATOM 5032 C CA . PHE E 2 29 ? 6.249 -20.086 31.310 1.00 24.82 29 PHE A CA 1
ATOM 5033 C C . PHE E 2 29 ? 5.999 -21.251 32.261 1.00 27.58 29 PHE A C 1
ATOM 5034 O O . PHE E 2 29 ? 6.370 -22.390 31.955 1.00 21.09 29 PHE A O 1
ATOM 5042 N N . GLU E 2 30 ? 5.363 -20.983 33.409 1.00 24.76 30 GLU A N 1
ATOM 5043 C CA . GLU E 2 30 ? 5.062 -22.025 34.387 1.00 24.84 30 GLU A CA 1
ATOM 5044 C C . GLU E 2 30 ? 4.322 -23.204 33.757 1.00 23.36 30 GLU A C 1
ATOM 5045 O O . GLU E 2 30 ? 4.594 -24.362 34.093 1.00 22.82 30 GLU A O 1
ATOM 5051 N N . LYS E 2 31 ? 3.399 -22.937 32.828 1.00 25.45 31 LYS A N 1
ATOM 5052 C CA . LYS E 2 31 ? 2.593 -23.982 32.193 1.00 23.54 31 LYS A CA 1
ATOM 5053 C C . LYS E 2 31 ? 3.196 -24.527 30.897 1.00 29.09 31 LYS A C 1
ATOM 5054 O O . LYS E 2 31 ? 2.641 -25.482 30.335 1.00 22.57 31 LYS A O 1
ATOM 5060 N N . ALA E 2 32 ? 4.307 -23.954 30.411 1.00 21.52 32 ALA A N 1
ATOM 5061 C CA . ALA E 2 32 ? 4.825 -24.252 29.079 1.00 21.57 32 ALA A CA 1
ATOM 5062 C C . ALA E 2 32 ? 5.677 -25.516 29.053 1.00 20.19 32 ALA A C 1
ATOM 5063 O O . ALA E 2 32 ? 6.588 -25.693 29.875 1.00 17.27 32 ALA A O 1
ATOM 5065 N N . TRP E 2 33 ? 5.446 -26.331 28.040 1.00 18.17 33 TRP A N 1
ATOM 5066 C CA . TRP E 2 33 ? 6.269 -27.480 27.776 1.00 14.20 33 TRP A CA 1
ATOM 5067 C C . TRP E 2 33 ? 7.257 -26.884 26.773 1.00 16.57 33 TRP A C 1
ATOM 5068 O O . TRP E 2 33 ? 6.901 -26.534 25.675 1.00 22.50 33 TRP A O 1
ATOM 5079 N N . MET E 2 34 ? 8.503 -26.799 27.186 1.00 17.69 34 MET A N 1
ATOM 5080 C CA . MET E 2 34 ? 9.561 -26.190 26.406 1.00 21.12 34 MET A CA 1
ATOM 5081 C C . MET E 2 34 ? 10.443 -27.192 25.673 1.00 14.29 34 MET A C 1
ATOM 5082 O O . MET E 2 34 ? 10.721 -28.232 26.171 1.00 20.28 34 MET A O 1
ATOM 5087 N N . SER E 2 35 ? 10.885 -26.836 24.485 1.00 19.00 35 SER A N 1
ATOM 5088 C CA . SER E 2 35 ? 11.765 -27.691 23.714 1.00 16.23 35 SER A CA 1
ATOM 5089 C C . SER E 2 35 ? 12.959 -26.967 23.118 1.00 20.45 35 SER A C 1
ATOM 5090 O O . SER E 2 35 ? 12.946 -25.763 23.013 1.00 20.41 35 SER A O 1
ATOM 5093 N N . TRP E 2 36 ? 13.992 -27.725 22.778 1.00 16.73 36 TRP A N 1
ATOM 5094 C CA . TRP E 2 36 ? 15.142 -27.226 22.040 1.00 15.82 36 TRP A CA 1
ATOM 5095 C C . TRP E 2 36 ? 15.037 -27.902 20.666 1.00 17.49 36 TRP A C 1
ATOM 5096 O O . TRP E 2 36 ? 14.766 -29.080 20.581 1.00 18.42 36 TRP A O 1
ATOM 5107 N N . VAL E 2 37 ? 15.160 -27.136 19.598 1.00 13.21 37 VAL A N 1
ATOM 5108 C CA . VAL E 2 37 ? 15.102 -27.658 18.232 1.00 10.57 37 VAL A CA 1
ATOM 5109 C C . VAL E 2 37 ? 16.301 -27.090 17.474 1.00 20.80 37 VAL A C 1
ATOM 5110 O O . VAL E 2 37 ? 16.616 -25.922 17.626 1.00 21.22 37 VAL A O 1
ATOM 5114 N N . ARG E 2 38 ? 16.955 -27.904 16.664 1.00 14.60 38 ARG A N 1
ATOM 5115 C CA . ARG E 2 38 ? 18.173 -27.448 16.006 1.00 18.78 38 ARG A CA 1
ATOM 5116 C C . ARG E 2 38 ? 18.036 -27.526 14.493 1.00 20.08 38 ARG A C 1
ATOM 5117 O O . ARG E 2 38 ? 17.243 -28.303 13.959 1.00 24.25 38 ARG A O 1
ATOM 5125 N N . GLN E 2 39 ? 18.812 -26.698 13.794 1.00 19.55 39 GLN A N 1
ATOM 5126 C CA . GLN E 2 39 ? 18.716 -26.642 12.335 1.00 19.80 39 GLN A CA 1
ATOM 5127 C C . GLN E 2 39 ? 20.114 -26.519 11.756 1.00 18.92 39 GLN A C 1
ATOM 5128 O O . GLN E 2 39 ? 20.710 -25.442 11.806 1.00 14.45 39 GLN A O 1
ATOM 5134 N N . ALA E 2 40 ? 20.619 -27.615 11.195 1.00 19.23 40 ALA A N 1
ATOM 5135 C CA . ALA E 2 40 ? 21.897 -27.591 10.504 1.00 22.25 40 ALA A CA 1
ATOM 5136 C C . ALA E 2 40 ? 21.804 -26.743 9.235 1.00 28.20 40 ALA A C 1
ATOM 5137 O O . ALA E 2 40 ? 20.729 -26.628 8.629 1.00 21.56 40 ALA A O 1
ATOM 5139 N N . PRO E 2 41 ? 22.928 -26.139 8.810 1.00 29.63 41 PRO A N 1
ATOM 5140 C CA . PRO E 2 41 ? 22.916 -25.257 7.634 1.00 24.72 41 PRO A CA 1
ATOM 5141 C C . PRO E 2 41 ? 22.229 -25.852 6.412 1.00 25.30 41 PRO A C 1
ATOM 5142 O O . PRO E 2 41 ? 22.594 -26.935 5.941 1.00 31.44 41 PRO A O 1
ATOM 5146 N N . GLY E 2 42 ? 21.215 -25.155 5.906 1.00 25.96 42 GLY A N 1
ATOM 5147 C CA . GLY E 2 42 ? 20.491 -25.622 4.735 1.00 33.82 42 GLY A CA 1
ATOM 5148 C C . GLY E 2 42 ? 19.664 -26.873 4.949 1.00 30.22 42 GLY A C 1
ATOM 5149 O O . GLY E 2 42 ? 19.259 -27.513 3.976 1.00 28.25 42 GLY A O 1
ATOM 5150 N N . GLN E 2 43 ? 19.403 -27.242 6.199 1.00 29.25 43 GLN A N 1
ATOM 5151 C CA . GLN E 2 43 ? 18.663 -28.450 6.540 1.00 26.55 43 GLN A CA 1
ATOM 5152 C C . GLN E 2 43 ? 17.328 -28.083 7.180 1.00 21.13 43 GLN A C 1
ATOM 5153 O O . GLN E 2 43 ? 17.022 -26.905 7.416 1.00 20.98 43 GLN A O 1
ATOM 5159 N N . GLY E 2 44 ? 16.532 -29.114 7.473 1.00 19.76 44 GLY A N 1
ATOM 5160 C CA . GLY E 2 44 ? 15.256 -28.937 8.140 1.00 19.49 44 GLY A CA 1
ATOM 5161 C C . GLY E 2 44 ? 15.402 -28.851 9.651 1.00 19.00 44 GLY A C 1
ATOM 5162 O O . GLY E 2 44 ? 16.490 -28.960 10.208 1.00 20.73 44 GLY A O 1
ATOM 5163 N N . LEU E 2 45 ? 14.277 -28.621 10.321 1.00 15.00 45 LEU A N 1
ATOM 5164 C CA . LEU E 2 45 ? 14.282 -28.574 11.778 1.00 21.05 45 LEU A CA 1
ATOM 5165 C C . LEU E 2 45 ? 14.382 -29.986 12.349 1.00 21.28 45 LEU A C 1
ATOM 5166 O O . LEU E 2 45 ? 13.844 -30.939 11.784 1.00 21.26 45 LEU A O 1
ATOM 5171 N N . GLN E 2 46 ? 15.079 -30.115 13.473 1.00 17.37 46 GLN A N 1
ATOM 5172 C CA . GLN E 2 46 ? 15.266 -31.411 14.130 1.00 20.14 46 GLN A CA 1
ATOM 5173 C C . GLN E 2 46 ? 15.074 -31.195 15.620 1.00 18.82 46 GLN A C 1
ATOM 5174 O O . GLN E 2 46 ? 15.924 -30.575 16.274 1.00 16.92 46 GLN A O 1
ATOM 5180 N N . TRP E 2 47 ? 13.967 -31.711 16.152 1.00 15.74 47 TRP A N 1
ATOM 5181 C CA . TRP E 2 47 ? 13.732 -31.661 17.583 1.00 20.99 47 TRP A CA 1
ATOM 5182 C C . TRP E 2 47 ? 14.885 -32.297 18.361 1.00 16.05 47 TRP A C 1
ATOM 5183 O O . TRP E 2 47 ? 15.409 -33.348 17.981 1.00 18.08 47 TRP A O 1
ATOM 5194 N N . VAL E 2 48 ? 15.263 -31.671 19.476 1.00 18.50 48 VAL A N 1
ATOM 5195 C CA . VAL E 2 48 ? 16.445 -32.063 20.246 1.00 24.76 48 VAL A CA 1
ATOM 5196 C C . VAL E 2 48 ? 16.063 -32.613 21.621 1.00 26.73 48 VAL A C 1
ATOM 5197 O O . VAL E 2 48 ? 16.487 -33.704 22.005 1.00 20.56 48 VAL A O 1
ATOM 5201 N N . ALA E 2 49 ? 15.251 -31.873 22.369 1.00 21.86 49 ALA A N 1
ATOM 5202 C CA . ALA E 2 49 ? 14.847 -32.292 23.700 1.00 22.73 49 ALA A CA 1
ATOM 5203 C C . ALA E 2 49 ? 13.657 -31.455 24.145 1.00 18.99 49 ALA A C 1
ATOM 5204 O O . ALA E 2 49 ? 13.481 -30.326 23.694 1.00 15.29 49 ALA A O 1
ATOM 5206 N N . ARG E 2 50 ? 12.858 -32.026 25.038 1.00 18.98 50 ARG A N 1
ATOM 5207 C CA . ARG E 2 50 ? 11.682 -31.390 25.611 1.00 19.00 50 ARG A CA 1
ATOM 5208 C C . ARG E 2 50 ? 11.718 -31.509 27.127 1.00 18.32 50 ARG A C 1
ATOM 5209 O O . ARG E 2 50 ? 12.137 -32.539 27.665 1.00 21.79 50 ARG A O 1
ATOM 5217 N N . ILE E 2 51 ? 11.180 -30.505 27.797 1.00 16.89 51 ILE A N 1
ATOM 5218 C CA . ILE E 2 51 ? 10.950 -30.598 29.215 1.00 20.19 51 ILE A CA 1
ATOM 5219 C C . ILE E 2 51 ? 9.510 -30.161 29.527 1.00 19.54 51 ILE A C 1
ATOM 5220 O O . ILE E 2 51 ? 9.115 -29.089 29.190 1.00 14.29 51 ILE A O 1
ATOM 5225 N N . LYS E 2 52 ? 8.763 -30.999 30.222 1.00 17.44 52 LYS A N 1
ATOM 5226 C CA . LYS E 2 52 ? 7.399 -30.696 30.621 1.00 14.11 52 LYS A CA 1
ATOM 5227 C C . LYS E 2 52 ? 7.352 -29.664 31.736 1.00 13.71 52 LYS A C 1
ATOM 5228 O O . LYS E 2 52 ? 8.315 -29.399 32.408 1.00 14.71 52 LYS A O 1
ATOM 5234 N N . SER E 2 53 ? 6.157 -29.144 31.956 1.00 18.25 53 SER A N 1
ATOM 5235 C CA . SER E 2 53 ? 5.888 -28.218 33.029 1.00 21.95 53 SER A CA 1
ATOM 5236 C C . SER E 2 53 ? 6.092 -28.912 34.379 1.00 22.22 53 SER A C 1
ATOM 5237 O O . SER E 2 53 ? 5.864 -30.099 34.526 1.00 21.20 53 SER A O 1
ATOM 5240 N N . THR E 2 54 ? 6.534 -28.163 35.365 1.00 16.02 54 THR A N 1
ATOM 5241 C CA . THR E 2 54 ? 6.731 -28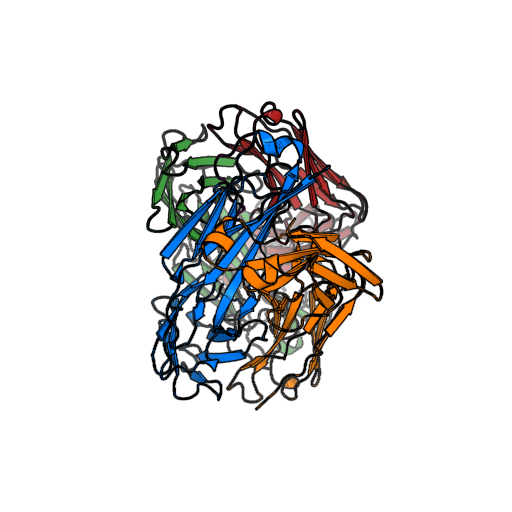.722 36.698 1.00 23.82 54 THR A CA 1
ATOM 5242 C C . THR E 2 54 ? 5.465 -29.413 37.197 1.00 23.67 54 THR A C 1
ATOM 5243 O O . THR E 2 54 ? 5.537 -30.502 37.778 1.00 26.42 54 THR A O 1
ATOM 5247 N N . ALA E 2 55 ? 4.294 -28.818 36.953 1.00 31.48 55 ALA A N 1
ATOM 5248 C CA . ALA E 2 55 ? 3.059 -29.420 37.452 1.00 32.66 55 ALA A CA 1
ATOM 5249 C C . ALA E 2 55 ? 2.800 -30.775 36.809 1.00 33.73 55 ALA A C 1
ATOM 5250 O O . ALA E 2 55 ? 2.121 -31.623 37.400 1.00 25.78 55 ALA A O 1
ATOM 5252 N N . ASP E 2 56 ? 3.341 -30.998 35.610 1.00 33.53 56 ASP A N 1
ATOM 5253 C CA . ASP E 2 56 ? 3.261 -32.278 34.918 1.00 32.12 56 ASP A CA 1
ATOM 5254 C C . ASP E 2 56 ? 4.483 -33.164 35.183 1.00 33.95 56 ASP A C 1
ATOM 5255 O O . ASP E 2 56 ? 4.736 -34.111 34.427 1.00 36.51 56 ASP A O 1
ATOM 5260 N N . GLY E 2 57 ? 5.243 -32.877 36.239 1.00 33.95 57 GLY A N 1
ATOM 5261 C CA . GLY E 2 57 ? 6.358 -33.706 36.646 1.00 32.02 57 GLY A CA 1
ATOM 5262 C C . GLY E 2 57 ? 7.694 -33.344 36.039 1.00 29.81 57 GLY A C 1
ATOM 5263 O O . GLY E 2 57 ? 8.693 -34.003 36.354 1.00 31.54 57 GLY A O 1
ATOM 5264 N N . GLY E 2 58 ? 7.747 -32.329 35.179 1.00 23.55 58 GLY A N 1
ATOM 5265 C CA . GLY E 2 58 ? 9.016 -31.870 34.642 1.00 24.28 58 GLY A CA 1
ATOM 5266 C C . GLY E 2 58 ? 9.766 -32.903 33.833 1.00 21.39 58 GLY A C 1
ATOM 5267 O O . GLY E 2 58 ? 10.993 -32.808 33.705 1.00 26.23 58 GLY A O 1
ATOM 5268 N N . THR E 2 59 ? 9.056 -33.867 33.252 1.00 23.21 59 THR A N 1
ATOM 5269 C CA . THR E 2 59 ? 9.693 -34.982 32.560 1.00 26.50 59 THR A CA 1
ATOM 5270 C C . THR E 2 59 ? 10.424 -34.519 31.308 1.00 23.35 59 THR A C 1
ATOM 5271 O O . THR E 2 59 ? 9.854 -33.822 30.460 1.00 21.75 59 THR A O 1
ATOM 5275 N N . THR E 2 60 ? 11.683 -34.942 31.195 1.00 18.66 60 THR A N 1
ATOM 5276 C CA . THR E 2 60 ? 12.564 -34.674 30.070 1.00 17.83 60 THR A CA 1
ATOM 5277 C C . THR E 2 60 ? 12.485 -35.815 29.057 1.00 19.28 60 THR A C 1
ATOM 5278 O O . THR E 2 60 ? 12.317 -36.981 29.426 1.00 16.67 60 THR A O 1
ATOM 5282 N N . SER E 2 61 ? 12.602 -35.468 27.775 1.00 17.92 61 SER A N 1
ATOM 5283 C CA . SER E 2 61 ? 12.803 -36.458 26.716 1.00 18.85 61 SER A CA 1
ATOM 5284 C C . SER E 2 61 ? 13.810 -35.926 25.696 1.00 15.14 61 SER A C 1
ATOM 5285 O O . SER E 2 61 ? 13.975 -34.711 25.541 1.00 21.95 61 SER A O 1
ATOM 5288 N N . TYR E 2 62 ? 14.472 -36.844 24.987 1.00 15.98 62 TYR A N 1
ATOM 5289 C CA . TYR E 2 62 ? 15.597 -36.492 24.124 1.00 15.83 62 TYR A CA 1
ATOM 5290 C C . TYR E 2 62 ? 15.504 -37.188 22.780 1.00 14.68 62 TYR A C 1
ATOM 5291 O O . TYR E 2 62 ? 15.088 -38.339 22.686 1.00 19.15 62 TYR A O 1
ATOM 5300 N N . ALA E 2 63 ? 15.975 -36.498 21.742 1.00 19.80 63 ALA A N 1
ATOM 5301 C CA . ALA E 2 63 ? 16.108 -37.135 20.444 1.00 22.46 63 ALA A CA 1
ATOM 5302 C C . ALA E 2 63 ? 17.195 -38.193 20.517 1.00 25.50 63 ALA A C 1
ATOM 5303 O O . ALA E 2 63 ? 18.181 -38.043 21.237 1.00 23.26 63 ALA A O 1
ATOM 5305 N N . ALA E 2 64 ? 17.005 -39.274 19.760 1.00 24.43 64 ALA A N 1
ATOM 5306 C CA . ALA E 2 64 ? 17.922 -40.404 19.858 1.00 27.86 64 ALA A CA 1
ATOM 5307 C C . ALA E 2 64 ? 19.386 -40.056 19.569 1.00 28.52 64 ALA A C 1
ATOM 5308 O O . ALA E 2 64 ? 20.260 -40.640 20.230 1.00 29.59 64 ALA A O 1
ATOM 5310 N N . PRO E 2 65 ? 19.734 -39.167 18.630 1.00 24.58 65 PRO A N 1
ATOM 5311 C CA . PRO E 2 65 ? 21.161 -38.816 18.463 1.00 26.41 65 PRO A CA 1
ATOM 5312 C C . PRO E 2 65 ? 21.806 -38.101 19.657 1.00 23.38 65 PRO A C 1
ATOM 5313 O O . PRO E 2 65 ? 23.037 -38.092 19.750 1.00 23.34 65 PRO A O 1
ATOM 5317 N N . VAL E 2 66 ? 21.038 -37.500 20.566 1.00 24.28 66 VAL A N 1
ATOM 5318 C CA . VAL E 2 66 ? 21.613 -36.775 21.698 1.00 19.99 66 VAL A CA 1
ATOM 5319 C C . VAL E 2 66 ? 21.308 -37.413 23.044 1.00 28.15 66 VAL A C 1
ATOM 5320 O O . VAL E 2 66 ? 21.857 -36.955 24.063 1.00 23.10 66 VAL A O 1
ATOM 5324 N N . GLU E 2 67 ? 20.479 -38.444 23.069 1.00 30.44 67 GLU A N 1
ATOM 5325 C CA . GLU E 2 67 ? 20.114 -39.044 24.331 1.00 27.82 67 GLU A CA 1
ATOM 5326 C C . GLU E 2 67 ? 21.359 -39.454 25.087 1.00 21.56 67 GLU A C 1
ATOM 5327 O O . GLU E 2 67 ? 22.255 -40.043 24.552 1.00 25.68 67 GLU A O 1
ATOM 5333 N N . GLY E 2 68 ? 21.402 -39.058 26.339 1.00 24.22 68 GLY A N 1
ATOM 5334 C CA . GLY E 2 68 ? 22.484 -39.357 27.244 1.00 27.13 68 GLY A CA 1
ATOM 5335 C C . GLY E 2 68 ? 23.677 -38.423 27.227 1.00 23.02 68 GLY A C 1
ATOM 5336 O O . GLY E 2 68 ? 24.478 -38.483 28.125 1.00 25.06 68 GLY A O 1
ATOM 5337 N N . ARG E 2 69 ? 23.783 -37.557 26.230 1.00 19.86 69 ARG A N 1
ATOM 5338 C CA . ARG E 2 69 ? 24.884 -36.604 26.184 1.00 27.93 69 ARG A CA 1
ATOM 5339 C C . ARG E 2 69 ? 24.436 -35.215 26.615 1.00 27.55 69 ARG A C 1
ATOM 5340 O O . ARG E 2 69 ? 25.205 -34.442 27.149 1.00 31.36 69 ARG A O 1
ATOM 5348 N N . PHE E 2 70 ? 23.193 -34.900 26.309 1.00 18.98 70 PHE A N 1
ATOM 5349 C CA . PHE E 2 70 ? 22.599 -33.607 26.596 1.00 22.84 70 PHE A CA 1
ATOM 5350 C C . PHE E 2 70 ? 21.685 -33.655 27.828 1.00 28.07 70 PHE A C 1
ATOM 5351 O O . PHE E 2 70 ? 21.193 -34.693 28.194 1.00 24.34 70 PHE A O 1
ATOM 5359 N N . ILE E 2 71 ? 21.497 -32.515 28.477 1.00 23.97 71 ILE A N 1
ATOM 5360 C CA . ILE E 2 71 ? 20.583 -32.400 29.614 1.00 21.02 71 ILE A CA 1
ATOM 5361 C C . ILE E 2 71 ? 19.755 -31.134 29.420 1.00 20.78 71 ILE A C 1
ATOM 5362 O O . ILE E 2 71 ? 20.322 -30.037 29.333 1.00 23.22 71 ILE A O 1
ATOM 5367 N N . ILE E 2 72 ? 18.429 -31.265 29.387 1.00 20.66 72 ILE A N 1
ATOM 5368 C CA . ILE E 2 72 ? 17.540 -30.095 29.389 1.00 17.70 72 ILE A CA 1
ATOM 5369 C C . ILE E 2 72 ? 17.066 -29.845 30.811 1.00 17.36 72 ILE A C 1
ATOM 5370 O O . ILE E 2 72 ? 16.876 -30.781 31.604 1.00 15.79 72 ILE A O 1
ATOM 5375 N N . SER E 2 73 ? 16.917 -28.574 31.160 1.00 17.15 73 SER A N 1
ATOM 5376 C CA . SER E 2 73 ? 16.484 -28.243 32.499 1.00 24.31 73 SER A CA 1
ATOM 5377 C C . SER E 2 73 ? 15.871 -26.860 32.449 1.00 20.32 73 SER A C 1
ATOM 5378 O O . SER E 2 73 ? 16.137 -26.072 31.537 1.00 18.20 73 SER A O 1
ATOM 5381 N N . ARG E 2 74 ? 15.062 -26.573 33.448 1.00 17.56 74 ARG A N 1
ATOM 5382 C CA . ARG E 2 74 ? 14.361 -25.303 33.506 1.00 25.94 74 ARG A CA 1
ATOM 5383 C C . ARG E 2 74 ? 14.558 -24.680 34.880 1.00 25.63 74 ARG A C 1
ATOM 5384 O O . ARG E 2 74 ? 14.816 -25.372 35.866 1.00 20.33 74 ARG A O 1
ATOM 5392 N N . ASP E 2 75 ? 14.447 -23.350 34.924 1.00 25.78 75 ASP A N 1
ATOM 5393 C CA . ASP E 2 75 ? 14.436 -22.582 36.168 1.00 22.63 75 ASP A CA 1
ATOM 5394 C C . ASP E 2 75 ? 13.188 -21.699 36.130 1.00 24.69 75 ASP A C 1
ATOM 5395 O O . ASP E 2 75 ? 13.192 -20.633 35.507 1.00 23.99 75 ASP A O 1
ATOM 5400 N N . ASP E 2 76 ? 12.106 -22.140 36.789 1.00 17.68 76 ASP A N 1
ATOM 5401 C CA . ASP E 2 76 ? 10.864 -21.377 36.694 1.00 27.87 76 ASP A CA 1
ATOM 5402 C C . ASP E 2 76 ? 10.965 -20.026 37.397 1.00 32.10 76 ASP A C 1
ATOM 5403 O O . ASP E 2 76 ? 10.253 -19.083 37.025 1.00 31.53 76 ASP A O 1
ATOM 5408 N N . SER E 2 77 ? 11.839 -19.902 38.399 1.00 23.46 77 SER A N 1
ATOM 5409 C CA . SER E 2 77 ? 11.941 -18.646 39.130 1.00 31.32 77 SER A CA 1
ATOM 5410 C C . SER E 2 77 ? 12.609 -17.549 38.309 1.00 33.97 77 SER A C 1
ATOM 5411 O O . SER E 2 77 ? 12.469 -16.369 38.643 1.00 40.51 77 SER A O 1
ATOM 5414 N N . ARG E 2 78 ? 13.337 -17.900 37.251 1.00 29.89 78 ARG A N 1
ATOM 5415 C CA . ARG E 2 78 ? 13.964 -16.898 36.401 1.00 25.88 78 ARG A CA 1
ATOM 5416 C C . ARG E 2 78 ? 13.478 -16.980 34.958 1.00 29.93 78 ARG A C 1
ATOM 5417 O O . ARG E 2 78 ? 14.050 -16.318 34.083 1.00 29.18 78 ARG A O 1
ATOM 5425 N N . ASN E 2 79 ? 12.430 -17.764 34.693 1.00 26.09 79 ASN A N 1
ATOM 5426 C CA . ASN E 2 79 ? 11.921 -17.982 33.332 1.00 28.41 79 ASN A CA 1
ATOM 5427 C C . ASN E 2 79 ? 13.033 -18.405 32.361 1.00 28.80 79 ASN A C 1
ATOM 5428 O O . ASN E 2 79 ? 13.109 -17.933 31.222 1.00 27.35 79 ASN A O 1
ATOM 5433 N N . MET E 2 80 ? 13.894 -19.324 32.794 1.00 21.07 80 MET A N 1
ATOM 5434 C CA . MET E 2 80 ? 15.029 -19.753 31.984 1.00 22.45 80 MET A CA 1
ATOM 5435 C C . MET E 2 80 ? 14.904 -21.208 31.558 1.00 25.15 80 MET A C 1
ATOM 5436 O O . MET E 2 80 ? 14.474 -22.067 32.342 1.00 22.01 80 MET A O 1
ATOM 5441 N N . LEU E 2 81 ? 15.335 -21.476 30.329 1.00 24.87 81 LEU A N 1
ATOM 5442 C CA . LEU E 2 81 ? 15.561 -22.826 29.825 1.00 17.16 81 LEU A CA 1
ATOM 5443 C C . LEU E 2 81 ? 17.046 -23.001 29.526 1.00 26.02 81 LEU A C 1
ATOM 5444 O O . LEU E 2 81 ? 17.724 -22.050 29.106 1.00 14.07 81 LEU A O 1
ATOM 5449 N N . TYR E 2 82 ? 17.556 -24.215 29.763 1.00 20.51 82 TYR A N 1
ATOM 5450 C CA . TYR E 2 82 ? 18.958 -24.530 29.577 1.00 22.35 82 TYR A CA 1
ATOM 5451 C C . TYR E 2 82 ? 19.076 -25.836 28.809 1.00 25.90 82 TYR A C 1
ATOM 5452 O O . TYR E 2 82 ? 18.211 -26.722 28.924 1.00 19.32 82 TYR A O 1
ATOM 5461 N N . LEU E 2 83 ? 20.154 -25.925 28.015 1.00 15.82 83 LEU A N 1
ATOM 5462 C CA . LEU E 2 83 ? 20.586 -27.159 27.355 1.00 17.05 83 LEU A CA 1
ATOM 5463 C C . LEU E 2 83 ? 22.076 -27.324 27.636 1.00 18.98 83 LEU A C 1
ATOM 5464 O O . LEU E 2 83 ? 22.905 -26.568 27.118 1.00 20.45 83 LEU A O 1
ATOM 5469 N N . GLN E 2 84 ? 22.418 -28.287 28.481 1.00 15.25 84 GLN A N 1
ATOM 5470 C CA . GLN E 2 84 ? 23.805 -28.608 28.758 1.00 19.94 84 GLN A CA 1
ATOM 5471 C C . GLN E 2 84 ? 24.218 -29.697 27.777 1.00 20.72 84 GLN A C 1
ATOM 5472 O O . GLN E 2 84 ? 23.591 -30.759 27.727 1.00 26.07 84 GLN A O 1
ATOM 5478 N N . MET E 2 85 ? 25.264 -29.425 26.991 1.00 23.81 85 MET A N 1
ATOM 5479 C CA . MET E 2 85 ? 25.640 -30.239 25.840 1.00 25.38 85 MET A CA 1
ATOM 5480 C C . MET E 2 85 ? 27.046 -30.778 26.053 1.00 27.54 85 MET A C 1
ATOM 5481 O O . MET E 2 85 ? 27.968 -30.004 26.305 1.00 27.73 85 MET A O 1
ATOM 5486 N N . ASN E 2 86 ? 27.218 -32.090 25.919 1.00 21.59 86 ASN A N 1
ATOM 5487 C CA . ASN E 2 86 ? 28.478 -32.734 26.249 1.00 18.20 86 ASN A CA 1
ATOM 5488 C C . ASN E 2 86 ? 28.892 -33.669 25.126 1.00 23.57 86 ASN A C 1
ATOM 5489 O O . ASN E 2 86 ? 28.087 -34.019 24.260 1.00 23.79 86 ASN A O 1
ATOM 5494 N N . SER E 2 87 ? 30.171 -34.065 25.157 1.00 20.19 87 SER A N 1
ATOM 5495 C CA . SER E 2 87 ? 30.751 -34.960 24.157 1.00 17.06 87 SER A CA 1
ATOM 5496 C C . SER E 2 87 ? 30.303 -34.556 22.765 1.00 20.81 87 SER A C 1
ATOM 5497 O O . SER E 2 87 ? 29.767 -35.352 21.997 1.00 20.27 87 SER A O 1
ATOM 5500 N N . LEU E 2 88 ? 30.494 -33.277 22.467 1.00 21.68 88 LEU A N 1
ATOM 5501 C CA . LEU E 2 88 ? 29.990 -32.708 21.234 1.00 23.06 88 LEU A CA 1
ATOM 5502 C C . LEU E 2 88 ? 30.632 -33.353 20.014 1.00 26.49 88 LEU A C 1
ATOM 5503 O O . LEU E 2 88 ? 31.812 -33.719 20.020 1.00 24.55 88 LEU A O 1
ATOM 5508 N N . LYS E 2 89 ? 29.833 -33.485 18.960 1.00 25.61 89 LYS A N 1
ATOM 5509 C CA . LYS E 2 89 ? 30.260 -34.073 17.708 1.00 27.29 89 LYS A CA 1
ATOM 5510 C C . LYS E 2 89 ? 30.051 -33.061 16.590 1.00 21.45 89 LYS A C 1
ATOM 5511 O O . LYS E 2 89 ? 29.265 -32.118 16.722 1.00 21.23 89 LYS A O 1
ATOM 5517 N N . THR E 2 90 ? 30.799 -33.252 15.498 1.00 23.22 90 THR A N 1
ATOM 5518 C CA . THR E 2 90 ? 30.746 -32.314 14.380 1.00 28.49 90 THR A CA 1
ATOM 5519 C C . THR E 2 90 ? 29.335 -32.192 13.827 1.00 25.52 90 THR A C 1
ATOM 5520 O O . THR E 2 90 ? 28.913 -31.095 13.446 1.00 20.80 90 THR A O 1
ATOM 5524 N N . GLU E 2 91 ? 28.578 -33.301 13.809 1.00 19.77 91 GLU A N 1
ATOM 5525 C CA . GLU E 2 91 ? 27.186 -33.277 13.353 1.00 22.73 91 GLU A CA 1
ATOM 5526 C C . GLU E 2 91 ? 26.211 -32.598 14.322 1.00 21.55 91 GLU A C 1
ATOM 5527 O O . GLU E 2 91 ? 25.033 -32.481 13.958 1.00 22.27 91 GLU A O 1
ATOM 5533 N N . ASP E 2 92 ? 26.629 -32.181 15.526 1.00 17.95 92 ASP A N 1
ATOM 5534 C CA . ASP E 2 92 ? 25.826 -31.283 16.361 1.00 15.96 92 ASP A CA 1
ATOM 5535 C C . ASP E 2 92 ? 25.906 -29.821 15.917 1.00 15.62 92 ASP A C 1
ATOM 5536 O O . ASP E 2 92 ? 25.185 -28.984 16.467 1.00 20.30 92 ASP A O 1
ATOM 5541 N N . THR E 2 93 ? 26.771 -29.486 14.970 1.00 20.27 93 THR A N 1
ATOM 5542 C CA . THR E 2 93 ? 26.820 -28.124 14.430 1.00 19.55 93 THR A CA 1
ATOM 5543 C C . THR E 2 93 ? 25.461 -27.698 13.882 1.00 20.04 93 THR A C 1
ATOM 5544 O O . THR E 2 93 ? 24.926 -28.346 12.980 1.00 21.11 93 THR A O 1
ATOM 5548 N N . ALA E 2 94 ? 24.918 -26.594 14.403 1.00 21.06 94 ALA A N 1
ATOM 5549 C CA . ALA E 2 94 ? 23.560 -26.182 14.060 1.00 22.67 94 ALA A CA 1
ATOM 5550 C C . ALA E 2 94 ? 23.229 -24.859 14.744 1.00 20.82 94 ALA A C 1
ATOM 5551 O O . ALA E 2 94 ? 23.905 -24.426 15.678 1.00 19.28 94 ALA A O 1
ATOM 5553 N N . VAL E 2 95 ? 22.189 -24.216 14.249 1.00 22.29 95 VAL A N 1
ATOM 5554 C CA . VAL E 2 95 ? 21.529 -23.160 15.009 1.00 28.33 95 VAL A CA 1
ATOM 5555 C C . VAL E 2 95 ? 20.580 -23.828 15.989 1.00 24.07 95 VAL A C 1
ATOM 5556 O O . VAL E 2 95 ? 19.781 -24.683 15.591 1.00 21.43 95 VAL A O 1
ATOM 5560 N N . TYR E 2 96 ? 20.702 -23.488 17.275 1.00 16.10 96 TYR A N 1
ATOM 5561 C CA . TYR E 2 96 ? 19.865 -24.070 18.31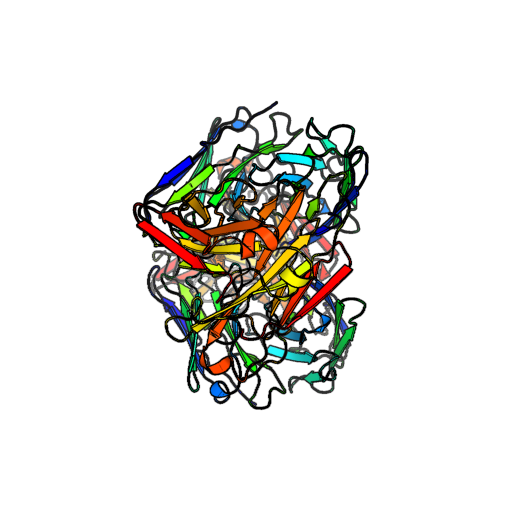5 1.00 21.05 96 TYR A CA 1
ATOM 5562 C C . TYR E 2 96 ? 18.791 -23.067 18.687 1.00 21.72 96 TYR A C 1
ATOM 5563 O O . TYR E 2 96 ? 19.095 -21.910 18.985 1.00 21.30 96 TYR A O 1
ATOM 5572 N N . TYR E 2 97 ? 17.551 -23.532 18.691 1.00 13.94 97 TYR A N 1
ATOM 5573 C CA . TYR E 2 97 ? 16.369 -22.725 18.920 1.00 22.92 97 TYR A CA 1
ATOM 5574 C C . TYR E 2 97 ? 15.676 -23.192 20.180 1.00 20.43 97 TYR A C 1
ATOM 5575 O O . TYR E 2 97 ? 15.447 -24.394 20.360 1.00 16.16 97 TYR A O 1
ATOM 5584 N N . CYS E 2 98 ? 15.313 -22.244 21.020 1.00 16.73 98 CYS A N 1
ATOM 5585 C CA . CYS E 2 98 ? 14.418 -22.491 22.136 1.00 24.03 98 CYS A CA 1
ATOM 5586 C C . CYS E 2 98 ? 12.993 -22.255 21.637 1.00 18.88 98 CYS A C 1
ATOM 5587 O O . CYS E 2 98 ? 12.763 -21.317 20.874 1.00 18.56 98 CYS A O 1
ATOM 5590 N N . THR E 2 99 ? 12.049 -23.145 21.977 1.00 19.08 99 THR A N 1
ATOM 5591 C CA . THR E 2 99 ? 10.727 -22.974 21.360 1.00 19.14 99 THR A CA 1
ATOM 5592 C C . THR E 2 99 ? 9.609 -23.593 22.180 1.00 22.54 99 THR A C 1
ATOM 5593 O O . THR E 2 99 ? 9.759 -24.678 22.742 1.00 20.35 99 THR A O 1
ATOM 5597 N N . SER E 2 100 ? 8.461 -22.906 22.177 1.00 21.50 100 SER A N 1
ATOM 5598 C CA . SER E 2 100 ? 7.177 -23.383 22.701 1.00 16.28 100 SER A CA 1
ATOM 5599 C C . SER E 2 100 ? 6.096 -22.680 21.873 1.00 14.90 100 SER A C 1
ATOM 5600 O O . SER E 2 100 ? 5.520 -21.662 22.278 1.00 18.89 100 SER A O 1
ATOM 5603 N N . ALA E 2 101 ? 5.854 -23.226 20.668 1.00 15.28 101 ALA A N 1
ATOM 5604 C CA . ALA E 2 101 ? 5.065 -22.626 19.584 1.00 16.26 101 ALA A CA 1
ATOM 5605 C C . ALA E 2 101 ? 5.746 -21.382 19.018 1.00 25.55 101 ALA A C 1
ATOM 5606 O O . ALA E 2 101 ? 5.889 -21.254 17.795 1.00 21.22 101 ALA A O 1
ATOM 5608 N N . HIS E 2 102 ? 6.150 -20.451 19.881 1.00 18.51 102 HIS A N 1
ATOM 5609 C CA . HIS E 2 102 ? 6.968 -19.336 19.423 1.00 18.68 102 HIS A CA 1
ATOM 5610 C C . HIS E 2 102 ? 8.438 -19.753 19.444 1.00 22.37 102 HIS A C 1
ATOM 5611 O O . HIS E 2 102 ? 8.803 -20.799 19.991 1.00 20.76 102 HIS A O 1
ATOM 5618 N N . TRP E 2 103 ? 9.283 -18.949 18.799 1.00 23.44 103 TRP A N 1
ATOM 5619 C CA . TRP E 2 103 ? 10.680 -19.313 18.564 1.00 16.68 103 TRP A CA 1
ATOM 5620 C C . TRP E 2 103 ? 11.601 -18.136 18.846 1.00 27.67 103 TRP A C 1
ATOM 5621 O O . TRP E 2 103 ? 11.317 -17.004 18.446 1.00 26.10 103 TRP A O 1
ATOM 5632 N N . GLY E 2 104 ? 12.716 -18.408 19.516 1.00 32.32 104 GLY A N 1
ATOM 5633 C CA . GLY E 2 104 ? 13.766 -17.420 19.625 1.00 30.10 104 GLY A CA 1
ATOM 5634 C C . GLY E 2 104 ? 14.448 -17.217 18.285 1.00 23.09 104 GLY A C 1
ATOM 5635 O O . GLY E 2 104 ? 14.079 -17.803 17.265 1.00 27.35 104 GLY A O 1
ATOM 5636 N N . GLN E 2 105 ? 15.459 -16.343 18.285 1.00 25.24 105 GLN A N 1
ATOM 5637 C CA . GLN E 2 105 ? 16.278 -16.143 17.092 1.00 28.29 105 GLN A CA 1
ATOM 5638 C C . GLN E 2 105 ? 17.339 -17.223 16.910 1.00 25.37 105 GLN A C 1
ATOM 5639 O O . GLN E 2 105 ? 17.961 -17.283 15.844 1.00 27.92 105 GLN A O 1
ATOM 5645 N N . GLY E 2 106 ? 17.607 -18.036 17.925 1.00 18.38 106 GLY A N 1
ATOM 5646 C CA . GLY E 2 106 ? 18.561 -19.115 17.786 1.00 20.11 106 GLY A CA 1
ATOM 5647 C C . GLY E 2 106 ? 19.994 -18.698 18.088 1.00 21.00 106 GLY A C 1
ATOM 5648 O O . GLY E 2 106 ? 20.361 -17.517 18.049 1.00 26.14 106 GLY A O 1
ATOM 5649 N N . THR E 2 107 ? 20.822 -19.701 18.398 1.00 19.77 107 THR A N 1
ATOM 5650 C CA . THR E 2 107 ? 22.229 -19.458 18.699 1.00 17.64 107 THR A CA 1
ATOM 5651 C C . THR E 2 107 ? 23.098 -20.496 17.981 1.00 17.86 107 THR A C 1
ATOM 5652 O O . THR E 2 107 ? 22.832 -21.702 18.044 1.00 19.75 107 THR A O 1
ATOM 5656 N N . LEU E 2 108 ? 24.111 -20.024 17.254 1.00 19.21 108 LEU A N 1
ATOM 5657 C CA . LEU E 2 108 ? 24.886 -20.897 16.369 1.00 22.09 108 LEU A CA 1
ATOM 5658 C C . LEU E 2 108 ? 25.954 -21.644 17.158 1.00 23.26 108 LEU A C 1
ATOM 5659 O O . LEU E 2 108 ? 26.812 -21.029 17.797 1.00 21.66 108 LEU A O 1
ATOM 5664 N N . VAL E 2 109 ? 25.909 -22.973 17.103 1.00 21.90 109 VAL A N 1
ATOM 5665 C CA . VAL E 2 109 ? 26.929 -23.834 17.685 1.00 20.41 109 VAL A CA 1
ATOM 5666 C C . VAL E 2 109 ? 27.734 -24.431 16.534 1.00 20.20 109 VAL A C 1
ATOM 5667 O O . VAL E 2 109 ? 27.173 -25.086 15.652 1.00 16.90 109 VAL A O 1
ATOM 5671 N N . THR E 2 110 ? 29.036 -24.194 16.510 1.00 17.27 110 THR A N 1
ATOM 5672 C CA . THR E 2 110 ? 29.893 -24.832 15.510 1.00 21.21 110 THR A CA 1
ATOM 5673 C C . THR E 2 110 ? 30.842 -25.804 16.203 1.00 17.81 110 THR A C 1
ATOM 5674 O O . THR E 2 110 ? 31.643 -25.388 17.038 1.00 16.62 110 THR A O 1
ATOM 5678 N N . VAL E 2 111 ? 30.764 -27.092 15.862 1.00 23.31 111 VAL A N 1
ATOM 5679 C CA . VAL E 2 111 ? 31.641 -28.090 16.472 1.00 22.94 111 VAL A CA 1
ATOM 5680 C C . VAL E 2 111 ? 32.722 -28.487 15.471 1.00 21.94 111 VAL A C 1
ATOM 5681 O O . VAL E 2 111 ? 32.437 -29.089 14.425 1.00 20.96 111 VAL A O 1
ATOM 5685 N N . SER E 2 112 ? 33.971 -28.185 15.805 1.00 26.71 112 SER A N 1
ATOM 5686 C CA . SER E 2 112 ? 35.058 -28.318 14.839 1.00 22.41 112 SER A CA 1
ATOM 5687 C C . SER E 2 112 ? 36.378 -28.180 15.579 1.00 26.69 112 SER A C 1
ATOM 5688 O O . SER E 2 112 ? 36.472 -27.414 16.540 1.00 18.70 112 SER A O 1
ATOM 5691 N N . SER E 2 113 ? 37.389 -28.928 15.140 1.00 34.98 113 SER A N 1
ATOM 5692 C CA . SER E 2 113 ? 38.721 -28.726 15.689 1.00 36.39 113 SER A CA 1
ATOM 5693 C C . SER E 2 113 ? 39.478 -27.605 14.988 1.00 34.46 113 SER A C 1
ATOM 5694 O O . SER E 2 113 ? 40.536 -27.196 15.478 1.00 40.85 113 SER A O 1
ATOM 5697 N N . ALA E 2 114 ? 38.965 -27.097 13.867 1.00 27.05 114 ALA A N 1
ATOM 5698 C CA . ALA E 2 114 ? 39.607 -25.981 13.183 1.00 31.08 114 ALA A CA 1
ATOM 5699 C C . ALA E 2 114 ? 39.543 -24.718 14.043 1.00 33.72 114 ALA A C 1
ATOM 5700 O O . ALA E 2 114 ? 38.640 -24.539 14.860 1.00 34.06 114 ALA A O 1
ATOM 5702 N N . SER E 2 115 ? 40.509 -23.832 13.848 1.00 38.32 115 SER A N 1
ATOM 5703 C CA . SER E 2 115 ? 40.621 -22.641 14.678 1.00 38.27 115 SER A CA 1
ATOM 5704 C C . SER E 2 115 ? 39.874 -21.451 14.077 1.00 27.88 115 SER A C 1
ATOM 5705 O O . SER E 2 115 ? 39.627 -21.383 12.876 1.00 31.51 115 SER A O 1
ATOM 5708 N N . THR E 2 116 ? 39.510 -20.507 14.949 1.00 29.33 116 THR A N 1
ATOM 5709 C CA . THR E 2 116 ? 38.990 -19.220 14.507 1.00 28.26 116 THR A CA 1
ATOM 5710 C C . THR E 2 116 ? 40.012 -18.523 13.612 1.00 32.80 116 THR A C 1
ATOM 5711 O O . THR E 2 116 ? 41.206 -18.499 13.920 1.00 25.37 116 THR A O 1
ATOM 5715 N N . LYS E 2 117 ? 39.540 -17.966 12.492 1.00 30.10 117 LYS A N 1
ATOM 5716 C CA . LYS E 2 117 ? 40.410 -17.285 11.532 1.00 31.70 117 LYS A CA 1
ATOM 5717 C C . LYS E 2 117 ? 39.666 -16.101 10.924 1.00 25.16 117 LYS A C 1
ATOM 5718 O O . LYS E 2 117 ? 38.613 -16.278 10.301 1.00 22.33 117 LYS A O 1
ATOM 5724 N N . GLY E 2 118 ? 40.209 -14.896 11.099 1.00 22.40 118 GLY A N 1
ATOM 5725 C CA . GLY E 2 118 ? 39.639 -13.712 10.491 1.00 23.60 118 GLY A CA 1
ATOM 5726 C C . GLY E 2 118 ? 39.844 -13.664 8.987 1.00 27.42 118 GLY A C 1
ATOM 5727 O O . GLY E 2 118 ? 40.720 -14.338 8.433 1.00 26.73 118 GLY A O 1
ATOM 5728 N N . PRO E 2 119 ? 39.032 -12.869 8.288 1.00 25.39 119 PRO A N 1
ATOM 5729 C CA . PRO E 2 119 ? 39.086 -12.854 6.830 1.00 33.34 119 PRO A CA 1
ATOM 5730 C C . PRO E 2 119 ? 40.142 -11.898 6.299 1.00 28.64 119 PRO A C 1
ATOM 5731 O O . PRO E 2 119 ? 40.547 -10.942 6.960 1.00 30.68 119 PRO A O 1
ATOM 5735 N N . SER E 2 120 ? 40.578 -12.178 5.076 1.00 29.33 120 SER A N 1
ATOM 5736 C CA . SER E 2 120 ? 41.293 -11.204 4.265 1.00 31.95 120 SER A CA 1
ATOM 5737 C C . SER E 2 120 ? 40.307 -10.630 3.259 1.00 26.89 120 SER A C 1
ATOM 5738 O O . SER E 2 120 ? 39.597 -11.386 2.590 1.00 25.48 120 SER A O 1
ATOM 5741 N N . VAL E 2 121 ? 40.260 -9.301 3.155 1.00 27.98 121 VAL A N 1
ATOM 5742 C CA . VAL E 2 121 ? 39.281 -8.596 2.337 1.00 21.15 121 VAL A CA 1
ATOM 5743 C C . VAL E 2 121 ? 39.994 -7.955 1.151 1.00 25.58 121 VAL A C 1
ATOM 5744 O O . VAL E 2 121 ? 40.971 -7.217 1.329 1.00 23.91 121 VAL A O 1
ATOM 5748 N N . PHE E 2 122 ? 39.511 -8.246 -0.061 1.00 21.93 122 PHE A N 1
ATOM 5749 C CA . PHE E 2 122 ? 40.091 -7.722 -1.281 1.00 28.72 122 PHE A CA 1
ATOM 5750 C C . PHE E 2 122 ? 39.036 -6.946 -2.053 1.00 27.61 122 PHE A C 1
ATOM 5751 O O . PHE E 2 122 ? 37.870 -7.357 -2.084 1.00 28.23 122 PHE A O 1
ATOM 5759 N N . PRO E 2 123 ? 39.399 -5.827 -2.673 1.00 21.59 123 PRO A N 1
ATOM 5760 C CA . PRO E 2 123 ? 38.388 -5.010 -3.342 1.00 20.41 123 PRO A CA 1
ATOM 5761 C C . PRO E 2 123 ? 38.031 -5.586 -4.708 1.00 23.16 123 PRO A C 1
ATOM 5762 O O . PRO E 2 123 ? 38.868 -6.166 -5.406 1.00 25.23 123 PRO A O 1
ATOM 5766 N N . LEU E 2 124 ? 36.762 -5.447 -5.076 1.00 16.83 124 LEU A N 1
ATOM 5767 C CA . LEU E 2 124 ? 36.296 -5.765 -6.427 1.00 26.65 124 LEU A CA 1
ATOM 5768 C C . LEU E 2 124 ? 36.027 -4.433 -7.117 1.00 26.35 124 LEU A C 1
ATOM 5769 O O . LEU E 2 124 ? 34.997 -3.793 -6.886 1.00 24.63 124 LEU A O 1
ATOM 5774 N N . ALA E 2 125 ? 36.967 -4.014 -7.940 1.00 29.15 125 ALA A N 1
ATOM 5775 C CA . ALA E 2 125 ? 36.974 -2.645 -8.434 1.00 32.75 125 ALA A CA 1
ATOM 5776 C C . ALA E 2 125 ? 36.042 -2.492 -9.633 1.00 31.94 125 ALA A C 1
ATOM 5777 O O . ALA E 2 125 ? 35.984 -3.375 -10.493 1.00 32.10 125 ALA A O 1
ATOM 5779 N N . PRO E 2 126 ? 35.314 -1.383 -9.711 1.00 27.59 126 PRO A N 1
ATOM 5780 C CA . PRO E 2 126 ? 34.529 -1.097 -10.916 1.00 42.98 126 PRO A CA 1
ATOM 5781 C C . PRO E 2 126 ? 35.435 -0.817 -12.105 1.00 46.27 126 PRO A C 1
ATOM 5782 O O . PRO E 2 126 ? 36.510 -0.226 -11.970 1.00 44.78 126 PRO A O 1
ATOM 5786 N N . SER E 2 127 ? 34.975 -1.236 -13.282 1.00 54.51 127 SER A N 1
ATOM 5787 C CA . SER E 2 127 ? 35.797 -1.242 -14.495 1.00 60.89 127 SER A CA 1
ATOM 5788 C C . SER E 2 127 ? 35.847 0.110 -15.204 1.00 60.83 127 SER A C 1
ATOM 5789 O O . SER E 2 127 ? 35.660 1.156 -14.586 1.00 68.06 127 SER A O 1
ATOM 5792 N N . GLY E 2 134 ? 25.438 2.606 -17.552 1.00 65.22 134 GLY A N 1
ATOM 5793 C CA . GLY E 2 134 ? 25.150 3.795 -16.768 1.00 66.72 134 GLY A CA 1
ATOM 5794 C C . GLY E 2 134 ? 25.325 3.623 -15.267 1.00 64.68 134 GLY A C 1
ATOM 5795 O O . GLY E 2 134 ? 25.347 4.604 -14.517 1.00 65.83 134 GLY A O 1
ATOM 5796 N N . THR E 2 135 ? 25.437 2.370 -14.825 1.00 59.67 135 THR A N 1
ATOM 5797 C CA . THR E 2 135 ? 25.627 2.039 -13.419 1.00 58.62 135 THR A CA 1
ATOM 5798 C C . THR E 2 135 ? 26.783 1.055 -13.282 1.00 55.32 135 THR A C 1
ATOM 5799 O O . THR E 2 135 ? 27.015 0.219 -14.160 1.00 58.96 135 THR A O 1
ATOM 5803 N N . ALA E 2 136 ? 27.513 1.165 -12.173 1.00 47.33 136 ALA A N 1
ATOM 5804 C CA . ALA E 2 136 ? 28.713 0.375 -11.939 1.00 42.14 136 ALA A CA 1
ATOM 5805 C C . ALA E 2 136 ? 28.525 -0.551 -10.746 1.00 39.68 136 ALA A C 1
ATOM 5806 O O . ALA E 2 136 ? 27.916 -0.170 -9.741 1.00 44.30 136 ALA A O 1
ATOM 5808 N N . ALA E 2 137 ? 29.042 -1.771 -10.867 1.00 33.13 137 ALA A N 1
ATOM 5809 C CA . ALA E 2 137 ? 29.095 -2.706 -9.756 1.00 33.50 137 ALA A CA 1
ATOM 5810 C C . ALA E 2 137 ? 30.491 -2.692 -9.155 1.00 36.18 137 ALA A C 1
ATOM 5811 O O . ALA E 2 137 ? 31.494 -2.648 -9.875 1.00 32.15 137 ALA A O 1
ATOM 5813 N N . LEU E 2 138 ? 30.545 -2.707 -7.830 1.00 32.76 138 LEU A N 1
ATOM 5814 C CA . LEU E 2 138 ? 31.801 -2.831 -7.119 1.00 32.29 138 LEU A CA 1
ATOM 5815 C C . LEU E 2 138 ? 31.515 -3.575 -5.828 1.00 30.36 138 LEU A C 1
ATOM 5816 O O . LEU E 2 138 ? 30.367 -3.666 -5.382 1.00 29.13 138 LEU A O 1
ATOM 5821 N N . GLY E 2 139 ? 32.559 -4.134 -5.243 1.00 29.55 139 GLY A N 1
ATOM 5822 C CA . GLY E 2 139 ? 32.326 -4.934 -4.068 1.00 31.78 139 GLY A CA 1
ATOM 5823 C C . GLY E 2 139 ? 33.598 -5.229 -3.320 1.00 31.40 139 GLY A C 1
ATOM 5824 O O . GLY E 2 139 ? 34.648 -4.645 -3.589 1.00 22.39 139 GLY A O 1
ATOM 5825 N N . CYS E 2 140 ? 33.474 -6.139 -2.354 1.00 24.47 140 CYS A N 1
ATOM 5826 C CA . CYS E 2 140 ? 34.599 -6.684 -1.614 1.00 27.60 140 CYS A CA 1
ATOM 5827 C C . CYS E 2 140 ? 34.511 -8.203 -1.617 1.00 28.65 140 CYS A C 1
ATOM 5828 O O . CYS E 2 140 ? 33.430 -8.776 -1.456 1.00 18.91 140 CYS A O 1
ATOM 5831 N N . LEU E 2 141 ? 35.652 -8.844 -1.810 1.00 22.72 141 LEU A N 1
ATOM 5832 C CA . LEU E 2 141 ? 35.795 -10.282 -1.657 1.00 22.87 141 LEU A CA 1
ATOM 5833 C C . LEU E 2 141 ? 36.289 -10.569 -0.240 1.00 15.23 141 LEU A C 1
ATOM 5834 O O . LEU E 2 141 ? 37.364 -10.108 0.145 1.00 20.28 141 LEU A O 1
ATOM 5839 N N . VAL E 2 142 ? 35.514 -11.333 0.533 1.00 15.44 142 VAL A N 1
ATOM 5840 C CA . VAL E 2 142 ? 35.822 -11.602 1.937 1.00 18.90 142 VAL A CA 1
ATOM 5841 C C . VAL E 2 142 ? 36.289 -13.052 2.039 1.00 27.09 142 VAL A C 1
ATOM 5842 O O . VAL E 2 142 ? 35.469 -13.972 2.087 1.00 20.48 142 VAL A O 1
ATOM 5846 N N . LYS E 2 143 ? 37.602 -13.267 2.118 1.00 20.37 143 LYS A N 1
ATOM 5847 C CA . LYS E 2 143 ? 38.202 -14.565 1.845 1.00 17.27 143 LYS A CA 1
ATOM 5848 C C . LYS E 2 143 ? 38.713 -15.274 3.103 1.00 26.83 143 LYS A C 1
ATOM 5849 O O . LYS E 2 143 ? 39.338 -14.658 3.977 1.00 26.32 143 LYS A O 1
ATOM 5855 N N . ASP E 2 144 ? 38.461 -16.586 3.173 1.00 24.66 144 ASP A N 1
ATOM 5856 C CA . ASP E 2 144 ? 39.183 -17.511 4.058 1.00 22.78 144 ASP A CA 1
ATOM 5857 C C . ASP E 2 144 ? 38.976 -17.203 5.544 1.00 24.93 144 ASP A C 1
ATOM 5858 O O . ASP E 2 144 ? 39.926 -16.976 6.295 1.00 24.92 144 ASP A O 1
ATOM 5863 N N . TYR E 2 145 ? 37.726 -17.259 5.984 1.00 20.87 145 TYR A N 1
ATOM 5864 C CA . TYR E 2 145 ? 37.442 -17.059 7.395 1.00 24.88 145 TYR A CA 1
ATOM 5865 C C . TYR E 2 145 ? 36.754 -18.289 7.973 1.00 26.39 145 TYR A C 1
ATOM 5866 O O . TYR E 2 145 ? 36.248 -19.150 7.244 1.00 23.35 145 TYR A O 1
ATOM 5875 N N . PHE E 2 146 ? 36.728 -18.345 9.313 1.00 28.03 146 PHE A N 1
ATOM 5876 C CA . PHE E 2 146 ? 36.118 -19.448 10.046 1.00 22.56 146 PHE A CA 1
ATOM 5877 C C . PHE E 2 146 ? 35.923 -19.025 11.494 1.00 24.41 146 PHE A C 1
ATOM 5878 O O . PHE E 2 146 ? 36.787 -18.324 12.038 1.00 26.71 146 PHE A O 1
ATOM 5886 N N . PRO E 2 147 ? 34.785 -19.353 12.123 1.00 32.53 147 PRO A N 1
ATOM 5887 C CA . PRO E 2 147 ? 33.573 -19.927 11.524 1.00 30.56 147 PRO A CA 1
ATOM 5888 C C . PRO E 2 147 ? 32.709 -18.862 10.871 1.00 26.37 147 PRO A C 1
ATOM 5889 O O . PRO E 2 147 ? 33.110 -17.702 10.825 1.00 27.17 147 PRO A O 1
ATOM 5893 N N . GLU E 2 148 ? 31.529 -19.252 10.398 1.00 24.45 148 GLU A N 1
ATOM 5894 C CA . GLU E 2 148 ? 30.487 -18.280 10.134 1.00 27.63 148 GLU A CA 1
ATOM 5895 C C . GLU E 2 148 ? 30.036 -17.667 11.458 1.00 27.99 148 GLU A C 1
ATOM 5896 O O . GLU E 2 148 ? 30.243 -18.255 12.524 1.00 21.81 148 GLU A O 1
ATOM 5902 N N . PRO E 2 149 ? 29.443 -16.459 11.426 1.00 23.96 149 PRO A N 1
ATOM 5903 C CA . PRO E 2 149 ? 29.175 -15.679 10.222 1.00 23.29 149 PRO A CA 1
ATOM 5904 C C . PRO E 2 149 ? 30.000 -14.402 10.093 1.00 22.25 149 PRO A C 1
ATOM 5905 O O . PRO E 2 149 ? 30.690 -13.960 11.030 1.00 16.62 149 PRO A O 1
ATOM 5909 N N . VAL E 2 150 ? 29.938 -13.854 8.885 1.00 20.80 150 VAL A N 1
ATOM 5910 C CA . VAL E 2 150 ? 30.486 -12.553 8.523 1.00 19.85 150 VAL A CA 1
ATOM 5911 C C . VAL E 2 150 ? 29.322 -11.666 8.096 1.00 23.83 150 VAL A C 1
ATOM 5912 O O . VAL E 2 150 ? 28.394 -12.136 7.430 1.00 22.17 150 VAL A O 1
ATOM 5916 N N . THR E 2 151 ? 29.350 -10.386 8.469 1.00 23.30 151 THR A N 1
ATOM 5917 C CA . THR E 2 151 ? 28.382 -9.456 7.902 1.00 22.81 151 THR A CA 1
ATOM 5918 C C . THR E 2 151 ? 29.130 -8.283 7.281 1.00 18.84 151 THR A C 1
ATOM 5919 O O . THR E 2 151 ? 30.242 -7.965 7.691 1.00 18.48 151 THR A O 1
ATOM 5923 N N . VAL E 2 152 ? 28.541 -7.694 6.236 1.00 25.28 152 VAL A N 1
ATOM 5924 C CA . VAL E 2 152 ? 29.181 -6.622 5.474 1.00 20.53 152 VAL A CA 1
ATOM 5925 C C . VAL E 2 152 ? 28.244 -5.421 5.402 1.00 18.49 152 VAL A C 1
ATOM 5926 O O . VAL E 2 152 ? 27.053 -5.566 5.107 1.00 21.67 152 VAL A O 1
ATOM 5930 N N . SER E 2 153 ? 28.779 -4.237 5.664 1.00 17.70 153 SER A N 1
ATOM 5931 C CA . SER E 2 153 ? 28.042 -3.007 5.448 1.00 25.49 153 SER A CA 1
ATOM 5932 C C . SER E 2 153 ? 28.877 -2.118 4.538 1.00 21.42 153 SER A C 1
ATOM 5933 O O . SER E 2 153 ? 30.029 -2.438 4.211 1.00 26.51 153 SER A O 1
ATOM 5936 N N . TRP E 2 154 ? 28.285 -1.011 4.096 1.00 18.54 154 TRP A N 1
ATOM 5937 C CA . TRP E 2 154 ? 28.930 -0.116 3.141 1.00 20.76 154 TRP A CA 1
ATOM 5938 C C . TRP E 2 154 ? 28.874 1.308 3.672 1.00 24.57 154 TRP A C 1
ATOM 5939 O O . TRP E 2 154 ? 27.804 1.774 4.069 1.00 21.82 154 TRP A O 1
ATOM 5950 N N . ASN E 2 155 ? 30.025 1.991 3.666 1.00 25.33 155 ASN A N 1
ATOM 5951 C CA . ASN E 2 155 ? 30.169 3.353 4.191 1.00 28.29 155 ASN A CA 1
ATOM 5952 C C . ASN E 2 155 ? 29.573 3.477 5.598 1.00 22.88 155 ASN A C 1
ATOM 5953 O O . ASN E 2 155 ? 28.800 4.386 5.893 1.00 24.00 155 ASN A O 1
ATOM 5958 N N . SER E 2 156 ? 29.935 2.526 6.467 1.00 25.21 156 SER A N 1
ATOM 5959 C CA . SER E 2 156 ? 29.525 2.501 7.884 1.00 29.94 156 SER A CA 1
ATOM 5960 C C . SER E 2 156 ? 28.012 2.441 8.060 1.00 32.22 156 SER A C 1
ATOM 5961 O O . SER E 2 156 ? 27.484 2.897 9.078 1.00 37.81 156 SER A O 1
ATOM 5964 N N . GLY E 2 157 ? 27.307 1.877 7.082 1.00 29.67 157 GLY A N 1
ATOM 5965 C CA . GLY E 2 157 ? 25.863 1.769 7.126 1.00 30.75 157 GLY A CA 1
ATOM 5966 C C . GLY E 2 157 ? 25.105 2.893 6.451 1.00 30.51 157 GLY A C 1
ATOM 5967 O O . GLY E 2 157 ? 23.868 2.895 6.486 1.00 26.69 157 GLY A O 1
ATOM 5968 N N . ALA E 2 158 ? 25.798 3.855 5.844 1.00 29.51 158 ALA A N 1
ATOM 5969 C CA . ALA E 2 158 ? 25.112 4.943 5.167 1.00 25.72 158 ALA A CA 1
ATOM 5970 C C . ALA E 2 158 ? 24.657 4.564 3.766 1.00 32.13 158 ALA A C 1
ATOM 5971 O O . ALA E 2 158 ? 23.748 5.206 3.229 1.00 28.91 158 ALA A O 1
ATOM 5973 N N . LEU E 2 159 ? 25.256 3.539 3.169 1.00 34.23 159 LEU A N 1
ATOM 5974 C CA . LEU E 2 159 ? 24.864 3.050 1.850 1.00 29.27 159 LEU A CA 1
ATOM 5975 C C . LEU E 2 159 ? 24.191 1.694 2.044 1.00 26.98 159 LEU A C 1
ATOM 5976 O O . LEU E 2 159 ? 24.860 0.670 2.207 1.00 30.58 159 LEU A O 1
ATOM 5981 N N . THR E 2 160 ? 22.863 1.693 2.044 1.00 28.32 160 THR A N 1
ATOM 5982 C CA . THR E 2 160 ? 22.091 0.468 2.172 1.00 25.63 160 THR A CA 1
ATOM 5983 C C . THR E 2 160 ? 21.340 0.118 0.893 1.00 25.12 160 THR A C 1
ATOM 5984 O O . THR E 2 160 ? 21.062 -1.063 0.650 1.00 24.83 160 THR A O 1
ATOM 5988 N N . SER E 2 161 ? 21.083 1.104 0.042 1.00 24.77 161 SER A N 1
ATOM 5989 C CA . SER E 2 161 ? 20.447 0.860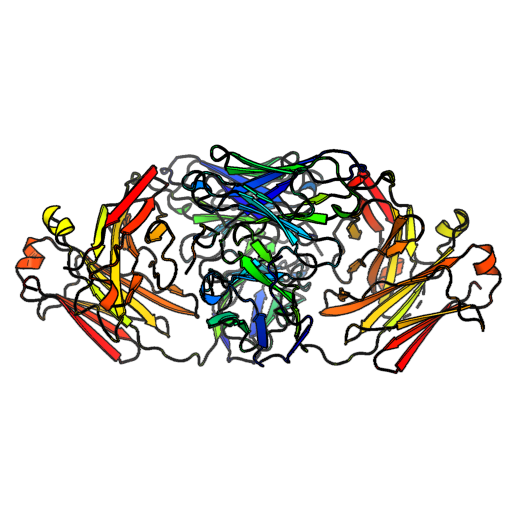 -1.245 1.00 29.57 161 SER A CA 1
ATOM 5990 C C . SER E 2 161 ? 21.372 0.093 -2.192 1.00 23.33 161 SER A C 1
ATOM 5991 O O . SER E 2 161 ? 22.566 0.383 -2.297 1.00 26.73 161 SER A O 1
ATOM 5994 N N . GLY E 2 162 ? 20.802 -0.875 -2.903 1.00 28.57 162 GLY A N 1
ATOM 5995 C CA . GLY E 2 162 ? 21.491 -1.505 -4.014 1.00 31.02 162 GLY A CA 1
ATOM 5996 C C . GLY E 2 162 ? 22.583 -2.474 -3.637 1.00 32.41 162 GLY A C 1
ATOM 5997 O O . GLY E 2 162 ? 23.431 -2.783 -4.477 1.00 33.44 162 GLY A O 1
ATOM 5998 N N . VAL E 2 163 ? 22.582 -2.958 -2.386 1.00 33.83 163 VAL A N 1
ATOM 5999 C CA . VAL E 2 163 ? 23.612 -3.833 -1.827 1.00 23.12 163 VAL A CA 1
ATOM 6000 C C . VAL E 2 163 ? 23.103 -5.265 -1.862 1.00 27.68 163 VAL A C 1
ATOM 6001 O O . VAL E 2 163 ? 21.957 -5.528 -1.476 1.00 26.85 163 VAL A O 1
ATOM 6005 N N . HIS E 2 164 ? 23.958 -6.198 -2.288 1.00 30.12 164 HIS A N 1
ATOM 6006 C CA . HIS E 2 164 ? 23.718 -7.625 -2.093 1.00 32.41 164 HIS A CA 1
ATOM 6007 C C . HIS E 2 164 ? 24.954 -8.267 -1.470 1.00 33.53 164 HIS A C 1
ATOM 6008 O O . HIS E 2 164 ? 26.050 -8.217 -2.042 1.00 23.43 164 HIS A O 1
ATOM 6015 N N . THR E 2 165 ? 24.792 -8.845 -0.287 1.00 29.12 165 THR A N 1
ATOM 6016 C CA . THR E 2 165 ? 25.833 -9.666 0.308 1.00 27.15 165 THR A CA 1
ATOM 6017 C C . THR E 2 165 ? 25.455 -11.125 0.103 1.00 26.39 165 THR A C 1
ATOM 6018 O O . THR E 2 165 ? 24.340 -11.532 0.443 1.00 31.79 165 THR A O 1
ATOM 6022 N N . PHE E 2 166 ? 26.373 -11.898 -0.474 1.00 24.94 166 PHE A N 1
ATOM 6023 C CA . PHE E 2 166 ? 26.073 -13.254 -0.902 1.00 25.63 166 PHE A CA 1
ATOM 6024 C C . PHE E 2 166 ? 26.268 -14.264 0.224 1.00 24.87 166 PHE A C 1
ATOM 6025 O O . PHE E 2 166 ? 27.062 -14.051 1.155 1.00 21.87 166 PHE A O 1
ATOM 6033 N N . PRO E 2 167 ? 25.569 -15.397 0.151 1.00 20.26 167 PRO A N 1
ATOM 6034 C CA . PRO E 2 167 ? 25.899 -16.518 1.038 1.00 27.16 167 PRO A CA 1
ATOM 6035 C C . PRO E 2 167 ? 27.337 -16.971 0.835 1.00 27.29 167 PRO A C 1
ATOM 6036 O O . PRO E 2 167 ? 27.937 -16.802 -0.232 1.00 28.46 167 PRO A O 1
ATOM 6040 N N . ALA E 2 168 ? 27.881 -17.584 1.880 1.00 28.36 168 ALA A N 1
ATOM 6041 C CA . ALA E 2 168 ? 29.266 -18.026 1.874 1.00 23.18 168 ALA A CA 1
ATOM 6042 C C . ALA E 2 168 ? 29.416 -19.363 1.157 1.00 19.88 168 ALA A C 1
ATOM 6043 O O . ALA E 2 168 ? 28.531 -20.222 1.210 1.00 29.72 168 ALA A O 1
ATOM 6045 N N . VAL E 2 169 ? 30.556 -19.554 0.502 1.00 24.30 169 VAL A N 1
ATOM 6046 C CA . VAL E 2 169 ? 30.942 -20.886 0.027 1.00 27.43 169 VAL A CA 1
ATOM 6047 C C . VAL E 2 169 ? 31.890 -21.507 1.046 1.00 27.81 169 VAL A C 1
ATOM 6048 O O . VAL E 2 169 ? 32.708 -20.807 1.657 1.00 27.90 169 VAL A O 1
ATOM 6052 N N . LEU E 2 170 ? 31.769 -22.825 1.246 1.00 26.91 170 LEU A N 1
ATOM 6053 C CA . LEU E 2 170 ? 32.677 -23.588 2.096 1.00 29.62 170 LEU A CA 1
ATOM 6054 C C . LEU E 2 170 ? 33.688 -24.286 1.194 1.00 36.78 170 LEU A C 1
ATOM 6055 O O . LEU E 2 170 ? 33.323 -25.188 0.432 1.00 42.14 170 LEU A O 1
ATOM 6060 N N . GLN E 2 171 ? 34.952 -23.868 1.272 1.00 27.27 171 GLN A N 1
ATOM 6061 C CA . GLN E 2 171 ? 35.987 -24.415 0.405 1.00 36.76 171 GLN A CA 1
ATOM 6062 C C . GLN E 2 171 ? 36.521 -25.743 0.950 1.00 41.42 171 GLN A C 1
ATOM 6063 O O . GLN E 2 171 ? 36.249 -26.133 2.090 1.00 34.66 171 GLN A O 1
ATOM 6069 N N . SER E 2 172 ? 37.317 -26.428 0.109 1.00 41.59 172 SER A N 1
ATOM 6070 C CA . SER E 2 172 ? 37.940 -27.698 0.492 1.00 42.36 172 SER A CA 1
ATOM 6071 C C . SER E 2 172 ? 38.825 -27.545 1.723 1.00 39.99 172 SER A C 1
ATOM 6072 O O . SER E 2 172 ? 39.003 -28.500 2.487 1.00 35.46 172 SER A O 1
ATOM 6075 N N . SER E 2 173 ? 39.400 -26.360 1.916 1.00 36.42 173 SER A N 1
ATOM 6076 C CA . SER E 2 173 ? 40.237 -26.047 3.065 1.00 38.85 173 SER A CA 1
ATOM 6077 C C . SER E 2 173 ? 39.490 -26.105 4.386 1.00 35.42 173 SER A C 1
ATOM 6078 O O . SER E 2 173 ? 40.137 -26.107 5.441 1.00 35.99 173 SER A O 1
ATOM 6081 N N . GLY E 2 174 ? 38.160 -26.139 4.356 1.00 36.64 174 GLY A N 1
ATOM 6082 C CA . GLY E 2 174 ? 37.361 -25.946 5.542 1.00 30.01 174 GLY A CA 1
ATOM 6083 C C . GLY E 2 174 ? 37.077 -24.499 5.879 1.00 29.33 174 GLY A C 1
ATOM 6084 O O . GLY E 2 174 ? 36.372 -24.239 6.861 1.00 30.49 174 GLY A O 1
ATOM 6085 N N . LEU E 2 175 ? 37.578 -23.553 5.088 1.00 28.29 175 LEU A N 1
ATOM 6086 C CA . LEU E 2 175 ? 37.351 -22.131 5.317 1.00 30.21 175 LEU A CA 1
ATOM 6087 C C . LEU E 2 175 ? 36.255 -21.600 4.398 1.00 35.42 175 LEU A C 1
ATOM 6088 O O . LEU E 2 175 ? 35.990 -22.154 3.329 1.00 35.21 175 LEU A O 1
ATOM 6093 N N . TYR E 2 176 ? 35.615 -20.512 4.832 1.00 26.99 176 TYR A N 1
ATOM 6094 C CA . TYR E 2 176 ? 34.547 -19.866 4.081 1.00 19.94 176 TYR A CA 1
ATOM 6095 C C . TYR E 2 176 ? 35.066 -18.628 3.365 1.00 23.95 176 TYR A C 1
ATOM 6096 O O . TYR E 2 176 ? 36.057 -18.018 3.772 1.00 25.29 176 TYR A O 1
ATOM 6105 N N . SER E 2 177 ? 34.370 -18.263 2.284 1.00 25.21 177 SER A N 1
ATOM 6106 C CA . SER E 2 177 ? 34.542 -16.984 1.607 1.00 24.57 177 SER A CA 1
ATOM 6107 C C . SER E 2 177 ? 33.174 -16.491 1.149 1.00 26.18 177 SER A C 1
ATOM 6108 O O . SER E 2 177 ? 32.262 -17.290 0.950 1.00 29.03 177 SER A O 1
ATOM 6111 N N . LEU E 2 178 ? 33.024 -15.168 0.997 1.00 20.53 178 LEU A N 1
ATOM 6112 C CA . LEU E 2 178 ? 31.785 -14.592 0.497 1.00 20.29 178 LEU A CA 1
ATOM 6113 C C . LEU E 2 178 ? 32.126 -13.278 -0.181 1.00 23.37 178 LEU A C 1
ATOM 6114 O O . LEU E 2 178 ? 33.236 -12.764 -0.041 1.00 24.51 178 LEU A O 1
ATOM 6119 N N . SER E 2 179 ? 31.172 -12.768 -0.963 1.00 24.63 179 SER A N 1
ATOM 6120 C CA . SER E 2 179 ? 31.287 -11.484 -1.639 1.00 20.19 179 SER A CA 1
ATOM 6121 C C . SER E 2 179 ? 30.145 -10.570 -1.214 1.00 22.88 179 SER A C 1
ATOM 6122 O O . SER E 2 179 ? 29.057 -11.036 -0.872 1.00 23.13 179 SER A O 1
ATOM 6125 N N . SER E 2 180 ? 30.391 -9.259 -1.263 1.00 24.05 180 SER A N 1
ATOM 6126 C CA . SER E 2 180 ? 29.349 -8.247 -1.097 1.00 18.01 180 SER A CA 1
ATOM 6127 C C . SER E 2 180 ? 29.483 -7.253 -2.245 1.00 27.64 180 SER A C 1
ATOM 6128 O O . SER E 2 180 ? 30.587 -6.784 -2.516 1.00 24.45 180 SER A O 1
ATOM 6131 N N . VAL E 2 181 ? 28.380 -6.955 -2.941 1.00 27.61 181 VAL A N 1
ATOM 6132 C CA . VAL E 2 181 ? 28.403 -6.088 -4.124 1.00 31.45 181 VAL A CA 1
ATOM 6133 C C . VAL E 2 181 ? 27.361 -4.989 -3.973 1.00 28.84 181 VAL A C 1
ATOM 6134 O O . VAL E 2 181 ? 26.248 -5.235 -3.498 1.00 34.10 181 VAL A O 1
ATOM 6138 N N . VAL E 2 182 ? 27.717 -3.776 -4.386 1.00 25.59 182 VAL A N 1
ATOM 6139 C CA . VAL E 2 182 ? 26.784 -2.661 -4.412 1.00 25.49 182 VAL A CA 1
ATOM 6140 C C . VAL E 2 182 ? 26.756 -2.093 -5.825 1.00 27.61 182 VAL A C 1
ATOM 6141 O O . VAL E 2 182 ? 27.771 -2.103 -6.532 1.00 27.37 182 VAL A O 1
ATOM 6145 N N . THR E 2 183 ? 25.572 -1.660 -6.257 1.00 28.27 183 THR A N 1
ATOM 6146 C CA . THR E 2 183 ? 25.373 -1.027 -7.556 1.00 33.37 183 THR A CA 1
ATOM 6147 C C . THR E 2 183 ? 25.178 0.469 -7.343 1.00 31.07 183 THR A C 1
ATOM 6148 O O . THR E 2 183 ? 24.295 0.880 -6.583 1.00 36.14 183 THR A O 1
ATOM 6152 N N . VAL E 2 184 ? 25.998 1.269 -8.013 1.00 26.19 184 VAL A N 1
ATOM 6153 C CA . VAL E 2 184 ? 26.054 2.717 -7.809 1.00 33.72 184 VAL A CA 1
ATOM 6154 C C . VAL E 2 184 ? 26.049 3.394 -9.169 1.00 43.04 184 VAL A C 1
ATOM 6155 O O . VAL E 2 184 ? 26.342 2.758 -10.198 1.00 43.72 184 VAL A O 1
ATOM 6159 N N . PRO E 2 185 ? 25.710 4.686 -9.224 1.00 52.94 185 PRO A N 1
ATOM 6160 C CA . PRO E 2 185 ? 25.800 5.416 -10.494 1.00 55.94 185 PRO A CA 1
ATOM 6161 C C . PRO E 2 185 ? 27.243 5.565 -10.952 1.00 59.52 185 PRO A C 1
ATOM 6162 O O . PRO E 2 185 ? 28.156 5.755 -10.144 1.00 58.72 185 PRO A O 1
ATOM 6166 N N . SER E 2 186 ? 27.442 5.496 -12.270 1.00 59.69 186 SER A N 1
ATOM 6167 C CA . SER E 2 186 ? 28.793 5.511 -12.816 1.00 63.25 186 SER A CA 1
ATOM 6168 C C . SER E 2 186 ? 29.438 6.889 -12.754 1.00 67.37 186 SER A C 1
ATOM 6169 O O . SER E 2 186 ? 30.669 6.981 -12.775 1.00 69.16 186 SER A O 1
ATOM 6172 N N . SER E 2 187 ? 28.643 7.959 -12.671 1.00 71.18 187 SER A N 1
ATOM 6173 C CA . SER E 2 187 ? 29.220 9.293 -12.534 1.00 68.79 187 SER A CA 1
ATOM 6174 C C . SER E 2 187 ? 29.794 9.514 -11.140 1.00 64.46 187 SER A C 1
ATOM 6175 O O . SER E 2 187 ? 30.791 10.231 -10.985 1.00 62.33 187 SER A O 1
ATOM 6178 N N . SER E 2 188 ? 29.189 8.902 -10.121 1.00 65.77 188 SER A N 1
ATOM 6179 C CA . SER E 2 188 ? 29.602 9.115 -8.740 1.00 61.23 188 SER A CA 1
ATOM 6180 C C . SER E 2 188 ? 30.946 8.483 -8.414 1.00 55.32 188 SER A C 1
ATOM 6181 O O . SER E 2 188 ? 31.465 8.720 -7.317 1.00 46.23 188 SER A O 1
ATOM 6184 N N . LEU E 2 189 ? 31.516 7.691 -9.324 1.00 58.33 189 LEU A N 1
ATOM 6185 C CA . LEU E 2 189 ? 32.730 6.949 -9.010 1.00 57.28 189 LEU A CA 1
ATOM 6186 C C . LEU E 2 189 ? 33.948 7.849 -8.857 1.00 54.03 189 LEU A C 1
ATOM 6187 O O . LEU E 2 189 ? 34.908 7.460 -8.181 1.00 51.50 189 LEU A O 1
ATOM 6192 N N . GLY E 2 190 ? 33.941 9.030 -9.470 1.00 53.92 190 GLY A N 1
ATOM 6193 C CA . GLY E 2 190 ? 35.059 9.940 -9.309 1.00 56.96 190 GLY A CA 1
ATOM 6194 C C . GLY E 2 190 ? 34.970 10.844 -8.101 1.00 57.88 190 GLY A C 1
ATOM 6195 O O . GLY E 2 190 ? 35.962 11.488 -7.744 1.00 59.16 190 GLY A O 1
ATOM 6196 N N . THR E 2 191 ? 33.812 10.887 -7.447 1.00 55.00 191 THR A N 1
ATOM 6197 C CA . THR E 2 191 ? 33.564 11.837 -6.374 1.00 55.96 191 THR A CA 1
ATOM 6198 C C . THR E 2 191 ? 33.247 11.196 -5.028 1.00 51.09 191 THR A C 1
ATOM 6199 O O . THR E 2 191 ? 33.620 11.758 -3.997 1.00 49.27 191 THR A O 1
ATOM 6203 N N . GLN E 2 192 ? 32.590 10.041 -5.005 1.00 48.59 192 GLN A N 1
ATOM 6204 C CA . GLN E 2 192 ? 32.153 9.408 -3.766 1.00 49.22 192 GLN A CA 1
ATOM 6205 C C . GLN E 2 192 ? 33.123 8.300 -3.369 1.00 33.37 192 GLN A C 1
ATOM 6206 O O . GLN E 2 192 ? 33.540 7.503 -4.215 1.00 35.25 192 GLN A O 1
ATOM 6212 N N . THR E 2 193 ? 33.486 8.258 -2.088 1.00 34.90 193 THR A N 1
ATOM 6213 C CA . THR E 2 193 ? 34.286 7.158 -1.563 1.00 35.84 193 THR A CA 1
ATOM 6214 C C . THR E 2 193 ? 33.386 5.962 -1.275 1.00 28.97 193 THR A C 1
ATOM 6215 O O . THR E 2 193 ? 32.274 6.116 -0.768 1.00 28.60 193 THR A O 1
ATOM 6219 N N . TYR E 2 194 ? 33.860 4.764 -1.609 1.00 29.32 194 TYR A N 1
ATOM 6220 C CA . TYR E 2 194 ? 33.175 3.540 -1.218 1.00 27.20 194 TYR A CA 1
ATOM 6221 C C . TYR E 2 194 ? 34.102 2.691 -0.361 1.00 25.08 194 TYR A C 1
ATOM 6222 O O . TYR E 2 194 ? 35.257 2.452 -0.727 1.00 28.78 194 TYR A O 1
ATOM 6231 N N . ILE E 2 195 ? 33.589 2.266 0.789 1.00 22.60 195 ILE A N 1
ATOM 6232 C CA . ILE E 2 195 ? 34.307 1.457 1.763 1.00 18.09 195 ILE A CA 1
ATOM 6233 C C . ILE E 2 195 ? 33.373 0.339 2.207 1.00 24.45 195 ILE A C 1
ATOM 6234 O O . ILE E 2 195 ? 32.267 0.612 2.683 1.00 21.32 195 ILE A O 1
ATOM 6239 N N . CYS E 2 196 ? 33.800 -0.913 2.069 1.00 22.11 196 CYS A N 1
ATOM 6240 C CA . CYS E 2 196 ? 33.028 -1.973 2.716 1.00 23.20 196 CYS A CA 1
ATOM 6241 C C . CYS E 2 196 ? 33.576 -2.224 4.113 1.00 24.04 196 CYS A C 1
ATOM 6242 O O . CYS E 2 196 ? 34.791 -2.228 4.333 1.00 18.71 196 CYS A O 1
ATOM 6245 N N . ASN E 2 197 ? 32.672 -2.425 5.056 1.00 24.42 197 ASN A N 1
ATOM 6246 C CA . ASN E 2 197 ? 33.026 -2.632 6.454 1.00 20.57 197 ASN A CA 1
ATOM 6247 C C . ASN E 2 197 ? 32.673 -4.075 6.791 1.00 18.61 197 ASN A C 1
ATOM 6248 O O . ASN E 2 197 ? 31.489 -4.407 6.890 1.00 22.62 197 ASN A O 1
ATOM 6253 N N . VAL E 2 198 ? 33.686 -4.934 6.949 1.00 17.50 198 VAL A N 1
ATOM 6254 C CA . VAL E 2 198 ? 33.478 -6.366 7.204 1.00 17.07 198 VAL A CA 1
ATOM 6255 C C . VAL E 2 198 ? 33.578 -6.640 8.698 1.00 19.29 198 VAL A C 1
ATOM 6256 O O . VAL E 2 198 ? 34.571 -6.273 9.340 1.00 24.22 198 VAL A O 1
ATOM 6260 N N . ASN E 2 199 ? 32.572 -7.332 9.246 1.00 23.09 199 ASN A N 1
ATOM 6261 C CA . ASN E 2 199 ? 32.502 -7.667 10.664 1.00 24.31 199 ASN A CA 1
ATOM 6262 C C . ASN E 2 199 ? 32.546 -9.186 10.797 1.00 32.39 199 ASN A C 1
ATOM 6263 O O . ASN E 2 199 ? 31.715 -9.886 10.212 1.00 26.85 199 ASN A O 1
ATOM 6268 N N . HIS E 2 200 ? 33.530 -9.698 11.535 1.00 24.30 200 HIS A N 1
ATOM 6269 C CA . HIS E 2 200 ? 33.642 -11.133 11.816 1.00 15.66 200 HIS A CA 1
ATOM 6270 C C . HIS E 2 200 ? 33.702 -11.265 13.333 1.00 22.10 200 HIS A C 1
ATOM 6271 O O . HIS E 2 200 ? 34.782 -11.376 13.920 1.00 20.12 200 HIS A O 1
ATOM 6278 N N . LYS E 2 201 ? 32.533 -11.220 13.973 1.00 21.61 201 LYS A N 1
ATOM 6279 C CA . LYS E 2 201 ? 32.485 -11.339 15.431 1.00 27.63 201 LYS A CA 1
ATOM 6280 C C . LYS E 2 201 ? 33.199 -12.570 15.985 1.00 28.20 201 LYS A C 1
ATOM 6281 O O . LYS E 2 201 ? 33.871 -12.434 17.022 1.00 28.37 201 LYS A O 1
ATOM 6287 N N . PRO E 2 202 ? 33.095 -13.772 15.396 1.00 30.48 202 PRO A N 1
ATOM 6288 C CA . PRO E 2 202 ? 33.780 -14.933 16.001 1.00 31.12 202 PRO A CA 1
ATOM 6289 C C . PRO E 2 202 ? 35.275 -14.726 16.228 1.00 25.99 202 PRO A C 1
ATOM 6290 O O . PRO E 2 202 ? 35.830 -15.295 17.175 1.00 30.30 202 PRO A O 1
ATOM 6294 N N . SER E 2 203 ? 35.941 -13.910 15.413 1.00 22.92 203 SER A N 1
ATOM 6295 C CA . SER E 2 203 ? 37.348 -13.588 15.628 1.00 25.14 203 SER A CA 1
ATOM 6296 C C . SER E 2 203 ? 37.551 -12.177 16.173 1.00 27.25 203 SER A C 1
ATOM 6297 O O . SER E 2 203 ? 38.698 -11.738 16.289 1.00 21.91 203 SER A O 1
ATOM 6300 N N . ASN E 2 204 ? 36.463 -11.460 16.495 1.00 22.26 204 ASN A N 1
ATOM 6301 C CA . ASN E 2 204 ? 36.509 -10.071 16.975 1.00 23.41 204 ASN A CA 1
ATOM 6302 C C . ASN E 2 204 ? 37.302 -9.172 16.030 1.00 29.22 204 ASN A C 1
ATOM 6303 O O . ASN E 2 204 ? 38.150 -8.390 16.457 1.00 29.91 204 ASN A O 1
ATOM 6308 N N . THR E 2 205 ? 37.035 -9.293 14.728 1.00 27.79 205 THR A N 1
ATOM 6309 C CA . THR E 2 205 ? 37.789 -8.582 13.700 1.00 28.52 205 THR A CA 1
ATOM 6310 C C . THR E 2 205 ? 36.852 -7.715 12.875 1.00 26.22 205 THR A C 1
ATOM 6311 O O . THR E 2 205 ? 35.759 -8.155 12.513 1.00 27.21 205 THR A O 1
ATOM 6315 N N . LYS E 2 206 ? 37.263 -6.468 12.628 1.00 23.92 206 LYS A N 1
ATOM 6316 C CA . LYS E 2 206 ? 36.612 -5.575 11.680 1.00 28.54 206 LYS A CA 1
ATOM 6317 C C . LYS E 2 206 ? 37.639 -5.138 10.649 1.00 28.59 206 LYS A C 1
ATOM 6318 O O . LYS E 2 206 ? 38.786 -4.846 10.994 1.00 26.20 206 LYS A O 1
ATOM 6324 N N . VAL E 2 207 ? 37.227 -5.099 9.385 1.00 21.51 207 VAL A N 1
ATOM 6325 C CA . VAL E 2 207 ? 38.088 -4.667 8.295 1.00 24.55 207 VAL A CA 1
ATOM 6326 C C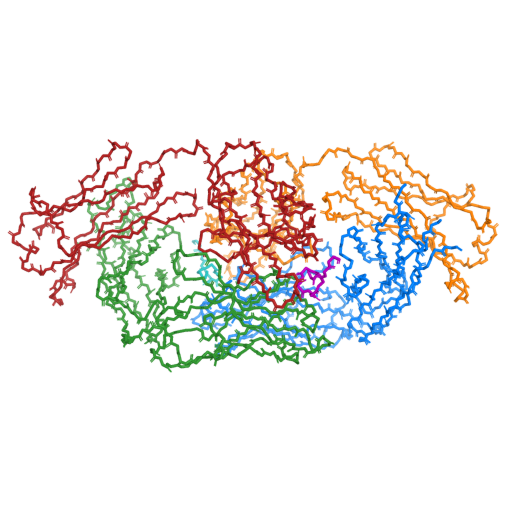 . VAL E 2 207 ? 37.312 -3.659 7.460 1.00 24.31 207 VAL A C 1
ATOM 6327 O O . VAL E 2 207 ? 36.266 -3.993 6.896 1.00 30.36 207 VAL A O 1
ATOM 6331 N N . ASP E 2 208 ? 37.802 -2.425 7.410 1.00 22.27 208 ASP A N 1
ATOM 6332 C CA . ASP E 2 208 ? 37.327 -1.444 6.450 1.00 22.99 208 ASP A CA 1
ATOM 6333 C C . ASP E 2 208 ? 38.241 -1.464 5.231 1.00 30.12 208 ASP A C 1
ATOM 6334 O O . ASP E 2 208 ? 39.460 -1.337 5.365 1.00 26.88 208 ASP A O 1
ATOM 6339 N N . LYS E 2 209 ? 37.656 -1.639 4.045 1.00 29.03 209 LYS A N 1
ATOM 6340 C CA . LYS E 2 209 ? 38.421 -1.771 2.807 1.00 24.57 209 LYS A CA 1
ATOM 6341 C C . LYS E 2 209 ? 37.903 -0.778 1.776 1.00 29.34 209 LYS A C 1
ATOM 6342 O O . LYS E 2 209 ? 36.743 -0.861 1.354 1.00 26.98 209 LYS A O 1
ATOM 6348 N N . ARG E 2 210 ? 38.759 0.149 1.347 1.00 26.66 210 ARG A N 1
ATOM 6349 C CA . ARG E 2 210 ? 38.324 1.136 0.373 1.00 23.61 210 ARG A CA 1
ATOM 6350 C C . ARG E 2 210 ? 38.341 0.504 -1.018 1.00 27.33 210 ARG A C 1
ATOM 6351 O O . ARG E 2 210 ? 39.271 -0.230 -1.360 1.00 32.40 210 ARG A O 1
ATOM 6359 N N . VAL E 2 211 ? 37.294 0.748 -1.800 1.00 29.78 211 VAL A N 1
ATOM 6360 C CA . VAL E 2 211 ? 37.153 0.182 -3.137 1.00 29.67 211 VAL A CA 1
ATOM 6361 C C . VAL E 2 211 ? 37.245 1.327 -4.140 1.00 30.86 211 VAL A C 1
ATOM 6362 O O . VAL E 2 211 ? 36.310 2.127 -4.279 1.00 36.51 211 VAL A O 1
ATOM 6366 N N . GLU E 2 212 ? 38.378 1.412 -4.842 1.00 30.08 212 GLU A N 1
ATOM 6367 C CA . GLU E 2 212 ? 38.710 2.470 -5.780 1.00 32.04 212 GLU A CA 1
ATOM 6368 C C . GLU E 2 212 ? 38.501 2.010 -7.218 1.00 37.81 212 GLU A C 1
ATOM 6369 O O . GLU E 2 212 ? 38.616 0.818 -7.524 1.00 29.35 212 GLU A O 1
ATOM 6375 N N . PRO E 2 213 ? 38.174 2.932 -8.119 1.00 42.65 213 PRO A N 1
ATOM 6376 C CA . PRO E 2 213 ? 38.119 2.576 -9.540 1.00 45.09 213 PRO A CA 1
ATOM 6377 C C . PRO E 2 213 ? 39.522 2.390 -10.101 1.00 43.08 213 PRO A C 1
ATOM 6378 O O . PRO E 2 213 ? 40.492 2.978 -9.617 1.00 36.92 213 PRO A O 1
ATOM 6382 N N . LYS E 2 214 ? 39.626 1.546 -11.125 1.00 46.55 214 LYS A N 1
ATOM 6383 C CA . LYS E 2 214 ? 40.934 1.170 -11.658 1.00 54.69 214 LYS A CA 1
ATOM 6384 C C . LYS E 2 214 ? 41.574 2.303 -12.462 1.00 60.08 214 LYS A C 1
ATOM 6385 O O . LYS E 2 214 ? 42.795 2.489 -12.438 1.00 62.15 214 LYS A O 1
ATOM 6394 N N . MET F 3 2 ? -0.149 -14.799 23.221 1.00 24.56 1 MET T N 1
ATOM 6395 C CA . MET F 3 2 ? 0.237 -15.054 24.604 1.00 31.59 1 MET T CA 1
ATOM 6396 C C . MET F 3 2 ? -0.293 -16.396 25.117 1.00 27.37 1 MET T C 1
ATOM 6397 O O . MET F 3 2 ? 0.323 -17.006 25.998 1.00 28.97 1 MET T O 1
ATOM 6402 N N . ASP F 3 3 ? -1.403 -16.895 24.565 1.00 27.06 2 ASP T N 1
ATOM 6403 C CA . ASP F 3 3 ? -1.946 -18.185 24.983 1.00 30.51 2 ASP T CA 1
ATOM 6404 C C . ASP F 3 3 ? -1.570 -19.328 24.046 1.00 28.98 2 ASP T C 1
ATOM 6405 O O . ASP F 3 3 ? -1.968 -20.480 24.290 1.00 26.39 2 ASP T O 1
ATOM 6410 N N . VAL F 3 4 ? -0.807 -19.034 22.998 1.00 19.96 3 VAL T N 1
ATOM 6411 C CA . VAL F 3 4 ? -0.352 -20.023 22.030 1.00 23.36 3 VAL T CA 1
ATOM 6412 C C . VAL F 3 4 ? 1.048 -20.420 22.483 1.00 22.76 3 VAL T C 1
ATOM 6413 O O . VAL F 3 4 ? 2.040 -19.764 22.183 1.00 32.27 3 VAL T O 1
ATOM 6417 N N . PHE F 3 5 ? 1.119 -21.489 23.266 1.00 22.22 4 PHE T N 1
ATOM 6418 C CA . PHE F 3 5 ? 2.376 -22.162 23.563 1.00 19.91 4 PHE T CA 1
ATOM 6419 C C . PHE F 3 5 ? 2.001 -23.613 23.842 1.00 18.95 4 PHE T C 1
ATOM 6420 O O . PHE F 3 5 ? 0.814 -23.950 23.911 1.00 18.44 4 PHE T O 1
ATOM 6428 N N . MET F 3 6 ? 3.006 -24.483 23.941 1.00 14.30 5 MET T N 1
ATOM 6429 C CA . MET F 3 6 ? 2.752 -25.909 24.144 1.00 17.92 5 MET T CA 1
ATOM 6430 C C . MET F 3 6 ? 2.479 -26.192 25.618 1.00 22.23 5 MET T C 1
ATOM 6431 O O . MET F 3 6 ? 3.308 -25.880 26.484 1.00 19.01 5 MET T O 1
ATOM 6436 N N . LYS F 3 7 ? 1.334 -26.818 25.896 1.00 18.56 6 LYS T N 1
ATOM 6437 C CA . LYS F 3 7 ? 0.944 -27.188 27.248 1.00 25.37 6 LYS T CA 1
ATOM 6438 C C . LYS F 3 7 ? 0.758 -28.694 27.419 1.00 23.57 6 LYS T C 1
ATOM 6439 O O . LYS F 3 7 ? 0.244 -29.124 28.454 1.00 21.78 6 LYS T O 1
ATOM 6445 N N . GLY F 3 8 ? 1.150 -29.503 26.435 1.00 21.34 7 GLY T N 1
ATOM 6446 C CA . GLY F 3 8 ? 1.021 -30.946 26.542 1.00 21.06 7 GLY T CA 1
ATOM 6447 C C . GLY F 3 8 ? -0.348 -31.509 26.209 1.00 30.67 7 GLY T C 1
ATOM 6448 O O . GLY F 3 8 ? -0.601 -32.681 26.511 1.00 30.63 7 GLY T O 1
ATOM 6449 N N . LEU F 3 9 ? -1.228 -30.724 25.586 1.00 26.43 8 LEU T N 1
ATOM 6450 C CA . LEU F 3 9 ? -2.589 -31.151 25.263 1.00 26.95 8 LEU T CA 1
ATOM 6451 C C . LEU F 3 9 ? -2.614 -32.124 24.084 1.00 21.55 8 LEU T C 1
ATOM 6452 O O . LEU F 3 9 ? -1.817 -32.027 23.150 1.00 23.15 8 LEU T O 1
ATOM 6457 N N . SER F 3 10 ? -3.543 -33.076 24.146 1.00 21.40 9 SER T N 1
ATOM 6458 C CA . SER F 3 10 ? -3.735 -34.048 23.080 1.00 23.61 9 SER T CA 1
ATOM 6459 C C . SER F 3 10 ? -5.224 -34.257 22.865 1.00 33.08 9 SER T C 1
ATOM 6460 O O . SER F 3 10 ? -6.061 -33.655 23.547 1.00 32.59 9 SER T O 1
ATOM 6463 N N . LYS F 3 11 ? -5.557 -35.117 21.902 1.00 30.23 10 LYS T N 1
ATOM 6464 C CA . LYS F 3 11 ? -6.943 -35.323 21.516 1.00 31.40 10 LYS T CA 1
ATOM 6465 C C . LYS F 3 11 ? -7.595 -36.508 22.237 1.00 43.62 10 LYS T C 1
ATOM 6466 O O . LYS F 3 11 ? -6.924 -37.441 22.673 1.00 52.14 10 LYS T O 1
#

Solvent-accessible surface area: 36598 Å² total; per-residue (Å²): 140,35,130,11,91,14,42,112,67,29,59,10,41,70,52,92,54,1,150,0,57,0,48,5,145,1,0,61,88,7,34,0,10,0,1,14,16,82,70,94,48,24,3,80,12,6,1,3,21,14,72,32,70,12,107,56,23,31,75,37,4,46,11,64,29,97,43,65,51,0,28,0,21,0,60,34,3,54,34,63,1,8,8,37,0,8,0,5,0,11,10,58,98,23,70,57,20,17,24,3,62,10,1,110,2,46,1,88,101,46,105,142,25,80,12,62,11,33,13,6,53,12,18,74,74,0,52,151,56,102,78,2,2,0,0,0,7,0,29,65,0,33,37,21,66,27,91,34,42,4,55,6,35,100,66,108,42,192,88,35,42,33,61,20,111,49,43,48,40,79,56,22,49,38,17,2,1,0,0,0,43,23,69,19,115,86,11,134,88,58,182,24,2,4,0,40,1,48,7,91,83,56,77,51,77,73,50,6,22,18,125,133,58,33,52,3,38,6,62,40,28,28,48,21,112,63,55,18,59,36,116,0,22,0,45,7,48,36,15,63,3,107,80,0,18,0,6,0,0,15,30,32,108,90,116,31,13,77,17,0,0,5,12,46,4,86,98,72,64,22,72,59,12,42,12,92,73,1,109,68,31,5,98,3,43,37,37,46,99,166,49,33,0,31,0,51,0,43,62,3,87,80,125,1,34,0,42,0,13,0,4,1,1,42,25,2,69,13,17,59,0,12,5,23,97,42,87,61,94,24,17,32,9,10,25,4,31,4,56,98,116,14,47,91,81,50,68,0,11,1,0,0,3,0,8,24,0,10,4,56,74,12,48,14,24,0,32,58,2,42,39,28,59,28,48,78,60,13,65,24,5,103,20,110,80,28,34,35,0,8,0,0,8,0,56,4,78,36,106,23,33,78,127,86,59,12,46,0,25,3,22,0,147,48,30,144,40,146,38,101,40,133,6,109,71,117,111,45,28,4,29,20,23,54,54,119,141,21,127,10,85,14,42,113,76,31,69,15,45,65,57,97,48,0,145,0,54,0,47,6,131,1,0,69,93,7,30,0,11,0,1,14,15,74,104,87,84,12,3,78,7,5,2,3,20,15,68,30,89,8,100,77,24,35,93,36,5,43,10,64,29,96,45,70,51,0,26,0,25,0,66,30,0,30,32,32,1,18,0,45,0,9,0,8,0,11,12,55,96,26,70,59,18,17,22,2,63,8,0,72,0,35,0,90,38,26,102,150,28,75,9,57,8,46,17,6,37,8,11,74,66,1,53,146,60,92,123,1,3,0,0,0,8,0,30,53,0,11,40,25,65,26,97,31,46,4,68,2,55,103,61,91,38,177,88,39,39,58,60,11,113,28,43,68,24,84,50,42,52,24,2,0,0,0,4,0,49,21,61,19,108,82,14,171,91,57,188,25,1,9,0,46,0,46,13,96,74,77,72,50,75,91,75,25,51,41,160,120,21,30,8,68,15,58,39,28,30,58,24,111,61,56,20,60,38,119,0,24,0,44,6,54,35,16,49,4,111,73,0,17,0,6,0,0,12,26,34,94,90,116,28,13,78,14,0,0,6,10,46,4,87,102,73,64,21,73,57,14,42,13,91,75,1,112,69,34,5,96,4,40,37,32,52,94,165,47,34,0,32,0,47,0,45,60,2,92,79,120,0,31,1,41,0,12,0,6,1,1,41,20,2,89,20,17,54,0,14,5,24,91,50,89,61,79,24,13,51,8,17,26,4,14,2,141,105,98,14,27,0,0,0,3,0,17,36,0,12,6,57,73,11,49,12,26,1,34,65,5,42,38,31,59,41,37,26,52,6,58,26,9,101,36,122,79,32,35,38,0,8,0,0,18,0,74,5,80,48,103,25,28,75,126,97,58,13,50,0,25,3,37,0,151,46,26,140,43,159,34,98,46,130,5,106,70,158,91,48,20,2,25,22,25,57,60,123

Nearest PDB structures (foldseek):
  6ct7-assembly2_A  TM=1.005E+00  e=2.208E-39  Homo sapiens
  7y0g-assembly2_E  TM=9.218E-01  e=8.328E-33  Homo sapiens
  5wt9-assembly1_H  TM=8.803E-01  e=8.625E-32  Homo sapiens
  3mnv-assembly2_D  TM=8.852E-01  e=1.982E-29  Mus musculus
  7kqy-assembly2_D  TM=8.039E-01  e=2.272E-28  Homo sapiens

B-factor: mean 31.49, std 11.84, range [9.62, 89.3]

Foldseek 3Di:
DWAWEWDQEDEEAAQAKDKTKIFTQQQVPKFKWKWWDAFPGDTDTQGDRFFDGDPPRDPQWTWHGDHGMIMTMGGRDDQVSFTKMKMKIAPNVNPDIYIYPIYGYHHPPDDFDAWDWDKDWADPVQVVVFKTKIKIKIDFGPPQDKDKWKDQANHTDDPQKDKDRWTQDDVRGTIIMMMHIDTSCSQQPTQKMWIWMDDPNDIDIDIDGPVD/DKAKAKDWADEDEQQAKTKMKIAIDDDQLQQFWKWKWWAAPPGDIGTAKIFGHVVVVRDIDGDPVQPPFKDWDADNVRRMIMIIGGSDDQVVFTFMWMDRPDIHPTHTHGYHPDDFDFWDKDWAAWDVVQDDPQKGKIKIKTDFGDDDDKDKDKPVNPDDPQKDKDDWDQDPVRTIMTMIMGIGGPVCQVPDWIWMWMDDVNVRDIDTHTHHHD/DPPDDDPDDD/DWAWAWDAEDEEEAQAKTKTKIFGQQQVPKFKWKWWDAPPGDTDTQGDRFFDGDPPRDPQWTWHDDHGMIMTMGGRDDQVSQTKMKMKIADNVNPDIYIYPIYGYHYCHDDFDAKDKDKDWADPVVVVVFKTKIKIKIDDGPPQDKDKWKDQAPRTDDPQKDKDRWDADPVRGIMIMMMRIDTVVSLQVTQKMKIWMADPHDIDIDMDGPD/DKAKAKDWAAEDAAQAKTKIKIATDDDDLQQFWKFKWWAAVPGDIHTAKIFGHVVVVRDIDGDPVQPPQWDWDADNVRRMIMIIGGSDDQVVFTFMWMDRPDIHPTHTHGYHPDDFDAWDKDWAAFLCKTKIWIKTDFGDDDDKDKDKPVNPDDPQKDWDDWDQDPVRTIITMIMGIGHPVCQVPDWIWMWMADVSVRDIDIDTHHHD/DPPDDDPDDD